Protein AF-0000000073466837 (afdb_homodimer)

Sequence (1428 aa):
MSPSAETRNLETYCVNDRQSVADGENHRDDVIDVLIVGAGPAGLMLAACAAHAGLRIRVVDSGHASHHERGRGDALQCRTIEVLRMVGVGQEIIDQGVKMFARTFWDTSQSKPECISRSSFFSPTFDIDDCYSLGVRQGVVEDALRRKLYQTDSTQVDYGWSFVDAELEMRESHDSSVVVRLESEYGDAQTIRARYMVGCDGGRSAVRRWLRSYHGILLEGDSHDSRWAAVDVIGVETDFPDIRNLSILHGTTSTVLVIPRESIDGQSCVRLYCQLPDMPLSIQEPASSDVTTLQQVLHVVNDTFSPFKIRFQHVHWFTVYTVSQRLVSALDVQGRIFLAGDAAHLHSPKGGLGMNTSLMDAHNLALKLALVEKHGMPASLLTTYNLERRMVAEQLINMDRDLIQFFARHQRQQTIHNKGKDDRGSKYGGNTEQENALAVFQRRNEAYQSGVSILYPRSQLVGTDQSDSCAAASALHDQQPAESRLAWLLSSAGQAATTGAVCGPFGLFAGARLLPATVTRWKDCNPISVLESLAFADARFTVFACTGLLPTSEILGFLKHVARPGGLHQQLRSKHPASEVQPDRSHLLPGLLDPHRPVLQLVGITMHSHVSMQLAASQTDLCCYSTRAIDANVVQFNPDWWMCDDRASLSPYPDQMGKPSMLVHPAHEKWRVDPNRGALVVVRPDSHVALVTSSIYEWKAVEAFFASLLPGLAMSPSAETRNLETYCVNDRQSVADGENHRDDVIDVLIVGAGPAGLMLAACAAHAGLRIRVVDSGHASHHERGRGDALQCRTIEVLRMVGVGQEIIDQGVKMFARTFWDTSQSKPECISRSSFFSPTFDIDDCYSLGVRQGVVEDALRRKLYQTDSTQVDYGWSFVDAELEMRESHDSSVVVRLESEYGDAQTIRARYMVGCDGGRSAVRRWLRSYHGILLEGDSHDSRWAAVDVIGVETDFPDIRNLSILHGTTSTVLVIPRESIDGQSCVRLYCQLPDMPLSIQEPASSDVTTLQQVLHVVNDTFSPFKIRFQHVHWFTVYTVSQRLVSALDVQGRIFLAGDAAHLHSPKGGLGMNTSLMDAHNLALKLALVEKHGMPASLLTTYNLERRMVAEQLINMDRDLIQFFARHQRQQTIHNKGKDDRGSKYGGNTEQENALAVFQRRNEAYQSGVSILYPRSQLVGTDQSDSCAAASALHDQQPAESRLAWLLSSAGQAATTGAVCGPFGLFAGARLLPATVTRWKDCNPISVLESLAFADARFTVFACTGLLPTSEILGFLKHVARPGGLHQQLRSKHPASEVQPDRSHLLPGLLDPHRPVLQLVGITMHSHVSMQLAASQTDLCCYSTRAIDANVVQFNPDWWMCDDRASLSPYPDQMGKPSMLVHPAHEKWRVDPNRGALVVVRPDSHVALVTSSIYEWKAVEAFFASLLPGLA

Nearest PDB structures (foldseek):
  6foy-assembly2_B  TM=7.506E-01  e=3.224E-21  Pseudomonas fluorescens
  6foz-assembly2_B  TM=7.584E-01  e=4.185E-21  Pseudomonas fluorescens
  5x6p-assembly2_B  TM=7.327E-01  e=2.123E-21  Pseudomonas fluorescens
  6fph-assembly2_B  TM=7.663E-01  e=3.751E-20  Pseudomonas fluorescens
  6fp1-assembly2_B  TM=6.317E-01  e=3.396E-21  Pseudomonas fluorescens

Foldseek 3Di:
DDDDPPPPPPPPPPPPDPPPCVCPVCPVVDAFAEEEEALFLLRLLLLLLLLLLPGGYAAEYQADLVVQQDDDFWKAFQLLLLLCVLQPLNVVQQVQWAWAQKEWEWEPADQDIDTLDIDTLFALLAQGDRHTITTEGRSSSSVSSQVSSCQFPNHHYHYQKHWDAWDWDDDDPLPTWIWTWIAGNVGDIDIHIYQAYEFPHAQPTPVLVRCCVPPVKDKDWDWDPWKKKKWKFWQKDKPPPCLSHFYWFDHLQWIKTWRWTGHDPNITIIMIMITDPPDPPPVPPDPPDPVNVVVVVVVVVQRRCPPMGMDGDDIPDMDMDTFIWIAIPFQADPLHYGYAASSGIGGGCVLSCRSVLRSLLSLVQSLQSSCCPQVPFDSVSNVLSRQQSVLLSVVRSVLRVVVVVLVVVVVVVSVVVVVPVPDPPPDDPDVSVSVVVVVLSCLQCVCSSNVQLRFGADDLQADDAPDPLCVVLNVVRPPDPSSVSLLVLQPVVVDDSPRHPSSPRQAAYGRGFARWDWWAQLVVRDTDILCNVLHNSNSAKEKEFEQFADAPVVVLVLQLVCLDPLHPLLLQCVVLVPPLPQPCPVVPDPHPPPSRDGNYAYAYEYQDDSPDVRCVVCVVQQEPPDSPDPPSSGDHHHSRRHTYQQDKDKNSDQDPVRDTDIDRRCNCRSNVADNNFTWMWIAGSSRGTRYIDNGSPVVVVVRVSVCNRNVVSD/DPPDPPPPPPPPPPPPDPPPCVCVVVPVVDAFAEEEEALFLLRLLLLLLLLLLPGGYAAEYQADLVVQQDDDAWKAFQLLLLLCVLQPLNVVQQVQWAWAQKEWEWEPADQDIDTLDIDTLFALLAQGDRHTITTEGRSSSSVSSQVSSCQFPNHHYHYQKHWDAKDWDDDPDLPTWIWTWIAGNVGDIDIHIYQAYEFPHAQVTP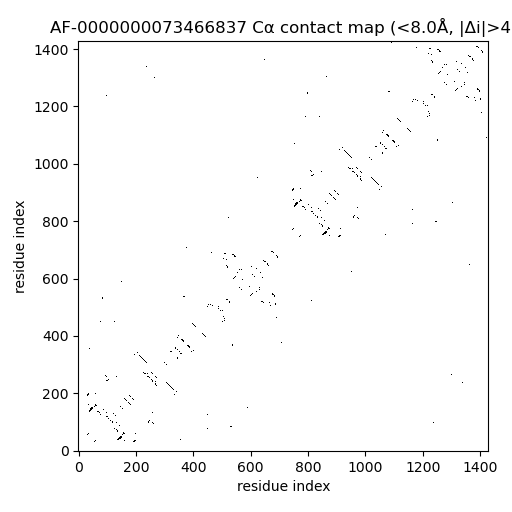VLVRCCVPPVKDKDWDWDPWKKKKWKFWQKDKPPPCLSHFYWFDHLQWIKTWGWTGHDPNITIIMIMITDPPPPPPVPPDPPDPVNVVVVVVVVVQRRCPPMDMDGDDIPDMDMDTFIWIAIPFQADPLHYGYAASSGIGGGCVLSCRSVLRSLLSLVQSLQSSCCPQVPFDSVSNVLSRQQSVLLSVVRSVLRVVVVVLVVVVVVVSVVVVVPVPDPPPDDPDVSVSVVVVVLSCLQCVCSSNVQLRFGADDLQADDAPDPLCVVLNVVRPPDPSSVSLLVLQCVVVDPSPRHPSSRRQAAYGRGFARWDWWAQLVVRDTDILCNVLHNSNSAKEKEFEQFADAPVVVLVLQLVCLDPLHPLLLQCVVQVPPLPQPCPVVPDPHPPPSRDGNYAYAYEYQDDSPDVRCVVCVVQQEPPDSPDPDSSGDHHHSRRHTYQQDKDKNSHQDPVRHTDIDRRCNCRSNVADNNFTWMWIAGSSRGTRYIGNGSNVVVVVRVSVCNGNVVSD

InterPro domains:
  IPR002938 FAD-binding domain [PF01494] (33-398)
  IPR012941 Phenol hydroxylase-like, C-terminal dimerisation domain [PF07976] (666-710)
  IPR036188 FAD/NAD(P)-binding domain superfamily [G3DSA:3.50.50.60] (33-397)
  IPR036188 FAD/NAD(P)-binding domain superfamily [SSF51905] (33-412)
  IPR036249 Thioredoxin-like superfamily [SSF52833] (485-712)
  IPR038220 Phenol hydroxylase, C-terminal TRX-fold domain superfamily [G3DSA:3.40.30.20] (435-710)
  IPR050641 Rifampicin monooxygenase-like [PTHR43004] (31-712)

Solvent-accessible surface area (backbone atoms only — not comparable to full-atom values): 75266 Å² total; per-residue (Å²): 129,77,82,78,78,73,75,74,72,74,75,73,78,67,78,67,76,71,65,63,78,60,71,59,67,71,64,68,84,60,68,36,48,36,36,32,39,16,72,42,58,20,23,30,39,22,47,30,40,24,44,54,42,66,48,49,69,49,39,28,18,59,56,56,76,76,71,42,57,57,63,58,62,55,39,42,31,25,42,51,46,56,51,33,42,31,63,67,46,24,63,68,48,57,74,52,30,30,67,24,36,30,37,36,33,33,40,22,55,47,92,66,65,40,75,76,44,50,42,62,54,45,69,77,34,47,68,54,90,59,66,33,38,31,13,33,50,41,29,59,54,42,50,48,32,47,49,48,26,29,65,52,74,62,52,67,74,39,60,31,29,32,81,73,52,73,45,80,46,84,48,87,67,96,66,30,32,32,42,35,37,34,34,34,82,86,67,51,72,46,69,48,41,15,40,24,37,34,30,18,44,29,81,77,22,60,56,47,54,50,35,32,76,77,68,66,42,45,80,42,74,54,76,47,87,57,44,37,32,41,37,32,34,31,46,68,46,40,50,51,70,50,64,48,18,35,26,38,34,35,21,79,88,39,44,38,40,37,39,35,34,28,60,56,96,54,27,48,27,36,35,39,36,34,59,53,76,86,57,80,64,64,76,72,73,78,75,71,47,78,57,57,57,46,51,51,49,52,48,50,50,50,56,24,46,29,87,42,49,78,46,55,73,47,77,77,44,73,50,74,46,66,38,37,36,33,38,42,73,55,46,54,52,94,84,33,37,36,44,27,26,42,33,33,37,41,61,41,74,87,68,57,42,60,60,41,51,10,35,50,41,16,48,55,46,24,39,48,54,33,32,30,74,72,67,61,25,56,71,72,61,56,57,50,49,47,62,43,48,47,52,53,51,52,52,49,51,54,52,43,52,52,52,51,51,49,54,52,52,48,52,51,48,52,55,48,55,68,70,51,65,72,77,83,72,86,73,82,64,63,64,60,52,49,53,48,45,51,53,48,51,47,53,69,42,40,47,59,65,30,45,72,60,54,65,40,66,80,50,92,72,13,44,76,41,69,24,77,82,29,42,63,51,52,66,38,60,77,75,49,61,70,72,52,37,55,48,37,48,33,26,66,73,67,46,79,66,57,84,66,69,67,33,58,59,86,36,66,43,44,21,20,61,63,75,72,31,61,24,27,28,51,44,37,48,44,78,40,52,60,58,62,78,55,42,47,39,59,43,28,33,37,36,36,41,33,40,23,63,53,52,67,70,56,54,51,49,49,31,51,58,49,30,28,88,86,25,63,56,44,47,53,39,64,77,47,56,66,60,77,72,58,63,78,61,58,80,41,61,90,48,79,67,63,87,77,65,64,59,66,42,68,31,37,36,26,49,49,51,77,52,35,61,67,56,61,72,41,40,78,72,48,22,57,54,51,79,59,84,74,54,86,69,55,54,55,30,45,47,89,37,31,31,15,29,55,41,62,42,75,39,45,54,61,43,100,84,61,39,85,45,70,28,60,33,37,52,46,60,48,46,64,43,44,45,80,51,5,16,33,38,34,25,39,42,86,44,25,21,15,31,39,43,68,25,51,84,49,52,65,57,56,46,53,54,47,42,72,47,32,69,81,72,108,134,80,78,73,75,75,70,74,72,74,75,72,78,67,78,65,77,72,64,63,76,60,72,60,65,70,60,69,83,60,69,36,48,35,36,32,39,15,71,43,57,22,23,31,38,23,48,29,40,23,45,54,39,66,47,50,69,47,39,28,19,57,56,56,75,76,71,43,58,61,60,95,39,54,41,41,32,27,42,49,43,56,50,33,41,31,62,66,47,25,65,68,48,56,74,53,31,29,68,24,37,30,37,34,34,32,40,23,55,47,93,65,65,40,74,74,44,50,40,62,52,44,68,77,34,45,68,55,91,58,66,32,37,31,14,32,47,38,28,59,54,40,51,47,32,48,49,49,25,29,65,52,74,63,52,68,73,40,60,29,29,30,81,74,51,72,45,80,47,83,50,99,56,98,69,30,32,32,41,33,38,34,32,34,81,84,66,52,73,46,70,46,41,14,41,25,38,35,30,18,44,29,80,78,21,61,57,47,54,49,35,32,75,77,67,67,40,43,79,41,73,54,76,47,87,58,44,36,32,42,36,32,33,30,45,65,46,40,49,51,70,51,64,49,18,36,27,38,34,35,21,80,87,38,47,38,39,38,40,34,34,29,60,58,95,55,27,47,28,36,35,39,35,34,59,52,78,85,57,79,68,63,76,71,73,79,74,71,49,79,56,57,56,46,53,49,49,51,49,52,49,50,56,26,47,29,86,43,51,78,48,56,73,45,77,76,46,76,50,74,46,67,39,37,38,33,37,40,75,55,46,55,52,92,84,33,37,36,44,28,25,41,34,32,36,41,61,42,74,86,68,56,43,61,64,40,51,9,34,51,40,15,47,55,45,24,40,47,53,32,34,29,74,71,67,62,25,57,72,73,60,56,56,49,47,45,62,43,47,48,52,52,51,51,51,48,51,52,52,44,52,52,51,51,52,50,55,52,50,50,51,52,49,51,55,50,55,70,70,49,65,73,73,85,71,87,74,85,64,63,65,61,54,50,54,48,45,53,50,48,50,48,52,68,41,38,46,59,66,31,46,71,62,54,63,38,65,78,50,94,72,13,44,77,42,69,24,77,83,29,42,63,52,53,66,38,61,77,76,48,61,72,71,52,37,56,46,37,49,32,25,68,72,66,46,78,67,59,83,66,70,68,33,58,60,85,38,69,46,45,21,21,61,62,74,69,32,61,23,26,27,50,44,35,48,44,78,39,51,61,58,61,78,55,40,49,39,61,44,29,34,36,34,37,42,32,41,23,64,53,54,68,70,57,55,51,50,50,33,50,58,51,30,29,88,85,27,62,56,46,48,53,38,63,75,48,57,67,60,76,71,60,62,78,62,59,77,38,66,89,49,80,68,63,87,79,65,64,59,66,41,66,31,39,36,28,48,49,50,77,53,34,61,68,58,62,73,41,39,78,70,50,23,58,54,51,78,59,83,73,56,85,69,56,54,55,31,46,48,88,38,30,30,12,30,57,40,62,42,74,38,46,52,61,42,98,85,61,38,85,44,71,28,60,33,36,48,44,59,47,47,63,44,44,46,82,50,4,17,33,38,33,26,38,44,87,43,25,23,15,31,39,42,68,25,50,83,50,53,65,58,55,45,54,54,46,44,73,47,33,68,81,73,108

Organism: Mycosarcoma maydis (NCBI:txid5270)

Radius of gyration: 34.46 Å; Cα contacts (8 Å, |Δi|>4): 2920; chains: 2; bounding box: 105×93×93 Å

Secondary structure (DSSP, 8-state):
--------------------TT-----TT--EEEEEE--SHHHHHHHHHHHHTT--EEEEESS-GGGGSSSS--EE-HHHHHHHHHHT-HHHHHHHSEEE-EEEEEE-SSSS-EEEEEEESS-TTS--SS-SEEE--HHHHHHHHHHHHHHHH----EETEEEEEEEEE--SGGG-EEEEEEEETTS-EEEEEEEEEEE---TT-HHHHHHHHHH---EEEEEEEEEEEEEEEES-EE--TTTTSEEEEE-SS-EEEEEEEEEETTEEEEEEEEEPP-----TT-----HHHHHHHHHHHHHHHHTTS-EE-SEEEEEEEEEEEEEEES-SEETTTEEE-GGGTEE--GGG--HHHHHHHHHHHHHHHHHHHHHH---GGGGHHHIIIIIHHHHHHHHHHHHHHHHHHHHHHHHHHHHH-TTSS---SHHHHHHHHHHHHHHHHHHHHHHTTT--PPSSSSS----SHHHHHHHHHHHHS-HHHHHHHHHHHTSS---TT-----SS--TTSBPPP-EEEETTT--EEEGGGGGTT--S-EEEEEEEET--HHHHHHHHHHHT-TTSHHHHHHHHS---------TTSSTT---S---SEEEEEEESS-TT-HHHHHTHHHHB----S---TT---B-GGGEEE----EE-SS--TTS---EESSHHHHHTT-BTTTBEEEEE-TTSBEEEE-SSTT-HHHHHHHHHHH-GGG-/--------------------TT-----TT--EEEEEE--SHHHHHHHHHHHHTT--EEEEESS-GGGGSSSS--EE-HHHHHHHHHHT-HHHHHHHSEEE-EEEEEE-SSSS-EEEEEEESS-TTS--SS-SEEE--HHHHHHHHHHHHHHHH----EETEEEEEEEEE--SSTT-EEEEEEEETTS-EEEEEEEEEEE---TT-HHHHHHHHHH---EEEEEEEEEEEEEEEES-EE--TTTTSEEEEE-SS-EEEEEEEEEETTEEEEEEEEEPP-----TT-----HHHHHHHHHHHHHHHHTTS-EE-SEEEEEEEEEEEEEEES-SEETTTEEE-GGGTEE--GGG--HHHHHHHHHHHHHHHHHHHHHH---GGGGHHHIIIIIHHHHHHHHHHHHHHHHHHHHHHHHHHHHH-TTSS---SHHHHHHHHHHHHHHHHHHHHHHTTT--PPSSSSS----SHHHHHHHHHHHHS-HHHHHHHHHHHTSS---TT-----SS--TTSBPPP-EEEETTT--EEEGGGGGTT--S-EEEEEEEET--HHHHHHHHHHHT-TTSHHHHHHHHS---------TTS-TT---S---SEEEEEEESS-TT-HHHHHTHHHHB----S---TT---B-GGGEEE----EE-SS--TTS---EESSHHHHHTT-BTTTBEEEEE-TTSBEEEE-SSTT-HHHHHHHHHHH-GGG-

pLDDT: mean 79.19, std 22.54, range [18.88, 98.81]

Structure (mmCIF, N/CA/C/O backbone):
data_AF-0000000073466837-model_v1
#
loop_
_entity.id
_entity.type
_entity.pdbx_description
1 polymer 'FAD-binding domain-containing protein'
#
loop_
_atom_site.group_PDB
_atom_site.id
_atom_site.type_symbol
_atom_site.label_atom_id
_atom_site.label_alt_id
_atom_site.label_comp_id
_atom_site.label_asym_id
_atom_site.label_entity_id
_atom_site.label_seq_id
_atom_site.pdbx_PDB_ins_code
_atom_site.Cartn_x
_atom_site.Cartn_y
_atom_site.Cartn_z
_atom_site.occupancy
_atom_site.B_iso_or_equiv
_atom_site.auth_seq_id
_atom_site.auth_comp_id
_atom_site.auth_asym_id
_atom_site.auth_atom_id
_atom_site.pdbx_PDB_model_num
ATOM 1 N N . MET A 1 1 ? 35.625 -43.938 23.984 1 20.25 1 MET A N 1
ATOM 2 C CA . MET A 1 1 ? 35.188 -43.406 25.281 1 20.25 1 MET A CA 1
ATOM 3 C C . MET A 1 1 ? 34.594 -42 25.141 1 20.25 1 MET A C 1
ATOM 5 O O . MET A 1 1 ? 35.312 -41.062 24.844 1 20.25 1 MET A O 1
ATOM 9 N N . SER A 1 2 ? 33.594 -41.688 24.531 1 20.72 2 SER A N 1
ATOM 10 C CA . SER A 1 2 ? 33.5 -40.531 23.641 1 20.72 2 SER A CA 1
ATOM 11 C C . SER A 1 2 ? 33.188 -39.281 24.422 1 20.72 2 SER A C 1
ATOM 13 O O . SER A 1 2 ? 32.312 -39.281 25.312 1 20.72 2 SER A O 1
ATOM 15 N N . PRO A 1 3 ? 34.094 -38.344 24.625 1 23.12 3 PRO A N 1
ATOM 16 C CA . PRO A 1 3 ? 33.969 -37.344 25.703 1 23.12 3 PRO A CA 1
ATOM 17 C C . PRO A 1 3 ? 32.625 -36.625 25.672 1 23.12 3 PRO A C 1
ATOM 19 O O . PRO A 1 3 ? 31.969 -36.562 24.625 1 23.12 3 PRO A O 1
ATOM 22 N N . SER A 1 4 ? 31.969 -36.438 26.828 1 22.03 4 SER A N 1
ATOM 23 C CA . SER A 1 4 ? 30.688 -36 27.359 1 22.03 4 SER A CA 1
ATOM 24 C C . SER A 1 4 ? 30.422 -34.531 27.031 1 22.03 4 SER A C 1
ATOM 26 O O . SER A 1 4 ? 31.219 -33.656 27.375 1 22.03 4 SER A O 1
ATOM 28 N N . ALA A 1 5 ? 29.969 -34.281 25.828 1 20.84 5 ALA A N 1
ATOM 29 C CA . ALA A 1 5 ? 29.812 -32.969 25.219 1 20.84 5 ALA A CA 1
ATOM 30 C C . ALA A 1 5 ? 29.047 -32.031 26.141 1 20.84 5 ALA A C 1
ATOM 32 O O . ALA A 1 5 ? 27.875 -32.281 26.453 1 20.84 5 ALA A O 1
ATOM 33 N N . GLU A 1 6 ? 29.656 -31.578 27.203 1 21.36 6 GLU A N 1
ATOM 34 C CA . GLU A 1 6 ? 29.062 -30.766 28.266 1 21.36 6 GLU A CA 1
ATOM 35 C C . GLU A 1 6 ? 28.328 -29.562 27.688 1 21.36 6 GLU A C 1
ATOM 37 O O . GLU A 1 6 ? 28.891 -28.781 26.922 1 21.36 6 GLU A O 1
ATOM 42 N N . THR A 1 7 ? 27.109 -29.75 27.344 1 21.47 7 THR A N 1
ATOM 43 C CA . THR A 1 7 ? 26.125 -28.844 26.781 1 21.47 7 THR A CA 1
ATOM 44 C C . THR A 1 7 ? 26.031 -27.562 27.609 1 21.47 7 THR A C 1
ATOM 46 O O . THR A 1 7 ? 25.578 -27.594 28.766 1 21.47 7 THR A O 1
ATOM 49 N N . ARG A 1 8 ? 27.094 -26.828 27.703 1 18.97 8 ARG A N 1
ATOM 50 C CA . ARG A 1 8 ? 27.094 -25.719 28.641 1 18.97 8 ARG A CA 1
ATOM 51 C C . ARG A 1 8 ? 25.859 -24.844 28.453 1 18.97 8 ARG A C 1
ATOM 53 O O . ARG A 1 8 ? 25.469 -24.562 27.312 1 18.97 8 ARG A O 1
ATOM 60 N N . ASN A 1 9 ? 24.969 -24.875 29.406 1 20.28 9 ASN A N 1
ATOM 61 C CA . ASN A 1 9 ? 23.703 -24.203 29.719 1 20.28 9 ASN A CA 1
ATOM 62 C C . ASN A 1 9 ? 23.828 -22.688 29.516 1 20.28 9 ASN A C 1
ATOM 64 O O . ASN A 1 9 ? 24.656 -22.031 30.156 1 20.28 9 ASN A O 1
ATOM 68 N N . LEU A 1 10 ? 23.922 -22.328 28.312 1 20.66 10 LEU A N 1
ATOM 69 C CA . LEU A 1 10 ? 24.094 -20.891 28.094 1 20.66 10 LEU A CA 1
ATOM 70 C C . LEU A 1 10 ? 23.203 -20.078 29.016 1 20.66 10 LEU A C 1
ATOM 72 O O . LEU A 1 10 ? 22 -20.344 29.109 1 20.66 10 LEU A O 1
ATOM 76 N N . GLU A 1 11 ? 23.703 -19.672 30.156 1 20.97 11 GLU A N 1
ATOM 77 C CA . GLU A 1 11 ? 23.188 -18.844 31.234 1 20.97 11 GLU A CA 1
ATOM 78 C C . GLU A 1 11 ? 22.312 -17.719 30.688 1 20.97 11 GLU A C 1
ATOM 80 O O . GLU A 1 11 ? 22.625 -17.109 29.656 1 20.97 11 GLU A O 1
ATOM 85 N N . THR A 1 12 ? 21.016 -17.891 30.938 1 21.75 12 THR A N 1
ATOM 86 C CA . THR A 1 12 ? 19.859 -17.016 30.781 1 21.75 12 THR A CA 1
ATOM 87 C C . THR A 1 12 ? 20.172 -15.609 31.266 1 21.75 12 THR A C 1
ATOM 89 O O . THR A 1 12 ? 20.516 -15.406 32.438 1 21.75 12 THR A O 1
ATOM 92 N N . TYR A 1 13 ? 21.016 -14.922 30.547 1 21.83 13 TYR A N 1
ATOM 93 C CA . TYR A 1 13 ? 21.312 -13.578 31.047 1 21.83 13 TYR A CA 1
ATOM 94 C C . TYR A 1 13 ? 20.031 -12.883 31.516 1 21.83 13 TYR A C 1
ATOM 96 O O . TYR A 1 13 ? 19.047 -12.828 30.781 1 21.83 13 TYR A O 1
ATOM 104 N N . CYS A 1 14 ? 19.672 -13.109 32.812 1 20.81 14 CYS A N 1
ATOM 105 C CA . CYS A 1 14 ? 18.672 -12.453 33.625 1 20.81 14 CYS A CA 1
ATOM 106 C C . CYS A 1 14 ? 18.609 -10.961 33.312 1 20.81 14 CYS A C 1
ATOM 108 O O . CYS A 1 14 ? 19.641 -10.312 33.156 1 20.81 14 CYS A O 1
ATOM 110 N N . VAL A 1 15 ? 17.5 -10.633 32.75 1 22.41 15 VAL A N 1
ATOM 111 C CA . VAL A 1 15 ? 17.016 -9.266 32.625 1 22.41 15 VAL A CA 1
ATOM 112 C C . VAL A 1 15 ? 17.234 -8.508 33.938 1 22.41 15 VAL A C 1
ATOM 114 O O . VAL A 1 15 ? 16.719 -8.898 34.969 1 22.41 15 VAL A O 1
ATOM 117 N N . ASN A 1 16 ? 18.484 -8.25 34.125 1 22.67 16 ASN A N 1
ATOM 118 C CA . ASN A 1 16 ? 18.781 -7.434 35.312 1 22.67 16 ASN A CA 1
ATOM 119 C C . ASN A 1 16 ? 17.641 -6.461 35.625 1 22.67 16 ASN A C 1
ATOM 121 O O . ASN A 1 16 ? 16.859 -6.113 34.719 1 22.67 16 ASN A O 1
ATOM 125 N N . ASP A 1 17 ? 17.438 -6.375 36.875 1 23.05 17 ASP A N 1
ATOM 126 C CA . ASP A 1 17 ? 16.547 -5.535 37.688 1 23.05 17 ASP A CA 1
ATOM 127 C C . ASP A 1 17 ? 16.516 -4.105 37.156 1 23.05 17 ASP A C 1
ATOM 129 O O . ASP A 1 17 ? 17.547 -3.439 37.062 1 23.05 17 ASP A O 1
ATOM 133 N N . ARG A 1 18 ? 15.633 -3.957 36.219 1 22.19 18 ARG A N 1
ATOM 134 C CA . ARG A 1 18 ? 15.258 -2.578 35.938 1 22.19 18 ARG A CA 1
ATOM 135 C C . ARG A 1 18 ? 15.211 -1.742 37.219 1 22.19 18 ARG A C 1
ATOM 137 O O . ARG A 1 18 ? 14.422 -2.02 38.125 1 22.19 18 ARG A O 1
ATOM 144 N N . GLN A 1 19 ? 16.422 -1.543 37.688 1 22.36 19 GLN A N 1
ATOM 145 C CA . GLN A 1 19 ? 16.359 -0.507 38.719 1 22.36 19 GLN A CA 1
ATOM 146 C C . GLN A 1 19 ? 15.289 0.534 38.375 1 22.36 19 GLN A C 1
ATOM 148 O O . GLN A 1 19 ? 15.148 0.931 37.219 1 22.36 19 GLN A O 1
ATOM 153 N N . SER A 1 20 ? 14.203 0.443 39.062 1 24.19 20 SER A N 1
ATOM 154 C CA . SER A 1 20 ? 13.195 1.496 39.125 1 24.19 20 SER A CA 1
ATOM 155 C C . SER A 1 20 ? 13.82 2.869 38.906 1 24.19 20 SER A C 1
ATOM 157 O O . SER A 1 20 ? 14.758 3.256 39.594 1 24.19 20 SER A O 1
ATOM 159 N N . VAL A 1 21 ? 14.016 3.119 37.656 1 26.55 21 VAL A N 1
ATOM 160 C CA . VAL A 1 21 ? 14.273 4.551 37.531 1 26.55 21 VAL A CA 1
ATOM 161 C C . VAL A 1 21 ? 13.375 5.309 38.531 1 26.55 21 VAL A C 1
ATOM 163 O O . VAL A 1 21 ? 12.273 5.73 38.156 1 26.55 21 VAL A O 1
ATOM 166 N N . ALA A 1 22 ? 12.984 4.523 39.562 1 26.89 22 ALA A N 1
ATOM 167 C CA . ALA A 1 22 ? 12.297 5.242 40.656 1 26.89 22 ALA A CA 1
ATOM 168 C C . ALA A 1 22 ? 13.031 6.531 41 1 26.89 22 ALA A C 1
ATOM 170 O O . ALA A 1 22 ? 12.57 7.305 41.844 1 26.89 22 ALA A O 1
ATOM 171 N N . ASP A 1 23 ? 14.328 6.27 40.875 1 26.89 23 ASP A N 1
ATOM 172 C CA . ASP A 1 23 ? 14.766 7.531 41.469 1 26.89 23 ASP A CA 1
ATOM 173 C C . ASP A 1 23 ? 14.359 8.719 40.594 1 26.89 23 ASP A C 1
ATOM 175 O O . ASP A 1 23 ? 15.047 9.039 39.625 1 26.89 23 ASP A O 1
ATOM 179 N N . GLY A 1 24 ? 13.148 8.68 40.031 1 31.3 24 GLY A N 1
ATOM 180 C CA . GLY A 1 24 ? 12.625 9.984 39.688 1 31.3 24 GLY A CA 1
ATOM 181 C C . GLY A 1 24 ? 13.133 11.102 40.562 1 31.3 24 GLY A C 1
ATOM 182 O O . GLY A 1 24 ? 12.484 11.469 41.562 1 31.3 24 GLY A O 1
ATOM 183 N N . GLU A 1 25 ? 14.281 10.93 41.031 1 30.28 25 GLU A N 1
ATOM 184 C CA . GLU A 1 25 ? 14.586 12.242 41.594 1 30.28 25 GLU A CA 1
ATOM 185 C C . GLU A 1 25 ? 13.969 13.359 40.75 1 30.28 25 GLU A C 1
ATOM 187 O O . GLU A 1 25 ? 14.172 13.406 39.531 1 30.28 25 GLU A O 1
ATOM 192 N N . ASN A 1 26 ? 12.773 13.727 41.062 1 33.72 26 ASN A N 1
ATOM 193 C CA . ASN A 1 26 ? 12.188 15.047 40.844 1 33.72 26 ASN A CA 1
ATOM 194 C C . ASN A 1 26 ? 13.266 16.094 40.594 1 33.72 26 ASN A C 1
ATOM 196 O O . ASN A 1 26 ? 13.797 16.688 41.531 1 33.72 26 ASN A O 1
ATOM 200 N N . HIS A 1 27 ? 14.195 15.836 39.938 1 37.22 27 HIS A N 1
ATOM 201 C CA . HIS A 1 27 ? 15.055 16.984 39.688 1 37.22 27 HIS A CA 1
ATOM 202 C C . HIS A 1 27 ? 14.234 18.234 39.406 1 37.22 27 HIS A C 1
ATOM 204 O O . HIS A 1 27 ? 13.797 18.438 38.281 1 37.22 27 HIS A O 1
ATOM 210 N N . ARG A 1 28 ? 13.5 18.734 40.312 1 41.25 28 ARG A N 1
ATOM 211 C CA . ARG A 1 28 ? 12.805 19.984 40.531 1 41.25 28 ARG A CA 1
ATOM 212 C C . ARG A 1 28 ? 13.438 21.125 39.719 1 41.25 28 ARG A C 1
ATOM 214 O O . ARG A 1 28 ? 12.75 22.062 39.312 1 41.25 28 ARG A O 1
ATOM 221 N N . ASP A 1 29 ? 14.727 21.125 39.688 1 48.38 29 ASP A N 1
ATOM 222 C CA . ASP A 1 29 ? 15.422 22.312 39.188 1 48.38 29 ASP A CA 1
ATOM 223 C C . ASP A 1 29 ? 15.641 22.234 37.688 1 48.38 29 ASP A C 1
ATOM 225 O O . ASP A 1 29 ? 16.219 23.156 37.094 1 48.38 29 ASP A O 1
ATOM 229 N N . ASP A 1 30 ? 15.211 21.078 36.906 1 74.19 30 ASP A N 1
ATOM 230 C CA . ASP A 1 30 ? 15.641 21.031 35.531 1 74.19 30 ASP A CA 1
ATOM 231 C C . ASP A 1 30 ? 14.531 21.516 34.594 1 74.19 30 ASP A C 1
ATOM 233 O O . ASP A 1 30 ? 13.375 21.109 34.719 1 74.19 30 ASP A O 1
ATOM 237 N N . VAL A 1 31 ? 14.68 22.656 34 1 88.75 31 VAL A N 1
ATOM 238 C CA . VAL A 1 31 ? 13.789 23.328 33.062 1 88.75 31 VAL A CA 1
ATOM 239 C C . VAL A 1 31 ? 13.602 22.453 31.812 1 88.75 31 VAL A C 1
ATOM 241 O O . VAL A 1 31 ? 14.57 22.109 31.125 1 88.75 31 VAL A O 1
ATOM 244 N N . ILE A 1 32 ? 12.391 21.906 31.672 1 94.75 32 ILE A N 1
ATOM 245 C CA . ILE A 1 32 ? 12.125 21.172 30.438 1 94.75 32 ILE A CA 1
ATOM 246 C C . ILE A 1 32 ? 11.805 22.141 29.312 1 94.75 32 ILE A C 1
ATOM 248 O O . ILE A 1 32 ? 11.562 23.328 29.547 1 94.75 32 ILE A O 1
ATOM 252 N N . ASP A 1 33 ? 11.828 21.625 28.125 1 95.19 33 ASP A N 1
ATOM 253 C CA . ASP A 1 33 ? 11.594 22.516 26.984 1 95.19 33 ASP A CA 1
ATOM 254 C C . ASP A 1 33 ? 10.109 22.875 26.875 1 95.19 33 ASP A C 1
ATOM 256 O O . ASP A 1 33 ? 9.758 24.047 26.766 1 95.19 33 ASP A O 1
ATOM 260 N N . VAL A 1 34 ? 9.25 21.844 26.906 1 97.81 34 VAL A N 1
ATOM 261 C CA . VAL A 1 34 ? 7.836 22.109 26.641 1 97.81 34 VAL A CA 1
ATOM 262 C C . VAL A 1 34 ? 6.969 21.297 27.594 1 97.81 34 VAL A C 1
ATOM 264 O O . VAL A 1 34 ? 7.109 20.078 27.688 1 97.81 34 VAL A O 1
ATOM 267 N N . LEU A 1 35 ? 6.086 21.938 28.328 1 98.5 35 LEU A N 1
ATOM 268 C CA . LEU A 1 35 ? 5.008 21.281 29.047 1 98.5 35 LEU A CA 1
ATOM 269 C C . LEU A 1 35 ? 3.711 21.328 28.25 1 98.5 35 LEU A C 1
ATOM 271 O O . LEU A 1 35 ? 3.246 22.406 27.875 1 98.5 35 LEU A O 1
ATOM 275 N N . ILE A 1 36 ? 3.141 20.188 27.969 1 98.75 36 ILE A N 1
ATOM 276 C CA . ILE A 1 36 ? 1.898 20.062 27.203 1 98.75 36 ILE A CA 1
ATOM 277 C C . ILE A 1 36 ? 0.755 19.703 28.156 1 98.75 36 ILE A C 1
ATOM 279 O O . ILE A 1 36 ? 0.796 18.656 28.797 1 98.75 36 ILE A O 1
ATOM 283 N N . VAL A 1 37 ? -0.277 20.547 28.219 1 98.62 37 VAL A N 1
ATOM 284 C CA . VAL A 1 37 ? -1.439 20.297 29.062 1 98.62 37 VAL A CA 1
ATOM 285 C C . VAL A 1 37 ? -2.594 19.766 28.203 1 98.62 37 VAL A C 1
ATOM 287 O O . VAL A 1 37 ? -3.23 20.547 27.484 1 98.62 37 VAL A O 1
ATOM 290 N N . GLY A 1 38 ? -2.916 18.531 28.344 1 97.62 38 GLY A N 1
ATOM 291 C CA . GLY A 1 38 ? -3.932 17.859 27.531 1 97.62 38 GLY A CA 1
ATOM 292 C C . GLY A 1 38 ? -3.359 16.828 26.594 1 97.62 38 GLY A C 1
ATOM 293 O O . GLY A 1 38 ? -2.432 17.109 25.828 1 97.62 38 GLY A O 1
ATOM 294 N N . ALA A 1 39 ? -3.924 15.609 26.641 1 96.75 39 ALA A N 1
ATOM 295 C CA . ALA A 1 39 ? -3.436 14.508 25.812 1 96.75 39 ALA A CA 1
ATOM 296 C C . ALA A 1 39 ? -4.504 14.047 24.812 1 96.75 39 ALA A C 1
ATOM 298 O O . ALA A 1 39 ? -4.727 12.844 24.641 1 96.75 39 ALA A O 1
ATOM 299 N N . GLY A 1 40 ? -5.215 15.008 24.234 1 94.94 40 GLY A N 1
ATOM 300 C CA . GLY A 1 40 ? -6.039 14.75 23.078 1 94.94 40 GLY A CA 1
ATOM 301 C C . GLY A 1 40 ? -5.25 14.727 21.781 1 94.94 40 GLY A C 1
ATOM 302 O O . GLY A 1 40 ? -4.023 14.617 21.797 1 94.94 40 GLY A O 1
ATOM 303 N N . PRO A 1 41 ? -5.898 14.836 20.672 1 95.19 41 PRO A N 1
ATOM 304 C CA . PRO A 1 41 ? -5.199 14.781 19.391 1 95.19 41 PRO A CA 1
ATOM 305 C C . PRO A 1 41 ? -4.145 15.875 19.234 1 95.19 41 PRO A C 1
ATOM 307 O O . PRO A 1 41 ? -3.029 15.609 18.797 1 95.19 41 PRO A O 1
ATOM 310 N N . ALA A 1 42 ? -4.5 17.062 19.641 1 97.19 42 ALA A N 1
ATOM 311 C CA . ALA A 1 42 ? -3.551 18.172 19.531 1 97.19 42 ALA A CA 1
ATOM 312 C C . ALA A 1 42 ? -2.33 17.922 20.422 1 97.19 42 ALA A C 1
ATOM 314 O O . ALA A 1 42 ? -1.191 18.031 19.953 1 97.19 42 ALA A O 1
ATOM 315 N N . GLY A 1 43 ? -2.598 17.578 21.641 1 98.12 43 GLY A N 1
ATOM 316 C CA . GLY A 1 43 ? -1.509 17.375 22.578 1 98.12 43 GLY A CA 1
ATOM 317 C C . GLY A 1 43 ? -0.583 16.234 22.188 1 98.12 43 GLY A C 1
ATOM 318 O O . GLY A 1 43 ? 0.64 16.375 22.25 1 98.12 43 GLY A O 1
ATOM 319 N N . LEU A 1 44 ? -1.157 15.156 21.797 1 97.31 44 LEU A N 1
ATOM 320 C CA . LEU A 1 44 ? -0.355 13.992 21.453 1 97.31 44 LEU A CA 1
ATOM 321 C C . LEU A 1 44 ? 0.408 14.211 20.156 1 97.31 44 LEU A C 1
ATOM 323 O O . LEU A 1 44 ? 1.531 13.734 20 1 97.31 44 LEU A O 1
ATOM 327 N N . MET A 1 45 ? -0.173 14.883 19.203 1 97.62 45 MET A N 1
ATOM 328 C CA . MET A 1 45 ? 0.545 15.25 17.984 1 97.62 45 MET A CA 1
ATOM 329 C C . MET A 1 45 ? 1.738 16.141 18.312 1 97.62 45 MET A C 1
ATOM 331 O O . MET A 1 45 ? 2.844 15.914 17.812 1 97.62 45 MET A O 1
ATOM 335 N N . LEU A 1 46 ? 1.489 17.141 19.125 1 98 46 LEU A N 1
ATOM 336 C CA . LEU A 1 46 ? 2.561 18.031 19.547 1 98 46 LEU A CA 1
ATOM 337 C C . LEU A 1 46 ? 3.674 17.266 20.25 1 98 46 LEU A C 1
ATOM 339 O O . LEU A 1 46 ? 4.855 17.469 19.953 1 98 46 LEU A O 1
ATOM 343 N N . ALA A 1 47 ? 3.275 16.391 21.094 1 97.62 47 ALA A N 1
ATOM 344 C CA . ALA A 1 47 ? 4.238 15.609 21.875 1 97.62 47 ALA A CA 1
ATOM 345 C C . ALA A 1 47 ? 5.078 14.719 20.953 1 97.62 47 ALA A C 1
ATOM 347 O O . ALA A 1 47 ? 6.309 14.703 21.047 1 97.62 47 ALA A O 1
ATOM 348 N N . ALA A 1 48 ? 4.422 14.039 20.062 1 95.75 48 ALA A N 1
ATOM 349 C CA . ALA A 1 48 ? 5.121 13.109 19.172 1 95.75 48 ALA A CA 1
ATOM 350 C C . ALA A 1 48 ? 6.105 13.852 18.281 1 95.75 48 ALA A C 1
ATOM 352 O O . ALA A 1 48 ? 7.258 13.43 18.125 1 95.75 48 ALA A O 1
ATOM 353 N N . CYS A 1 49 ? 5.711 14.945 17.734 1 94.88 49 CYS A N 1
ATOM 354 C CA . CYS A 1 49 ? 6.566 15.711 16.828 1 94.88 49 CYS A CA 1
ATOM 355 C C . CYS A 1 49 ? 7.715 16.359 17.594 1 94.88 49 CYS A C 1
ATOM 357 O O . CYS A 1 49 ? 8.859 16.328 17.141 1 94.88 49 CYS A O 1
ATOM 359 N N . ALA A 1 50 ? 7.395 16.953 18.734 1 95 50 ALA A N 1
ATOM 360 C CA . ALA A 1 50 ? 8.414 17.625 19.531 1 95 50 ALA A CA 1
ATOM 361 C C . ALA A 1 50 ? 9.469 16.641 20.031 1 95 50 ALA A C 1
ATOM 363 O O . ALA A 1 50 ? 10.664 16.922 19.969 1 95 50 ALA A O 1
ATOM 364 N N . ALA A 1 51 ? 9.008 15.547 20.5 1 92.88 51 ALA A N 1
ATOM 365 C CA . ALA A 1 51 ? 9.938 14.531 20.969 1 92.88 51 ALA A CA 1
ATOM 366 C C . ALA A 1 51 ? 10.836 14.047 19.844 1 92.88 51 ALA A C 1
ATOM 368 O O . ALA A 1 51 ? 12.047 13.898 20.016 1 92.88 51 ALA A O 1
ATOM 369 N N . HIS A 1 52 ? 10.25 13.852 18.766 1 89.94 52 HIS A N 1
ATOM 370 C CA . HIS A 1 52 ? 11.016 13.398 17.609 1 89.94 52 HIS A CA 1
ATOM 371 C C . HIS A 1 52 ? 12.055 14.43 17.188 1 89.94 52 HIS A C 1
ATOM 373 O O . HIS A 1 52 ? 13.125 14.078 16.703 1 89.94 52 HIS A O 1
ATOM 379 N N . ALA A 1 53 ? 11.703 15.648 17.375 1 89.25 53 ALA A N 1
ATOM 380 C CA . ALA A 1 53 ? 12.617 16.734 17.016 1 89.25 53 ALA A CA 1
ATOM 381 C C . ALA A 1 53 ? 13.68 16.922 18.094 1 89.25 53 ALA A C 1
ATOM 383 O O . ALA A 1 53 ? 14.547 17.797 17.969 1 89.25 53 ALA A O 1
ATOM 384 N N . GLY A 1 54 ? 13.586 16.188 19.219 1 87.81 54 GLY A N 1
ATOM 385 C CA . GLY A 1 54 ? 14.625 16.188 20.234 1 87.81 54 GLY A CA 1
ATOM 386 C C . GLY A 1 54 ? 14.32 17.094 21.406 1 87.81 54 GLY A C 1
ATOM 387 O O . GLY A 1 54 ? 15.195 17.359 22.234 1 87.81 54 GLY A O 1
ATOM 388 N N . LEU A 1 55 ? 13.141 17.609 21.516 1 92.81 55 LEU A N 1
ATOM 389 C CA . LEU A 1 55 ? 12.773 18.469 22.641 1 92.81 55 LEU A CA 1
ATOM 390 C C . LEU A 1 55 ? 12.445 17.625 23.875 1 92.81 55 LEU A C 1
ATOM 392 O O . LEU A 1 55 ? 11.844 16.562 23.766 1 92.81 55 LEU A O 1
ATOM 396 N N . ARG A 1 56 ? 12.859 18.109 25 1 94.56 56 ARG A N 1
ATOM 397 C CA . ARG A 1 56 ? 12.469 17.5 26.266 1 94.56 56 ARG A CA 1
ATOM 398 C C . ARG A 1 56 ? 11.062 17.938 26.672 1 94.56 56 ARG A C 1
ATOM 400 O O . ARG A 1 56 ? 10.82 19.109 26.953 1 94.56 56 ARG A O 1
ATOM 407 N N . ILE A 1 57 ? 10.141 16.969 26.719 1 96.88 57 ILE A N 1
ATOM 408 C CA . ILE A 1 57 ? 8.758 17.375 26.906 1 96.88 57 ILE A CA 1
ATOM 409 C C . ILE A 1 57 ? 8.148 16.594 28.078 1 96.88 57 ILE A C 1
ATOM 411 O O . ILE A 1 57 ? 8.688 15.57 28.5 1 96.88 57 ILE A O 1
ATOM 415 N N . ARG A 1 58 ? 7.09 17.109 28.578 1 97.25 58 ARG A N 1
ATOM 416 C CA . ARG A 1 58 ? 6.168 16.438 29.484 1 97.25 58 ARG A CA 1
ATOM 417 C C . ARG A 1 58 ? 4.719 16.672 29.078 1 97.25 58 ARG A C 1
ATOM 419 O O . ARG A 1 58 ? 4.359 17.781 28.688 1 97.25 58 ARG A O 1
ATOM 426 N N . VAL A 1 59 ? 3.912 15.633 29.109 1 97.94 59 VAL A N 1
ATOM 427 C CA . VAL A 1 59 ? 2.498 15.734 28.766 1 97.94 59 VAL A CA 1
ATOM 428 C C . VAL A 1 59 ? 1.646 15.32 29.953 1 97.94 59 VAL A C 1
ATOM 430 O O . VAL A 1 59 ? 1.837 14.242 30.531 1 97.94 59 VAL A O 1
ATOM 433 N N . VAL A 1 60 ? 0.711 16.172 30.312 1 97.62 60 VAL A N 1
ATOM 434 C CA . VAL A 1 60 ? -0.181 15.859 31.438 1 97.62 60 VAL A CA 1
ATOM 435 C C . VAL A 1 60 ? -1.633 15.922 30.969 1 97.62 60 VAL A C 1
ATOM 437 O O . VAL A 1 60 ? -1.961 16.656 30.031 1 97.62 60 VAL A O 1
ATOM 440 N N . ASP A 1 61 ? -2.453 15.172 31.547 1 97.12 61 ASP A N 1
ATOM 441 C CA . ASP A 1 61 ? -3.891 15.18 31.281 1 97.12 61 ASP A CA 1
ATOM 442 C C . ASP A 1 61 ? -4.672 14.883 32.562 1 97.12 61 ASP A C 1
ATOM 444 O O . ASP A 1 61 ? -4.285 14.023 33.344 1 97.12 61 ASP A O 1
ATOM 448 N N . SER A 1 62 ? -5.754 15.617 32.719 1 95 62 SER A N 1
ATOM 449 C CA . SER A 1 62 ? -6.547 15.461 33.938 1 95 62 SER A CA 1
ATOM 450 C C . SER A 1 62 ? -7.34 14.156 33.938 1 95 62 SER A C 1
ATOM 452 O O . SER A 1 62 ? -7.711 13.633 34.969 1 95 62 SER A O 1
ATOM 454 N N . GLY A 1 63 ? -7.629 13.68 32.781 1 90.69 63 GLY A N 1
ATOM 455 C CA . GLY A 1 63 ? -8.406 12.453 32.656 1 90.69 63 GLY A CA 1
ATOM 456 C C . GLY A 1 63 ? -7.551 11.211 32.5 1 90.69 63 GLY A C 1
ATOM 457 O O . GLY A 1 63 ? -6.469 11.125 33.062 1 90.69 63 GLY A O 1
ATOM 458 N N . HIS A 1 64 ? -8.227 10.117 31.906 1 83.5 64 HIS A N 1
ATOM 459 C CA . HIS A 1 64 ? -7.555 8.867 31.594 1 83.5 64 HIS A CA 1
ATOM 460 C C . HIS A 1 64 ? -7.727 8.516 30.109 1 83.5 64 HIS A C 1
ATOM 462 O O . HIS A 1 64 ? -8.625 9.031 29.453 1 83.5 64 HIS A O 1
ATOM 468 N N . ALA A 1 65 ? -6.852 7.621 29.703 1 75.56 65 ALA A N 1
ATOM 469 C CA . ALA A 1 65 ? -6.859 7.242 28.297 1 75.56 65 ALA A CA 1
ATOM 470 C C . ALA A 1 65 ? -8.211 6.652 27.891 1 75.56 65 ALA A C 1
ATOM 472 O O . ALA A 1 65 ? -8.672 6.859 26.766 1 75.56 65 ALA A O 1
ATOM 473 N N . SER A 1 66 ? -8.805 5.922 28.672 1 74.06 66 SER A N 1
ATOM 474 C CA . SER A 1 66 ? -10.062 5.23 28.406 1 74.06 66 SER A CA 1
ATOM 475 C C . SER A 1 66 ? -11.188 6.219 28.094 1 74.06 66 SER A C 1
ATOM 477 O O . SER A 1 66 ? -12.164 5.875 27.438 1 74.06 66 SER A O 1
ATOM 479 N N . HIS A 1 67 ? -11 7.43 28.516 1 69.25 67 HIS A N 1
ATOM 480 C CA . HIS A 1 67 ? -12.023 8.445 28.297 1 69.25 67 HIS A CA 1
ATOM 481 C C . HIS A 1 67 ? -12.055 8.906 26.844 1 69.25 67 HIS A C 1
ATOM 483 O O . HIS A 1 67 ? -13.031 9.523 26.406 1 69.25 67 HIS A O 1
ATOM 489 N N . HIS A 1 68 ? -11.078 8.531 26.203 1 72.81 68 HIS A N 1
ATOM 490 C CA . HIS A 1 68 ? -10.945 9.047 24.844 1 72.81 68 HIS A CA 1
ATOM 491 C C . HIS A 1 68 ? -11.32 7.984 23.828 1 72.81 68 HIS A C 1
ATOM 493 O O . HIS A 1 68 ? -11.227 8.227 22.609 1 72.81 68 HIS A O 1
ATOM 499 N N . GLU A 1 69 ? -11.719 6.848 24.266 1 68.31 69 GLU A N 1
ATOM 500 C CA . GLU A 1 69 ? -11.891 5.711 23.359 1 68.31 69 GLU A CA 1
ATOM 501 C C . GLU A 1 69 ? -13.148 5.859 22.516 1 68.31 69 GLU A C 1
ATOM 503 O O . GLU A 1 69 ? -13.211 5.34 21.391 1 68.31 69 GLU A O 1
ATOM 508 N N . ARG A 1 70 ? -14.016 6.422 23.172 1 65.62 70 ARG A N 1
ATOM 509 C CA . ARG A 1 70 ? -15.266 6.441 22.422 1 65.62 70 ARG A CA 1
ATOM 510 C C . ARG A 1 70 ? -15.664 7.867 22.062 1 65.62 70 ARG A C 1
ATOM 512 O O . ARG A 1 70 ? -15.289 8.82 22.75 1 65.62 70 ARG A O 1
ATOM 519 N N . GLY A 1 71 ? -16.062 7.762 21.219 1 63.47 71 GLY A N 1
ATOM 520 C CA . GLY A 1 71 ? -16.719 9.016 20.906 1 63.47 71 GLY A CA 1
ATOM 521 C C . GLY A 1 71 ? -15.758 10.125 20.531 1 63.47 71 GLY A C 1
ATOM 522 O O . GLY A 1 71 ? -14.562 9.883 20.375 1 63.47 71 GLY A O 1
ATOM 523 N N . ARG A 1 72 ? -15.914 11 19.734 1 70.12 72 ARG A N 1
ATOM 524 C CA . ARG A 1 72 ? -15.312 12.281 19.359 1 70.12 72 ARG A CA 1
ATOM 525 C C . ARG A 1 72 ? -14.539 12.156 18.047 1 70.12 72 ARG A C 1
ATOM 527 O O . ARG A 1 72 ? -14.062 11.07 17.703 1 70.12 72 ARG A O 1
ATOM 534 N N . GLY A 1 73 ? -14.531 13.125 17.266 1 80.94 73 GLY A N 1
ATOM 535 C CA . GLY A 1 73 ? -13.938 13.18 15.945 1 80.94 73 GLY A CA 1
ATOM 536 C C . GLY A 1 73 ? -14.477 12.117 15.008 1 80.94 73 GLY A C 1
ATOM 537 O O . GLY A 1 73 ? -14.836 11.023 15.445 1 80.94 73 GLY A O 1
ATOM 538 N N . ASP A 1 74 ? -14.5 12.234 13.852 1 83.38 74 ASP A N 1
ATOM 539 C CA . ASP A 1 74 ? -15.156 11.32 12.922 1 83.38 74 ASP A CA 1
ATOM 540 C C . ASP A 1 74 ? -14.227 10.945 11.773 1 83.38 74 ASP A C 1
ATOM 542 O O . ASP A 1 74 ? -14.25 9.805 11.297 1 83.38 74 ASP A O 1
ATOM 546 N N . ALA A 1 75 ? -13.461 11.914 11.375 1 92.75 75 ALA A N 1
ATOM 547 C CA . ALA A 1 75 ? -12.797 11.617 10.109 1 92.75 75 ALA A CA 1
ATOM 548 C C . ALA A 1 75 ? -11.516 12.438 9.961 1 92.75 75 ALA A C 1
ATOM 550 O O . ALA A 1 75 ? -11.383 13.508 10.555 1 92.75 75 ALA A O 1
ATOM 551 N N . LEU A 1 76 ? -10.594 11.914 9.281 1 96.31 76 LEU A N 1
ATOM 552 C CA . LEU A 1 76 ? -9.383 12.602 8.844 1 96.31 76 LEU A CA 1
ATOM 553 C C . LEU A 1 76 ? -9.477 12.953 7.359 1 96.31 76 LEU A C 1
ATOM 555 O O . LEU A 1 76 ? -9.953 12.156 6.555 1 96.31 76 LEU A O 1
ATOM 559 N N . GLN A 1 77 ? -9.07 14.172 7.09 1 96.12 77 GLN A N 1
ATOM 560 C CA . GLN A 1 77 ? -9.133 14.641 5.707 1 96.12 77 GLN A CA 1
ATOM 561 C C . GLN A 1 77 ? -7.773 14.5 5.023 1 96.12 77 GLN A C 1
ATOM 563 O O . GLN A 1 77 ? -6.785 14.125 5.66 1 96.12 77 GLN A O 1
ATOM 568 N N . CYS A 1 78 ? -7.672 14.828 3.715 1 96.38 78 CYS A N 1
ATOM 569 C CA . CYS A 1 78 ? -6.57 14.508 2.812 1 96.38 78 CYS A CA 1
ATOM 570 C C . CYS A 1 78 ? -5.246 15.008 3.373 1 96.38 78 CYS A C 1
ATOM 572 O O . CYS A 1 78 ? -4.309 14.234 3.549 1 96.38 78 CYS A O 1
ATOM 574 N N . ARG A 1 79 ? -5.145 16.266 3.629 1 96.44 79 ARG A N 1
ATOM 575 C CA . ARG A 1 79 ? -3.891 16.875 4.055 1 96.44 79 ARG A CA 1
ATOM 576 C C . ARG A 1 79 ? -3.443 16.328 5.406 1 96.44 79 ARG A C 1
ATOM 578 O O . ARG A 1 79 ? -2.252 16.109 5.629 1 96.44 79 ARG A O 1
ATOM 585 N N . THR A 1 80 ? -4.355 16.125 6.305 1 97.19 80 THR A N 1
ATOM 586 C CA . THR A 1 80 ? -4.031 15.578 7.617 1 97.19 80 THR A CA 1
ATOM 587 C C . THR A 1 80 ? -3.451 14.172 7.484 1 97.19 80 THR A C 1
ATOM 589 O O . THR A 1 80 ? -2.467 13.836 8.148 1 97.19 80 THR A O 1
ATOM 592 N N . ILE A 1 81 ? -4.047 13.398 6.598 1 97.44 81 ILE A N 1
ATOM 593 C CA . ILE A 1 81 ? -3.531 12.055 6.348 1 97.44 81 ILE A CA 1
ATOM 594 C C . ILE A 1 81 ? -2.098 12.141 5.832 1 97.44 81 ILE A C 1
ATOM 596 O O . ILE A 1 81 ? -1.224 11.391 6.277 1 97.44 81 ILE A O 1
ATOM 600 N N . GLU A 1 82 ? -1.861 13.008 4.906 1 96.56 82 GLU A N 1
ATOM 601 C CA . GLU A 1 82 ? -0.528 13.211 4.348 1 96.56 82 GLU A CA 1
ATOM 602 C C . GLU A 1 82 ? 0.491 13.508 5.441 1 96.56 82 GLU A C 1
ATOM 604 O O . GLU A 1 82 ? 1.584 12.938 5.453 1 96.56 82 GLU A O 1
ATOM 609 N N . VAL A 1 83 ? 0.144 14.359 6.359 1 96.38 83 VAL A N 1
ATOM 610 C CA . VAL A 1 83 ? 1.042 14.766 7.434 1 96.38 83 VAL A CA 1
ATOM 611 C C . VAL A 1 83 ? 1.249 13.602 8.398 1 96.38 83 VAL A C 1
ATOM 613 O O . VAL A 1 83 ? 2.369 13.352 8.852 1 96.38 83 VAL A O 1
ATOM 616 N N . LEU A 1 84 ? 0.166 12.883 8.703 1 96.94 84 LEU A N 1
ATOM 617 C CA . LEU A 1 84 ? 0.291 11.742 9.602 1 96.94 84 LEU A CA 1
ATOM 618 C C . LEU A 1 84 ? 1.193 10.672 9 1 96.94 84 LEU A C 1
ATOM 620 O O . LEU A 1 84 ? 1.91 9.977 9.727 1 96.94 84 LEU A O 1
ATOM 624 N N . ARG A 1 85 ? 1.156 10.531 7.676 1 94.81 85 ARG A N 1
ATOM 625 C CA . ARG A 1 85 ? 2.109 9.648 7.016 1 94.81 85 ARG A CA 1
ATOM 626 C C . ARG A 1 85 ? 3.543 10.109 7.258 1 94.81 85 ARG A C 1
ATOM 628 O O . ARG A 1 85 ? 4.422 9.297 7.547 1 94.81 85 ARG A O 1
ATOM 635 N N . MET A 1 86 ? 3.762 11.359 7.133 1 91.38 86 MET A N 1
ATOM 636 C CA . MET A 1 86 ? 5.102 11.914 7.312 1 91.38 86 MET A CA 1
ATOM 637 C C . MET A 1 86 ? 5.57 11.742 8.758 1 91.38 86 MET A C 1
ATOM 639 O O . MET A 1 86 ? 6.762 11.555 9.008 1 91.38 86 MET A O 1
ATOM 643 N N . VAL A 1 87 ? 4.578 11.797 9.672 1 92.62 87 VAL A N 1
ATOM 644 C CA . VAL A 1 87 ? 4.883 11.617 11.086 1 92.62 87 VAL A CA 1
ATOM 645 C C . VAL A 1 87 ? 5.176 10.141 11.359 1 92.62 87 VAL A C 1
ATOM 647 O O . VAL A 1 87 ? 5.82 9.805 12.352 1 92.62 87 VAL A O 1
ATOM 650 N N . GLY A 1 88 ? 4.691 9.273 10.508 1 92 88 GLY A N 1
ATOM 651 C CA . GLY A 1 88 ? 5.023 7.859 10.602 1 92 88 GLY A CA 1
ATOM 652 C C . GLY A 1 88 ? 3.904 7.023 11.195 1 92 88 GLY A C 1
ATOM 653 O O . GLY A 1 88 ? 4.109 5.859 11.547 1 92 88 GLY A O 1
ATOM 654 N N . VAL A 1 89 ? 2.707 7.551 11.352 1 95.38 89 VAL A N 1
ATOM 655 C CA . VAL A 1 89 ? 1.617 6.797 11.953 1 95.38 89 VAL A CA 1
ATOM 656 C C . VAL A 1 89 ? 0.463 6.664 10.961 1 95.38 89 VAL A C 1
ATOM 658 O O . VAL A 1 89 ? -0.559 6.047 11.266 1 95.38 89 VAL A O 1
ATOM 661 N N . GLY A 1 90 ? 0.612 7.266 9.758 1 95.94 90 GLY A N 1
ATOM 662 C CA . GLY A 1 90 ? -0.47 7.348 8.789 1 95.94 90 GLY A CA 1
ATOM 663 C C . GLY A 1 90 ? -0.993 5.988 8.359 1 95.94 90 GLY A C 1
ATOM 664 O O . GLY A 1 90 ? -2.201 5.746 8.391 1 95.94 90 GLY A O 1
ATOM 665 N N . GLN A 1 91 ? -0.098 5.078 8.031 1 94.38 91 GLN A N 1
ATOM 666 C CA . GLN A 1 91 ? -0.511 3.795 7.473 1 94.38 91 GLN A CA 1
ATOM 667 C C . GLN A 1 91 ? -1.302 2.979 8.492 1 94.38 91 GLN A C 1
ATOM 669 O O . GLN A 1 91 ? -2.328 2.385 8.156 1 94.38 91 GLN A O 1
ATOM 674 N N . GLU A 1 92 ? -0.813 2.879 9.711 1 94.31 92 GLU A N 1
ATOM 675 C CA . GLU A 1 92 ? -1.517 2.115 10.734 1 94.31 92 GLU A CA 1
ATOM 676 C C . GLU A 1 92 ? -2.924 2.66 10.961 1 94.31 92 GLU A C 1
ATOM 678 O O . GLU A 1 92 ? -3.863 1.893 11.188 1 94.31 92 GLU A O 1
ATOM 683 N N . ILE A 1 93 ? -3.062 3.971 10.898 1 96.62 93 ILE A N 1
ATOM 684 C CA . ILE A 1 93 ? -4.363 4.605 11.086 1 96.62 93 ILE A CA 1
ATOM 685 C C . ILE A 1 93 ? -5.27 4.285 9.898 1 96.62 93 ILE A C 1
ATOM 687 O O . ILE A 1 93 ? -6.434 3.912 10.086 1 96.62 93 ILE A O 1
ATOM 691 N N . ILE A 1 94 ? -4.734 4.402 8.688 1 97.25 94 ILE A N 1
ATOM 692 C CA . ILE A 1 94 ? -5.488 4.129 7.473 1 97.25 94 ILE A CA 1
ATOM 693 C C . ILE A 1 94 ? -5.992 2.686 7.488 1 97.25 94 ILE A C 1
ATOM 695 O O . ILE A 1 94 ? -7.133 2.416 7.113 1 97.25 94 ILE A O 1
ATOM 699 N N . ASP A 1 95 ? -5.168 1.745 7.984 1 93.38 95 ASP A N 1
ATOM 700 C CA . ASP A 1 95 ? -5.504 0.325 8 1 93.38 95 ASP A CA 1
ATOM 701 C C . ASP A 1 95 ? -6.711 0.058 8.898 1 93.38 95 ASP A C 1
ATOM 703 O O . ASP A 1 95 ? -7.414 -0.94 8.719 1 93.38 95 ASP A O 1
ATOM 707 N N . GLN A 1 96 ? -6.969 0.923 9.758 1 93.19 96 GLN A N 1
ATOM 708 C CA . GLN A 1 96 ? -8.055 0.706 10.703 1 93.19 96 GLN A CA 1
ATOM 709 C C . GLN A 1 96 ? -9.305 1.484 10.297 1 93.19 96 GLN A C 1
ATOM 711 O O . GLN A 1 96 ? -10.398 1.233 10.812 1 93.19 96 GLN A O 1
ATOM 716 N N . GLY A 1 97 ? -9.133 2.463 9.461 1 95.44 97 GLY A N 1
ATOM 717 C CA . GLY A 1 97 ? -10.234 3.35 9.133 1 95.44 97 GLY A CA 1
ATOM 718 C C . GLY A 1 97 ? -11.039 2.889 7.926 1 95.44 97 GLY A C 1
ATOM 719 O O . GLY A 1 97 ? -10.805 1.801 7.398 1 95.44 97 GLY A O 1
ATOM 720 N N . VAL A 1 98 ? -12.07 3.658 7.578 1 96.5 98 VAL A N 1
ATOM 721 C CA . VAL A 1 98 ? -12.906 3.436 6.402 1 96.5 98 VAL A CA 1
ATOM 722 C C . VAL A 1 98 ? -12.734 4.594 5.422 1 96.5 98 VAL A C 1
ATOM 724 O O . VAL A 1 98 ? -12.977 5.754 5.77 1 96.5 98 VAL A O 1
ATOM 727 N N . LYS A 1 99 ? -12.312 4.285 4.242 1 97.5 99 LYS A N 1
ATOM 728 C CA . LYS A 1 99 ? -12.109 5.309 3.219 1 97.5 99 LYS A CA 1
ATOM 729 C C . LYS A 1 99 ? -13.438 5.707 2.572 1 97.5 99 LYS A C 1
ATOM 731 O O . LYS A 1 99 ? -14.18 4.848 2.09 1 97.5 99 LYS A O 1
ATOM 736 N N . MET A 1 100 ? -13.75 6.93 2.582 1 96.75 100 MET A N 1
ATOM 737 C CA . MET A 1 100 ? -14.945 7.449 1.924 1 96.75 100 MET A CA 1
ATOM 738 C C . MET A 1 100 ? -14.578 8.227 0.663 1 96.75 100 MET A C 1
ATOM 740 O O . MET A 1 100 ? -13.969 9.289 0.74 1 96.75 100 MET A O 1
ATOM 744 N N . PHE A 1 101 ? -14.984 7.711 -0.421 1 96.94 101 PHE A N 1
ATOM 745 C CA . PHE A 1 101 ? -14.625 8.289 -1.711 1 96.94 101 PHE A CA 1
ATOM 746 C C . PHE A 1 101 ? -15.812 9.031 -2.32 1 96.94 101 PHE A C 1
ATOM 748 O O . PHE A 1 101 ? -15.656 9.75 -3.307 1 96.94 101 PHE A O 1
ATOM 755 N N . ALA A 1 102 ? -17.031 8.914 -1.638 1 95 102 ALA A N 1
ATOM 756 C CA . ALA A 1 102 ? -18.188 9.508 -2.283 1 95 102 ALA A CA 1
ATOM 757 C C . ALA A 1 102 ? -19.141 10.102 -1.25 1 95 102 ALA A C 1
ATOM 759 O O . ALA A 1 102 ? -19.109 9.734 -0.073 1 95 102 ALA A O 1
ATOM 760 N N . ARG A 1 103 ? -19.906 11.055 -1.709 1 90.88 103 ARG A N 1
ATOM 761 C CA . ARG A 1 103 ? -21.062 11.641 -1.017 1 90.88 103 ARG A CA 1
ATOM 762 C C . ARG A 1 103 ? -22.344 11.414 -1.802 1 90.88 103 ARG A C 1
ATOM 764 O O . ARG A 1 103 ? -22.359 11.523 -3.029 1 90.88 103 ARG A O 1
ATOM 771 N N . THR A 1 104 ? -23.344 10.984 -1.063 1 91.5 104 THR A N 1
ATOM 772 C CA . THR A 1 104 ? -24.609 10.758 -1.728 1 91.5 104 THR A CA 1
ATOM 773 C C . THR A 1 104 ? -25.734 11.492 -1.004 1 91.5 104 THR A C 1
ATOM 775 O O . THR A 1 104 ? -25.656 11.727 0.204 1 91.5 104 THR A O 1
ATOM 778 N N . PHE A 1 105 ? -26.719 11.922 -1.732 1 88.69 105 PHE A N 1
ATOM 779 C CA . PHE A 1 105 ? -27.922 12.555 -1.215 1 88.69 105 PHE A CA 1
ATOM 780 C C . PHE A 1 105 ? -29.156 11.789 -1.648 1 88.69 105 PHE A C 1
ATOM 782 O O . PHE A 1 105 ? -29.375 11.562 -2.842 1 88.69 105 PHE A O 1
ATOM 789 N N . TRP A 1 106 ? -29.906 11.359 -0.696 1 89.88 106 TRP A N 1
ATOM 790 C CA . TRP A 1 106 ? -31.141 10.609 -0.96 1 89.88 106 TRP A CA 1
ATOM 791 C C . TRP A 1 106 ? -32.375 11.359 -0.456 1 89.88 106 TRP A C 1
ATOM 793 O O . TRP A 1 106 ? -32.344 11.953 0.626 1 89.88 106 TRP A O 1
ATOM 803 N N . ASP A 1 107 ? -33.375 11.43 -1.282 1 88.31 107 ASP A N 1
ATOM 804 C CA . ASP A 1 107 ? -34.719 11.859 -0.851 1 88.31 107 ASP A CA 1
ATOM 805 C C . ASP A 1 107 ? -35.594 10.656 -0.505 1 88.31 107 ASP A C 1
ATOM 807 O O . ASP A 1 107 ? -35.969 9.898 -1.391 1 88.31 107 ASP A O 1
ATOM 811 N N . THR A 1 108 ? -35.844 10.508 0.756 1 89.81 108 THR A N 1
ATOM 812 C CA . THR A 1 108 ? -36.656 9.391 1.207 1 89.81 108 THR A CA 1
ATOM 813 C C . THR A 1 108 ? -38.031 9.883 1.646 1 89.81 108 THR A C 1
ATOM 815 O O . THR A 1 108 ? -38.781 9.156 2.324 1 89.81 108 THR A O 1
ATOM 818 N N . SER A 1 109 ? -38.344 11.102 1.404 1 85.5 109 SER A N 1
ATOM 819 C CA . SER A 1 109 ? -39.625 11.68 1.813 1 85.5 109 SER A CA 1
ATOM 820 C C . SER A 1 109 ? -40.781 11.164 0.948 1 85.5 109 SER A C 1
ATOM 822 O O . SER A 1 109 ? -41.938 11.258 1.333 1 85.5 109 SER A O 1
ATOM 824 N N . GLN A 1 110 ? -40.438 10.648 -0.19 1 83.31 110 GLN A N 1
ATOM 825 C CA . GLN A 1 110 ? -41.438 10.109 -1.109 1 83.31 110 GLN A CA 1
ATOM 826 C C . GLN A 1 110 ? -41.562 8.602 -0.944 1 83.31 110 GLN A C 1
ATOM 828 O O . GLN A 1 110 ? -40.75 7.965 -0.275 1 83.31 110 GLN A O 1
ATOM 833 N N . SER A 1 111 ? -42.625 8.086 -1.536 1 82.19 111 SER A N 1
ATOM 834 C CA . SER A 1 111 ? -42.906 6.652 -1.438 1 82.19 111 SER A CA 1
ATOM 835 C C . SER A 1 111 ? -41.781 5.832 -2.041 1 82.19 111 SER A C 1
ATOM 837 O O . SER A 1 111 ? -41.406 4.781 -1.505 1 82.19 111 SER A O 1
ATOM 839 N N . LYS A 1 112 ? -41.25 6.34 -3.08 1 85.06 112 LYS A N 1
ATOM 840 C CA . LYS A 1 112 ? -40.062 5.699 -3.662 1 85.06 112 LYS A CA 1
ATOM 841 C C . LYS A 1 112 ? -38.812 6.547 -3.443 1 85.06 112 LYS A C 1
ATOM 843 O O . LYS A 1 112 ? -38.688 7.637 -4.008 1 85.06 112 LYS A O 1
ATOM 848 N N . PRO A 1 113 ? -37.969 5.969 -2.594 1 90 113 PRO A N 1
ATOM 849 C CA . PRO A 1 113 ? -36.719 6.742 -2.365 1 90 113 PRO A CA 1
ATOM 850 C C . PRO A 1 113 ? -35.906 6.949 -3.641 1 90 113 PRO A C 1
ATOM 852 O O . PRO A 1 113 ? -35.906 6.086 -4.52 1 90 113 PRO A O 1
ATOM 855 N N . GLU A 1 114 ? -35.281 8.109 -3.734 1 87.81 114 GLU A N 1
ATOM 856 C CA . GLU A 1 114 ? -34.469 8.445 -4.918 1 87.81 114 GLU A CA 1
ATOM 857 C C . GLU A 1 114 ? -33.125 9.023 -4.531 1 87.81 114 GLU A C 1
ATOM 859 O O . GLU A 1 114 ? -33.031 9.852 -3.623 1 87.81 114 GLU A O 1
ATOM 864 N N . CYS A 1 115 ? -32.156 8.539 -5.203 1 88.88 115 CYS A N 1
ATOM 865 C CA . CYS A 1 115 ? -30.828 9.18 -5.102 1 88.88 115 CYS A CA 1
ATOM 866 C C . CYS A 1 115 ? -30.781 10.461 -5.922 1 88.88 115 CYS A C 1
ATOM 868 O O . CYS A 1 115 ? -30.891 10.422 -7.148 1 88.88 115 CYS A O 1
ATOM 870 N N . ILE A 1 116 ? -30.609 11.516 -5.289 1 84.94 116 ILE A N 1
ATOM 871 C CA . ILE A 1 116 ? -30.688 12.82 -5.93 1 84.94 116 ILE A CA 1
ATOM 872 C C . ILE A 1 116 ? -29.312 13.227 -6.453 1 84.94 116 ILE A C 1
ATOM 874 O O . ILE A 1 116 ? -29.219 13.961 -7.438 1 84.94 116 ILE A O 1
ATOM 878 N N . SER A 1 117 ? -28.391 12.828 -5.746 1 85.88 117 SER A N 1
ATOM 879 C CA . SER A 1 117 ? -27.031 13.18 -6.16 1 85.88 117 SER A CA 1
ATOM 880 C C . SER A 1 117 ? -26.016 12.164 -5.648 1 85.88 117 SER A C 1
ATOM 882 O O . SER A 1 117 ? -26.188 11.594 -4.57 1 85.88 117 SER A O 1
ATOM 884 N N . ARG A 1 118 ? -25.047 11.898 -6.445 1 89.56 118 ARG A N 1
ATOM 885 C CA . ARG A 1 118 ? -23.875 11.078 -6.145 1 89.56 118 ARG A CA 1
ATOM 886 C C . ARG A 1 118 ? -22.609 11.703 -6.719 1 89.56 118 ARG A C 1
ATOM 888 O O . ARG A 1 118 ? -22.562 12.047 -7.902 1 89.56 118 ARG A O 1
ATOM 895 N N . SER A 1 119 ? -21.625 11.984 -5.852 1 88.69 119 SER A N 1
ATOM 896 C CA . SER A 1 119 ? -20.406 12.641 -6.305 1 88.69 119 SER A CA 1
ATOM 897 C C . SER A 1 119 ? -19.188 12.156 -5.516 1 88.69 119 SER A C 1
ATOM 899 O O . SER A 1 119 ? -19.344 11.5 -4.484 1 88.69 119 SER A O 1
ATOM 901 N N . SER A 1 120 ? -18.016 12.453 -6.105 1 90.75 120 SER A N 1
ATOM 902 C CA . SER A 1 120 ? -16.781 12.188 -5.352 1 90.75 120 SER A CA 1
ATOM 903 C C . SER A 1 120 ? -16.766 12.969 -4.043 1 90.75 120 SER A C 1
ATOM 905 O O . SER A 1 120 ? -17.297 14.078 -3.969 1 90.75 120 SER A O 1
ATOM 907 N N . PHE A 1 121 ? -16.203 12.383 -3.061 1 92.38 121 PHE A N 1
ATOM 908 C CA . PHE A 1 121 ? -16.078 13.094 -1.793 1 92.38 121 PHE A CA 1
ATOM 909 C C . PHE A 1 121 ? -15.258 14.367 -1.969 1 92.38 121 PHE A C 1
ATOM 911 O O . PHE A 1 121 ? -15.719 15.453 -1.614 1 92.38 121 PHE A O 1
ATOM 918 N N . PHE A 1 122 ? -14.062 14.242 -2.445 1 91 122 PHE A N 1
ATOM 919 C CA . PHE A 1 122 ? -13.211 15.344 -2.879 1 91 122 PHE A CA 1
ATOM 920 C C . PHE A 1 122 ? -12.961 15.273 -4.383 1 91 122 PHE A C 1
ATOM 922 O O . PHE A 1 122 ? -12.961 14.195 -4.969 1 91 122 PHE A O 1
ATOM 929 N N . SER A 1 123 ? -12.734 16.391 -4.938 1 86 123 SER A N 1
ATOM 930 C CA . SER A 1 123 ? -12.445 16.438 -6.367 1 86 123 SER A CA 1
ATOM 931 C C . SER A 1 123 ? -11.211 15.602 -6.711 1 86 123 SER A C 1
ATOM 933 O O . SER A 1 123 ? -10.172 15.727 -6.059 1 86 123 SER A O 1
ATOM 935 N N . PRO A 1 124 ? -11.359 14.781 -7.746 1 83.75 124 PRO A N 1
ATOM 936 C CA . PRO A 1 124 ? -10.211 13.984 -8.18 1 83.75 124 PRO A CA 1
ATOM 937 C C . PRO A 1 124 ? -9.078 14.836 -8.75 1 83.75 124 PRO A C 1
ATOM 939 O O . PRO A 1 124 ? -7.98 14.336 -8.984 1 83.75 124 PRO A O 1
ATOM 942 N N . THR A 1 125 ? -9.273 16.109 -8.93 1 81.75 125 THR A N 1
ATOM 943 C CA . THR A 1 125 ? -8.266 16.984 -9.5 1 81.75 125 THR A CA 1
ATOM 944 C C . THR A 1 125 ? -7.32 17.5 -8.414 1 81.75 125 THR A C 1
ATOM 946 O O . THR A 1 125 ? -6.309 18.125 -8.711 1 81.75 125 THR A O 1
ATOM 949 N N . PHE A 1 126 ? -7.691 17.234 -7.145 1 87.69 126 PHE A N 1
ATOM 950 C CA . PHE A 1 126 ? -6.758 17.578 -6.082 1 87.69 126 PHE A CA 1
ATOM 951 C C . PHE A 1 126 ? -5.488 16.734 -6.184 1 87.69 126 PHE A C 1
ATOM 953 O O . PHE A 1 126 ? -5.551 15.516 -6.281 1 87.69 126 PHE A O 1
ATOM 960 N N . ASP A 1 127 ? -4.375 17.391 -6.332 1 90.75 127 ASP A N 1
ATOM 961 C CA . ASP A 1 127 ? -3.096 16.703 -6.438 1 90.75 127 ASP A CA 1
ATOM 962 C C . ASP A 1 127 ? -2.611 16.234 -5.066 1 90.75 127 ASP A C 1
ATOM 964 O O . ASP A 1 127 ? -1.696 16.812 -4.488 1 90.75 127 ASP A O 1
ATOM 968 N N . ILE A 1 128 ? -3.174 15.219 -4.551 1 93.69 128 ILE A N 1
ATOM 969 C CA . ILE A 1 128 ? -2.852 14.617 -3.26 1 93.69 128 ILE A CA 1
ATOM 970 C C . ILE A 1 128 ? -3.047 13.109 -3.324 1 93.69 128 ILE A C 1
ATOM 972 O O . ILE A 1 128 ? -3.947 12.617 -4.016 1 93.69 128 ILE A O 1
ATOM 976 N N . ASP A 1 129 ? -2.193 12.352 -2.719 1 93.31 129 ASP A N 1
ATOM 977 C CA . ASP A 1 129 ? -2.176 10.898 -2.867 1 93.31 129 ASP A CA 1
ATOM 978 C C . ASP A 1 129 ? -3.404 10.266 -2.219 1 93.31 129 ASP A C 1
ATOM 980 O O . ASP A 1 129 ? -4.043 9.398 -2.811 1 93.31 129 ASP A O 1
ATOM 984 N N . ASP A 1 130 ? -3.721 10.641 -0.999 1 96 130 ASP A N 1
ATOM 985 C CA . ASP A 1 130 ? -4.891 10.125 -0.293 1 96 130 ASP A CA 1
ATOM 986 C C . ASP A 1 130 ? -6.086 11.062 -0.456 1 96 130 ASP A C 1
ATOM 988 O O . ASP A 1 130 ? -6.43 11.805 0.467 1 96 130 ASP A O 1
ATOM 992 N N . CYS A 1 131 ? -6.727 10.984 -1.58 1 95.38 131 CYS A N 1
ATOM 993 C CA . CYS A 1 131 ? -7.809 11.898 -1.925 1 95.38 131 CYS A CA 1
ATOM 994 C C . CYS A 1 131 ? -9.156 11.336 -1.494 1 95.38 131 CYS A C 1
ATOM 996 O O . CYS A 1 131 ? -10 11.016 -2.336 1 95.38 131 CYS A O 1
ATOM 998 N N . TYR A 1 132 ? -9.375 11.172 -0.252 1 96.69 132 TYR A N 1
ATOM 999 C CA . TYR A 1 132 ? -10.586 10.656 0.384 1 96.69 132 TYR A CA 1
ATOM 1000 C C . TYR A 1 132 ? -10.695 11.148 1.824 1 96.69 132 TYR A C 1
ATOM 1002 O O . TYR A 1 132 ? -9.766 11.781 2.342 1 96.69 132 TYR A O 1
ATOM 1010 N N . SER A 1 133 ? -11.859 11.008 2.391 1 96.06 133 SER A N 1
ATOM 1011 C CA . SER A 1 133 ? -12.039 11.172 3.83 1 96.06 133 SER A CA 1
ATOM 1012 C C . SER A 1 133 ? -11.93 9.844 4.559 1 96.06 133 SER A C 1
ATOM 1014 O O . SER A 1 133 ? -12.445 8.828 4.086 1 96.06 133 SER A O 1
ATOM 1016 N N . LEU A 1 134 ? -11.227 9.789 5.574 1 96.94 134 LEU A N 1
ATOM 1017 C CA . LEU A 1 134 ? -11.031 8.555 6.324 1 96.94 134 LEU A CA 1
ATOM 1018 C C . LEU A 1 134 ? -11.859 8.555 7.605 1 96.94 134 LEU A C 1
ATOM 1020 O O . LEU A 1 134 ? -11.562 9.312 8.531 1 96.94 134 LEU A O 1
ATOM 1024 N N . GLY A 1 135 ? -12.898 7.746 7.637 1 95 135 GLY A N 1
ATOM 1025 C CA . GLY A 1 135 ? -13.641 7.566 8.875 1 95 135 GLY A CA 1
ATOM 1026 C C . GLY A 1 135 ? -12.875 6.781 9.922 1 95 135 GLY A C 1
ATOM 1027 O O . GLY A 1 135 ? -12.57 5.602 9.719 1 95 135 GLY A O 1
ATOM 1028 N N . VAL A 1 136 ? -12.516 7.422 10.977 1 93.25 136 VAL A N 1
ATOM 1029 C CA . VAL A 1 136 ? -11.766 6.793 12.055 1 93.25 136 VAL A CA 1
ATOM 1030 C C . VAL A 1 136 ? -12 7.555 13.359 1 93.25 136 VAL A C 1
ATOM 1032 O O . VAL A 1 136 ? -12.062 8.789 13.359 1 93.25 136 VAL A O 1
ATOM 1035 N N . ARG A 1 137 ? -12.133 6.844 14.391 1 89.44 137 ARG A N 1
ATOM 1036 C CA . ARG A 1 137 ? -12.383 7.48 15.68 1 89.44 137 ARG A CA 1
ATOM 1037 C C . ARG A 1 137 ? -11.117 8.109 16.234 1 89.44 137 ARG A C 1
ATOM 1039 O O . ARG A 1 137 ? -10.008 7.645 15.961 1 89.44 137 ARG A O 1
ATOM 1046 N N . GLN A 1 138 ? -11.328 9.031 17.047 1 91.12 138 GLN A N 1
ATOM 1047 C CA . GLN A 1 138 ? -10.25 9.797 17.672 1 91.12 138 GLN A CA 1
ATOM 1048 C C . GLN A 1 138 ? -9.312 8.891 18.453 1 91.12 138 GLN A C 1
ATOM 1050 O O . GLN A 1 138 ? -8.102 9.102 18.484 1 91.12 138 GLN A O 1
ATOM 1055 N N . GLY A 1 139 ? -9.891 7.898 19.125 1 90.5 139 GLY A N 1
ATOM 1056 C CA . GLY A 1 139 ? -9.094 7 19.953 1 90.5 139 GLY A CA 1
ATOM 1057 C C . GLY A 1 139 ? -8 6.297 19.172 1 90.5 139 GLY A C 1
ATOM 1058 O O . GLY A 1 139 ? -6.902 6.082 19.688 1 90.5 139 GLY A O 1
ATOM 1059 N N . VAL A 1 140 ? -8.297 5.898 17.953 1 92.19 140 VAL A N 1
ATOM 1060 C CA . VAL A 1 140 ? -7.324 5.219 17.094 1 92.19 140 VAL A CA 1
ATOM 1061 C C . VAL A 1 140 ? -6.16 6.16 16.797 1 92.19 140 VAL A C 1
ATOM 1063 O O . VAL A 1 140 ? -4.996 5.75 16.844 1 92.19 140 VAL A O 1
ATOM 1066 N N . VAL A 1 141 ? -6.422 7.406 16.547 1 95.44 141 VAL A N 1
ATOM 1067 C CA . VAL A 1 141 ? -5.414 8.414 16.25 1 95.44 141 VAL A CA 1
ATOM 1068 C C . VAL A 1 141 ? -4.539 8.664 17.469 1 95.44 141 VAL A C 1
ATOM 1070 O O . VAL A 1 141 ? -3.311 8.656 17.375 1 95.44 141 VAL A O 1
ATOM 1073 N N . GLU A 1 142 ? -5.203 8.844 18.578 1 95.44 142 GLU A N 1
ATOM 1074 C CA . GLU A 1 142 ? -4.488 9.109 19.828 1 95.44 142 GLU A CA 1
ATOM 1075 C C . GLU A 1 142 ? -3.588 7.934 20.203 1 95.44 142 GLU A C 1
ATOM 1077 O O . GLU A 1 142 ? -2.447 8.125 20.625 1 95.44 142 GLU A O 1
ATOM 1082 N N . ASP A 1 143 ? -4.109 6.758 20.047 1 94.06 143 ASP A N 1
ATOM 1083 C CA . ASP A 1 143 ? -3.33 5.562 20.359 1 94.06 143 ASP A CA 1
ATOM 1084 C C . ASP A 1 143 ? -2.076 5.477 19.5 1 94.06 143 ASP A C 1
ATOM 1086 O O . ASP A 1 143 ? -0.993 5.164 19.984 1 94.06 143 ASP A O 1
ATOM 1090 N N . ALA A 1 144 ? -2.256 5.68 18.234 1 96.12 144 ALA A N 1
ATOM 1091 C CA . ALA A 1 144 ? -1.121 5.645 17.312 1 96.12 144 ALA A CA 1
ATOM 1092 C C . ALA A 1 144 ? -0.067 6.676 17.703 1 96.12 144 ALA A C 1
ATOM 1094 O O . ALA A 1 144 ? 1.13 6.379 17.719 1 96.12 144 ALA A O 1
ATOM 1095 N N . LEU A 1 145 ? -0.488 7.863 18.047 1 96.5 145 LEU A N 1
ATOM 1096 C CA . LEU A 1 145 ? 0.431 8.938 18.406 1 96.5 145 LEU A CA 1
ATOM 1097 C C . LEU A 1 145 ? 1.109 8.641 19.75 1 96.5 145 LEU A C 1
ATOM 1099 O O . LEU A 1 145 ? 2.291 8.945 19.922 1 96.5 145 LEU A O 1
ATOM 1103 N N . ARG A 1 146 ? 0.375 8.109 20.688 1 95.75 146 ARG A N 1
ATOM 1104 C CA . ARG A 1 146 ? 0.953 7.73 21.969 1 95.75 146 ARG A CA 1
ATOM 1105 C C . ARG A 1 146 ? 2.039 6.676 21.781 1 95.75 146 ARG A C 1
ATOM 1107 O O . ARG A 1 146 ? 3.098 6.754 22.406 1 95.75 146 ARG A O 1
ATOM 1114 N N . ARG A 1 147 ? 1.748 5.734 21 1 95.06 147 ARG A N 1
ATOM 1115 C CA . ARG A 1 147 ? 2.732 4.691 20.734 1 95.06 147 ARG A CA 1
ATOM 1116 C C . ARG A 1 147 ? 3.979 5.266 20.078 1 95.06 147 ARG A C 1
ATOM 1118 O O . ARG A 1 147 ? 5.102 4.902 20.422 1 95.06 147 ARG A O 1
ATOM 1125 N N . LYS A 1 148 ? 3.705 6.129 19.141 1 94.19 148 LYS A N 1
ATOM 1126 C CA . LYS A 1 148 ? 4.832 6.781 18.484 1 94.19 148 LYS A CA 1
ATOM 1127 C C . LYS A 1 148 ? 5.691 7.543 19.484 1 94.19 148 LYS A C 1
ATOM 1129 O O . LYS A 1 148 ? 6.922 7.484 19.438 1 94.19 148 LYS A O 1
ATOM 1134 N N . LEU A 1 149 ? 5.07 8.258 20.344 1 94.75 149 LEU A N 1
ATOM 1135 C CA . LEU A 1 149 ? 5.754 9.008 21.406 1 94.75 149 LEU A CA 1
ATOM 1136 C C . LEU A 1 149 ? 6.602 8.078 22.266 1 94.75 149 LEU A C 1
ATOM 1138 O O . LEU A 1 149 ? 7.781 8.352 22.5 1 94.75 149 LEU A O 1
ATOM 1142 N N . TYR A 1 150 ? 6.043 6.969 22.594 1 94.31 150 TYR A N 1
ATOM 1143 C CA . TYR A 1 150 ? 6.742 6 23.438 1 94.31 150 TYR A CA 1
ATOM 1144 C C . TYR A 1 150 ? 7.934 5.398 22.703 1 94.31 150 TYR A C 1
ATOM 1146 O O . TYR A 1 150 ? 9.008 5.223 23.281 1 94.31 150 TYR A O 1
ATOM 1154 N N . GLN A 1 151 ? 7.703 5.07 21.453 1 90.56 151 GLN A N 1
ATOM 1155 C CA . GLN A 1 151 ? 8.75 4.473 20.641 1 90.56 151 GLN A CA 1
ATOM 1156 C C . GLN A 1 151 ? 9.914 5.438 20.438 1 90.56 151 GLN A C 1
ATOM 1158 O O . GLN A 1 151 ? 11.062 5.008 20.281 1 90.56 151 GLN A O 1
ATOM 1163 N N . THR A 1 152 ? 9.617 6.691 20.438 1 87 152 THR A N 1
ATOM 1164 C CA . THR A 1 152 ? 10.625 7.703 20.156 1 87 152 THR A CA 1
ATOM 1165 C C . THR A 1 152 ? 11.562 7.887 21.344 1 87 152 THR A C 1
ATOM 1167 O O . THR A 1 152 ? 12.789 7.863 21.188 1 87 152 THR A O 1
ATOM 1170 N N . ASP A 1 153 ? 11.117 8.086 22.594 1 84.75 153 ASP A N 1
ATOM 1171 C CA . ASP A 1 153 ? 12.008 8.352 23.719 1 84.75 153 ASP A CA 1
ATOM 1172 C C . ASP A 1 153 ? 11.414 7.828 25.016 1 84.75 153 ASP A C 1
ATOM 1174 O O . ASP A 1 153 ? 11.734 8.336 26.094 1 84.75 153 ASP A O 1
ATOM 1178 N N . SER A 1 154 ? 10.359 6.934 24.906 1 84.69 154 SER A N 1
ATOM 1179 C CA . SER A 1 154 ? 9.75 6.23 26.031 1 84.69 154 SER A CA 1
ATOM 1180 C C . SER A 1 154 ? 8.93 7.18 26.891 1 84.69 154 SER A C 1
ATOM 1182 O O . SER A 1 154 ? 8.648 6.883 28.047 1 84.69 154 SER A O 1
ATOM 1184 N N . THR A 1 155 ? 8.727 8.414 26.328 1 91.44 155 THR A N 1
ATOM 1185 C CA . THR A 1 155 ? 7.875 9.359 27.047 1 91.44 155 THR A CA 1
ATOM 1186 C C . THR A 1 155 ? 6.445 8.828 27.125 1 91.44 155 THR A C 1
ATOM 1188 O O . THR A 1 155 ? 5.914 8.297 26.156 1 91.44 155 THR A O 1
ATOM 1191 N N . GLN A 1 156 ? 5.895 8.992 28.344 1 92.56 156 GLN A N 1
ATOM 1192 C CA . GLN A 1 156 ? 4.504 8.617 28.562 1 92.56 156 GLN A CA 1
ATOM 1193 C C . GLN A 1 156 ? 3.68 9.805 29.047 1 92.56 156 GLN A C 1
ATOM 1195 O O . GLN A 1 156 ? 4.223 10.75 29.625 1 92.56 156 GLN A O 1
ATOM 1200 N N . VAL A 1 157 ? 2.396 9.727 28.859 1 96.19 157 VAL A N 1
ATOM 1201 C CA . VAL A 1 157 ? 1.473 10.758 29.328 1 96.19 157 VAL A CA 1
ATOM 1202 C C . VAL A 1 157 ? 1.248 10.609 30.828 1 96.19 157 VAL A C 1
ATOM 1204 O O . VAL A 1 157 ? 1.048 9.5 31.328 1 96.19 157 VAL A O 1
ATOM 1207 N N . ASP A 1 158 ? 1.324 11.672 31.562 1 95.75 158 ASP A N 1
ATOM 1208 C CA . ASP A 1 158 ? 0.968 11.695 32.969 1 95.75 158 ASP A CA 1
ATOM 1209 C C . ASP A 1 158 ? -0.525 11.953 33.156 1 95.75 158 ASP A C 1
ATOM 1211 O O . ASP A 1 158 ? -0.944 13.102 33.344 1 95.75 158 ASP A O 1
ATOM 1215 N N . TYR A 1 159 ? -1.229 10.883 33.188 1 95.38 159 TYR A N 1
ATOM 1216 C CA . TYR A 1 159 ? -2.67 11 33.406 1 95.38 159 TYR A CA 1
ATOM 1217 C C . TYR A 1 159 ? -3.004 11.305 34.844 1 95.38 159 TYR A C 1
ATOM 1219 O O . TYR A 1 159 ? -2.227 10.984 35.75 1 95.38 159 TYR A O 1
ATOM 1227 N N . GLY A 1 160 ? -4.129 11.984 35.062 1 95 160 GLY A N 1
ATOM 1228 C CA . GLY A 1 160 ? -4.594 12.289 36.438 1 95 160 GLY A CA 1
ATOM 1229 C C . GLY A 1 160 ? -3.979 13.547 37 1 95 160 GLY A C 1
ATOM 1230 O O . GLY A 1 160 ? -3.996 13.758 38.219 1 95 160 GLY A O 1
ATOM 1231 N N . TRP A 1 161 ? -3.33 14.328 36.219 1 96.38 161 TRP A N 1
ATOM 1232 C CA . TRP A 1 161 ? -2.734 15.594 36.656 1 96.38 161 TRP A CA 1
ATOM 1233 C C . TRP A 1 161 ? -3.412 16.781 35.969 1 96.38 161 TRP A C 1
ATOM 1235 O O . TRP A 1 161 ? -3.553 16.797 34.75 1 96.38 161 TRP A O 1
ATOM 1245 N N . SER A 1 162 ? -3.818 17.766 36.75 1 96.56 162 SER A N 1
ATOM 1246 C CA . SER A 1 162 ? -4.555 18.906 36.25 1 96.56 162 SER A CA 1
ATOM 1247 C C . SER A 1 162 ? -3.732 20.188 36.344 1 96.56 162 SER A C 1
ATOM 1249 O O . SER A 1 162 ? -2.99 20.375 37.312 1 96.56 162 SER A O 1
ATOM 1251 N N . PHE A 1 163 ? -3.953 21.078 35.438 1 98.06 163 PHE A N 1
ATOM 1252 C CA . PHE A 1 163 ? -3.416 22.422 35.5 1 98.06 163 PHE A CA 1
ATOM 1253 C C . PHE A 1 163 ? -4.16 23.266 36.531 1 98.06 163 PHE A C 1
ATOM 1255 O O . PHE A 1 163 ? -5.395 23.266 36.562 1 98.06 163 PHE A O 1
ATOM 1262 N N . VAL A 1 164 ? -3.387 24.031 37.344 1 97.06 164 VAL A N 1
ATOM 1263 C CA . VAL A 1 164 ? -3.996 24.875 38.344 1 97.06 164 VAL A CA 1
ATOM 1264 C C . VAL A 1 164 ? -3.734 26.344 38.031 1 97.06 164 VAL A C 1
ATOM 1266 O O . VAL A 1 164 ? -4.672 27.141 37.938 1 97.06 164 VAL A O 1
ATOM 1269 N N . ASP A 1 165 ? -2.486 26.688 37.938 1 96.31 165 ASP A N 1
ATOM 1270 C CA . ASP A 1 165 ? -2.086 28.047 37.594 1 96.31 165 ASP A CA 1
ATOM 1271 C C . ASP A 1 165 ? -0.646 28.078 37.062 1 96.31 165 ASP A C 1
ATOM 1273 O O . ASP A 1 165 ? 0.029 27.047 37.031 1 96.31 165 ASP A O 1
ATOM 1277 N N . ALA A 1 166 ? -0.268 29.281 36.656 1 97.5 166 ALA A N 1
ATOM 1278 C CA . ALA A 1 166 ? 1.087 29.438 36.125 1 97.5 166 ALA A CA 1
ATOM 1279 C C . ALA A 1 166 ? 1.601 30.859 36.344 1 97.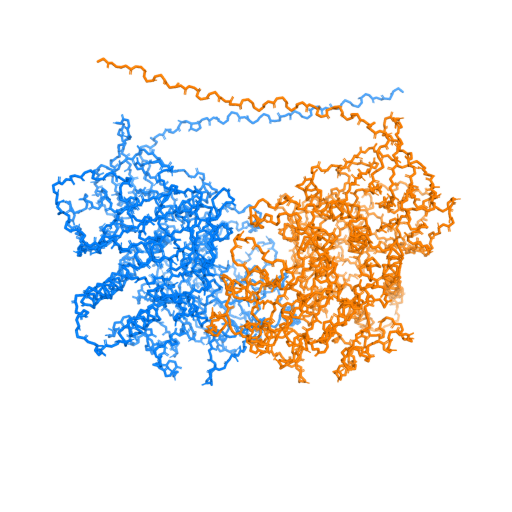5 166 ALA A C 1
ATOM 1281 O O . ALA A 1 166 ? 0.828 31.766 36.688 1 97.5 166 ALA A O 1
ATOM 1282 N N . GLU A 1 167 ? 2.938 30.953 36.312 1 95.75 167 GLU A N 1
ATOM 1283 C CA . GLU A 1 167 ? 3.611 32.25 36.344 1 95.75 167 GLU A CA 1
ATOM 1284 C C . GLU A 1 167 ? 4.66 32.375 35.25 1 95.75 167 GLU A C 1
ATOM 1286 O O . GLU A 1 167 ? 5.512 31.484 35.094 1 95.75 167 GLU A O 1
ATOM 1291 N N . LEU A 1 168 ? 4.543 33.438 34.5 1 93.5 168 LEU A N 1
ATOM 1292 C CA . LEU A 1 168 ? 5.527 33.719 33.469 1 93.5 168 LEU A CA 1
ATOM 1293 C C . LEU A 1 168 ? 6.723 34.469 34.031 1 93.5 168 LEU A C 1
ATOM 1295 O O . LEU A 1 168 ? 6.57 35.594 34.562 1 93.5 168 LEU A O 1
ATOM 1299 N N . GLU A 1 169 ? 7.859 33.812 33.969 1 91.81 169 GLU A N 1
ATOM 1300 C CA . GLU A 1 169 ? 9.109 34.469 34.375 1 91.81 169 GLU A CA 1
ATOM 1301 C C . GLU A 1 169 ? 9.906 34.938 33.156 1 91.81 169 GLU A C 1
ATOM 1303 O O . GLU A 1 169 ? 10.656 34.188 32.562 1 91.81 169 GLU A O 1
ATOM 1308 N N . MET A 1 170 ? 9.719 36.219 32.875 1 87.44 170 MET A N 1
ATOM 1309 C CA . MET A 1 170 ? 10.414 36.781 31.719 1 87.44 170 MET A CA 1
ATOM 1310 C C . MET A 1 170 ? 11.805 37.281 32.094 1 87.44 170 MET A C 1
ATOM 1312 O O . MET A 1 170 ? 11.969 38 33.094 1 87.44 170 MET A O 1
ATOM 1316 N N . ARG A 1 171 ? 12.773 36.719 31.625 1 80.81 171 ARG A N 1
ATOM 1317 C CA . ARG A 1 171 ? 14.164 37.125 31.828 1 80.81 171 ARG A CA 1
ATOM 1318 C C . ARG A 1 171 ? 14.781 37.625 30.531 1 80.81 171 ARG A C 1
ATOM 1320 O O . ARG A 1 171 ? 14.141 37.594 29.469 1 80.81 171 ARG A O 1
ATOM 1327 N N . GLU A 1 172 ? 15.969 38.281 30.906 1 66.5 172 GLU A N 1
ATOM 1328 C CA . GLU A 1 172 ? 16.781 38.719 29.781 1 66.5 172 GLU A CA 1
ATOM 1329 C C . GLU A 1 172 ? 17.344 37.562 29 1 66.5 172 GLU A C 1
ATOM 1331 O O . GLU A 1 172 ? 17.562 36.469 29.547 1 66.5 172 GLU A O 1
ATOM 1336 N N . SER A 1 173 ? 17.062 37.125 27.797 1 60.5 173 SER A N 1
ATOM 1337 C CA . SER A 1 173 ? 17.609 36.156 26.844 1 60.5 173 SER A CA 1
ATOM 1338 C C . SER A 1 173 ? 16.703 34.938 26.703 1 60.5 173 SER A C 1
ATOM 1340 O O . SER A 1 173 ? 15.539 34.969 27.109 1 60.5 173 SER A O 1
ATOM 1342 N N . HIS A 1 174 ? 17.281 33.906 26.25 1 65.12 174 HIS A N 1
ATOM 1343 C CA . HIS A 1 174 ? 16.703 32.625 25.938 1 65.12 174 HIS A CA 1
ATOM 1344 C C . HIS A 1 174 ? 16.328 31.844 27.203 1 65.12 174 HIS A C 1
ATOM 1346 O O . HIS A 1 174 ? 15.789 30.75 27.141 1 65.12 174 HIS A O 1
ATOM 1352 N N . ASP A 1 175 ? 16.234 32.625 28.406 1 78 175 ASP A N 1
ATOM 1353 C CA . ASP A 1 175 ? 16.109 31.875 29.641 1 78 175 ASP A CA 1
ATOM 1354 C C . ASP A 1 175 ? 14.727 32.062 30.266 1 78 175 ASP A C 1
ATOM 1356 O O . ASP A 1 175 ? 14.5 31.656 31.406 1 78 175 ASP A O 1
ATOM 1360 N N . SER A 1 176 ? 13.891 32.719 29.547 1 89.5 176 SER A N 1
ATOM 1361 C CA . SER A 1 176 ? 12.523 32.812 30.047 1 89.5 176 SER A CA 1
ATOM 1362 C C . SER A 1 176 ? 11.875 31.453 30.219 1 89.5 176 SER A C 1
ATOM 1364 O O . SER A 1 176 ? 12.227 30.5 29.531 1 89.5 176 SER A O 1
ATOM 1366 N N . SER A 1 177 ? 10.984 31.422 31.25 1 93.56 177 SER A N 1
ATOM 1367 C CA . SER A 1 177 ? 10.328 30.156 31.531 1 93.56 177 SER A CA 1
ATOM 1368 C C . SER A 1 177 ? 8.922 30.375 32.094 1 93.56 177 SER A C 1
ATOM 1370 O O . SER A 1 177 ? 8.547 31.5 32.406 1 93.56 177 SER A O 1
ATOM 1372 N N . VAL A 1 178 ? 8.203 29.344 32.062 1 96.44 178 VAL A N 1
ATOM 1373 C CA . VAL A 1 178 ? 6.879 29.297 32.688 1 96.44 178 VAL A CA 1
ATOM 1374 C C . VAL A 1 178 ? 6.887 28.312 33.844 1 96.44 178 VAL A C 1
ATOM 1376 O O . VAL A 1 178 ? 7.246 27.141 33.688 1 96.44 178 VAL A O 1
ATOM 1379 N N . VAL A 1 179 ? 6.547 28.812 35.031 1 97.06 179 VAL A N 1
ATOM 1380 C CA . VAL A 1 179 ? 6.41 27.953 36.219 1 97.06 179 VAL A CA 1
ATOM 1381 C C . VAL A 1 179 ? 4.953 27.531 36.375 1 97.06 179 VAL A C 1
ATOM 1383 O O . VAL A 1 179 ? 4.07 28.359 36.562 1 97.06 179 VAL A O 1
ATOM 1386 N N . VAL A 1 180 ? 4.695 26.25 36.312 1 97.94 180 VAL A N 1
ATOM 1387 C CA . VAL A 1 180 ? 3.334 25.734 36.25 1 97.94 180 VAL A CA 1
ATOM 1388 C C . VAL A 1 180 ? 3.055 24.906 37.5 1 97.94 180 VAL A C 1
ATOM 1390 O O . VAL A 1 180 ? 3.857 24.047 37.875 1 97.94 180 VAL A O 1
ATOM 1393 N N . ARG A 1 181 ? 1.897 25.156 38.125 1 97.94 181 ARG A N 1
ATOM 1394 C CA . ARG A 1 181 ? 1.433 24.344 39.25 1 97.94 181 ARG A CA 1
ATOM 1395 C C . ARG A 1 181 ? 0.411 23.312 38.781 1 97.94 181 ARG A C 1
ATOM 1397 O O . ARG A 1 181 ? -0.587 23.656 38.156 1 97.94 181 ARG A O 1
ATOM 1404 N N . LEU A 1 182 ? 0.698 22.078 39.031 1 97.62 182 LEU A N 1
ATOM 1405 C CA . LEU A 1 182 ? -0.179 20.953 38.719 1 97.62 182 LEU A CA 1
ATOM 1406 C C . LEU A 1 182 ? -0.723 20.312 40 1 97.62 182 LEU A C 1
ATOM 1408 O O . LEU A 1 182 ? -0.115 20.422 41.062 1 97.62 182 LEU A O 1
ATOM 1412 N N . GLU A 1 183 ? -1.836 19.703 39.844 1 97.25 183 GLU A N 1
ATOM 1413 C CA . GLU A 1 183 ? -2.434 18.953 40.938 1 97.25 183 GLU A CA 1
ATOM 1414 C C . GLU A 1 183 ? -2.926 17.578 40.5 1 97.25 183 GLU A C 1
ATOM 1416 O O . GLU A 1 183 ? -3.574 17.469 39.438 1 97.25 183 GLU A O 1
ATOM 1421 N N . SER A 1 184 ? -2.592 16.562 41.25 1 95.31 184 SER A N 1
ATOM 1422 C CA . SER A 1 184 ? -3.033 15.203 40.906 1 95.31 184 SER A CA 1
ATOM 1423 C C . SER A 1 184 ? -4.484 14.984 41.312 1 95.31 184 SER A C 1
ATOM 1425 O O . SER A 1 184 ? -5.035 15.742 42.125 1 95.31 184 SER A O 1
ATOM 1427 N N . GLU A 1 185 ? -5.043 13.953 40.781 1 92.81 185 GLU A N 1
ATOM 1428 C CA . GLU A 1 185 ? -6.41 13.586 41.156 1 92.81 185 GLU A CA 1
ATOM 1429 C C . GLU A 1 185 ? -6.496 13.203 42.625 1 92.81 185 GLU A C 1
ATOM 1431 O O . GLU A 1 185 ? -7.582 13.219 43.219 1 92.81 185 GLU A O 1
ATOM 1436 N N . TYR A 1 186 ? -5.348 12.953 43.312 1 92.81 186 TYR A N 1
ATOM 1437 C CA . TYR A 1 186 ? -5.309 12.57 44.719 1 92.81 186 TYR A CA 1
ATOM 1438 C C . TYR A 1 186 ? -4.922 13.758 45.594 1 92.81 186 TYR A C 1
ATOM 1440 O O . TYR A 1 186 ? -4.77 13.609 46.812 1 92.81 186 TYR A O 1
ATOM 1448 N N . GLY A 1 187 ? -4.652 14.867 45.031 1 91.81 187 GLY A N 1
ATOM 1449 C CA . GLY A 1 187 ? -4.418 16.078 45.781 1 91.81 187 GLY A CA 1
ATOM 1450 C C . GLY A 1 187 ? -2.947 16.453 45.875 1 91.81 187 GLY A C 1
ATOM 1451 O O . GLY A 1 187 ? -2.598 17.484 46.469 1 91.81 187 GLY A O 1
ATOM 1452 N N . ASP A 1 188 ? -2.072 15.664 45.312 1 93.88 188 ASP A N 1
ATOM 1453 C CA . ASP A 1 188 ? -0.65 16 45.312 1 93.88 188 ASP A CA 1
ATOM 1454 C C . ASP A 1 188 ? -0.371 17.188 44.406 1 93.88 188 ASP A C 1
ATOM 1456 O O . ASP A 1 188 ? -0.98 17.312 43.344 1 93.88 188 ASP A O 1
ATOM 1460 N N . ALA A 1 189 ? 0.487 18.016 44.844 1 94.75 189 ALA A N 1
ATOM 1461 C CA . ALA A 1 189 ? 0.851 19.188 44.062 1 94.75 189 ALA A CA 1
ATOM 1462 C C . ALA A 1 189 ? 2.277 19.078 43.531 1 94.75 189 ALA A C 1
ATOM 1464 O O . ALA A 1 189 ? 3.154 18.531 44.188 1 94.75 189 ALA A O 1
ATOM 1465 N N . GLN A 1 190 ? 2.453 19.547 42.344 1 94.94 190 GLN A N 1
ATOM 1466 C CA . GLN A 1 190 ? 3.777 19.609 41.719 1 94.94 190 GLN A CA 1
ATOM 1467 C C . GLN A 1 190 ? 3.971 20.906 40.969 1 94.94 190 GLN A C 1
ATOM 1469 O O . GLN A 1 190 ? 3.016 21.453 40.406 1 94.94 190 GLN A O 1
ATOM 1474 N N . THR A 1 191 ? 5.219 21.391 41 1 96 191 THR A N 1
ATOM 1475 C CA . THR A 1 191 ? 5.586 22.562 40.188 1 96 191 THR A CA 1
ATOM 1476 C C . THR A 1 191 ? 6.598 22.188 39.125 1 96 191 THR A C 1
ATOM 1478 O O . THR A 1 191 ? 7.605 21.531 39.406 1 96 191 THR A O 1
ATOM 1481 N N . ILE A 1 192 ? 6.266 22.594 37.906 1 96 192 ILE A N 1
ATOM 1482 C CA . ILE A 1 192 ? 7.141 22.312 36.781 1 96 192 ILE A CA 1
ATOM 1483 C C . ILE A 1 192 ? 7.602 23.625 36.156 1 96 192 ILE A C 1
ATOM 1485 O O . ILE A 1 192 ? 6.812 24.562 36 1 96 192 ILE A O 1
ATOM 1489 N N . ARG A 1 193 ? 8.891 23.719 35.875 1 95.94 193 ARG A N 1
ATOM 1490 C CA . ARG A 1 193 ? 9.43 24.828 35.094 1 95.94 193 ARG A CA 1
ATOM 1491 C C . ARG A 1 193 ? 9.711 24.406 33.656 1 95.94 193 ARG A C 1
ATOM 1493 O O . ARG A 1 193 ? 10.43 23.438 33.406 1 95.94 193 ARG A O 1
ATOM 1500 N N . ALA A 1 194 ? 9.062 25.062 32.781 1 96.75 194 ALA A N 1
ATOM 1501 C CA . ALA A 1 194 ? 9.234 24.781 31.344 1 96.75 194 ALA A CA 1
ATOM 1502 C C . ALA A 1 194 ? 9.539 26.062 30.562 1 96.75 194 ALA A C 1
ATOM 1504 O O . ALA A 1 194 ? 9.117 27.156 30.953 1 96.75 194 ALA A O 1
ATOM 1505 N N . ARG A 1 195 ? 10.32 25.906 29.516 1 95.88 195 ARG A N 1
ATOM 1506 C CA . ARG A 1 195 ? 10.555 27.078 28.656 1 95.88 195 ARG A CA 1
ATOM 1507 C C . ARG A 1 195 ? 9.266 27.516 27.969 1 95.88 195 ARG A C 1
ATOM 1509 O O . ARG A 1 195 ? 9.031 28.719 27.781 1 95.88 195 ARG A O 1
ATOM 1516 N N . TYR A 1 196 ? 8.484 26.562 27.531 1 97.31 196 TYR A N 1
ATOM 1517 C CA . TYR A 1 196 ? 7.188 26.828 26.906 1 97.31 196 TYR A CA 1
ATOM 1518 C C . TYR A 1 196 ? 6.098 25.969 27.547 1 97.31 196 TYR A C 1
ATOM 1520 O O . TYR A 1 196 ? 6.359 24.844 27.984 1 97.31 196 TYR A O 1
ATOM 1528 N N . MET A 1 197 ? 4.891 26.453 27.562 1 98.44 197 MET A N 1
ATOM 1529 C CA . MET A 1 197 ? 3.695 25.703 27.938 1 98.44 197 MET A CA 1
ATOM 1530 C C . MET A 1 197 ? 2.654 25.766 26.812 1 98.44 197 MET A C 1
ATOM 1532 O O . MET A 1 197 ? 2.451 26.812 26.219 1 98.44 197 MET A O 1
ATOM 1536 N N . VAL A 1 198 ? 2.064 24.703 26.516 1 98.81 198 VAL A N 1
ATOM 1537 C CA . VAL A 1 198 ? 1.033 24.672 25.484 1 98.81 198 VAL A CA 1
ATOM 1538 C C . VAL A 1 198 ? -0.255 24.078 26.047 1 98.81 198 VAL A C 1
ATOM 1540 O O . VAL A 1 198 ? -0.269 22.938 26.516 1 98.81 198 VAL A O 1
ATOM 1543 N N . GLY A 1 199 ? -1.328 24.891 26.031 1 98.69 199 GLY A N 1
ATOM 1544 C CA . GLY A 1 199 ? -2.646 24.391 26.391 1 98.69 199 GLY A CA 1
ATOM 1545 C C . GLY A 1 199 ? -3.32 23.625 25.266 1 98.69 199 GLY A C 1
ATOM 1546 O O . GLY A 1 199 ? -3.67 24.203 24.234 1 98.69 199 GLY A O 1
ATOM 1547 N N . CYS A 1 200 ? -3.52 22.359 25.438 1 98.25 200 CYS A N 1
ATOM 1548 C CA . CYS A 1 200 ? -4.215 21.453 24.531 1 98.25 200 CYS A CA 1
ATOM 1549 C C . CYS A 1 200 ? -5.336 20.703 25.25 1 98.25 200 CYS A C 1
ATOM 1551 O O . CYS A 1 200 ? -5.648 19.562 24.922 1 98.25 200 CYS A O 1
ATOM 1553 N N . ASP A 1 201 ? -5.883 21.281 26.219 1 97.19 201 ASP A N 1
ATOM 1554 C CA . ASP A 1 201 ? -6.758 20.578 27.156 1 97.19 201 ASP A CA 1
ATOM 1555 C C . ASP A 1 201 ? -8.227 20.75 26.766 1 97.19 201 ASP A C 1
ATOM 1557 O O . ASP A 1 201 ? -9.102 20.766 27.625 1 97.19 201 ASP A O 1
ATOM 1561 N N . GLY A 1 202 ? -8.555 20.984 25.562 1 92.75 202 GLY A N 1
ATOM 1562 C CA . GLY A 1 202 ? -9.875 20.797 24.984 1 92.75 202 GLY A CA 1
ATOM 1563 C C . GLY A 1 202 ? -10.781 22 25.156 1 92.75 202 GLY A C 1
ATOM 1564 O O . GLY A 1 202 ? -10.312 23.109 25.438 1 92.75 202 GLY A O 1
ATOM 1565 N N . GLY A 1 203 ? -12.094 21.766 24.875 1 89.88 203 GLY A N 1
ATOM 1566 C CA . GLY A 1 203 ? -13.102 22.812 24.844 1 89.88 203 GLY A CA 1
ATOM 1567 C C . GLY A 1 203 ? -13.328 23.453 26.203 1 89.88 203 GLY A C 1
ATOM 1568 O O . GLY A 1 203 ? -13.734 24.625 26.281 1 89.88 203 GLY A O 1
ATOM 1569 N N . ARG A 1 204 ? -13.039 22.766 27.234 1 91.62 204 ARG A N 1
ATOM 1570 C CA . ARG A 1 204 ? -13.172 23.297 28.594 1 91.62 204 ARG A CA 1
ATOM 1571 C C . ARG A 1 204 ? -11.805 23.578 29.203 1 91.62 204 ARG A C 1
ATOM 1573 O O . ARG A 1 204 ? -11.594 23.344 30.391 1 91.62 204 ARG A O 1
ATOM 1580 N N . SER A 1 205 ? -11.023 24.078 28.453 1 96.56 205 SER A N 1
ATOM 1581 C CA . SER A 1 205 ? -9.617 24.281 28.781 1 96.56 205 SER A CA 1
ATOM 1582 C C . SER A 1 205 ? -9.469 25.141 30.031 1 96.56 205 SER A C 1
ATOM 1584 O O . SER A 1 205 ? -9.914 26.281 30.062 1 96.56 205 SER A O 1
ATOM 1586 N N . ALA A 1 206 ? -8.742 24.578 31.031 1 97.44 206 ALA A N 1
ATOM 1587 C CA . ALA A 1 206 ? -8.352 25.328 32.219 1 97.44 206 ALA A CA 1
ATOM 1588 C C . ALA A 1 206 ? -7.281 26.359 31.906 1 97.44 206 ALA A C 1
ATOM 1590 O O . ALA A 1 206 ? -7.262 27.453 32.5 1 97.44 206 ALA A O 1
ATOM 1591 N N . VAL A 1 207 ? -6.43 26.016 31.016 1 98.25 207 VAL A N 1
ATOM 1592 C CA . VAL A 1 207 ? -5.367 26.938 30.609 1 98.25 207 VAL A CA 1
ATOM 1593 C C . VAL A 1 207 ? -5.977 28.188 29.969 1 98.25 207 VAL A C 1
ATOM 1595 O O . VAL A 1 207 ? -5.598 29.312 30.297 1 98.25 207 VAL A O 1
ATOM 1598 N N . ARG A 1 208 ? -6.895 27.984 29.062 1 97.62 208 ARG A N 1
ATOM 1599 C CA . ARG A 1 208 ? -7.543 29.109 28.406 1 97.62 208 ARG A CA 1
ATOM 1600 C C . ARG A 1 208 ? -8.234 30.016 29.422 1 97.62 208 ARG A C 1
ATOM 1602 O O . ARG A 1 208 ? -8.156 31.234 29.344 1 97.62 208 ARG A O 1
ATOM 1609 N N . ARG A 1 209 ? -8.977 29.438 30.391 1 96.81 209 ARG A N 1
ATOM 1610 C CA . ARG A 1 209 ? -9.664 30.203 31.422 1 96.81 209 ARG A CA 1
ATOM 1611 C C . ARG A 1 209 ? -8.68 31.031 32.25 1 96.81 209 ARG A C 1
ATOM 1613 O O . ARG A 1 209 ? -8.945 32.188 32.594 1 96.81 209 ARG A O 1
ATOM 1620 N N . TRP A 1 210 ? -7.648 30.391 32.562 1 97.5 210 TRP A N 1
ATOM 1621 C CA . TRP A 1 210 ? -6.594 31.078 33.312 1 97.5 210 TRP A CA 1
ATOM 1622 C C . TRP A 1 210 ? -6.039 32.25 32.5 1 97.5 210 TRP A C 1
ATOM 1624 O O . TRP A 1 210 ? -5.844 33.344 33.031 1 97.5 210 TRP A O 1
ATOM 1634 N N . LEU A 1 211 ? -5.801 32.094 31.234 1 97.38 211 LEU A N 1
ATOM 1635 C CA . LEU A 1 211 ? -5.273 33.125 30.359 1 97.38 211 LEU A CA 1
ATOM 1636 C C . LEU A 1 211 ? -6.262 34.281 30.219 1 97.38 211 LEU A C 1
ATOM 1638 O O . LEU A 1 211 ? -5.859 35.438 30.094 1 97.38 211 LEU A O 1
ATOM 1642 N N . ARG A 1 212 ? -7.52 33.938 30.172 1 96 212 ARG A N 1
ATOM 1643 C CA . ARG A 1 212 ? -8.539 34.969 30.156 1 96 212 ARG A CA 1
ATOM 1644 C C . ARG A 1 212 ? -8.438 35.875 31.391 1 96 212 ARG A C 1
ATOM 1646 O O . ARG A 1 212 ? -8.445 37.094 31.281 1 96 212 ARG A O 1
ATOM 1653 N N . SER A 1 213 ? -8.258 35.281 32.5 1 95.56 213 SER A N 1
ATOM 1654 C CA . SER A 1 213 ? -8.281 36 33.781 1 95.56 213 SER A CA 1
ATOM 1655 C C . SER A 1 213 ? -7 36.781 34 1 95.56 213 SER A C 1
ATOM 1657 O O . SER A 1 213 ? -7.031 37.875 34.562 1 95.56 213 SER A O 1
ATOM 1659 N N . TYR A 1 214 ? -5.887 36.281 33.531 1 95.06 214 TYR A N 1
ATOM 1660 C CA . TYR A 1 214 ? -4.621 36.875 33.969 1 95.06 214 TYR A CA 1
ATOM 1661 C C . TYR A 1 214 ? -3.9 37.531 32.781 1 95.06 214 TYR A C 1
ATOM 1663 O O . TYR A 1 214 ? -2.977 38.312 33 1 95.06 214 TYR A O 1
ATOM 1671 N N . HIS A 1 215 ? -4.332 37.25 31.562 1 94.56 215 HIS A N 1
ATOM 1672 C CA . HIS A 1 215 ? -3.586 37.781 30.438 1 94.56 215 HIS A CA 1
ATOM 1673 C C . HIS A 1 215 ? -4.523 38.344 29.375 1 94.56 215 HIS A C 1
ATOM 1675 O O . HIS A 1 215 ? -4.09 38.719 28.281 1 94.56 215 HIS A O 1
ATOM 1681 N N . GLY A 1 216 ? -5.824 38.312 29.547 1 94.31 216 GLY A N 1
ATOM 1682 C CA . GLY A 1 216 ? -6.797 38.969 28.703 1 94.31 216 GLY A CA 1
ATOM 1683 C C . GLY A 1 216 ? -7.094 38.25 27.422 1 94.31 216 GLY A C 1
ATOM 1684 O O . GLY A 1 216 ? -7.539 38.844 26.438 1 94.31 216 GLY A O 1
ATOM 1685 N N . ILE A 1 217 ? -6.773 36.938 27.281 1 95.75 217 ILE A N 1
ATOM 1686 C CA . ILE A 1 217 ? -7.121 36.156 26.109 1 95.75 217 ILE A CA 1
ATOM 1687 C C . ILE A 1 217 ? -8.609 35.812 26.156 1 95.75 217 ILE A C 1
ATOM 1689 O O . ILE A 1 217 ? -9.047 35.031 27.016 1 95.75 217 ILE A O 1
ATOM 1693 N N . LEU A 1 218 ? -9.391 36.25 25.188 1 94.88 218 LEU A N 1
ATOM 1694 C CA . LEU A 1 218 ? -10.844 36.062 25.172 1 94.88 218 LEU A CA 1
ATOM 1695 C C . LEU A 1 218 ? -11.25 35 24.172 1 94.88 218 LEU A C 1
ATOM 1697 O O . LEU A 1 218 ? -10.641 34.875 23.094 1 94.88 218 LEU A O 1
ATOM 1701 N N . LEU A 1 219 ? -12.164 34.219 24.562 1 92.62 219 LEU A N 1
ATOM 1702 C CA . LEU A 1 219 ? -12.836 33.312 23.641 1 92.62 219 LEU A CA 1
ATOM 1703 C C . LEU A 1 219 ? -14.039 34 23 1 92.62 219 LEU A C 1
ATOM 1705 O O . LEU A 1 219 ? -15.047 34.25 23.672 1 92.62 219 LEU A O 1
ATOM 1709 N N . GLU A 1 220 ? -13.969 34.219 21.75 1 90.38 220 GLU A N 1
ATOM 1710 C CA . GLU A 1 220 ? -14.984 35 21.062 1 90.38 220 GLU A CA 1
ATOM 1711 C C . GLU A 1 220 ? -15.773 34.156 20.078 1 90.38 220 GLU A C 1
ATOM 1713 O O . GLU A 1 220 ? -15.219 33.219 19.453 1 90.38 220 GLU A O 1
ATOM 1718 N N . GLY A 1 221 ? -17.062 34.406 19.953 1 84.38 221 GLY A N 1
ATOM 1719 C CA . GLY A 1 221 ? -17.859 33.719 18.953 1 84.38 221 GLY A CA 1
ATOM 1720 C C . GLY A 1 221 ? -19.312 33.562 19.359 1 84.38 221 GLY A C 1
ATOM 1721 O O . GLY A 1 221 ? -19.781 34.25 20.281 1 84.38 221 GLY A O 1
ATOM 1722 N N . ASP A 1 222 ? -20.109 32.844 18.5 1 77 222 ASP A N 1
ATOM 1723 C CA . ASP A 1 222 ? -21.562 32.75 18.641 1 77 222 ASP A CA 1
ATOM 1724 C C . ASP A 1 222 ? -21.969 31.312 18.984 1 77 222 ASP A C 1
ATOM 1726 O O . ASP A 1 222 ? -21.219 30.359 18.75 1 77 222 ASP A O 1
ATOM 1730 N N . SER A 1 223 ? -23.031 31.25 19.734 1 73.31 223 SER A N 1
ATOM 1731 C CA . SER A 1 223 ? -23.672 29.969 19.969 1 73.31 223 SER A CA 1
ATOM 1732 C C . SER A 1 223 ? -24.953 29.828 19.156 1 73.31 223 SER A C 1
ATOM 1734 O O . SER A 1 223 ? -25.656 30.812 18.922 1 73.31 223 SER A O 1
ATOM 1736 N N . HIS A 1 224 ? -25.062 28.688 18.531 1 68.69 224 HIS A N 1
ATOM 1737 C CA . HIS A 1 224 ? -26.297 28.406 17.812 1 68.69 224 HIS A CA 1
ATOM 1738 C C . HIS A 1 224 ? -27.156 27.406 18.578 1 68.69 224 HIS A C 1
ATOM 1740 O O . HIS A 1 224 ? -26.641 26.5 19.234 1 68.69 224 HIS A O 1
ATOM 1746 N N . ASP A 1 225 ? -28.469 27.578 18.516 1 61.81 225 ASP A N 1
ATOM 1747 C CA . ASP A 1 225 ? -29.438 26.859 19.328 1 61.81 225 ASP A CA 1
ATOM 1748 C C . ASP A 1 225 ? -29.812 25.531 18.688 1 61.81 225 ASP A C 1
ATOM 1750 O O . ASP A 1 225 ? -30.594 24.75 19.25 1 61.81 225 ASP A O 1
ATOM 1754 N N . SER A 1 226 ? -29.281 25.234 17.625 1 67.88 226 SER A N 1
ATOM 1755 C CA . SER A 1 226 ? -29.688 23.969 17.031 1 67.88 226 SER A CA 1
ATOM 1756 C C . SER A 1 226 ? -29.078 22.797 17.766 1 67.88 226 SER A C 1
ATOM 1758 O O . SER A 1 226 ? -27.891 22.828 18.125 1 67.88 226 SER A O 1
ATOM 1760 N N . ARG A 1 227 ? -30.031 21.781 18.109 1 74.06 227 ARG A N 1
ATOM 1761 C CA . ARG A 1 227 ? -29.609 20.562 18.812 1 74.06 227 ARG A CA 1
ATOM 1762 C C . ARG A 1 227 ? -29.438 19.406 17.844 1 74.06 227 ARG A C 1
ATOM 1764 O O . ARG A 1 227 ? -30.312 19.156 17 1 74.06 227 ARG A O 1
ATOM 1771 N N . TRP A 1 228 ? -28.312 18.766 17.953 1 77.12 228 TRP A N 1
ATOM 1772 C CA . TRP A 1 228 ? -28 17.609 17.109 1 77.12 228 TRP A CA 1
ATOM 1773 C C . TRP A 1 228 ? -27.672 16.391 17.953 1 77.12 228 TRP A C 1
ATOM 1775 O O . TRP A 1 228 ? -27.188 16.516 19.078 1 77.12 228 TRP A O 1
ATOM 1785 N N . ALA A 1 229 ? -28.031 15.289 17.375 1 84 229 ALA A N 1
ATOM 1786 C CA . ALA A 1 229 ? -27.672 14.031 18.031 1 84 229 ALA A CA 1
ATOM 1787 C C . ALA A 1 229 ? -26.75 13.203 17.141 1 84 229 ALA A C 1
ATOM 1789 O O . ALA A 1 229 ? -26.859 13.234 15.922 1 84 229 ALA A O 1
ATOM 1790 N N . ALA A 1 230 ? -25.812 12.516 17.781 1 86.56 230 ALA A N 1
ATOM 1791 C CA . ALA A 1 230 ? -24.953 11.547 17.125 1 86.56 230 ALA A CA 1
ATOM 1792 C C . ALA A 1 230 ? -25.031 10.18 17.797 1 86.56 230 ALA A C 1
ATOM 1794 O O . ALA A 1 230 ? -25.031 10.086 19.031 1 86.56 230 ALA A O 1
ATOM 1795 N N . VAL A 1 231 ? -25.203 9.164 16.984 1 90.94 231 VAL A N 1
ATOM 1796 C CA . VAL A 1 231 ? -25.281 7.809 17.516 1 90.94 231 VAL A CA 1
ATOM 1797 C C . VAL A 1 231 ? -24.375 6.879 16.719 1 90.94 231 VAL A C 1
ATOM 1799 O O . VAL A 1 231 ? -24.422 6.863 15.484 1 90.94 231 VAL A O 1
ATOM 1802 N N . ASP A 1 232 ? -23.516 6.121 17.422 1 91.62 232 ASP A N 1
ATOM 1803 C CA . ASP A 1 232 ? -22.734 5.051 16.797 1 91.62 232 ASP A CA 1
ATOM 1804 C C . ASP A 1 232 ? -23.438 3.703 16.953 1 91.62 232 ASP A C 1
ATOM 1806 O O . ASP A 1 232 ? -23.656 3.232 18.062 1 91.62 232 ASP A O 1
ATOM 1810 N N . VAL A 1 233 ? -23.734 3.129 15.844 1 93.69 233 VAL A N 1
ATOM 1811 C CA . VAL A 1 233 ? -24.422 1.842 15.875 1 93.69 233 VAL A CA 1
ATOM 1812 C C . VAL A 1 233 ? -23.5 0.75 15.328 1 93.69 233 VAL A C 1
ATOM 1814 O O . VAL A 1 233 ? -22.766 0.978 14.375 1 93.69 233 VAL A O 1
ATOM 1817 N N . ILE A 1 234 ? -23.562 -0.421 15.969 1 93.31 234 ILE A N 1
ATOM 1818 C CA . ILE A 1 234 ? -22.688 -1.54 15.648 1 93.31 234 ILE A CA 1
ATOM 1819 C C . ILE A 1 234 ? -23.516 -2.695 15.078 1 93.31 234 ILE A C 1
ATOM 1821 O O . ILE A 1 234 ? -24.641 -2.928 15.508 1 93.31 234 ILE A O 1
ATOM 1825 N N . GLY A 1 235 ? -22.875 -3.467 14.125 1 92.25 235 GLY A N 1
ATOM 1826 C CA . GLY A 1 235 ? -23.562 -4.598 13.523 1 92.25 235 GLY A CA 1
ATOM 1827 C C . GLY A 1 235 ? -24.75 -4.191 12.672 1 92.25 235 GLY A C 1
ATOM 1828 O O . GLY A 1 235 ? -25.859 -4.695 12.859 1 92.25 235 GLY A O 1
ATOM 1829 N N . VAL A 1 236 ? -24.547 -3.355 11.711 1 92.31 236 VAL A N 1
ATOM 1830 C CA . VAL A 1 236 ? -25.594 -2.713 10.938 1 92.31 236 VAL A CA 1
ATOM 1831 C C . VAL A 1 236 ? -26.062 -3.641 9.82 1 92.31 236 VAL A C 1
ATOM 1833 O O . VAL A 1 236 ? -25.234 -4.203 9.094 1 92.31 236 VAL A O 1
ATOM 1836 N N . GLU A 1 237 ? -27.344 -3.861 9.711 1 90.88 237 GLU A N 1
ATOM 1837 C CA . GLU A 1 237 ? -28.016 -4.535 8.609 1 90.88 237 GLU A CA 1
ATOM 1838 C C . GLU A 1 237 ? -29.047 -3.615 7.941 1 90.88 237 GLU A C 1
ATOM 1840 O O . GLU A 1 237 ? -29.953 -3.119 8.602 1 90.88 237 GLU A O 1
ATOM 1845 N N . THR A 1 238 ? -28.812 -3.371 6.727 1 92.62 238 THR A N 1
ATOM 1846 C CA . THR A 1 238 ? -29.719 -2.457 6.031 1 92.62 238 THR A CA 1
ATOM 1847 C C . THR A 1 238 ? -29.797 -2.803 4.547 1 92.62 238 THR A C 1
ATOM 1849 O O . THR A 1 238 ? -28.891 -3.434 4 1 92.62 238 THR A O 1
ATOM 1852 N N . ASP A 1 239 ? -30.938 -2.49 3.889 1 90.75 239 ASP A N 1
ATOM 1853 C CA . ASP A 1 239 ? -31.062 -2.619 2.441 1 90.75 239 ASP A CA 1
ATOM 1854 C C . ASP A 1 239 ? -30.781 -1.29 1.743 1 90.75 239 ASP A C 1
ATOM 1856 O O . ASP A 1 239 ? -30.906 -1.186 0.521 1 90.75 239 ASP A O 1
ATOM 1860 N N . PHE A 1 240 ? -30.406 -0.269 2.523 1 93.5 240 PHE A N 1
ATOM 1861 C CA . PHE A 1 240 ? -29.984 0.998 1.947 1 93.5 240 PHE A CA 1
ATOM 1862 C C . PHE A 1 240 ? -28.641 0.837 1.228 1 93.5 240 PHE A C 1
ATOM 1864 O O . PHE A 1 240 ? -27.641 0.5 1.85 1 93.5 240 PHE A O 1
ATOM 1871 N N . PRO A 1 241 ? -28.531 1.107 -0.043 1 93.06 241 PRO A N 1
ATOM 1872 C CA . PRO A 1 241 ? -27.359 0.72 -0.836 1 93.06 241 PRO A CA 1
ATOM 1873 C C . PRO A 1 241 ? -26.125 1.566 -0.524 1 93.06 241 PRO A C 1
ATOM 1875 O O . PRO A 1 241 ? -25 1.143 -0.788 1 93.06 241 PRO A O 1
ATOM 1878 N N . ASP A 1 242 ? -26.25 2.752 0.047 1 95 242 ASP A N 1
ATOM 1879 C CA . ASP A 1 242 ? -25.141 3.682 0.187 1 95 242 ASP A CA 1
ATOM 1880 C C . ASP A 1 242 ? -24.719 3.82 1.649 1 95 242 ASP A C 1
ATOM 1882 O O . ASP A 1 242 ? -24.172 4.852 2.049 1 95 242 ASP A O 1
ATOM 1886 N N . ILE A 1 243 ? -24.922 2.775 2.457 1 95 243 ILE A N 1
ATOM 1887 C CA . ILE A 1 243 ? -24.641 2.809 3.887 1 95 243 ILE A CA 1
ATOM 1888 C C . ILE A 1 243 ? -23.141 2.945 4.109 1 95 243 ILE A C 1
ATOM 1890 O O . ILE A 1 243 ? -22.688 3.379 5.176 1 95 243 ILE A O 1
ATOM 1894 N N . ARG A 1 244 ? -22.312 2.594 3.072 1 95.12 244 ARG A N 1
ATOM 1895 C CA . ARG A 1 244 ? -20.859 2.605 3.219 1 95.12 244 ARG A CA 1
ATOM 1896 C C . ARG A 1 244 ? -20.266 3.875 2.621 1 95.12 244 ARG A C 1
ATOM 1898 O O . ARG A 1 244 ? -19.047 3.994 2.504 1 95.12 244 ARG A O 1
ATOM 1905 N N . ASN A 1 245 ? -21.047 4.828 2.209 1 96.19 245 ASN A N 1
ATOM 1906 C CA . ASN A 1 245 ? -20.656 6.164 1.767 1 96.19 245 ASN A CA 1
ATOM 1907 C C . ASN A 1 245 ? -21.203 7.242 2.695 1 96.19 245 ASN A C 1
ATOM 1909 O O . ASN A 1 245 ? -22.156 7 3.439 1 96.19 245 ASN A O 1
ATOM 1913 N N . LEU A 1 246 ? -20.531 8.391 2.725 1 94.56 246 LEU A N 1
ATOM 1914 C CA . LEU A 1 246 ? -21.219 9.492 3.375 1 94.56 246 LEU A CA 1
ATOM 1915 C C . LEU A 1 246 ? -22.547 9.797 2.676 1 94.56 246 LEU A C 1
ATOM 1917 O O . LEU A 1 246 ? -22.562 10.109 1.483 1 94.56 246 LEU A O 1
ATOM 1921 N N . SER A 1 247 ? -23.625 9.648 3.395 1 93.81 247 SER A N 1
ATOM 1922 C CA . SER A 1 247 ? -24.953 9.797 2.797 1 93.81 247 SER A CA 1
ATOM 1923 C C . SER A 1 247 ? -25.844 10.711 3.637 1 93.81 247 SER A C 1
ATOM 1925 O O . SER A 1 247 ? -25.844 10.625 4.867 1 93.81 247 SER A O 1
ATOM 1927 N N . ILE A 1 248 ? -26.422 11.578 2.98 1 88.62 248 ILE A N 1
ATOM 1928 C CA . ILE A 1 248 ? -27.438 12.422 3.605 1 88.62 248 ILE A CA 1
ATOM 1929 C C . ILE A 1 248 ? -28.828 11.984 3.143 1 88.62 248 ILE A C 1
ATOM 1931 O O . ILE A 1 248 ? -29.109 11.961 1.941 1 88.62 248 ILE A O 1
ATOM 1935 N N . LEU A 1 249 ? -29.641 11.516 4.07 1 89.75 249 LEU A N 1
ATOM 1936 C CA . LEU A 1 249 ? -31.016 11.148 3.791 1 89.75 249 LEU A CA 1
ATOM 1937 C C . LEU A 1 249 ? -31.984 12.227 4.281 1 89.75 249 LEU A C 1
ATOM 1939 O O . LEU A 1 249 ? -31.953 12.602 5.457 1 89.75 249 LEU A O 1
ATOM 1943 N N . HIS A 1 250 ? -32.75 12.656 3.402 1 84.5 250 HIS A N 1
ATOM 1944 C CA . HIS A 1 250 ? -33.781 13.633 3.75 1 84.5 250 HIS A CA 1
ATOM 1945 C C . HIS A 1 250 ? -35.156 12.984 3.762 1 84.5 250 HIS A C 1
ATOM 1947 O O . HIS A 1 250 ? -35.75 12.711 2.705 1 84.5 250 HIS A O 1
ATOM 1953 N N . GLY A 1 251 ? -35.625 12.812 4.914 1 83.75 251 GLY A N 1
ATOM 1954 C CA . GLY A 1 251 ? -36.969 12.266 5.062 1 83.75 251 GLY A CA 1
ATOM 1955 C C . GLY A 1 251 ? -38.031 13.336 5.219 1 83.75 251 GLY A C 1
ATOM 1956 O O . GLY A 1 251 ? -37.781 14.508 4.93 1 83.75 251 GLY A O 1
ATOM 1957 N N . THR A 1 252 ? -39.25 12.875 5.641 1 77.31 252 THR A N 1
ATOM 1958 C CA . THR A 1 252 ? -40.375 13.773 5.781 1 77.31 252 THR A CA 1
ATOM 1959 C C . THR A 1 252 ? -40.219 14.688 6.996 1 77.31 252 THR A C 1
ATOM 1961 O O . THR A 1 252 ? -40.625 15.844 6.973 1 77.31 252 THR A O 1
ATOM 1964 N N . THR A 1 253 ? -39.531 14.148 7.98 1 71.81 253 THR A N 1
ATOM 1965 C CA . THR A 1 253 ? -39.531 14.875 9.242 1 71.81 253 THR A CA 1
ATOM 1966 C C . THR A 1 253 ? -38.125 15.32 9.625 1 71.81 253 THR A C 1
ATOM 1968 O O . THR A 1 253 ? -37.938 16.234 10.438 1 71.81 253 THR A O 1
ATOM 1971 N N . SER A 1 254 ? -37.188 14.664 9.07 1 79.75 254 SER A N 1
ATOM 1972 C CA . SER A 1 254 ? -35.844 14.945 9.539 1 79.75 254 SER A CA 1
ATOM 1973 C C . SER A 1 254 ? -34.781 14.562 8.484 1 79.75 254 SER A C 1
ATOM 1975 O O . SER A 1 254 ? -35.125 14.031 7.43 1 79.75 254 SER A O 1
ATOM 1977 N N . THR A 1 255 ? -33.594 15.008 8.734 1 83.5 255 THR A N 1
ATOM 1978 C CA . THR A 1 255 ? -32.438 14.656 7.926 1 83.5 255 THR A CA 1
ATOM 1979 C C . THR A 1 255 ? -31.422 13.844 8.742 1 83.5 255 THR A C 1
ATOM 1981 O O . THR A 1 255 ? -31.172 14.148 9.914 1 83.5 255 THR A O 1
ATOM 1984 N N . VAL A 1 256 ? -30.938 12.789 8.125 1 88.88 256 VAL A N 1
ATOM 1985 C CA . VAL A 1 256 ? -29.953 11.945 8.781 1 88.88 256 VAL A CA 1
ATOM 1986 C C . VAL A 1 256 ? -28.672 11.906 7.957 1 88.88 256 VAL A C 1
ATOM 1988 O O . VAL A 1 256 ? -28.719 11.742 6.734 1 88.88 256 VAL A O 1
ATOM 1991 N N . LEU A 1 257 ? -27.594 12.219 8.586 1 89.88 257 LEU A N 1
ATOM 1992 C CA . LEU A 1 257 ? -26.281 12.055 7.988 1 89.88 257 LEU A CA 1
ATOM 1993 C C . LEU A 1 257 ? -25.656 10.727 8.406 1 89.88 257 LEU A C 1
ATOM 1995 O O . LEU A 1 257 ? -25.594 10.406 9.594 1 89.88 257 LEU A O 1
ATOM 1999 N N . VAL A 1 258 ? -25.266 9.938 7.395 1 94 258 VAL A N 1
ATOM 2000 C CA . VAL A 1 258 ? -24.625 8.641 7.617 1 94 258 VAL A CA 1
ATOM 2001 C C . VAL A 1 258 ? -23.125 8.758 7.387 1 94 258 VAL A C 1
ATOM 2003 O O . VAL A 1 258 ? -22.688 9.172 6.316 1 94 258 VAL A O 1
ATOM 2006 N N . ILE A 1 259 ? -22.328 8.344 8.359 1 93.88 259 ILE A N 1
ATOM 2007 C CA . ILE A 1 259 ? -20.875 8.305 8.227 1 93.88 259 ILE A CA 1
ATOM 2008 C C . ILE A 1 259 ? -20.359 6.906 8.555 1 93.88 259 ILE A C 1
ATOM 2010 O O . ILE A 1 259 ? -20.391 6.477 9.711 1 93.88 259 ILE A O 1
ATOM 2014 N N . PRO A 1 260 ? -19.875 6.207 7.508 1 95.25 260 PRO A N 1
ATOM 2015 C CA . PRO A 1 260 ? -19.25 4.914 7.805 1 95.25 260 PRO A CA 1
ATOM 2016 C C . PRO A 1 260 ? -18.047 5.035 8.734 1 95.25 260 PRO A C 1
ATOM 2018 O O . PRO A 1 260 ? -17.266 5.984 8.609 1 95.25 260 PRO A O 1
ATOM 2021 N N . ARG A 1 261 ? -17.969 4.105 9.656 1 92.56 261 ARG A N 1
ATOM 2022 C CA . ARG A 1 261 ? -16.891 4.109 10.633 1 92.56 261 ARG A CA 1
ATOM 2023 C C . ARG A 1 261 ? -16.125 2.791 10.609 1 92.56 261 ARG A C 1
ATOM 2025 O O . ARG A 1 261 ? -16.531 1.842 9.938 1 92.56 261 ARG A O 1
ATOM 2032 N N . GLU A 1 262 ? -14.984 2.781 11.25 1 90.38 262 GLU A N 1
ATOM 2033 C CA . GLU A 1 262 ? -14.164 1.581 11.352 1 90.38 262 GLU A CA 1
ATOM 2034 C C . GLU A 1 262 ? -14.914 0.457 12.062 1 90.38 262 GLU A C 1
ATOM 2036 O O . GLU A 1 262 ? -15.836 0.712 12.836 1 90.38 262 GLU A O 1
ATOM 2041 N N . SER A 1 263 ? -14.492 -0.695 11.719 1 87.62 263 SER A N 1
ATOM 2042 C CA . SER A 1 263 ? -15.07 -1.848 12.398 1 87.62 263 SER A CA 1
ATOM 2043 C C . SER A 1 263 ? -14.648 -1.891 13.867 1 87.62 263 SER A C 1
ATOM 2045 O O . SER A 1 263 ? -13.5 -1.575 14.195 1 87.62 263 SER A O 1
ATOM 2047 N N . ILE A 1 264 ? -15.547 -2.178 14.695 1 83.56 264 ILE A N 1
ATOM 2048 C CA . ILE A 1 264 ? -15.281 -2.352 16.125 1 83.56 264 ILE A CA 1
ATOM 2049 C C . ILE A 1 264 ? -15.492 -3.812 16.5 1 83.56 264 ILE A C 1
ATOM 2051 O O . ILE A 1 264 ? -16.594 -4.348 16.359 1 83.56 264 ILE A O 1
ATOM 2055 N N . ASP A 1 265 ? -14.445 -4.48 16.969 1 80.31 265 ASP A N 1
ATOM 2056 C CA . ASP A 1 265 ? -14.453 -5.891 17.344 1 80.31 265 ASP A CA 1
ATOM 2057 C C . ASP A 1 265 ? -14.953 -6.762 16.188 1 80.31 265 ASP A C 1
ATOM 2059 O O . ASP A 1 265 ? -15.82 -7.617 16.391 1 80.31 265 ASP A O 1
ATOM 2063 N N . GLY A 1 266 ? -14.625 -6.375 15.023 1 82 266 GLY A N 1
ATOM 2064 C CA . GLY A 1 266 ? -14.945 -7.164 13.844 1 82 266 GLY A CA 1
ATOM 2065 C C . GLY A 1 266 ? -16.328 -6.879 13.297 1 82 266 GLY A C 1
ATOM 2066 O O . GLY A 1 266 ? -16.75 -7.473 12.297 1 82 266 GLY A O 1
ATOM 2067 N N . GLN A 1 267 ? -17.031 -5.953 13.836 1 88.31 267 GLN A N 1
ATOM 2068 C CA . GLN A 1 267 ? -18.391 -5.629 13.391 1 88.31 267 GLN A CA 1
ATOM 2069 C C . GLN A 1 267 ? -18.438 -4.254 12.727 1 88.31 267 GLN A C 1
ATOM 2071 O O . GLN A 1 267 ? -17.656 -3.363 13.078 1 88.31 267 GLN A O 1
ATOM 2076 N N . SER A 1 268 ? -19.406 -4.176 11.82 1 89.94 268 SER A N 1
ATOM 2077 C CA . SER A 1 268 ? -19.562 -2.904 11.125 1 89.94 268 SER A CA 1
ATOM 2078 C C . SER A 1 268 ? -20.047 -1.805 12.062 1 89.94 268 SER A C 1
ATOM 2080 O O . SER A 1 268 ? -20.781 -2.074 13.016 1 89.94 268 SER A O 1
ATOM 2082 N N . CYS A 1 269 ? -19.625 -0.64 11.812 1 92.81 269 CYS A N 1
ATOM 2083 C CA . CYS A 1 269 ? -20.016 0.528 12.586 1 92.81 269 CYS A CA 1
ATOM 2084 C C . CYS A 1 269 ? -20.375 1.697 11.68 1 92.81 269 CYS A C 1
ATOM 2086 O O . CYS A 1 269 ? -19.719 1.914 10.656 1 92.81 269 CYS A O 1
ATOM 2088 N N . VAL A 1 270 ? -21.484 2.389 12.055 1 94.69 270 VAL A N 1
ATOM 2089 C CA . VAL A 1 270 ? -21.906 3.6 11.359 1 94.69 270 VAL A CA 1
ATOM 2090 C C . VAL A 1 270 ? -22.312 4.66 12.375 1 94.69 270 VAL A C 1
ATOM 2092 O O . VAL A 1 270 ? -22.906 4.344 13.414 1 94.69 270 VAL A O 1
ATOM 2095 N N . ARG A 1 271 ? -21.922 5.879 12.125 1 93.44 271 ARG A N 1
ATOM 2096 C CA . ARG A 1 271 ? -22.422 7.004 12.906 1 93.44 271 ARG A CA 1
ATOM 2097 C C . ARG A 1 271 ? -23.578 7.695 12.195 1 93.44 271 ARG A C 1
ATOM 2099 O O . ARG A 1 271 ? -23.5 7.984 11 1 93.44 271 ARG A O 1
ATOM 2106 N N . LEU A 1 272 ? -24.609 7.91 12.938 1 92.88 272 LEU A N 1
ATOM 2107 C CA . LEU A 1 272 ? -25.797 8.609 12.438 1 92.88 272 LEU A CA 1
ATOM 2108 C C . LEU A 1 272 ? -25.984 9.945 13.156 1 92.88 272 LEU A C 1
ATOM 2110 O O . LEU A 1 272 ? -26.031 9.984 14.391 1 92.88 272 LEU A O 1
ATOM 2114 N N . TYR A 1 273 ? -25.969 11.023 12.375 1 87.75 273 TYR A N 1
ATOM 2115 C CA . TYR A 1 273 ? -26.312 12.344 12.898 1 87.75 273 TYR A CA 1
ATOM 2116 C C . TYR A 1 273 ? -27.75 12.711 12.555 1 87.75 273 TYR A C 1
ATOM 2118 O O . TYR A 1 273 ? -28.219 12.461 11.438 1 87.75 273 TYR A O 1
ATOM 2126 N N . CYS A 1 274 ? -28.469 13.141 13.5 1 84.56 274 CYS A N 1
ATOM 2127 C CA . CYS A 1 274 ? -29.844 13.57 13.25 1 84.56 274 CYS A CA 1
ATOM 2128 C C . CYS A 1 274 ? -30.125 14.914 13.914 1 84.56 274 CYS A C 1
ATOM 2130 O O . CYS A 1 274 ? -29.656 15.164 15.023 1 84.56 274 CYS A O 1
ATOM 2132 N N . GLN A 1 275 ? -30.75 15.75 13.188 1 73.25 275 GLN A N 1
ATOM 2133 C CA . GLN A 1 275 ? -31.234 16.984 13.789 1 73.25 275 GLN A CA 1
ATOM 2134 C C . GLN A 1 275 ? -32.5 16.734 14.602 1 73.25 275 GLN A C 1
ATOM 2136 O O . GLN A 1 275 ? -33.438 16.062 14.133 1 73.25 275 GLN A O 1
ATOM 2141 N N . LEU A 1 276 ? -32.438 17.172 15.828 1 73.06 276 LEU A N 1
ATOM 2142 C CA . LEU A 1 276 ? -33.625 17 16.672 1 73.06 276 LEU A CA 1
ATOM 2143 C C . LEU A 1 276 ? -34.531 18.203 16.562 1 73.06 276 LEU A C 1
ATOM 2145 O O . LEU A 1 276 ? -34.094 19.344 16.453 1 73.06 276 LEU A O 1
ATOM 2149 N N . PRO A 1 277 ? -35.875 17.984 16.219 1 62.22 277 PRO A N 1
ATOM 2150 C CA . PRO A 1 277 ? -36.812 19.109 16.156 1 62.22 277 PRO A CA 1
ATOM 2151 C C . PRO A 1 277 ? -36.812 19.953 17.422 1 62.22 277 PRO A C 1
ATOM 2153 O O . PRO A 1 277 ? -36.5 19.438 18.5 1 62.22 277 PRO A O 1
ATOM 2156 N N . ASP A 1 278 ? -36.844 21.312 17.219 1 54.12 278 ASP A N 1
ATOM 2157 C CA . ASP A 1 278 ? -36.906 22.234 18.344 1 54.12 278 ASP A CA 1
ATOM 2158 C C . ASP A 1 278 ? -38.062 21.859 19.297 1 54.12 278 ASP A C 1
ATOM 2160 O O . ASP A 1 278 ? -39.219 21.891 18.922 1 54.12 278 ASP A O 1
ATOM 2164 N N . MET A 1 279 ? -38.188 20.797 19.75 1 47.28 279 MET A N 1
ATOM 2165 C CA . MET A 1 279 ? -39.219 20.75 20.781 1 47.28 279 MET A CA 1
ATOM 2166 C C . MET A 1 279 ? -38.969 21.812 21.844 1 47.28 279 MET A C 1
ATOM 2168 O O . MET A 1 279 ? -37.844 22.078 22.219 1 47.28 279 MET A O 1
ATOM 2172 N N . PRO A 1 280 ? -40 22.75 22.016 1 39.56 280 PRO A N 1
ATOM 2173 C CA . PRO A 1 280 ? -39.844 23.625 23.188 1 39.56 280 PRO A CA 1
ATOM 2174 C C . PRO A 1 280 ? -39.125 22.938 24.344 1 39.56 280 PRO A C 1
ATOM 2176 O O . PRO A 1 280 ? -39.531 21.844 24.75 1 39.56 280 PRO A O 1
ATOM 2179 N N . LEU A 1 281 ? -37.969 23.094 24.328 1 36.69 281 LEU A N 1
ATOM 2180 C CA . LEU A 1 281 ? -37.438 22.672 25.609 1 36.69 281 LEU A CA 1
ATOM 2181 C C . LEU A 1 281 ? -38.312 23.141 26.766 1 36.69 281 LEU A C 1
ATOM 2183 O O . LEU A 1 281 ? -38.438 24.344 26.984 1 36.69 281 LEU A O 1
ATOM 2187 N N . SER A 1 282 ? -39.531 22.875 26.922 1 33.34 282 SER A N 1
ATOM 2188 C CA . SER A 1 282 ? -39.844 23.188 28.312 1 33.34 282 SER A CA 1
ATOM 2189 C C . SER A 1 282 ? -38.625 22.969 29.203 1 33.34 282 SER A C 1
ATOM 2191 O O . SER A 1 282 ? -38.031 21.891 29.219 1 33.34 282 SER A O 1
ATOM 2193 N N . ILE A 1 283 ? -37.875 24.047 29.391 1 34.62 283 ILE A N 1
ATOM 2194 C CA . ILE A 1 283 ? -36.781 24.188 30.297 1 34.62 283 ILE A CA 1
ATOM 2195 C C . ILE A 1 283 ? -36.906 23.203 31.469 1 34.62 283 ILE A C 1
ATOM 2197 O O . ILE A 1 283 ? -36 23.031 32.25 1 34.62 283 ILE A O 1
ATOM 2201 N N . GLN A 1 284 ? -38.125 23.188 32.031 1 33.03 284 GLN A N 1
ATOM 2202 C CA . GLN A 1 284 ? -38.188 22.672 33.406 1 33.03 284 GLN A CA 1
ATOM 2203 C C . GLN A 1 284 ? -37.719 21.219 33.469 1 33.03 284 GLN A C 1
ATOM 2205 O O . GLN A 1 284 ? -37.5 20.688 34.562 1 33.03 284 GLN A O 1
ATOM 2210 N N . GLU A 1 285 ? -38.438 20.391 32.656 1 34.88 285 GLU A N 1
ATOM 2211 C CA . GLU A 1 285 ? -38.125 19.062 33.188 1 34.88 285 GLU A CA 1
ATOM 2212 C C . GLU A 1 285 ? -36.719 18.609 32.781 1 34.88 285 GLU A C 1
ATOM 2214 O O . GLU A 1 285 ? -36.406 18.594 31.609 1 34.88 285 GLU A O 1
ATOM 2219 N N . PRO A 1 286 ? -35.75 18.891 33.719 1 36.44 286 PRO A N 1
ATOM 2220 C CA . PRO A 1 286 ? -34.344 18.484 33.688 1 36.44 286 PRO A CA 1
ATOM 2221 C C . PRO A 1 286 ? -34.094 17.391 32.688 1 36.44 286 PRO A C 1
ATOM 2223 O O . PRO A 1 286 ? -33.188 17.516 31.844 1 36.44 286 PRO A O 1
ATOM 2226 N N . ALA A 1 287 ? -33.969 16.078 33.219 1 35.88 287 ALA A N 1
ATOM 2227 C CA . ALA A 1 287 ? -33.469 14.719 33.094 1 35.88 287 ALA A CA 1
ATOM 2228 C C . ALA A 1 287 ? -34.219 13.953 32 1 35.88 287 ALA A C 1
ATOM 2230 O O . ALA A 1 287 ? -35.125 13.172 32.312 1 35.88 287 ALA A O 1
ATOM 2231 N N . SER A 1 288 ? -34.781 14.469 31.109 1 43.06 288 SER A N 1
ATOM 2232 C CA . SER A 1 288 ? -35.25 13.406 30.203 1 43.06 288 SER A CA 1
ATOM 2233 C C . SER A 1 288 ? -34.125 12.422 29.906 1 43.06 288 SER A C 1
ATOM 2235 O O . SER A 1 288 ? -32.969 12.828 29.656 1 43.06 288 SER A O 1
ATOM 2237 N N . SER A 1 289 ? -34.125 11.211 30.328 1 53.84 289 SER A N 1
ATOM 2238 C CA . SER A 1 289 ? -33.125 10.148 30.391 1 53.84 289 SER A CA 1
ATOM 2239 C C . SER A 1 289 ? -32.5 9.914 29.031 1 53.84 289 SER A C 1
ATOM 2241 O O . SER A 1 289 ? -33.125 10.164 27.984 1 53.84 289 SER A O 1
ATOM 2243 N N . ASP A 1 290 ? -31.125 10.055 29.031 1 63.75 290 ASP A N 1
ATOM 2244 C CA . ASP A 1 290 ? -30.312 9.609 27.906 1 63.75 290 ASP A CA 1
ATOM 2245 C C . ASP A 1 290 ? -31.016 8.539 27.094 1 63.75 290 ASP A C 1
ATOM 2247 O O . ASP A 1 290 ? -30.969 8.539 25.859 1 63.75 290 ASP A O 1
ATOM 2251 N N . VAL A 1 291 ? -32.062 7.992 27.75 1 62.25 291 VAL A N 1
ATOM 2252 C CA . VAL A 1 291 ? -32.719 6.863 27.094 1 62.25 291 VAL A CA 1
ATOM 2253 C C . VAL A 1 291 ? -33.844 7.363 26.234 1 62.25 291 VAL A C 1
ATOM 2255 O O . VAL A 1 291 ? -34.031 6.898 25.094 1 62.25 291 VAL A O 1
ATOM 2258 N N . THR A 1 292 ? -34.594 8.273 26.766 1 65.75 292 THR A N 1
ATOM 2259 C CA . THR A 1 292 ? -35.75 8.781 26.016 1 65.75 292 THR A CA 1
ATOM 2260 C C . THR A 1 292 ? -35.281 9.523 24.766 1 65.75 292 THR A C 1
ATOM 2262 O O . THR A 1 292 ? -35.844 9.367 23.688 1 65.75 292 THR A O 1
ATOM 2265 N N . THR A 1 293 ? -34.312 10.195 25 1 78.06 293 THR A N 1
ATOM 2266 C CA . THR A 1 293 ? -33.75 10.938 23.875 1 78.06 293 THR A CA 1
ATOM 2267 C C . THR A 1 293 ? -33.188 9.984 22.828 1 78.06 293 THR A C 1
ATOM 2269 O O . THR A 1 293 ? -33.375 10.195 21.625 1 78.06 293 THR A O 1
ATOM 2272 N N . LEU A 1 294 ? -32.656 8.914 23.312 1 87.5 294 LEU A N 1
ATOM 2273 C CA . LEU A 1 294 ? -32.094 7.93 22.391 1 87.5 294 LEU A CA 1
ATOM 2274 C C . LEU A 1 294 ? -33.219 7.262 21.578 1 87.5 294 LEU A C 1
ATOM 2276 O O . LEU A 1 294 ? -33.094 7.086 20.375 1 87.5 294 LEU A O 1
ATOM 2280 N N . GLN A 1 295 ? -34.25 6.93 22.266 1 87.38 295 GLN A N 1
ATOM 2281 C CA . GLN A 1 295 ? -35.375 6.301 21.578 1 87.38 295 GLN A CA 1
ATOM 2282 C C . GLN A 1 295 ? -35.969 7.23 20.531 1 87.38 295 GLN A C 1
ATOM 2284 O O . GLN A 1 295 ? -36.344 6.789 19.438 1 87.38 295 GLN A O 1
ATOM 2289 N N . GLN A 1 296 ? -36.031 8.414 20.891 1 85.06 296 GLN A N 1
ATOM 2290 C CA . GLN A 1 296 ? -36.531 9.398 19.953 1 85.06 296 GLN A CA 1
ATOM 2291 C C . GLN A 1 296 ? -35.625 9.5 18.719 1 85.06 296 GLN A C 1
ATOM 2293 O O . GLN A 1 296 ? -36.094 9.57 17.594 1 85.06 296 GLN A O 1
ATOM 2298 N N . VAL A 1 297 ? -34.406 9.516 19.031 1 88.12 297 VAL A N 1
ATOM 2299 C CA . VAL A 1 297 ? -33.438 9.609 17.953 1 88.12 297 VAL A CA 1
ATOM 2300 C C . VAL A 1 297 ? -33.562 8.398 17.031 1 88.12 297 VAL A C 1
ATOM 2302 O O . VAL A 1 297 ? -33.594 8.539 15.812 1 88.12 297 VAL A O 1
ATOM 2305 N N . LEU A 1 298 ? -33.719 7.246 17.609 1 91.38 298 LEU A N 1
ATOM 2306 C CA . LEU A 1 298 ? -33.812 6.016 16.828 1 91.38 298 LEU A CA 1
ATOM 2307 C C . LEU A 1 298 ? -35.094 5.98 16.016 1 91.38 298 LEU A C 1
ATOM 2309 O O . LEU A 1 298 ? -35.125 5.445 14.898 1 91.38 298 LEU A O 1
ATOM 2313 N N . HIS A 1 299 ? -36.062 6.527 16.578 1 90.19 299 HIS A N 1
ATOM 2314 C CA . HIS A 1 299 ? -37.312 6.637 15.828 1 90.19 299 HIS A CA 1
ATOM 2315 C C . HIS A 1 299 ? -37.156 7.547 14.617 1 90.19 299 HIS A C 1
ATOM 2317 O O . HIS A 1 299 ? -37.625 7.219 13.523 1 90.19 299 HIS A O 1
ATOM 2323 N N . VAL A 1 300 ? -36.531 8.633 14.828 1 86.81 300 VAL A N 1
ATOM 2324 C CA . VAL A 1 300 ? -36.281 9.586 13.75 1 86.81 300 VAL A CA 1
ATOM 2325 C C . VAL A 1 300 ? -35.438 8.922 12.656 1 86.81 300 VAL A C 1
ATOM 2327 O O . VAL A 1 300 ? -35.719 9.094 11.469 1 86.81 300 VAL A O 1
ATOM 2330 N N . VAL A 1 301 ? -34.5 8.164 13.047 1 91.88 301 VAL A N 1
ATOM 2331 C CA . VAL A 1 301 ? -33.594 7.477 12.109 1 91.88 301 VAL A CA 1
ATOM 2332 C C . VAL A 1 301 ? -34.406 6.492 11.266 1 91.88 301 VAL A C 1
ATOM 2334 O O . VAL A 1 301 ? -34.344 6.512 10.039 1 91.88 301 VAL A O 1
ATOM 2337 N N . ASN A 1 302 ? -35.219 5.715 11.93 1 92.69 302 ASN A N 1
ATOM 2338 C CA . ASN A 1 302 ? -36 4.715 11.227 1 92.69 302 ASN A CA 1
ATOM 2339 C C . ASN A 1 302 ? -37 5.367 10.266 1 92.69 302 ASN A C 1
ATOM 2341 O O . ASN A 1 302 ? -37.188 4.879 9.156 1 92.69 302 ASN A O 1
ATOM 2345 N N . ASP A 1 303 ? -37.531 6.379 10.758 1 90.88 303 ASP A N 1
ATOM 2346 C CA . ASP A 1 303 ? -38.5 7.082 9.93 1 90.88 303 ASP A CA 1
ATOM 2347 C C . ASP A 1 303 ? -37.844 7.684 8.695 1 90.88 303 ASP A C 1
ATOM 2349 O O . ASP A 1 303 ? -38.406 7.652 7.602 1 90.88 303 ASP A O 1
ATOM 2353 N N . THR A 1 304 ? -36.719 8.227 8.883 1 90.31 304 THR A N 1
ATOM 2354 C CA . THR A 1 304 ? -36 8.883 7.789 1 90.31 304 THR A CA 1
ATOM 2355 C C . THR A 1 304 ? -35.531 7.852 6.777 1 90.31 304 THR A C 1
ATOM 2357 O O . THR A 1 304 ? -35.531 8.109 5.57 1 90.31 304 THR A O 1
ATOM 2360 N N . PHE A 1 305 ? -35.125 6.641 7.223 1 93 305 PHE A N 1
ATOM 2361 C CA . PHE A 1 305 ? -34.625 5.586 6.352 1 93 305 PHE A CA 1
ATOM 2362 C C . PHE A 1 305 ? -35.781 4.941 5.57 1 93 305 PHE A C 1
ATOM 2364 O O . PHE A 1 305 ? -35.562 4.395 4.488 1 93 305 PHE A O 1
ATOM 2371 N N . SER A 1 306 ? -36.906 4.988 6.199 1 92.38 306 SER A N 1
ATOM 2372 C CA . SER A 1 306 ? -38.062 4.336 5.562 1 92.38 306 SER A CA 1
ATOM 2373 C C . SER A 1 306 ? -38.25 4.852 4.141 1 92.38 306 SER A C 1
ATOM 2375 O O . SER A 1 306 ? -38.25 6.062 3.906 1 92.38 306 SER A O 1
ATOM 2377 N N . PRO A 1 307 ? -38.438 3.893 3.182 1 91.69 307 PRO A N 1
ATOM 2378 C CA . PRO A 1 307 ? -38.844 2.49 3.318 1 91.69 307 PRO A CA 1
ATOM 2379 C C . PRO A 1 307 ? -37.656 1.55 3.465 1 91.69 307 PRO A C 1
ATOM 2381 O O . PRO A 1 307 ? -37.812 0.342 3.637 1 91.69 307 PRO A O 1
ATOM 2384 N N . PHE A 1 308 ? -36.438 2.037 3.307 1 92 308 PHE A N 1
ATOM 2385 C CA . PHE A 1 308 ? -35.281 1.18 3.635 1 92 308 PHE A CA 1
ATOM 2386 C C . PHE A 1 308 ? -35.344 0.76 5.098 1 92 308 PHE A C 1
ATOM 2388 O O . PHE A 1 308 ? -35.844 1.489 5.945 1 92 308 PHE A O 1
ATOM 2395 N N . LYS A 1 309 ? -34.844 -0.344 5.363 1 92.25 309 LYS A N 1
ATOM 2396 C CA . LYS A 1 309 ? -34.75 -0.827 6.738 1 92.25 309 LYS A CA 1
ATOM 2397 C C . LYS A 1 309 ? -33.344 -0.694 7.27 1 92.25 309 LYS A C 1
ATOM 2399 O O . LYS A 1 309 ? -32.375 -0.879 6.527 1 92.25 309 LYS A O 1
ATOM 2404 N N . ILE A 1 310 ? -33.219 -0.379 8.516 1 93.44 310 ILE A N 1
ATOM 2405 C CA . ILE A 1 310 ? -31.922 -0.341 9.18 1 93.44 310 ILE A CA 1
ATOM 2406 C C . ILE A 1 310 ? -32.031 -0.992 10.562 1 93.44 310 ILE A C 1
ATOM 2408 O O . ILE A 1 310 ? -32.875 -0.623 11.359 1 93.44 310 ILE A O 1
ATOM 2412 N N . ARG A 1 311 ? -31.297 -2.008 10.766 1 92.62 311 ARG A N 1
ATOM 2413 C CA . ARG A 1 311 ? -31.172 -2.719 12.031 1 92.62 311 ARG A CA 1
ATOM 2414 C C . ARG A 1 311 ? -29.719 -2.793 12.484 1 92.62 311 ARG A C 1
ATOM 2416 O O . ARG A 1 311 ? -28.797 -2.654 11.664 1 92.62 311 ARG A O 1
ATOM 2423 N N . PHE A 1 312 ? -29.547 -2.811 13.688 1 93.06 312 PHE A N 1
ATOM 2424 C CA . PHE A 1 312 ? -28.203 -2.943 14.234 1 93.06 312 PHE A CA 1
ATOM 2425 C C . PHE A 1 312 ? -28.219 -3.738 15.531 1 93.06 312 PHE A C 1
ATOM 2427 O O . PHE A 1 312 ? -29.281 -3.918 16.141 1 93.06 312 PHE A O 1
ATOM 2434 N N . GLN A 1 313 ? -27.141 -4.242 15.891 1 91.69 313 GLN A N 1
ATOM 2435 C CA . GLN A 1 313 ? -27.031 -5.086 17.078 1 91.69 313 GLN A CA 1
ATOM 2436 C C . GLN A 1 313 ? -27.109 -4.25 18.359 1 91.69 313 GLN A C 1
ATOM 2438 O O . GLN A 1 313 ? -27.812 -4.613 19.297 1 91.69 313 GLN A O 1
ATOM 2443 N N . HIS A 1 314 ? -26.312 -3.113 18.422 1 90.75 314 HIS A N 1
ATOM 2444 C CA . HIS A 1 314 ? -26.391 -2.277 19.625 1 90.75 314 HIS A CA 1
ATOM 2445 C C . HIS A 1 314 ? -25.875 -0.871 19.344 1 90.75 314 HIS A C 1
ATOM 2447 O O . HIS A 1 314 ? -25.25 -0.626 18.312 1 90.75 314 HIS A O 1
ATOM 2453 N N . VAL A 1 315 ? -26.219 0.07 20.266 1 91.5 315 VAL A N 1
ATOM 2454 C CA . VAL A 1 315 ? -25.703 1.436 20.266 1 91.5 315 VAL A CA 1
ATOM 2455 C C . VAL A 1 315 ? -24.422 1.504 21.078 1 91.5 315 VAL A C 1
ATOM 2457 O O . VAL A 1 315 ? -24.406 1.165 22.266 1 91.5 315 VAL A O 1
ATOM 2460 N N . HIS A 1 316 ? -23.375 1.889 20.391 1 88.56 316 HIS A N 1
ATOM 2461 C CA . HIS A 1 316 ? -22.047 1.936 21.016 1 88.56 316 HIS A CA 1
ATOM 2462 C C . HIS A 1 316 ? -21.828 3.27 21.719 1 88.56 316 HIS A C 1
ATOM 2464 O O . HIS A 1 316 ? -21.125 3.33 22.719 1 88.56 316 HIS A O 1
ATOM 2470 N N . TRP A 1 317 ? -22.359 4.32 21.266 1 87.06 317 TRP A N 1
ATOM 2471 C CA . TRP A 1 317 ? -22.156 5.668 21.781 1 87.06 317 TRP A CA 1
ATOM 2472 C C . TRP A 1 317 ? -23.266 6.602 21.312 1 87.06 317 TRP A C 1
ATOM 2474 O O . TRP A 1 317 ? -23.766 6.473 20.188 1 87.06 317 TRP A O 1
ATOM 2484 N N . PHE A 1 318 ? -23.703 7.52 22.141 1 87.75 318 PHE A N 1
ATOM 2485 C CA . PHE A 1 318 ? -24.766 8.469 21.828 1 87.75 318 PHE A CA 1
ATOM 2486 C C . PHE A 1 318 ? -24.516 9.797 22.531 1 87.75 318 PHE A C 1
ATOM 2488 O O . PHE A 1 318 ? -24.078 9.828 23.688 1 87.75 318 PHE A O 1
ATOM 2495 N N . THR A 1 319 ? -24.656 10.898 21.812 1 83.5 319 THR A N 1
ATOM 2496 C CA . THR A 1 319 ? -24.547 12.219 22.422 1 83.5 319 THR A CA 1
ATOM 2497 C C . THR A 1 319 ? -25.5 13.203 21.766 1 83.5 319 THR A C 1
ATOM 2499 O O . THR A 1 319 ? -25.953 12.992 20.641 1 83.5 319 THR A O 1
ATOM 2502 N N . VAL A 1 320 ? -25.953 14.141 22.562 1 81.75 320 VAL A N 1
ATOM 2503 C CA . VAL A 1 320 ? -26.688 15.305 22.078 1 81.75 320 VAL A CA 1
ATOM 2504 C C . VAL A 1 320 ? -25.875 16.578 22.328 1 81.75 320 VAL A C 1
ATOM 2506 O O . VAL A 1 320 ? -25.297 16.75 23.406 1 81.75 320 VAL A O 1
ATOM 2509 N N . TYR A 1 321 ? -25.719 17.391 21.297 1 74.88 321 TYR A N 1
ATOM 2510 C CA . TYR A 1 321 ? -24.875 18.562 21.469 1 74.88 321 TYR A CA 1
ATOM 2511 C C . TYR A 1 321 ? -25.469 19.766 20.766 1 74.88 321 TYR A C 1
ATOM 2513 O O . TYR A 1 321 ? -26.328 19.625 19.906 1 74.88 321 TYR A O 1
ATOM 2521 N N . THR A 1 322 ? -25 20.875 21.297 1 73.88 322 THR A N 1
ATOM 2522 C CA . THR A 1 322 ? -25.297 22.141 20.656 1 73.88 322 THR A CA 1
ATOM 2523 C C . THR A 1 322 ? -24.094 22.656 19.875 1 73.88 322 THR A C 1
ATOM 2525 O O . THR A 1 322 ? -22.938 22.391 20.266 1 73.88 322 THR A O 1
ATOM 2528 N N . VAL A 1 323 ? -24.391 23.391 18.828 1 70.75 323 VAL A N 1
ATOM 2529 C CA . VAL A 1 323 ? -23.312 23.844 17.953 1 70.75 323 VAL A CA 1
ATOM 2530 C C . VAL A 1 323 ? -22.828 25.219 18.406 1 70.75 323 VAL A C 1
ATOM 2532 O O . VAL A 1 323 ? -23.625 26.109 18.688 1 70.75 323 VAL A O 1
ATOM 2535 N N . SER A 1 324 ? -21.5 25.359 18.719 1 76.12 324 SER A N 1
ATOM 2536 C CA . SER A 1 324 ? -20.875 26.641 19.016 1 76.12 324 SER A CA 1
ATOM 2537 C C . SER A 1 324 ? -19.656 26.891 18.141 1 76.12 324 SER A C 1
ATOM 2539 O O . SER A 1 324 ? -18.984 25.938 17.719 1 76.12 324 SER A O 1
ATOM 2541 N N . GLN A 1 325 ? -19.484 28.141 17.75 1 83.75 325 GLN A N 1
ATOM 2542 C CA . GLN A 1 325 ? -18.312 28.578 17 1 83.75 325 GLN A CA 1
ATOM 2543 C C . GLN A 1 325 ? -17.562 29.688 17.734 1 83.75 325 GLN A C 1
ATOM 2545 O O . GLN A 1 325 ? -18.109 30.781 17.891 1 83.75 325 GLN A O 1
ATOM 2550 N N . ARG A 1 326 ? -16.375 29.375 18.156 1 89.75 326 ARG A N 1
ATOM 2551 C CA . ARG A 1 326 ? -15.625 30.359 18.922 1 89.75 326 ARG A CA 1
ATOM 2552 C C . ARG A 1 326 ? -14.133 30.266 18.625 1 89.75 326 ARG A C 1
ATOM 2554 O O . ARG A 1 326 ? -13.641 29.219 18.203 1 89.75 326 ARG A O 1
ATOM 2561 N N . LEU A 1 327 ? -13.438 31.297 18.75 1 93.06 327 LEU A N 1
ATOM 2562 C CA . LEU A 1 327 ? -12 31.406 18.531 1 93.06 327 LEU A CA 1
ATOM 2563 C C . LEU A 1 327 ? -11.375 32.344 19.562 1 93.06 327 LEU A C 1
ATOM 2565 O O . LEU A 1 327 ? -11.945 33.406 19.859 1 93.06 327 LEU A O 1
ATOM 2569 N N . VAL A 1 328 ? -10.266 32.062 20.078 1 95.69 328 VAL A N 1
ATOM 2570 C CA . VAL A 1 328 ? -9.57 32.906 21.031 1 95.69 328 VAL A CA 1
ATOM 2571 C C . VAL A 1 328 ? -9 34.125 20.328 1 95.69 328 VAL A C 1
ATOM 2573 O O . VAL A 1 328 ? -8.719 34.062 19.125 1 95.69 328 VAL A O 1
ATOM 2576 N N . SER A 1 329 ? -8.75 35.125 21.047 1 94.25 329 SER A N 1
ATOM 2577 C CA . SER A 1 329 ? -8.266 36.375 20.5 1 94.25 329 SER A CA 1
ATOM 2578 C C . SER A 1 329 ? -6.805 36.281 20.094 1 94.25 329 SER A C 1
ATOM 2580 O O . SER A 1 329 ? -6.352 37 19.203 1 94.25 329 SER A O 1
ATOM 2582 N N . ALA A 1 330 ? -6.055 35.469 20.734 1 95.19 330 ALA A N 1
ATOM 2583 C CA . ALA A 1 330 ? -4.664 35.188 20.391 1 95.19 330 ALA A CA 1
ATOM 2584 C C . ALA A 1 330 ? -4.293 33.719 20.734 1 95.19 330 ALA A C 1
ATOM 2586 O O . ALA A 1 330 ? -4.801 33.188 21.719 1 95.19 330 ALA A O 1
ATOM 2587 N N . LEU A 1 331 ? -3.33 33.219 19.938 1 96.88 331 LEU A N 1
ATOM 2588 C CA . LEU A 1 331 ? -2.973 31.812 20.156 1 96.88 331 LEU A CA 1
ATOM 2589 C C . LEU A 1 331 ? -1.794 31.688 21.125 1 96.88 331 LEU A C 1
ATOM 2591 O O . LEU A 1 331 ? -1.415 30.594 21.516 1 96.88 331 LEU A O 1
ATOM 2595 N N . ASP A 1 332 ? -1.154 32.812 21.438 1 94.81 332 ASP A N 1
ATOM 2596 C CA . ASP A 1 332 ? -0.021 32.719 22.359 1 94.81 332 ASP A CA 1
ATOM 2597 C C . ASP A 1 332 ? 0.031 33.938 23.266 1 94.81 332 ASP A C 1
ATOM 2599 O O . ASP A 1 332 ? -0.665 34.938 23.031 1 94.81 332 ASP A O 1
ATOM 2603 N N . VAL A 1 333 ? 0.735 33.844 24.375 1 94.94 333 VAL A N 1
ATOM 2604 C CA . VAL A 1 333 ? 1.062 34.938 25.297 1 94.94 333 VAL A CA 1
ATOM 2605 C C . VAL A 1 333 ? 2.578 35.094 25.391 1 94.94 333 VAL A C 1
ATOM 2607 O O . VAL A 1 333 ? 3.268 34.188 25.906 1 94.94 333 VAL A O 1
ATOM 2610 N N . GLN A 1 334 ? 3.109 36.125 24.844 1 91.69 334 GLN A N 1
ATOM 2611 C CA . GLN A 1 334 ? 4.496 36.562 24.953 1 91.69 334 GLN A CA 1
ATOM 2612 C C . GLN A 1 334 ? 5.449 35.5 24.391 1 91.69 334 GLN A C 1
ATOM 2614 O O . GLN A 1 334 ? 6.562 35.344 24.891 1 91.69 334 GLN A O 1
ATOM 2619 N N . GLY A 1 335 ? 4.934 34.656 23.516 1 93.12 335 GLY A N 1
ATOM 2620 C CA . GLY A 1 335 ? 5.766 33.656 22.859 1 93.12 335 GLY A CA 1
ATOM 2621 C C . GLY A 1 335 ? 6.211 32.531 23.797 1 93.12 335 GLY A C 1
ATOM 2622 O O . GLY A 1 335 ? 7.207 31.859 23.531 1 93.12 335 GLY A O 1
ATOM 2623 N N . ARG A 1 336 ? 5.535 32.312 24.938 1 95.69 336 ARG A N 1
ATOM 2624 C CA . ARG A 1 336 ? 5.945 31.312 25.906 1 95.69 336 ARG A CA 1
ATOM 2625 C C . ARG A 1 336 ? 4.797 30.375 26.234 1 95.69 336 ARG A C 1
ATOM 2627 O O . ARG A 1 336 ? 5.023 29.203 26.578 1 95.69 336 ARG A O 1
ATOM 2634 N N . ILE A 1 337 ? 3.645 30.922 26.203 1 97.5 337 ILE A N 1
ATOM 2635 C CA . ILE A 1 337 ? 2.453 30.109 26.422 1 97.5 337 ILE A CA 1
ATOM 2636 C C . ILE A 1 337 ? 1.61 30.078 25.156 1 97.5 337 ILE A C 1
ATOM 2638 O O . ILE A 1 337 ? 1.314 31.109 24.562 1 97.5 337 ILE A O 1
ATOM 2642 N N . PHE A 1 338 ? 1.283 28.906 24.688 1 98.56 338 PHE A N 1
ATOM 2643 C CA . PHE A 1 338 ? 0.537 28.734 23.438 1 98.56 338 PHE A CA 1
ATOM 2644 C C . PHE A 1 338 ? -0.735 27.922 23.688 1 98.56 338 PHE A C 1
ATOM 2646 O O . PHE A 1 338 ? -0.848 27.219 24.688 1 98.56 338 PHE A O 1
ATOM 2653 N N . LEU A 1 339 ? -1.727 28.109 22.828 1 98.56 339 LEU A N 1
ATOM 2654 C CA . LEU A 1 339 ? -2.928 27.281 22.766 1 98.56 339 LEU A CA 1
ATOM 2655 C C . LEU A 1 339 ? -3.029 26.547 21.438 1 98.56 339 LEU A C 1
ATOM 2657 O O . LEU A 1 339 ? -2.662 27.109 20.391 1 98.56 339 LEU A O 1
ATOM 2661 N N . ALA A 1 340 ? -3.518 25.328 21.438 1 98.12 340 ALA A N 1
ATOM 2662 C CA . ALA A 1 340 ? -3.73 24.562 20.219 1 98.12 340 ALA A CA 1
ATOM 2663 C C . ALA A 1 340 ? -4.992 23.703 20.328 1 98.12 340 ALA A C 1
ATOM 2665 O O . ALA A 1 340 ? -5.332 23.219 21.406 1 98.12 340 ALA A O 1
ATOM 2666 N N . GLY A 1 341 ? -5.688 23.5 19.188 1 95.69 341 GLY A N 1
ATOM 2667 C CA . GLY A 1 341 ? -6.875 22.656 19.125 1 95.69 341 GLY A CA 1
ATOM 2668 C C . GLY A 1 341 ? -8.102 23.312 19.734 1 95.69 341 GLY A C 1
ATOM 2669 O O . GLY A 1 341 ? -8.289 24.531 19.609 1 95.69 341 GLY A O 1
ATOM 2670 N N . ASP A 1 342 ? -8.93 22.516 20.406 1 92.31 342 ASP A N 1
ATOM 2671 C CA . ASP A 1 342 ? -10.203 22.984 20.922 1 92.31 342 ASP A CA 1
ATOM 2672 C C . ASP A 1 342 ? -9.992 23.984 22.062 1 92.31 342 ASP A C 1
ATOM 2674 O O . ASP A 1 342 ? -10.898 24.75 22.406 1 92.31 342 ASP A O 1
ATOM 2678 N N . ALA A 1 343 ? -8.797 23.953 22.594 1 96.62 343 ALA A N 1
ATOM 2679 C CA . ALA A 1 343 ? -8.469 24.984 23.578 1 96.62 343 ALA A CA 1
ATOM 2680 C C . ALA A 1 343 ? -8.422 26.359 22.938 1 96.62 343 ALA A C 1
ATOM 2682 O O . ALA A 1 343 ? -8.641 27.375 23.609 1 96.62 343 ALA A O 1
ATOM 2683 N N . ALA A 1 344 ? -8.164 26.375 21.672 1 96.06 344 ALA A N 1
ATOM 2684 C CA . ALA A 1 344 ? -7.996 27.656 20.969 1 96.06 344 ALA A CA 1
ATOM 2685 C C . ALA A 1 344 ? -9.219 27.969 20.125 1 96.06 344 ALA A C 1
ATOM 2687 O O . ALA A 1 344 ? -9.516 29.141 19.859 1 96.06 344 ALA A O 1
ATOM 2688 N N . HIS A 1 345 ? -9.867 27 19.594 1 92.38 345 HIS A N 1
ATOM 2689 C CA . HIS A 1 345 ? -10.992 27.219 18.703 1 92.38 345 HIS A CA 1
ATOM 2690 C C . HIS A 1 345 ? -12.031 26.109 18.828 1 92.38 345 HIS A C 1
ATOM 2692 O O . HIS A 1 345 ? -11.68 24.938 18.984 1 92.38 345 HIS A O 1
ATOM 2698 N N . LEU A 1 346 ? -13.266 26.469 18.859 1 86.44 346 LEU A N 1
ATOM 2699 C CA . LEU A 1 346 ? -14.422 25.578 18.906 1 86.44 346 LEU A CA 1
ATOM 2700 C C . LEU A 1 346 ? -15.25 25.688 17.625 1 86.44 346 LEU A C 1
ATOM 2702 O O . LEU A 1 346 ? -15.43 26.797 17.094 1 86.44 346 LEU A O 1
ATOM 2706 N N . HIS A 1 347 ? -15.539 24.562 17.125 1 79.12 347 HIS A N 1
ATOM 2707 C CA . HIS A 1 347 ? -16.266 24.531 15.859 1 79.12 347 HIS A CA 1
ATOM 2708 C C . HIS A 1 347 ? -17.438 23.547 15.922 1 79.12 347 HIS A C 1
ATOM 2710 O O . HIS A 1 347 ? -17.547 22.766 16.875 1 79.12 347 HIS A O 1
ATOM 2716 N N . SER A 1 348 ? -18.25 23.75 14.875 1 72.25 348 SER A N 1
ATOM 2717 C CA . SER A 1 348 ? -19.375 22.812 14.75 1 72.25 348 SER A CA 1
ATOM 2718 C C . SER A 1 348 ? -18.891 21.438 14.289 1 72.25 348 SER A C 1
ATOM 2720 O O . SER A 1 348 ? -17.984 21.344 13.469 1 72.25 348 SER A O 1
ATOM 2722 N N . PRO A 1 349 ? -19.469 20.422 14.875 1 67 349 PRO A N 1
ATOM 2723 C CA . PRO A 1 349 ? -19.125 19.078 14.398 1 67 349 PRO A CA 1
ATOM 2724 C C . PRO A 1 349 ? -19.516 18.859 12.938 1 67 349 PRO A C 1
ATOM 2726 O O . PRO A 1 349 ? -18.984 17.953 12.281 1 67 349 PRO A O 1
ATOM 2729 N N . LYS A 1 350 ? -20.375 19.641 12.398 1 64.19 350 LYS A N 1
ATOM 2730 C CA . LYS A 1 350 ? -20.891 19.453 11.047 1 64.19 350 LYS A CA 1
ATOM 2731 C C . LYS A 1 350 ? -19.797 19.656 10.008 1 64.19 350 LYS A C 1
ATOM 2733 O O . LYS A 1 350 ? -19.844 19.094 8.914 1 64.19 350 LYS A O 1
ATOM 2738 N N . GLY A 1 351 ? -18.859 20.422 10.391 1 67.5 351 GLY A N 1
ATOM 2739 C CA . GLY A 1 351 ? -17.781 20.656 9.43 1 67.5 351 GLY A CA 1
ATOM 2740 C C . GLY A 1 351 ? -16.75 19.547 9.414 1 67.5 351 GLY A C 1
ATOM 2741 O O . GLY A 1 351 ? -15.992 19.422 8.445 1 67.5 351 GLY A O 1
ATOM 2742 N N . GLY A 1 352 ? -16.672 18.75 10.43 1 73.5 352 GLY A N 1
ATOM 2743 C CA . GLY A 1 352 ? -15.781 17.609 10.508 1 73.5 352 GLY A CA 1
ATOM 2744 C C . GLY A 1 352 ? -14.312 17.984 10.469 1 73.5 352 GLY A C 1
ATOM 2745 O O . GLY A 1 352 ? -13.477 17.188 10.047 1 73.5 352 GLY A O 1
ATOM 2746 N N . LEU A 1 353 ? -13.969 19.203 10.898 1 86 353 LEU A N 1
ATOM 2747 C CA . LEU A 1 353 ? -12.594 19.625 10.688 1 86 353 LEU A CA 1
ATOM 2748 C C . LEU A 1 353 ? -11.906 19.906 12.023 1 86 353 LEU A C 1
ATOM 2750 O O . LEU A 1 353 ? -10.719 20.266 12.055 1 86 353 LEU A O 1
ATOM 2754 N N . GLY A 1 354 ? -12.602 19.734 13.141 1 87.25 354 GLY A N 1
ATOM 2755 C CA . GLY A 1 354 ? -12.023 20.062 14.438 1 87.25 354 GLY A CA 1
ATOM 2756 C C . GLY A 1 354 ? -10.742 19.297 14.719 1 87.25 354 GLY A C 1
ATOM 2757 O O . GLY A 1 354 ? -9.688 19.906 14.945 1 87.25 354 GLY A O 1
ATOM 2758 N N . MET A 1 355 ? -10.836 18.031 14.594 1 91.69 355 MET A N 1
ATOM 2759 C CA . MET A 1 355 ? -9.656 17.203 14.852 1 91.69 355 MET A CA 1
ATOM 2760 C C . MET A 1 355 ? -8.57 17.469 13.812 1 91.69 355 MET A C 1
ATOM 2762 O O . MET A 1 355 ? -7.387 17.547 14.156 1 91.69 355 MET A O 1
ATOM 2766 N N . ASN A 1 356 ? -8.93 17.672 12.617 1 95.06 356 ASN A N 1
ATOM 2767 C CA . ASN A 1 356 ? -7.973 17.969 11.555 1 95.06 356 ASN A CA 1
ATOM 2768 C C . ASN A 1 356 ? -7.199 19.266 11.828 1 95.06 356 ASN A C 1
ATOM 2770 O O . ASN A 1 356 ? -5.969 19.281 11.766 1 95.06 356 ASN A O 1
ATOM 2774 N N . THR A 1 357 ? -7.918 20.266 12.148 1 94.69 357 THR A N 1
ATOM 2775 C CA . THR A 1 357 ? -7.293 21.547 12.43 1 94.69 357 THR A CA 1
ATOM 2776 C C . THR A 1 357 ? -6.422 21.469 13.68 1 94.69 357 THR A C 1
ATOM 2778 O O . THR A 1 357 ? -5.324 22.031 13.719 1 94.69 357 THR A O 1
ATOM 2781 N N . SER A 1 358 ? -6.91 20.781 14.664 1 95.5 358 SER A N 1
ATOM 2782 C CA . SER A 1 358 ? -6.164 20.625 15.906 1 95.5 358 SER A CA 1
ATOM 2783 C C . SER A 1 358 ? -4.816 19.953 15.664 1 95.5 358 SER A C 1
ATOM 2785 O O . SER A 1 358 ? -3.789 20.391 16.172 1 95.5 358 SER A O 1
ATOM 2787 N N . LEU A 1 359 ? -4.824 18.875 14.906 1 97.12 359 LEU A N 1
ATOM 2788 C CA . LEU A 1 359 ? -3.602 18.141 14.594 1 97.12 359 LEU A CA 1
ATOM 2789 C C . LEU A 1 359 ? -2.623 19.016 13.82 1 97.12 359 LEU A C 1
ATOM 2791 O O . LEU A 1 359 ? -1.42 19 14.086 1 97.12 359 LEU A O 1
ATOM 2795 N N . MET A 1 360 ? -3.125 19.797 12.938 1 97.12 360 MET A N 1
ATOM 2796 C CA . MET A 1 360 ? -2.273 20.641 12.102 1 97.12 360 MET A CA 1
ATOM 2797 C C . MET A 1 360 ? -1.688 21.797 12.906 1 97.12 360 MET A C 1
ATOM 2799 O O . MET A 1 360 ? -0.552 22.219 12.672 1 97.12 360 MET A O 1
ATOM 2803 N N . ASP A 1 361 ? -2.48 22.344 13.883 1 97.69 361 ASP A N 1
ATOM 2804 C CA . ASP A 1 361 ? -1.95 23.344 14.797 1 97.69 361 ASP A CA 1
ATOM 2805 C C . ASP A 1 361 ? -0.726 22.812 15.539 1 97.69 361 ASP A C 1
ATOM 2807 O O . ASP A 1 361 ? 0.313 23.484 15.586 1 97.69 361 ASP A O 1
ATOM 2811 N N . ALA A 1 362 ? -0.956 21.672 16.031 1 97.88 362 ALA A N 1
ATOM 2812 C CA . ALA A 1 362 ? 0.068 21.062 16.875 1 97.88 362 ALA A CA 1
ATOM 2813 C C . ALA A 1 362 ? 1.323 20.75 16.062 1 97.88 362 ALA A C 1
ATOM 2815 O O . ALA A 1 362 ? 2.443 20.969 16.531 1 97.88 362 ALA A O 1
ATOM 2816 N N . HIS A 1 363 ? 1.141 20.219 14.898 1 96.75 363 HIS A N 1
ATOM 2817 C CA . HIS A 1 363 ? 2.26 19.922 14.016 1 96.75 363 HIS A CA 1
ATOM 2818 C C . HIS A 1 363 ? 3.059 21.172 13.688 1 96.75 363 HIS A C 1
ATOM 2820 O O . HIS A 1 363 ? 4.289 21.172 13.773 1 96.75 363 HIS A O 1
ATOM 2826 N N . ASN A 1 364 ? 2.395 22.203 13.32 1 97.06 364 ASN A N 1
ATOM 2827 C CA . ASN A 1 364 ? 2.998 23.484 12.992 1 97.06 364 ASN A CA 1
ATOM 2828 C C . ASN A 1 364 ? 3.805 24.047 14.164 1 97.06 364 ASN A C 1
ATOM 2830 O O . ASN A 1 364 ? 4.965 24.422 14 1 97.06 364 ASN A O 1
ATOM 2834 N N . LEU A 1 365 ? 3.234 24.016 15.328 1 97.94 365 LEU A N 1
ATOM 2835 C CA . LEU A 1 365 ? 3.857 24.594 16.516 1 97.94 365 LEU A CA 1
ATOM 2836 C C . LEU A 1 365 ? 5.066 23.781 16.953 1 97.94 365 LEU A C 1
ATOM 2838 O O . LEU A 1 365 ? 6.117 24.328 17.281 1 97.94 365 LEU A O 1
ATOM 2842 N N . ALA A 1 366 ? 4.906 22.484 16.953 1 96.94 366 ALA A N 1
ATOM 2843 C CA . ALA A 1 366 ? 5.996 21.625 17.391 1 96.94 366 ALA A CA 1
ATOM 2844 C C . ALA A 1 366 ? 7.262 21.875 16.578 1 96.94 366 ALA A C 1
ATOM 2846 O O . ALA A 1 366 ? 8.352 21.969 17.141 1 96.94 366 ALA A O 1
ATOM 2847 N N . LEU A 1 367 ? 7.121 22.031 15.375 1 95.19 367 LEU A N 1
ATOM 2848 C CA . LEU A 1 367 ? 8.273 22.203 14.492 1 95.19 367 LEU A CA 1
ATOM 2849 C C . LEU A 1 367 ? 8.898 23.594 14.695 1 95.19 367 LEU A C 1
ATOM 2851 O O . LEU A 1 367 ? 10.125 23.719 14.664 1 95.19 367 LEU A O 1
ATOM 2855 N N . LYS A 1 368 ? 8.086 24.562 14.953 1 95.88 368 LYS A N 1
ATOM 2856 C CA . LYS A 1 368 ? 8.609 25.906 15.203 1 95.88 368 LYS A CA 1
ATOM 2857 C C . LYS A 1 368 ? 9.383 25.953 16.516 1 95.88 368 LYS A C 1
ATOM 2859 O O . LYS A 1 368 ? 10.453 26.578 16.594 1 95.88 368 LYS A O 1
ATOM 2864 N N . LEU A 1 369 ? 8.836 25.312 17.484 1 96.31 369 LEU A N 1
ATOM 2865 C CA . LEU A 1 369 ? 9.547 25.25 18.766 1 96.31 369 LEU A CA 1
ATOM 2866 C C . LEU A 1 369 ? 10.898 24.562 18.594 1 96.31 369 LEU A C 1
ATOM 2868 O O . LEU A 1 369 ? 11.898 25 19.156 1 96.31 369 LEU A O 1
ATOM 2872 N N . ALA A 1 370 ? 10.93 23.531 17.828 1 93.69 370 ALA A N 1
ATOM 2873 C CA . ALA A 1 370 ? 12.164 22.797 17.578 1 93.69 370 ALA A CA 1
ATOM 2874 C C . ALA A 1 370 ? 13.172 23.656 16.812 1 93.69 370 ALA A C 1
ATOM 2876 O O . ALA A 1 370 ? 14.375 23.609 17.094 1 93.69 370 ALA A O 1
ATOM 2877 N N . LEU A 1 371 ? 12.727 24.406 15.844 1 92.75 371 LEU A N 1
ATOM 2878 C CA . LEU A 1 371 ? 13.609 25.281 15.07 1 92.75 371 LEU A CA 1
ATOM 2879 C C . LEU A 1 371 ? 14.297 26.297 15.977 1 92.75 371 LEU A C 1
ATOM 2881 O O . LEU A 1 371 ? 15.5 26.547 15.828 1 92.75 371 LEU A O 1
ATOM 2885 N N . VAL A 1 372 ? 13.578 26.812 16.922 1 92.5 372 VAL A N 1
ATOM 2886 C CA . VAL A 1 372 ? 14.117 27.812 17.812 1 92.5 372 VAL A CA 1
ATOM 2887 C C . VAL A 1 372 ? 15.039 27.156 18.844 1 92.5 372 VAL A C 1
ATOM 2889 O O . VAL A 1 372 ? 16.172 27.594 19.031 1 92.5 372 VAL A O 1
ATOM 2892 N N . GLU A 1 373 ? 14.656 26.062 19.422 1 90.75 373 GLU A N 1
ATOM 2893 C CA . GLU A 1 373 ? 15.359 25.484 20.578 1 90.75 373 GLU A CA 1
ATOM 2894 C C . GLU A 1 373 ? 16.516 24.609 20.125 1 90.75 373 GLU A C 1
ATOM 2896 O O . GLU A 1 373 ? 17.547 24.531 20.812 1 90.75 373 GLU A O 1
ATOM 2901 N N . LYS A 1 374 ? 16.359 23.922 19 1 86.31 374 LYS A N 1
ATOM 2902 C CA . LYS A 1 374 ? 17.375 22.953 18.594 1 86.31 374 LYS A CA 1
ATOM 2903 C C . LYS A 1 374 ? 18.297 23.531 17.516 1 86.31 374 LYS A C 1
ATOM 2905 O O . LYS A 1 374 ? 19.469 23.172 17.453 1 86.31 374 LYS A O 1
ATOM 2910 N N . HIS A 1 375 ? 17.797 24.422 16.734 1 86.38 375 HIS A N 1
ATOM 2911 C CA . HIS A 1 375 ? 18.594 24.922 15.625 1 86.38 375 HIS A CA 1
ATOM 2912 C C . HIS A 1 375 ? 19 26.375 15.836 1 86.38 375 HIS A C 1
ATOM 2914 O O . HIS A 1 375 ? 19.625 26.984 14.969 1 86.38 375 HIS A O 1
ATOM 2920 N N . GLY A 1 376 ? 18.562 26.984 16.891 1 85.25 376 GLY A N 1
ATOM 2921 C CA . GLY A 1 376 ? 19.031 28.297 17.281 1 85.25 376 GLY A CA 1
ATOM 2922 C C . GLY A 1 376 ? 18.406 29.422 16.453 1 85.25 376 GLY A C 1
ATOM 2923 O O . GLY A 1 376 ? 18.984 30.5 16.312 1 85.25 376 GLY A O 1
ATOM 2924 N N . MET A 1 377 ? 17.328 29.203 15.93 1 90.69 377 MET A N 1
ATOM 2925 C CA . MET A 1 377 ? 16.641 30.266 15.188 1 90.69 377 MET A CA 1
ATOM 2926 C C . MET A 1 377 ? 16.031 31.297 16.125 1 90.69 377 MET A C 1
ATOM 2928 O O . MET A 1 377 ? 15.836 31.016 17.312 1 90.69 377 MET A O 1
ATOM 2932 N N . PRO A 1 378 ? 15.758 32.5 15.594 1 90.25 378 PRO A N 1
ATOM 2933 C CA . PRO A 1 378 ? 15.258 33.531 16.484 1 90.25 378 PRO A CA 1
ATOM 2934 C C . PRO A 1 378 ? 13.883 33.219 17.062 1 90.25 378 PRO A C 1
ATOM 2936 O O . PRO A 1 378 ? 13.039 32.656 16.375 1 90.25 378 PRO A O 1
ATOM 2939 N N . ALA A 1 379 ? 13.648 33.656 18.234 1 91.5 379 ALA A N 1
ATOM 2940 C CA . ALA A 1 379 ? 12.383 33.406 18.938 1 91.5 379 ALA A CA 1
ATOM 2941 C C . ALA A 1 379 ? 11.227 34.094 18.188 1 91.5 379 ALA A C 1
ATOM 2943 O O . ALA A 1 379 ? 10.07 33.656 18.328 1 91.5 379 ALA A O 1
ATOM 2944 N N . SER A 1 380 ? 11.531 35.156 17.391 1 91.19 380 SER A N 1
ATOM 2945 C CA . SER A 1 380 ? 10.508 35.844 16.641 1 91.19 380 SER A CA 1
ATOM 2946 C C . SER A 1 380 ? 9.812 34.938 15.641 1 91.19 380 SER A C 1
ATOM 2948 O O . SER A 1 380 ? 8.711 35.219 15.172 1 91.19 380 SER A O 1
ATOM 2950 N N . LEU A 1 381 ? 10.5 33.844 15.391 1 93.5 381 LEU A N 1
ATOM 2951 C CA . LEU A 1 381 ? 9.93 32.844 14.492 1 93.5 381 LEU A CA 1
ATOM 2952 C C . LEU A 1 381 ? 8.625 32.281 15.055 1 93.5 381 LEU A C 1
ATOM 2954 O O . LEU A 1 381 ? 7.734 31.906 14.297 1 93.5 381 LEU A O 1
ATOM 2958 N N . LEU A 1 382 ? 8.445 32.281 16.344 1 95.88 382 LEU A N 1
ATOM 2959 C CA . LEU A 1 382 ? 7.285 31.703 17 1 95.88 382 LEU A CA 1
ATOM 2960 C C . LEU A 1 382 ? 6.039 32.531 16.75 1 95.88 382 LEU A C 1
ATOM 2962 O O . LEU A 1 382 ? 4.918 32.062 16.891 1 95.88 382 LEU A O 1
ATOM 2966 N N . THR A 1 383 ? 6.191 33.781 16.281 1 94.5 383 THR A N 1
ATOM 2967 C CA . THR A 1 383 ? 5.055 34.656 15.969 1 94.5 383 THR A CA 1
ATOM 2968 C C . THR A 1 383 ? 4.328 34.156 14.719 1 94.5 383 THR A C 1
ATOM 2970 O O . THR A 1 383 ? 3.158 34.469 14.508 1 94.5 383 THR A O 1
ATOM 2973 N N . THR A 1 384 ? 5 33.344 13.914 1 95.19 384 THR A N 1
ATOM 2974 C CA . THR A 1 384 ? 4.391 32.844 12.688 1 95.19 384 THR A CA 1
ATOM 2975 C C . THR A 1 384 ? 3.318 31.812 13 1 95.19 384 THR A C 1
ATOM 2977 O O . THR A 1 384 ? 2.488 31.5 12.148 1 95.19 384 THR A O 1
ATOM 2980 N N . TYR A 1 385 ? 3.307 31.312 14.242 1 96.88 385 TYR A N 1
ATOM 2981 C CA . TYR A 1 385 ? 2.238 30.406 14.641 1 96.88 385 TYR A CA 1
ATOM 2982 C C . TYR A 1 385 ? 0.883 31.094 14.586 1 96.88 385 TYR A C 1
ATOM 2984 O O . TYR A 1 385 ? -0.058 30.594 13.969 1 96.88 385 TYR A O 1
ATOM 2992 N N . ASN A 1 386 ? 0.848 32.219 15.203 1 94.12 386 ASN A N 1
ATOM 2993 C CA . ASN A 1 386 ? -0.38 33 15.164 1 94.12 386 ASN A CA 1
ATOM 2994 C C . ASN A 1 386 ? -0.719 33.438 13.734 1 94.12 386 ASN A C 1
ATOM 2996 O O . ASN A 1 386 ? -1.873 33.344 13.312 1 94.12 386 ASN A O 1
ATOM 3000 N N . LEU A 1 387 ? 0.207 33.844 13.047 1 91.75 387 LEU A N 1
ATOM 3001 C CA . LEU A 1 387 ? 0.011 34.312 11.68 1 91.75 387 LEU A CA 1
ATOM 3002 C C . LEU A 1 387 ? -0.586 33.219 10.797 1 91.75 387 LEU A C 1
ATOM 3004 O O . LEU A 1 387 ? -1.538 33.469 10.055 1 91.75 387 LEU A O 1
ATOM 3008 N N . GLU A 1 388 ? -0.065 32.031 10.906 1 94.56 388 GLU A N 1
ATOM 3009 C CA . GLU A 1 388 ? -0.428 30.938 10.008 1 94.56 388 GLU A CA 1
ATOM 3010 C C . GLU A 1 388 ? -1.674 30.219 10.5 1 94.56 388 GLU A C 1
ATOM 3012 O O . GLU A 1 388 ? -2.65 30.078 9.766 1 94.56 388 GLU A O 1
ATOM 3017 N N . ARG A 1 389 ? -1.736 29.844 11.742 1 96.06 389 ARG A N 1
ATOM 3018 C CA . ARG A 1 389 ? -2.76 28.906 12.203 1 96.06 389 ARG A CA 1
ATOM 3019 C C . ARG A 1 389 ? -4.012 29.656 12.656 1 96.06 389 ARG A C 1
ATOM 3021 O O . ARG A 1 389 ? -5.121 29.125 12.57 1 96.06 389 ARG A O 1
ATOM 3028 N N . ARG A 1 390 ? -3.84 30.875 13.133 1 92.5 390 ARG A N 1
ATOM 3029 C CA . ARG A 1 390 ? -5.047 31.641 13.422 1 92.5 390 ARG A CA 1
ATOM 3030 C C . ARG A 1 390 ? -5.816 31.953 12.148 1 92.5 390 ARG A C 1
ATOM 3032 O O . ARG A 1 390 ? -7.051 31.922 12.133 1 92.5 390 ARG A O 1
ATOM 3039 N N . MET A 1 391 ? -5.102 32.281 11.086 1 88.75 391 MET A N 1
ATOM 3040 C CA . MET A 1 391 ? -5.73 32.5 9.789 1 88.75 391 MET A CA 1
ATOM 3041 C C . MET A 1 391 ? -6.555 31.281 9.367 1 88.75 391 MET A C 1
ATOM 3043 O O . MET A 1 391 ? -7.695 31.422 8.922 1 88.75 391 MET A O 1
ATOM 3047 N N . VAL A 1 392 ? -6.027 30.109 9.523 1 90.62 392 VAL A N 1
ATOM 3048 C CA . VAL A 1 392 ? -6.715 28.875 9.133 1 90.62 392 VAL A CA 1
ATOM 3049 C C . VAL A 1 392 ? -7.945 28.672 10.016 1 90.62 392 VAL A C 1
ATOM 3051 O O . VAL A 1 392 ? -9.016 28.312 9.523 1 90.62 392 VAL A O 1
ATOM 3054 N N . ALA A 1 393 ? -7.812 28.938 11.312 1 91 393 ALA A N 1
ATOM 3055 C CA . ALA A 1 393 ? -8.93 28.797 12.242 1 91 393 ALA A CA 1
ATOM 3056 C C . ALA A 1 393 ? -10.055 29.766 11.898 1 91 393 ALA A C 1
ATOM 3058 O O . ALA A 1 393 ? -11.234 29.422 11.984 1 91 393 ALA A O 1
ATOM 3059 N N . GLU A 1 394 ? -9.68 30.953 11.539 1 87.5 394 GLU A N 1
ATOM 3060 C CA . GLU A 1 394 ? -10.68 31.938 11.148 1 87.5 394 GLU A CA 1
ATOM 3061 C C . GLU A 1 394 ? -11.438 31.5 9.898 1 87.5 394 GLU A C 1
ATOM 3063 O O . GLU A 1 394 ? -12.648 31.688 9.797 1 87.5 394 GLU A O 1
ATOM 3068 N N . GLN A 1 395 ? -10.727 30.938 8.977 1 83.12 395 GLN A N 1
ATOM 3069 C CA . GLN A 1 395 ? -11.359 30.406 7.777 1 83.12 395 GLN A CA 1
ATOM 3070 C C . GLN A 1 395 ? -12.344 29.281 8.125 1 83.12 395 GLN A C 1
ATOM 3072 O O . GLN A 1 395 ? -13.422 29.203 7.531 1 83.12 395 GLN A O 1
ATOM 3077 N N . LEU A 1 396 ? -11.969 28.5 9.008 1 84.94 396 LEU A N 1
ATOM 3078 C CA . LEU A 1 396 ? -12.828 27.406 9.461 1 84.94 396 LEU A CA 1
ATOM 3079 C C . LEU A 1 396 ? -14.117 27.953 10.078 1 84.94 396 LEU A C 1
ATOM 3081 O O . LEU A 1 396 ? -15.211 27.484 9.758 1 84.94 396 LEU A O 1
ATOM 3085 N N . ILE A 1 397 ? -13.984 28.906 10.938 1 82.19 397 ILE A N 1
ATOM 3086 C CA . ILE A 1 397 ? -15.133 29.5 11.633 1 82.19 397 ILE A CA 1
ATOM 3087 C C . ILE A 1 397 ? -16.078 30.141 10.617 1 82.19 397 ILE A C 1
ATOM 3089 O O . ILE A 1 397 ? -17.297 30 10.719 1 82.19 397 ILE A O 1
ATOM 3093 N N . ASN A 1 398 ? -15.492 30.766 9.68 1 77.75 398 ASN A N 1
ATOM 3094 C CA . ASN A 1 398 ? -16.297 31.406 8.648 1 77.75 398 ASN A CA 1
ATOM 3095 C C . ASN A 1 398 ? -17.047 30.375 7.801 1 77.75 398 ASN A C 1
ATOM 3097 O O . ASN A 1 398 ? -18.219 30.562 7.477 1 77.75 398 ASN A O 1
ATOM 3101 N N . MET A 1 399 ? -16.391 29.328 7.426 1 77.06 399 MET A N 1
ATOM 3102 C CA . MET A 1 399 ? -17.016 28.25 6.668 1 77.06 399 MET A CA 1
ATOM 3103 C C . MET A 1 399 ? -18.141 27.609 7.465 1 77.06 399 MET A C 1
ATOM 3105 O O . MET A 1 399 ? -19.219 27.328 6.922 1 77.06 399 MET A O 1
ATOM 3109 N N . ASP A 1 400 ? -17.891 27.359 8.641 1 75.81 400 ASP A N 1
ATOM 3110 C CA . ASP A 1 400 ? -18.875 26.75 9.531 1 75.81 400 ASP A CA 1
ATOM 3111 C C . ASP A 1 400 ? -20.125 27.625 9.672 1 75.81 400 ASP A C 1
ATOM 3113 O O . ASP A 1 400 ? -21.234 27.125 9.734 1 75.81 400 ASP A O 1
ATOM 3117 N N . ARG A 1 401 ? -19.875 28.875 9.82 1 73.25 401 ARG A N 1
ATOM 3118 C CA . ARG A 1 401 ? -20.984 29.812 9.914 1 73.25 401 ARG A CA 1
ATOM 3119 C C . ARG A 1 401 ? -21.891 29.719 8.688 1 73.25 401 ARG A C 1
ATOM 3121 O O . ARG A 1 401 ? -23.125 29.719 8.82 1 73.25 401 ARG A O 1
ATOM 3128 N N . ASP A 1 402 ? -21.297 29.609 7.598 1 71.94 402 ASP A N 1
ATOM 3129 C CA . ASP A 1 402 ? -22.062 29.484 6.355 1 71.94 402 ASP A CA 1
ATOM 3130 C C . ASP A 1 402 ? -22.844 28.188 6.312 1 71.94 402 ASP A C 1
ATOM 3132 O O . ASP A 1 402 ? -23.984 28.156 5.852 1 71.94 402 ASP A O 1
ATOM 3136 N N . LEU A 1 403 ? -22.25 27.156 6.723 1 70.69 403 LEU A N 1
ATOM 3137 C CA . LEU A 1 403 ? -22.875 25.844 6.727 1 70.69 403 LEU A CA 1
ATOM 3138 C C . LEU A 1 403 ? -24.078 25.812 7.656 1 70.69 403 LEU A C 1
ATOM 3140 O O . LEU A 1 403 ? -25.141 25.266 7.305 1 70.69 403 LEU A O 1
ATOM 3144 N N . ILE A 1 404 ? -23.938 26.375 8.812 1 64.44 404 ILE A N 1
ATOM 3145 C CA . ILE A 1 404 ? -25.016 26.453 9.789 1 64.44 404 ILE A CA 1
ATOM 3146 C C . ILE A 1 404 ? -26.188 27.25 9.219 1 64.44 404 ILE A C 1
ATOM 3148 O O . ILE A 1 404 ? -27.344 26.859 9.359 1 64.44 404 ILE A O 1
ATOM 3152 N N . GLN A 1 405 ? -25.828 28.312 8.609 1 64.88 405 GLN A N 1
ATOM 3153 C CA . GLN A 1 405 ? -26.875 29.141 8.008 1 64.88 405 GLN A CA 1
ATOM 3154 C C . GLN A 1 405 ? -27.609 28.391 6.91 1 64.88 405 GLN A C 1
ATOM 3156 O O . GLN A 1 405 ? -28.812 28.531 6.754 1 64.88 405 GLN A O 1
ATOM 3161 N N . PHE A 1 406 ? -26.844 27.562 6.262 1 65.56 406 PHE A N 1
ATOM 3162 C CA . PHE A 1 406 ? -27.438 26.75 5.207 1 65.56 406 PHE A CA 1
ATOM 3163 C C . PHE A 1 406 ? -28.438 25.766 5.785 1 65.56 406 PHE A C 1
ATOM 3165 O O . PHE A 1 406 ? -29.562 25.656 5.301 1 65.56 406 PHE A O 1
ATOM 3172 N N . PHE A 1 407 ? -28.109 25.031 6.762 1 61.84 407 PHE A N 1
ATOM 3173 C CA . PHE A 1 407 ? -28.969 24.031 7.367 1 61.84 407 PHE A CA 1
ATOM 3174 C C . PHE A 1 407 ? -30.156 24.688 8.062 1 61.84 407 PHE A C 1
ATOM 3176 O O . PHE A 1 407 ? -31.266 24.156 8.039 1 61.84 407 PHE A O 1
ATOM 3183 N N . ALA A 1 408 ? -29.891 25.844 8.672 1 60.34 408 ALA A N 1
ATOM 3184 C CA . ALA A 1 408 ? -30.953 26.578 9.336 1 60.34 408 ALA A CA 1
ATOM 3185 C C . ALA A 1 408 ? -32 27.047 8.328 1 60.34 408 ALA A C 1
ATOM 3187 O O . ALA A 1 408 ? -33.219 27 8.602 1 60.34 408 ALA A O 1
ATOM 3188 N N . ARG A 1 409 ? -31.531 27.484 7.258 1 58.84 409 ARG A N 1
ATOM 3189 C CA . ARG A 1 409 ? -32.438 27.953 6.215 1 58.84 409 ARG A CA 1
ATOM 3190 C C . ARG A 1 409 ? -33.281 26.797 5.676 1 58.84 409 ARG A C 1
ATOM 3192 O O . ARG A 1 409 ? -34.469 26.953 5.402 1 58.84 409 ARG A O 1
ATOM 3199 N N . HIS A 1 410 ? -32.688 25.688 5.602 1 57.84 410 HIS A N 1
ATOM 3200 C CA . HIS A 1 410 ? -33.375 24.5 5.102 1 57.84 410 HIS A CA 1
ATOM 3201 C C . HIS A 1 410 ? -34.469 24.062 6.066 1 57.84 410 HIS A C 1
ATOM 3203 O O . HIS A 1 410 ? -35.562 23.656 5.637 1 57.84 410 HIS A O 1
ATOM 3209 N N . GLN A 1 411 ? -34.188 24.016 7.27 1 54.38 411 GLN A N 1
ATOM 3210 C CA . GLN A 1 411 ? -35.156 23.625 8.281 1 54.38 411 GLN A CA 1
ATOM 3211 C C . GLN A 1 411 ? -36.375 24.562 8.258 1 54.38 411 GLN A C 1
ATOM 3213 O O . GLN A 1 411 ? -37.5 24.125 8.391 1 54.38 411 GLN A O 1
ATOM 3218 N N . ARG A 1 412 ? -36.031 25.781 8.078 1 50.5 412 ARG A N 1
ATOM 3219 C CA . ARG A 1 412 ? -37.125 26.766 8.055 1 50.5 412 ARG A CA 1
ATOM 3220 C C . ARG A 1 412 ? -38.031 26.531 6.859 1 50.5 412 ARG A C 1
ATOM 3222 O O . ARG A 1 412 ? -39.25 26.656 6.977 1 50.5 412 ARG A O 1
ATOM 3229 N N . GLN A 1 413 ? -37.375 26.172 5.848 1 48.66 413 GLN A N 1
ATOM 3230 C CA . GLN A 1 413 ? -38.156 25.953 4.645 1 48.66 413 GLN A CA 1
ATOM 3231 C C . GLN A 1 413 ? -39 24.688 4.766 1 48.66 413 GLN A C 1
ATOM 3233 O O . GLN A 1 413 ? -40.156 24.656 4.301 1 48.66 413 GLN A O 1
ATOM 3238 N N . GLN A 1 414 ? -38.469 23.688 5.344 1 50.69 414 GLN A N 1
ATOM 3239 C CA . GLN A 1 414 ? -39.25 22.453 5.551 1 50.69 414 GLN A CA 1
ATOM 3240 C C . GLN A 1 414 ? -40.406 22.688 6.5 1 50.69 414 GLN A C 1
ATOM 3242 O O . GLN A 1 414 ? -41.5 22.156 6.281 1 50.69 414 GLN A O 1
ATOM 3247 N N . THR A 1 415 ? -40.188 23.484 7.527 1 44.94 415 THR A N 1
ATOM 3248 C CA . THR A 1 415 ? -41.25 23.812 8.469 1 44.94 415 THR A CA 1
ATOM 3249 C C . THR A 1 415 ? -42.344 24.594 7.781 1 44.94 415 THR A C 1
ATOM 3251 O O . THR A 1 415 ? -43.531 24.375 8.047 1 44.94 415 THR A O 1
ATOM 3254 N N . ILE A 1 416 ? -42 25.453 6.934 1 39 416 ILE A N 1
ATOM 3255 C CA . ILE A 1 416 ? -42.969 26.25 6.203 1 39 416 ILE A CA 1
ATOM 3256 C C . ILE A 1 416 ? -43.75 25.375 5.234 1 39 416 ILE A C 1
ATOM 3258 O O . ILE A 1 416 ? -44.969 25.516 5.09 1 39 416 ILE A O 1
ATOM 3262 N N . HIS A 1 417 ? -43.062 24.5 4.566 1 42.5 417 HIS A N 1
ATOM 3263 C CA . HIS A 1 417 ? -43.75 23.609 3.627 1 42.5 417 HIS A CA 1
ATOM 3264 C C . HIS A 1 417 ? -44.719 22.688 4.348 1 42.5 417 HIS A C 1
ATOM 3266 O O . HIS A 1 417 ? -45.812 22.391 3.83 1 42.5 417 HIS A O 1
ATOM 3272 N N . ASN A 1 418 ? -44.469 22.203 5.441 1 40.59 418 ASN A N 1
ATOM 3273 C CA . ASN A 1 418 ? -45.375 21.359 6.191 1 40.59 418 ASN A CA 1
ATOM 3274 C C . ASN A 1 418 ? -46.562 22.141 6.703 1 40.59 418 ASN A C 1
ATOM 3276 O O . ASN A 1 418 ? -47.656 21.594 6.887 1 40.59 418 ASN A O 1
ATOM 3280 N N . LYS A 1 419 ? -46.625 23.562 7.09 1 44.28 419 LYS A N 1
ATOM 3281 C CA . LYS A 1 419 ? -47.781 24.328 7.496 1 44.28 419 LYS A CA 1
ATOM 3282 C C . LYS A 1 419 ? -48.656 24.672 6.297 1 44.28 419 LYS A C 1
ATOM 3284 O O . LYS A 1 419 ? -49.844 24.906 6.449 1 44.28 419 LYS A O 1
ATOM 3289 N N . GLY A 1 420 ? -48.219 25.062 5.199 1 34 420 GLY A N 1
ATOM 3290 C CA . GLY A 1 420 ? -49.031 25.484 4.07 1 34 420 GLY A CA 1
ATOM 3291 C C . GLY A 1 420 ? -49.5 24.328 3.217 1 34 420 GLY A C 1
ATOM 3292 O O . GLY A 1 420 ? -49.875 24.531 2.061 1 34 420 GLY A O 1
ATOM 3293 N N . LYS A 1 421 ? -49.5 23.25 3.615 1 40.75 421 LYS A N 1
ATOM 3294 C CA . LYS A 1 421 ? -50.125 22.266 2.73 1 40.75 421 LYS A CA 1
ATOM 3295 C C . LYS A 1 421 ? -51.531 22.656 2.355 1 40.75 421 LYS A C 1
ATOM 3297 O O . LYS A 1 421 ? -52.25 21.875 1.734 1 40.75 421 LYS A O 1
ATOM 3302 N N . ASP A 1 422 ? -52.219 23.703 2.832 1 33.78 422 ASP A N 1
ATOM 3303 C CA . ASP A 1 422 ? -53.5 23.781 2.158 1 33.78 422 ASP A CA 1
ATOM 3304 C C . ASP A 1 422 ? -53.344 24 0.657 1 33.78 422 ASP A C 1
ATOM 3306 O O . ASP A 1 422 ? -54.219 23.703 -0.129 1 33.78 422 ASP A O 1
ATOM 3310 N N . ASP A 1 423 ? -52.875 25.266 0.174 1 29.47 423 ASP A N 1
ATOM 3311 C CA . ASP A 1 423 ? -53.125 25.516 -1.244 1 29.47 423 ASP A CA 1
ATOM 3312 C C . ASP A 1 423 ? -52.25 24.609 -2.113 1 29.47 423 ASP A C 1
ATOM 3314 O O . ASP A 1 423 ? -51.094 24.344 -1.769 1 29.47 423 ASP A O 1
ATOM 3318 N N . ARG A 1 424 ? -52.781 23.906 -3.219 1 31.94 424 ARG A N 1
ATOM 3319 C CA . ARG A 1 424 ? -52.531 22.844 -4.191 1 31.94 424 ARG A CA 1
ATOM 3320 C C . ARG A 1 424 ? -51.156 23.031 -4.832 1 31.94 424 ARG A C 1
ATOM 3322 O O . ARG A 1 424 ? -50.594 22.078 -5.367 1 31.94 424 ARG A O 1
ATOM 3329 N N . GLY A 1 425 ? -50.938 24.125 -5.492 1 29.58 425 GLY A N 1
ATOM 3330 C CA . GLY A 1 425 ? -50.125 24.203 -6.695 1 29.58 425 GLY A CA 1
ATOM 3331 C C . GLY A 1 425 ? -48.625 24.109 -6.41 1 29.58 425 GLY A C 1
ATOM 3332 O O . GLY A 1 425 ? -47.812 23.984 -7.336 1 29.58 425 GLY A O 1
ATOM 3333 N N . SER A 1 426 ? -48.094 24.891 -5.492 1 29 426 SER A N 1
ATOM 3334 C CA . SER A 1 426 ? -46.656 25.031 -5.742 1 29 426 SER A CA 1
ATOM 3335 C C . SER A 1 426 ? -45.875 23.797 -5.309 1 29 426 SER A C 1
ATOM 3337 O O . SER A 1 426 ? -45.719 23.531 -4.113 1 29 426 SER A O 1
ATOM 3339 N N . LYS A 1 427 ? -46.031 22.609 -6.039 1 31.53 427 LYS A N 1
ATOM 3340 C CA . LYS A 1 427 ? -45.344 21.312 -6.055 1 31.53 427 LYS A CA 1
ATOM 3341 C C . LYS A 1 427 ? -43.906 21.438 -5.602 1 31.53 427 LYS A C 1
ATOM 3343 O O . LYS A 1 427 ? -43.406 22.547 -5.328 1 31.53 427 LYS A O 1
ATOM 3348 N N . TYR A 1 428 ? -42.812 20.781 -6.363 1 32.5 428 TYR A N 1
ATOM 3349 C CA . TYR A 1 428 ? -41.625 19.953 -6.48 1 32.5 428 TYR A CA 1
ATOM 3350 C C . TYR A 1 428 ? -40.375 20.781 -6.34 1 32.5 428 TYR A C 1
ATOM 3352 O O . TYR A 1 428 ? -39.25 20.266 -6.449 1 32.5 428 TYR A O 1
ATOM 3360 N N . GLY A 1 429 ? -40.25 22.078 -6.527 1 34.84 429 GLY A N 1
ATOM 3361 C CA . GLY A 1 429 ? -39.031 22.797 -6.906 1 34.84 429 GLY A CA 1
ATOM 3362 C C . GLY A 1 429 ? -38.094 23.047 -5.742 1 34.84 429 GLY A C 1
ATOM 3363 O O . GLY A 1 429 ? -37 23.531 -5.93 1 34.84 429 GLY A O 1
ATOM 3364 N N . GLY A 1 430 ? -38.438 23.156 -4.586 1 38.66 430 GLY A N 1
ATOM 3365 C CA . GLY A 1 430 ? -37.656 23.719 -3.494 1 38.66 430 GLY A CA 1
ATOM 3366 C C . GLY A 1 430 ? -36.562 22.797 -2.99 1 38.66 430 GLY A C 1
ATOM 3367 O O . GLY A 1 430 ? -35.5 23.25 -2.582 1 38.66 430 GLY A O 1
ATOM 3368 N N . ASN A 1 431 ? -36.75 21.547 -2.846 1 44.19 431 ASN A N 1
ATOM 3369 C CA . ASN A 1 431 ? -35.844 20.578 -2.271 1 44.19 431 ASN A CA 1
ATOM 3370 C C . ASN A 1 431 ? -34.625 20.359 -3.168 1 44.19 431 ASN A C 1
ATOM 3372 O O . ASN A 1 431 ? -33.469 20.281 -2.68 1 44.19 431 ASN A O 1
ATOM 3376 N N . THR A 1 432 ? -34.906 20.406 -4.473 1 47.25 432 THR A N 1
ATOM 3377 C CA . THR A 1 432 ? -33.844 20.219 -5.43 1 47.25 432 THR A CA 1
ATOM 3378 C C . THR A 1 432 ? -32.875 21.406 -5.395 1 47.25 432 THR A C 1
ATOM 3380 O O . THR A 1 432 ? -31.656 21.219 -5.52 1 47.25 432 THR A O 1
ATOM 3383 N N . GLU A 1 433 ? -33.469 22.578 -5.113 1 48.97 433 GLU A N 1
ATOM 3384 C CA . GLU A 1 433 ? -32.625 23.766 -5.094 1 48.97 433 GLU A CA 1
ATOM 3385 C C . GLU A 1 433 ? -31.703 23.766 -3.867 1 48.97 433 GLU A C 1
ATOM 3387 O O . GLU A 1 433 ? -30.531 24.141 -3.955 1 48.97 433 GLU A O 1
ATOM 3392 N N . GLN A 1 434 ? -32.281 23.297 -2.807 1 49.62 434 GLN A N 1
ATOM 3393 C CA . GLN A 1 434 ? -31.516 23.266 -1.566 1 49.62 434 GLN A CA 1
ATOM 3394 C C . GLN A 1 434 ? -30.422 22.203 -1.626 1 49.62 434 GLN A C 1
ATOM 3396 O O . GLN A 1 434 ? -29.297 22.438 -1.179 1 49.62 434 GLN A O 1
ATOM 3401 N N . GLU A 1 435 ? -30.812 21.125 -2.146 1 53.44 435 GLU A N 1
ATOM 3402 C CA . GLU A 1 435 ? -29.844 20.047 -2.287 1 53.44 435 GLU A CA 1
ATOM 3403 C C . GLU A 1 435 ? -28.719 20.438 -3.229 1 53.44 435 GLU A C 1
ATOM 3405 O O . GLU A 1 435 ? -27.547 20.125 -2.961 1 53.44 435 GLU A O 1
ATOM 3410 N N . ASN A 1 436 ? -29.156 21.219 -4.133 1 59.38 436 ASN A N 1
ATOM 3411 C CA . ASN A 1 436 ? -28.156 21.766 -5.043 1 59.38 436 ASN A CA 1
ATOM 3412 C C . ASN A 1 436 ? -27.266 22.797 -4.348 1 59.38 436 ASN A C 1
ATOM 3414 O O . ASN A 1 436 ? -26.062 22.859 -4.613 1 59.38 436 ASN A O 1
ATOM 3418 N N . ALA A 1 437 ? -27.969 23.359 -3.32 1 63 437 ALA A N 1
ATOM 3419 C CA . ALA A 1 437 ? -27.203 24.391 -2.617 1 63 437 ALA A CA 1
ATOM 3420 C C . ALA A 1 437 ? -26.141 23.766 -1.727 1 63 437 ALA A C 1
ATOM 3422 O O . ALA A 1 437 ? -25.031 24.281 -1.63 1 63 437 ALA A O 1
ATOM 3423 N N . LEU A 1 438 ? -26.484 22.641 -1.124 1 66.19 438 LEU A N 1
ATOM 3424 C CA . LEU A 1 438 ? -25.5 21.953 -0.295 1 66.19 438 LEU A CA 1
ATOM 3425 C C . LEU A 1 438 ? -24.359 21.391 -1.147 1 66.19 438 LEU A C 1
ATOM 3427 O O . LEU A 1 438 ? -23.188 21.469 -0.759 1 66.19 438 LEU A O 1
ATOM 3431 N N . ALA A 1 439 ? -24.734 20.906 -2.207 1 65.25 439 ALA A N 1
ATOM 3432 C CA . ALA A 1 439 ? -23.719 20.391 -3.121 1 65.25 439 ALA A CA 1
ATOM 3433 C C . ALA A 1 439 ? -22.781 21.5 -3.59 1 65.25 439 ALA A C 1
ATOM 3435 O O . ALA A 1 439 ? -21.562 21.297 -3.645 1 65.25 439 ALA A O 1
ATOM 3436 N N . VAL A 1 440 ? -23.328 22.594 -3.799 1 65.19 440 VAL A N 1
ATOM 3437 C CA . VAL A 1 440 ? -22.547 23.734 -4.254 1 65.19 440 VAL A CA 1
ATOM 3438 C C . VAL A 1 440 ? -21.641 24.219 -3.127 1 65.19 440 VAL A C 1
ATOM 3440 O O . VAL A 1 440 ? -20.469 24.547 -3.359 1 65.19 440 VAL A O 1
ATOM 3443 N N . PHE A 1 441 ? -22.234 24.25 -1.974 1 68.44 441 PHE A N 1
ATOM 3444 C CA . PHE A 1 441 ? -21.453 24.656 -0.815 1 68.44 441 PHE A CA 1
ATOM 3445 C C . PHE A 1 441 ? -20.266 23.719 -0.626 1 68.44 441 PHE A C 1
ATOM 3447 O O . PHE A 1 441 ? -19.141 24.188 -0.423 1 68.44 441 PHE A O 1
ATOM 3454 N N . GLN A 1 442 ? -20.547 22.5 -0.73 1 69.12 442 GLN A N 1
ATOM 3455 C CA . GLN A 1 442 ? -19.484 21.516 -0.529 1 69.12 442 GLN A CA 1
ATOM 3456 C C . GLN A 1 442 ? -18.406 21.656 -1.59 1 69.12 442 GLN A C 1
ATOM 3458 O O . GLN A 1 442 ? -17.203 21.609 -1.273 1 69.12 442 GLN A O 1
ATOM 3463 N N . ARG A 1 443 ? -18.734 21.828 -2.748 1 68.88 443 ARG A N 1
ATOM 3464 C CA . ARG A 1 443 ? -17.766 21.969 -3.834 1 68.88 443 ARG A CA 1
ATOM 3465 C C . ARG A 1 443 ? -16.953 23.25 -3.688 1 68.88 443 ARG A C 1
ATOM 3467 O O . ARG A 1 443 ? -15.75 23.25 -3.955 1 68.88 443 ARG A O 1
ATOM 3474 N N . ARG A 1 444 ? -17.578 24.219 -3.105 1 68.44 444 ARG A N 1
ATOM 3475 C CA . ARG A 1 444 ? -16.922 25.5 -2.93 1 68.44 444 ARG A CA 1
ATOM 3476 C C . ARG A 1 444 ? -15.875 25.438 -1.821 1 68.44 444 ARG A C 1
ATOM 3478 O O . ARG A 1 444 ? -14.844 26.109 -1.89 1 68.44 444 ARG A O 1
ATOM 3485 N N . ASN A 1 445 ? -16.094 24.562 -0.908 1 78.5 445 ASN A N 1
ATOM 3486 C CA . ASN A 1 445 ? -15.242 24.562 0.276 1 78.5 445 ASN A CA 1
ATOM 3487 C C . ASN A 1 445 ? -14.367 23.312 0.341 1 78.5 445 ASN A C 1
ATOM 3489 O O . ASN A 1 445 ? -13.562 23.156 1.257 1 78.5 445 ASN A O 1
ATOM 3493 N N . GLU A 1 446 ? -14.477 22.453 -0.653 1 84.69 446 GLU A N 1
ATOM 3494 C CA . GLU A 1 446 ? -13.82 21.156 -0.559 1 84.69 446 GLU A CA 1
ATOM 3495 C C . GLU A 1 446 ? -12.297 21.312 -0.535 1 84.69 446 GLU A C 1
ATOM 3497 O O . GLU A 1 446 ? -11.602 20.516 0.103 1 84.69 446 GLU A O 1
ATOM 3502 N N . ALA A 1 447 ? -11.766 22.297 -1.198 1 83.31 447 ALA A N 1
ATOM 3503 C CA . ALA A 1 447 ? -10.32 22.5 -1.189 1 83.31 447 ALA A CA 1
ATOM 3504 C C . ALA A 1 447 ? -9.82 22.844 0.211 1 83.31 447 ALA A C 1
ATOM 3506 O O . ALA A 1 447 ? -8.789 22.344 0.653 1 83.31 447 ALA A O 1
ATOM 3507 N N . TYR A 1 448 ? -10.555 23.688 0.85 1 84.06 448 TYR A N 1
ATOM 3508 C CA . TYR A 1 448 ? -10.219 24.031 2.229 1 84.06 448 TYR A CA 1
ATOM 3509 C C . TYR A 1 448 ? -10.438 22.844 3.154 1 84.06 448 TYR A C 1
ATOM 3511 O O . TYR A 1 448 ? -9.586 22.531 3.988 1 84.06 448 TYR A O 1
ATOM 3519 N N . GLN A 1 449 ? -11.555 22.156 2.973 1 87.69 449 GLN A N 1
ATOM 3520 C CA . GLN A 1 449 ? -11.898 21.031 3.822 1 87.69 449 GLN A CA 1
ATOM 3521 C C . GLN A 1 449 ? -10.844 19.922 3.707 1 87.69 449 GLN A C 1
ATOM 3523 O O . GLN A 1 449 ? -10.523 19.25 4.695 1 87.69 449 GLN A O 1
ATOM 3528 N N . SER A 1 450 ? -10.328 19.75 2.492 1 90.81 450 SER A N 1
ATOM 3529 C CA . SER A 1 450 ? -9.312 18.734 2.266 1 90.81 450 SER A CA 1
ATOM 3530 C C . SER A 1 450 ? -7.957 19.172 2.818 1 90.81 450 SER A C 1
ATOM 3532 O O . SER A 1 450 ? -7.051 18.359 2.979 1 90.81 450 SER A O 1
ATOM 3534 N N . GLY A 1 451 ? -7.77 20.438 3.01 1 89.44 451 GLY A N 1
ATOM 3535 C CA . GLY A 1 451 ? -6.523 21 3.504 1 89.44 451 GLY A CA 1
ATOM 3536 C C . GLY A 1 451 ? -5.547 21.344 2.398 1 89.44 451 GLY A C 1
ATOM 3537 O O . GLY A 1 451 ? -4.465 21.875 2.662 1 89.44 451 GLY A O 1
ATOM 3538 N N . VAL A 1 452 ? -5.898 21.188 1.126 1 87.69 452 VAL A N 1
ATOM 3539 C CA . VAL A 1 452 ? -4.926 21.312 0.045 1 87.69 452 VAL A CA 1
ATOM 3540 C C . VAL A 1 452 ? -4.773 22.781 -0.356 1 87.69 452 VAL A C 1
ATOM 3542 O O . VAL A 1 452 ? -3.803 23.141 -1.022 1 87.69 452 VAL A O 1
ATOM 3545 N N . SER A 1 453 ? -5.695 23.656 0.121 1 83.06 453 SER A N 1
ATOM 3546 C CA . SER A 1 453 ? -5.688 25.031 -0.371 1 83.06 453 SER A CA 1
ATOM 3547 C C . SER A 1 453 ? -5.09 25.984 0.66 1 83.06 453 SER A C 1
ATOM 3549 O O . SER A 1 453 ? -5.133 27.203 0.483 1 83.06 453 SER A O 1
ATOM 3551 N N . ILE A 1 454 ? -4.57 25.469 1.735 1 87.5 454 ILE A N 1
ATOM 3552 C CA . ILE A 1 454 ? -3.994 26.328 2.764 1 87.5 454 ILE A CA 1
ATOM 3553 C C . ILE A 1 454 ? -2.701 26.953 2.248 1 87.5 454 ILE A C 1
ATOM 3555 O O . ILE A 1 454 ? -1.78 26.25 1.836 1 87.5 454 ILE A O 1
ATOM 3559 N N . LEU A 1 455 ? -2.611 28.25 2.26 1 86.44 455 LEU A N 1
ATOM 3560 C CA . LEU A 1 455 ? -1.455 29.031 1.829 1 86.44 455 LEU A CA 1
ATOM 3561 C C . LEU A 1 455 ? -0.98 29.953 2.943 1 86.44 455 LEU A C 1
ATOM 3563 O O . LEU A 1 455 ? -1.69 30.891 3.322 1 86.44 455 LEU A O 1
ATOM 3567 N N . TYR A 1 456 ? 0.189 29.719 3.465 1 90.44 456 TYR A N 1
ATOM 3568 C CA . TYR A 1 456 ? 0.736 30.578 4.5 1 90.44 456 TYR A CA 1
ATOM 3569 C C . TYR A 1 456 ? 1.291 31.875 3.898 1 90.44 456 TYR A C 1
ATOM 3571 O O . TYR A 1 456 ? 1.908 31.844 2.83 1 90.44 456 TYR A O 1
ATOM 3579 N N . PRO A 1 457 ? 1.108 32.938 4.582 1 86.44 457 PRO A N 1
ATOM 3580 C CA . PRO A 1 457 ? 1.573 34.219 4.059 1 86.44 457 PRO A CA 1
ATOM 3581 C C . PRO A 1 457 ? 3.084 34.406 4.191 1 86.44 457 PRO A C 1
ATOM 3583 O O . PRO A 1 457 ? 3.74 33.625 4.898 1 86.44 457 PRO A O 1
ATOM 3586 N N . ARG A 1 458 ? 3.574 35.438 3.582 1 88.12 458 ARG A N 1
ATOM 3587 C CA . ARG A 1 458 ? 4.992 35.781 3.633 1 88.12 458 ARG A CA 1
ATOM 3588 C C . ARG A 1 458 ? 5.445 36 5.07 1 88.12 458 ARG A C 1
ATOM 3590 O O . ARG A 1 458 ? 4.719 36.625 5.863 1 88.12 458 ARG A O 1
ATOM 3597 N N . SER A 1 459 ? 6.547 35.5 5.391 1 91.69 459 SER A N 1
ATOM 3598 C CA . SER A 1 459 ? 7.176 35.594 6.703 1 91.69 459 SER A CA 1
ATOM 3599 C C . SER A 1 459 ? 8.641 35.188 6.648 1 91.69 459 SER A C 1
ATOM 3601 O O . SER A 1 459 ? 9.227 35.094 5.566 1 91.69 459 SER A O 1
ATOM 3603 N N . GLN A 1 460 ? 9.25 35 7.797 1 90.25 460 GLN A N 1
ATOM 3604 C CA . GLN A 1 460 ? 10.617 34.5 7.879 1 90.25 460 GLN A CA 1
ATOM 3605 C C . GLN A 1 460 ? 10.719 33.094 7.305 1 90.25 460 GLN A C 1
ATOM 3607 O O . GLN A 1 460 ? 11.773 32.719 6.793 1 90.25 460 GLN A O 1
ATOM 3612 N N . LEU A 1 461 ? 9.609 32.406 7.324 1 93.88 461 LEU A N 1
ATOM 3613 C CA . LEU A 1 461 ? 9.625 31.016 6.918 1 93.88 461 LEU A CA 1
ATOM 3614 C C . LEU A 1 461 ? 9.102 30.859 5.496 1 93.88 461 LEU A C 1
ATOM 3616 O O . LEU A 1 461 ? 9.148 29.766 4.934 1 93.88 461 LEU A O 1
ATOM 3620 N N . VAL A 1 462 ? 8.555 31.906 4.941 1 91.81 462 VAL A N 1
ATOM 3621 C CA . VAL A 1 462 ? 8.016 31.906 3.584 1 91.81 462 VAL A CA 1
ATOM 3622 C C . VAL A 1 462 ? 8.625 33.062 2.783 1 91.81 462 VAL A C 1
ATOM 3624 O O . VAL A 1 462 ? 8.289 34.219 3.004 1 91.81 462 VAL A O 1
ATOM 3627 N N . GLY A 1 463 ? 9.484 32.719 1.943 1 84.75 463 GLY A N 1
ATOM 3628 C CA . GLY A 1 463 ? 10.219 33.688 1.167 1 84.75 463 GLY A CA 1
ATOM 3629 C C . GLY A 1 463 ? 9.406 34.281 0.027 1 84.75 463 GLY A C 1
ATOM 3630 O O . GLY A 1 463 ? 8.203 34.062 -0.067 1 84.75 463 GLY A O 1
ATOM 3631 N N . THR A 1 464 ? 10.078 35.219 -0.657 1 70.06 464 THR A N 1
ATOM 3632 C CA . THR A 1 464 ? 9.469 35.844 -1.832 1 70.06 464 THR A CA 1
ATOM 3633 C C . THR A 1 464 ? 9.758 35.031 -3.084 1 70.06 464 THR A C 1
ATOM 3635 O O . THR A 1 464 ? 10.891 34.594 -3.307 1 70.06 464 THR A O 1
ATOM 3638 N N . ASP A 1 465 ? 8.656 34.438 -3.641 1 59.88 465 ASP A N 1
ATOM 3639 C CA . ASP A 1 465 ? 8.852 33.594 -4.828 1 59.88 465 ASP A CA 1
ATOM 3640 C C . ASP A 1 465 ? 9.523 34.406 -5.945 1 59.88 465 ASP A C 1
ATOM 3642 O O . ASP A 1 465 ? 9.109 35.531 -6.258 1 59.88 465 ASP A O 1
ATOM 3646 N N . GLN A 1 466 ? 10.75 34.188 -6.262 1 51.38 466 GLN A N 1
ATOM 3647 C CA . GLN A 1 466 ? 11.43 34.875 -7.367 1 51.38 466 GLN A CA 1
ATOM 3648 C C . GLN A 1 466 ? 10.977 34.312 -8.711 1 51.38 466 GLN A C 1
ATOM 3650 O O . GLN A 1 466 ? 11.398 34.781 -9.766 1 51.38 466 GLN A O 1
ATOM 3655 N N . SER A 1 467 ? 10.273 33.219 -8.68 1 47 467 SER A N 1
ATOM 3656 C CA . SER A 1 467 ? 9.938 32.688 -9.984 1 47 467 SER A CA 1
ATOM 3657 C C . SER A 1 467 ? 8.766 33.406 -10.617 1 47 467 SER A C 1
ATOM 3659 O O . SER A 1 467 ? 7.938 34 -9.914 1 47 467 SER A O 1
ATOM 3661 N N . ASP A 1 468 ? 8.789 33.75 -11.898 1 43.09 468 ASP A N 1
ATOM 3662 C CA . ASP A 1 468 ? 7.785 34.406 -12.727 1 43.09 468 ASP A CA 1
ATOM 3663 C C . ASP A 1 468 ? 6.387 33.875 -12.414 1 43.09 468 ASP A C 1
ATOM 3665 O O . ASP A 1 468 ? 5.41 34.625 -12.445 1 43.09 468 ASP A O 1
ATOM 3669 N N . SER A 1 469 ? 6.336 32.688 -12.258 1 42.34 469 SER A N 1
ATOM 3670 C CA . SER A 1 469 ? 5.035 32.062 -12.102 1 42.34 469 SER A CA 1
ATOM 3671 C C . SER A 1 469 ? 4.355 32.469 -10.805 1 42.34 469 SER A C 1
ATOM 3673 O O . SER A 1 469 ? 3.127 32.594 -10.75 1 42.34 469 SER A O 1
ATOM 3675 N N . CYS A 1 470 ? 5.195 32.75 -9.766 1 41.06 470 CYS A N 1
ATOM 3676 C CA . CYS A 1 470 ? 4.703 33.031 -8.422 1 41.06 470 CYS A CA 1
ATOM 3677 C C . CYS A 1 470 ? 4.543 34.531 -8.203 1 41.06 470 CYS A C 1
ATOM 3679 O O . CYS A 1 470 ? 3.943 34.969 -7.219 1 41.06 470 CYS A O 1
ATOM 3681 N N . ALA A 1 471 ? 5.324 35.375 -8.875 1 38.69 471 ALA A N 1
ATOM 3682 C CA . ALA A 1 471 ? 5.188 36.844 -8.695 1 38.69 471 ALA A CA 1
ATOM 3683 C C . ALA A 1 471 ? 3.719 37.25 -8.727 1 38.69 471 ALA A C 1
ATOM 3685 O O . ALA A 1 471 ? 3.305 38.125 -7.984 1 38.69 471 ALA A O 1
ATOM 3686 N N . ALA A 1 472 ? 3.131 36.688 -9.648 1 37.22 472 ALA A N 1
ATOM 3687 C CA . ALA A 1 472 ? 1.728 37.094 -9.742 1 37.22 472 ALA A CA 1
ATOM 3688 C C . ALA A 1 472 ? 0.959 36.688 -8.484 1 37.22 472 ALA A C 1
ATOM 3690 O O . ALA A 1 472 ? 0.032 37.375 -8.07 1 37.22 472 ALA A O 1
ATOM 3691 N N . ALA A 1 473 ? 1.398 35.531 -7.895 1 40 473 ALA A N 1
ATOM 3692 C CA . ALA A 1 473 ? 0.713 35.094 -6.684 1 40 473 ALA A CA 1
ATOM 3693 C C . ALA A 1 473 ? 1.037 36 -5.5 1 40 473 ALA A C 1
ATOM 3695 O O . ALA A 1 473 ? 0.17 36.281 -4.672 1 40 473 ALA A O 1
ATOM 3696 N N . SER A 1 474 ? 2.307 36.469 -5.359 1 39.22 474 SER A N 1
ATOM 3697 C CA . SER A 1 474 ? 2.732 37.375 -4.293 1 39.22 474 SER A CA 1
ATOM 3698 C C . SER A 1 474 ? 1.999 38.719 -4.367 1 39.22 474 SER A C 1
ATOM 3700 O O . SER A 1 474 ? 1.643 39.281 -3.34 1 39.22 474 SER A O 1
ATOM 3702 N N . ALA A 1 475 ? 2.037 39.344 -5.512 1 37.22 475 ALA A N 1
ATOM 3703 C CA . ALA A 1 475 ? 1.351 40.625 -5.605 1 37.22 475 ALA A CA 1
ATOM 3704 C C . ALA A 1 475 ? -0.092 40.5 -5.121 1 37.22 475 ALA A C 1
ATOM 3706 O O . ALA A 1 475 ? -0.654 41.469 -4.598 1 37.22 475 ALA A O 1
ATOM 3707 N N . LEU A 1 476 ? -0.643 39.375 -5.363 1 36.66 476 LEU A N 1
ATOM 3708 C CA . LEU A 1 476 ? -2.027 39.219 -4.938 1 36.66 476 LEU A CA 1
ATOM 3709 C C . LEU A 1 476 ? -2.109 38.938 -3.438 1 36.66 476 LEU A C 1
ATOM 3711 O O . LEU A 1 476 ? -3.199 38.938 -2.859 1 36.66 476 LEU A O 1
ATOM 3715 N N . HIS A 1 477 ? -1.077 38.438 -2.809 1 37.69 477 HIS A N 1
ATOM 3716 C CA . HIS A 1 477 ? -1.025 38.219 -1.367 1 37.69 477 HIS A CA 1
ATOM 3717 C C . HIS A 1 477 ? -1.393 39.5 -0.604 1 37.69 477 HIS A C 1
ATOM 3719 O O . HIS A 1 477 ? -1.979 39.406 0.479 1 37.69 477 HIS A O 1
ATOM 3725 N N . ASP A 1 478 ? -0.807 40.656 -0.965 1 36.34 478 ASP A N 1
ATOM 3726 C CA . ASP A 1 478 ? -0.997 41.844 -0.161 1 36.34 478 ASP A CA 1
ATOM 3727 C C . ASP A 1 478 ? -2.463 42.281 -0.155 1 36.34 478 ASP A C 1
ATOM 3729 O O . ASP A 1 478 ? -2.912 42.969 0.772 1 36.34 478 ASP A O 1
ATOM 3733 N N . GLN A 1 479 ? -3.174 42.312 -1.294 1 34.66 479 GLN A N 1
ATOM 3734 C CA . GLN A 1 479 ? -4.43 43.062 -1.269 1 34.66 479 GLN A CA 1
ATOM 3735 C C . GLN A 1 479 ? -5.609 42.156 -0.986 1 34.66 479 GLN A C 1
ATOM 3737 O O . GLN A 1 479 ? -6.699 42.594 -0.641 1 34.66 479 GLN A O 1
ATOM 3742 N N . GLN A 1 480 ? -5.859 40.938 -1.738 1 36.75 480 GLN A N 1
ATOM 3743 C CA . GLN A 1 480 ? -7.16 40.281 -1.75 1 36.75 480 GLN A CA 1
ATOM 3744 C C . GLN A 1 480 ? -7.188 39.125 -0.771 1 36.75 480 GLN A C 1
ATOM 3746 O O . GLN A 1 480 ? -6.148 38.531 -0.476 1 36.75 480 GLN A O 1
ATOM 3751 N N . PRO A 1 481 ? -8.32 38.906 0.008 1 38.16 481 PRO A N 1
ATOM 3752 C CA . PRO A 1 481 ? -8.523 37.844 0.981 1 38.16 481 PRO A CA 1
ATOM 3753 C C . PRO A 1 481 ? -8.062 36.469 0.461 1 38.16 481 PRO A C 1
ATOM 3755 O O . PRO A 1 481 ? -8.016 36.25 -0.752 1 38.16 481 PRO A O 1
ATOM 3758 N N . ALA A 1 482 ? -7.457 35.656 1.265 1 36.75 482 ALA A N 1
ATOM 3759 C CA . ALA A 1 482 ? -6.875 34.344 1.015 1 36.75 482 ALA A CA 1
ATOM 3760 C C . ALA A 1 482 ? -7.703 33.562 0.003 1 36.75 482 ALA A C 1
ATOM 3762 O O . ALA A 1 482 ? -7.152 32.906 -0.874 1 36.75 482 ALA A O 1
ATOM 3763 N N . GLU A 1 483 ? -9.031 33.531 0.149 1 39.09 483 GLU A N 1
ATOM 3764 C CA . GLU A 1 483 ? -9.945 32.812 -0.719 1 39.09 483 GLU A CA 1
ATOM 3765 C C . GLU A 1 483 ? -9.773 33.219 -2.178 1 39.09 483 GLU A C 1
ATOM 3767 O O . GLU A 1 483 ? -9.82 32.375 -3.076 1 39.09 483 GLU A O 1
ATOM 3772 N N . SER A 1 484 ? -9.656 34.469 -2.355 1 39.91 484 SER A N 1
ATOM 3773 C CA . SER A 1 484 ? -9.539 35.062 -3.688 1 39.91 484 SER A CA 1
ATOM 3774 C C . SER A 1 484 ? -8.195 34.719 -4.32 1 39.91 484 SER A C 1
ATOM 3776 O O . SER A 1 484 ? -8.07 34.656 -5.547 1 39.91 484 SER A O 1
ATOM 3778 N N . ARG A 1 485 ? -7.25 34.531 -3.512 1 41.09 485 ARG A N 1
ATOM 3779 C CA . ARG A 1 485 ? -5.902 34.188 -3.959 1 41.09 485 ARG A CA 1
ATOM 3780 C C . ARG A 1 485 ? -5.859 32.781 -4.582 1 41.09 485 ARG A C 1
ATOM 3782 O O . ARG A 1 485 ? -5.262 32.594 -5.641 1 41.09 485 ARG A O 1
ATOM 3789 N N . LEU A 1 486 ? -6.312 31.906 -3.852 1 40.84 486 LEU A N 1
ATOM 3790 C CA . LEU A 1 486 ? -6.43 30.562 -4.422 1 40.84 486 LEU A CA 1
ATOM 3791 C C . LEU A 1 486 ? -7.281 30.594 -5.688 1 40.84 486 LEU A C 1
ATOM 3793 O O . LEU A 1 486 ? -6.941 29.938 -6.68 1 40.84 486 LEU A O 1
ATOM 3797 N N . ALA A 1 487 ? -8.438 31.359 -5.594 1 41.91 487 ALA A N 1
ATOM 3798 C CA . ALA A 1 487 ? -9.258 31.516 -6.793 1 41.91 487 ALA A CA 1
ATOM 3799 C C . ALA A 1 487 ? -8.453 32.156 -7.93 1 41.91 487 ALA A C 1
ATOM 3801 O O . ALA A 1 487 ? -8.562 31.719 -9.086 1 41.91 487 ALA A O 1
ATOM 3802 N N . TRP A 1 488 ? -7.816 33.156 -7.609 1 39.94 488 TRP A N 1
ATOM 3803 C CA . TRP A 1 488 ? -7 33.812 -8.609 1 39.94 488 TRP A CA 1
ATOM 3804 C C . TRP A 1 488 ? -5.84 32.938 -9.055 1 39.94 488 TRP A C 1
ATOM 3806 O O . TRP A 1 488 ? -5.559 32.812 -10.25 1 39.94 488 TRP A O 1
ATOM 3816 N N . LEU A 1 489 ? -5.047 32.438 -8.094 1 41 489 LEU A N 1
ATOM 3817 C CA . LEU A 1 489 ? -4.016 31.484 -8.453 1 41 489 LEU A CA 1
ATOM 3818 C C . LEU A 1 489 ? -4.586 30.391 -9.352 1 41 489 LEU A C 1
ATOM 3820 O O . LEU A 1 489 ? -3.932 29.969 -10.312 1 41 489 LEU A O 1
ATOM 3824 N N . LEU A 1 490 ? -5.746 30.062 -9.023 1 42.44 490 LEU A N 1
ATOM 3825 C CA . LEU A 1 490 ? -6.504 29.109 -9.844 1 42.44 490 LEU A CA 1
ATOM 3826 C C . LEU A 1 490 ? -6.941 29.766 -11.156 1 42.44 490 LEU A C 1
ATOM 3828 O O . LEU A 1 490 ? -7.004 29.094 -12.188 1 42.44 490 LEU A O 1
ATOM 3832 N N . SER A 1 491 ? -7.434 31 -11.109 1 39.25 491 SER A N 1
ATOM 3833 C CA . SER A 1 491 ? -7.859 31.719 -12.312 1 39.25 491 SER A CA 1
ATOM 3834 C C . SER A 1 491 ? -6.668 32.094 -13.188 1 39.25 491 SER A C 1
ATOM 3836 O O . SER A 1 491 ? -6.766 32.062 -14.414 1 39.25 491 SER A O 1
ATOM 3838 N N . SER A 1 492 ? -5.715 32.75 -12.594 1 34.94 492 SER A N 1
ATOM 3839 C CA . SER A 1 492 ? -4.609 33.281 -13.391 1 34.94 492 SER A CA 1
ATOM 3840 C C . SER A 1 492 ? -3.873 32.156 -14.117 1 34.94 492 SER A C 1
ATOM 3842 O O . SER A 1 492 ? -3.012 32.406 -14.961 1 34.94 492 SER A O 1
ATOM 3844 N N . ALA A 1 493 ? -3.656 31 -13.438 1 34.72 493 ALA A N 1
ATOM 3845 C CA . ALA A 1 493 ? -3.059 29.984 -14.289 1 34.72 493 ALA A CA 1
ATOM 3846 C C . ALA A 1 493 ? -3.879 29.781 -15.562 1 34.72 493 ALA A C 1
ATOM 3848 O O . ALA A 1 493 ? -3.566 28.906 -16.375 1 34.72 493 ALA A O 1
ATOM 3849 N N . GLY A 1 494 ? -4.473 30.875 -16.172 1 33.06 494 GLY A N 1
ATOM 3850 C CA . GLY A 1 494 ? -5.258 31.016 -17.391 1 33.06 494 GLY A CA 1
ATOM 3851 C C . GLY A 1 494 ? -6.52 30.172 -17.391 1 33.06 494 GLY A C 1
ATOM 3852 O O . GLY A 1 494 ? -7.23 30.109 -18.391 1 33.06 494 GLY A O 1
ATOM 3853 N N . GLN A 1 495 ? -6.594 29.062 -16.734 1 31.42 495 GLN A N 1
ATOM 3854 C CA . GLN A 1 495 ? -7.844 28.328 -16.922 1 31.42 495 GLN A CA 1
ATOM 3855 C C . GLN A 1 495 ? -9.008 29.047 -16.25 1 31.42 495 GLN A C 1
ATOM 3857 O O . GLN A 1 495 ? -8.828 29.688 -15.203 1 31.42 495 GLN A O 1
ATOM 3862 N N . ALA A 1 496 ? -10.086 29.484 -16.969 1 29.19 496 ALA A N 1
ATOM 3863 C CA . ALA A 1 496 ? -11.406 30 -16.609 1 29.19 496 ALA A CA 1
ATOM 3864 C C . ALA A 1 496 ? -11.82 29.531 -15.227 1 29.19 496 ALA A C 1
ATOM 3866 O O . ALA A 1 496 ? -11.641 28.359 -14.883 1 29.19 496 ALA A O 1
ATOM 3867 N N . ALA A 1 497 ? -11.961 30.359 -14.172 1 32 497 ALA A N 1
ATOM 3868 C CA . ALA A 1 497 ? -12.664 30.328 -12.891 1 32 497 ALA A CA 1
ATOM 3869 C C . ALA A 1 497 ? -13.922 29.484 -12.969 1 32 497 ALA A C 1
ATOM 3871 O O . ALA A 1 497 ? -15.039 30 -12.859 1 32 497 ALA A O 1
ATOM 3872 N N . THR A 1 498 ? -14.273 28.781 -13.969 1 29.3 498 THR A N 1
ATOM 3873 C CA . THR A 1 498 ? -15.523 28.109 -13.648 1 29.3 498 THR A CA 1
ATOM 3874 C C . THR A 1 498 ? -15.469 27.5 -12.25 1 29.3 498 THR A C 1
ATOM 3876 O O . THR A 1 498 ? -14.383 27.188 -11.75 1 29.3 498 THR A O 1
ATOM 3879 N N . THR A 1 499 ? -16.625 27.656 -11.445 1 31.11 499 THR A N 1
ATOM 3880 C CA . THR A 1 499 ? -16.891 27.344 -10.039 1 31.11 499 THR A CA 1
ATOM 3881 C C . THR A 1 499 ? -15.938 26.25 -9.555 1 31.11 499 THR A C 1
ATOM 3883 O O . THR A 1 499 ? -15.422 26.312 -8.438 1 31.11 499 THR A O 1
ATOM 3886 N N . GLY A 1 500 ? -16.188 25.047 -10.016 1 30.28 500 GLY A N 1
ATOM 3887 C CA . GLY A 1 500 ? -15.766 23.844 -9.328 1 30.28 500 GLY A CA 1
ATOM 3888 C C . GLY A 1 500 ? -14.258 23.641 -9.359 1 30.28 500 GLY A C 1
ATOM 3889 O O . GLY A 1 500 ? -13.719 22.859 -8.586 1 30.28 500 GLY A O 1
ATOM 3890 N N . ALA A 1 501 ? -13.586 23.875 -10.523 1 33.94 501 ALA A N 1
ATOM 3891 C CA . ALA A 1 501 ? -12.352 23.109 -10.648 1 33.94 501 ALA A CA 1
ATOM 3892 C C . ALA A 1 501 ? -11.195 23.781 -9.914 1 33.94 501 ALA A C 1
ATOM 3894 O O . ALA A 1 501 ? -10.422 24.531 -10.516 1 33.94 501 ALA A O 1
ATOM 3895 N N . VAL A 1 502 ? -11.414 24.516 -8.891 1 35.38 502 VAL A N 1
ATOM 3896 C CA . VAL A 1 502 ? -10.219 24.953 -8.172 1 35.38 502 VAL A CA 1
ATOM 3897 C C . VAL A 1 502 ? -9.266 23.781 -7.984 1 35.38 502 VAL A C 1
ATOM 3899 O O . VAL A 1 502 ? -9.484 22.922 -7.121 1 35.38 502 VAL A O 1
ATOM 3902 N N . CYS A 1 503 ? -8.906 23.109 -9.07 1 38.09 503 CYS A N 1
ATOM 3903 C CA . CYS A 1 503 ? -7.832 22.125 -8.992 1 38.09 503 CYS A CA 1
ATOM 3904 C C . CYS A 1 503 ? -6.59 22.734 -8.352 1 38.09 503 CYS A C 1
ATOM 3906 O O . CYS A 1 503 ? -6.375 23.938 -8.43 1 38.09 503 CYS A O 1
ATOM 3908 N N . GLY A 1 504 ? -6.023 22.391 -7.352 1 45.34 504 GLY A N 1
ATOM 3909 C CA . GLY A 1 504 ? -4.75 22.844 -6.812 1 45.34 504 GLY A CA 1
ATOM 3910 C C . GLY A 1 504 ? -3.811 23.375 -7.875 1 45.34 504 GLY A C 1
ATOM 3911 O O . GLY A 1 504 ? -3.953 23.062 -9.055 1 45.34 504 GLY A O 1
ATOM 3912 N N . PRO A 1 505 ? -3.291 24.672 -7.605 1 46.91 505 PRO A N 1
ATOM 3913 C CA . PRO A 1 505 ? -2.369 25.359 -8.516 1 46.91 505 PRO A CA 1
ATOM 3914 C C . PRO A 1 505 ? -1.304 24.422 -9.094 1 46.91 505 PRO A C 1
ATOM 3916 O O . PRO A 1 505 ? -0.781 23.562 -8.383 1 46.91 505 PRO A O 1
ATOM 3919 N N . PHE A 1 506 ? -1.379 24.328 -10.461 1 62.94 506 PHE A N 1
ATOM 3920 C CA . PHE A 1 506 ? -0.213 23.844 -11.188 1 62.94 506 PHE A CA 1
ATOM 3921 C C . PHE A 1 506 ? 1.016 24.688 -10.867 1 62.94 506 PHE A C 1
ATOM 3923 O O . PHE A 1 506 ? 0.96 25.906 -10.922 1 62.94 506 PHE A O 1
ATOM 3930 N N . GLY A 1 507 ? 1.948 24.016 -10.188 1 77.5 507 GLY A N 1
ATOM 3931 C CA . GLY A 1 507 ? 3.193 24.672 -9.828 1 77.5 507 GLY A CA 1
ATOM 3932 C C . GLY A 1 507 ? 3.398 24.797 -8.328 1 77.5 507 GLY A C 1
ATOM 3933 O O . GLY A 1 507 ? 2.496 24.484 -7.551 1 77.5 507 GLY A O 1
ATOM 3934 N N . LEU A 1 508 ? 4.527 25.25 -8.016 1 87.69 508 LEU A N 1
ATOM 3935 C CA . LEU A 1 508 ? 4.867 25.453 -6.613 1 87.69 508 LEU A CA 1
ATOM 3936 C C . LEU A 1 508 ? 4.73 26.906 -6.223 1 87.69 508 LEU A C 1
ATOM 3938 O O . LEU A 1 508 ? 5.086 27.797 -6.996 1 87.69 508 LEU A O 1
ATOM 3942 N N . PHE A 1 509 ? 4.172 27.094 -5.027 1 82.44 509 PHE A N 1
ATOM 3943 C CA . PHE A 1 509 ? 4.059 28.422 -4.438 1 82.44 509 PHE A CA 1
ATOM 3944 C C . PHE A 1 509 ? 4.625 28.438 -3.023 1 82.44 509 PHE A C 1
ATOM 3946 O O . PHE A 1 509 ? 4.352 27.531 -2.23 1 82.44 509 PHE A O 1
ATOM 3953 N N . ALA A 1 510 ? 5.426 29.484 -2.801 1 88.5 510 ALA A N 1
ATOM 3954 C CA . ALA A 1 510 ? 5.871 29.625 -1.417 1 88.5 510 ALA A CA 1
ATOM 3955 C C . ALA A 1 510 ? 4.684 29.734 -0.468 1 88.5 510 ALA A C 1
ATOM 3957 O O . ALA A 1 510 ? 3.729 30.469 -0.744 1 88.5 510 ALA A O 1
ATOM 3958 N N . GLY A 1 511 ? 4.688 29.031 0.542 1 90.25 511 GLY A N 1
ATOM 3959 C CA . GLY A 1 511 ? 3.611 29.031 1.519 1 90.25 511 GLY A CA 1
ATOM 3960 C C . GLY A 1 511 ? 2.643 27.891 1.346 1 90.25 511 GLY A C 1
ATOM 3961 O O . GLY A 1 511 ? 1.881 27.562 2.262 1 90.25 511 GLY A O 1
ATOM 3962 N N . ALA A 1 512 ? 2.617 27.281 0.141 1 90.31 512 ALA A N 1
ATOM 3963 C CA . ALA A 1 512 ? 1.737 26.156 -0.128 1 90.31 512 ALA A CA 1
ATOM 3964 C C . ALA A 1 512 ? 2.443 24.828 0.163 1 90.31 512 ALA A C 1
ATOM 3966 O O . ALA A 1 512 ? 3.672 24.781 0.261 1 90.31 512 ALA A O 1
ATOM 3967 N N . ARG A 1 513 ? 1.669 23.844 0.334 1 92.75 513 ARG A N 1
ATOM 3968 C CA . ARG A 1 513 ? 2.236 22.516 0.545 1 92.75 513 ARG A CA 1
ATOM 3969 C C . ARG A 1 513 ? 3.006 22.047 -0.686 1 92.75 513 ARG A C 1
ATOM 3971 O O . ARG A 1 513 ? 2.693 22.453 -1.809 1 92.75 513 ARG A O 1
ATOM 3978 N N . LEU A 1 514 ? 4.027 21.266 -0.493 1 94.69 514 LEU A N 1
ATOM 3979 C CA . LEU A 1 514 ? 4.734 20.656 -1.608 1 94.69 514 LEU A CA 1
ATOM 3980 C C . LEU A 1 514 ? 3.832 19.672 -2.346 1 94.69 514 LEU A C 1
ATOM 3982 O O . LEU A 1 514 ? 3.078 18.922 -1.719 1 94.69 514 LEU A O 1
ATOM 3986 N N . LEU A 1 515 ? 3.91 19.703 -3.637 1 94.06 515 LEU A N 1
ATOM 3987 C CA . LEU A 1 515 ? 3.105 18.781 -4.438 1 94.06 515 LEU A CA 1
ATOM 3988 C C . LEU A 1 515 ? 3.768 17.422 -4.523 1 94.06 515 LEU A C 1
ATOM 3990 O O . LEU A 1 515 ? 4.988 17.312 -4.668 1 94.06 515 LEU A O 1
ATOM 3994 N N . PRO A 1 516 ? 2.971 16.406 -4.414 1 95.25 516 PRO A N 1
ATOM 3995 C CA . PRO A 1 516 ? 3.531 15.047 -4.418 1 95.25 516 PRO A CA 1
ATOM 3996 C C . PRO A 1 516 ? 3.936 14.578 -5.812 1 95.25 516 PRO A C 1
ATOM 3998 O O . PRO A 1 516 ? 3.451 15.109 -6.812 1 95.25 516 PRO A O 1
ATOM 4001 N N . ALA A 1 517 ? 4.832 13.633 -5.879 1 96.44 517 ALA A N 1
ATOM 4002 C CA . ALA A 1 517 ? 5.234 12.93 -7.094 1 96.44 517 ALA A CA 1
ATOM 4003 C C . ALA A 1 517 ? 5.953 11.625 -6.758 1 96.44 517 ALA A C 1
ATOM 4005 O O . ALA A 1 517 ? 6.707 11.555 -5.785 1 96.44 517 ALA A O 1
ATOM 4006 N N . THR A 1 518 ? 5.672 10.625 -7.539 1 96.88 518 THR A N 1
ATOM 4007 C CA . THR A 1 518 ? 6.414 9.375 -7.43 1 96.88 518 THR A CA 1
ATOM 4008 C C . THR A 1 518 ? 7.613 9.375 -8.375 1 96.88 518 THR A C 1
ATOM 4010 O O . THR A 1 518 ? 7.461 9.617 -9.578 1 96.88 518 THR A O 1
ATOM 4013 N N . VAL A 1 519 ? 8.773 9.195 -7.793 1 97.88 519 VAL A N 1
ATOM 4014 C CA . VAL A 1 519 ? 10.023 9.18 -8.539 1 97.88 519 VAL A CA 1
ATOM 4015 C C . VAL A 1 519 ? 10.773 7.875 -8.281 1 97.88 519 VAL A C 1
ATOM 4017 O O . VAL A 1 519 ? 10.305 7.031 -7.512 1 97.88 519 VAL A O 1
ATOM 4020 N N . THR A 1 520 ? 11.852 7.652 -9.016 1 98.06 520 THR A N 1
ATOM 4021 C CA . THR A 1 520 ? 12.672 6.457 -8.844 1 98.06 520 THR A CA 1
ATOM 4022 C C . THR A 1 520 ? 13.93 6.773 -8.047 1 98.06 520 THR A C 1
ATOM 4024 O O . THR A 1 520 ? 14.727 7.625 -8.445 1 98.06 520 THR A O 1
ATOM 4027 N N . ARG A 1 521 ? 14.102 6.172 -6.883 1 97.81 521 ARG A N 1
ATOM 4028 C CA . ARG A 1 521 ? 15.375 6.277 -6.18 1 97.81 521 ARG A CA 1
ATOM 4029 C C . ARG A 1 521 ? 16.484 5.559 -6.941 1 97.81 521 ARG A C 1
ATOM 4031 O O . ARG A 1 521 ? 16.359 4.371 -7.254 1 97.81 521 ARG A O 1
ATOM 4038 N N . TRP A 1 522 ? 17.531 6.188 -7.215 1 97.12 522 TRP A N 1
ATOM 4039 C CA . TRP A 1 522 ? 18.531 5.656 -8.141 1 97.12 522 TRP A CA 1
ATOM 4040 C C . TRP A 1 522 ? 19.203 4.426 -7.559 1 97.12 522 TRP A C 1
ATOM 4042 O O . TRP A 1 522 ? 19.422 3.436 -8.258 1 97.12 522 TRP A O 1
ATOM 4052 N N . LYS A 1 523 ? 19.578 4.414 -6.281 1 95.06 523 LYS A N 1
ATOM 4053 C CA . LYS A 1 523 ? 20.438 3.404 -5.664 1 95.06 523 LYS A CA 1
ATOM 4054 C C . LYS A 1 523 ? 19.797 2.018 -5.758 1 95.06 523 LYS A C 1
ATOM 4056 O O . LYS A 1 523 ? 20.516 1.017 -5.883 1 95.06 523 LYS A O 1
ATOM 4061 N N . ASP A 1 524 ? 18.469 1.939 -5.711 1 95.75 524 ASP A N 1
ATOM 4062 C CA . ASP A 1 524 ? 17.812 0.637 -5.703 1 95.75 524 ASP A CA 1
ATOM 4063 C C . ASP A 1 524 ? 16.688 0.588 -6.723 1 95.75 524 ASP A C 1
ATOM 4065 O O . ASP A 1 524 ? 15.961 -0.406 -6.809 1 95.75 524 ASP A O 1
ATOM 4069 N N . CYS A 1 525 ? 16.453 1.689 -7.398 1 97.44 525 CYS A N 1
ATOM 4070 C CA . CYS A 1 525 ? 15.516 1.825 -8.508 1 97.44 525 CYS A CA 1
ATOM 4071 C C . CYS A 1 525 ? 14.078 1.645 -8.023 1 97.44 525 CYS A C 1
ATOM 4073 O O . CYS A 1 525 ? 13.188 1.353 -8.828 1 97.44 525 CYS A O 1
ATOM 4075 N N . ASN A 1 526 ? 13.828 1.738 -6.719 1 97.06 526 ASN A N 1
ATOM 4076 C CA . ASN A 1 526 ? 12.484 1.64 -6.176 1 97.06 526 ASN A CA 1
ATOM 4077 C C . ASN A 1 526 ? 11.688 2.924 -6.406 1 97.06 526 ASN A C 1
ATOM 4079 O O . ASN A 1 526 ? 12.234 4.023 -6.301 1 97.06 526 ASN A O 1
ATOM 4083 N N . PRO A 1 527 ? 10.414 2.82 -6.75 1 96.88 527 PRO A N 1
ATOM 4084 C CA . PRO A 1 527 ? 9.555 4.004 -6.734 1 96.88 527 PRO A CA 1
ATOM 4085 C C . PRO A 1 527 ? 9.328 4.555 -5.328 1 96.88 527 PRO A C 1
ATOM 4087 O O . PRO A 1 527 ? 9.016 3.793 -4.406 1 96.88 527 PRO A O 1
ATOM 4090 N N . ILE A 1 528 ? 9.516 5.824 -5.16 1 95.94 528 ILE A N 1
ATOM 4091 C CA . ILE A 1 528 ? 9.297 6.453 -3.861 1 95.94 528 ILE A CA 1
ATOM 4092 C C . ILE A 1 528 ? 8.594 7.793 -4.051 1 95.94 528 ILE A C 1
ATOM 4094 O O . ILE A 1 528 ? 8.688 8.406 -5.117 1 95.94 528 ILE A O 1
ATOM 4098 N N . SER A 1 529 ? 7.828 8.164 -3.084 1 95.31 529 SER A N 1
ATOM 4099 C CA . SER A 1 529 ? 7.266 9.516 -3.074 1 95.31 529 SER A CA 1
ATOM 4100 C C . SER A 1 529 ? 8.312 10.547 -2.678 1 95.31 529 SER A C 1
ATOM 4102 O O . SER A 1 529 ? 9.117 10.312 -1.774 1 95.31 529 SER A O 1
ATOM 4104 N N . VAL A 1 530 ? 8.328 11.703 -3.32 1 96.12 530 VAL A N 1
ATOM 4105 C CA . VAL A 1 530 ? 9.258 12.766 -2.947 1 96.12 530 VAL A CA 1
ATOM 4106 C C . VAL A 1 530 ? 9 13.188 -1.503 1 96.12 530 VAL A C 1
ATOM 4108 O O . VAL A 1 530 ? 9.906 13.688 -0.826 1 96.12 530 VAL A O 1
ATOM 4111 N N . LEU A 1 531 ? 7.805 12.953 -1.01 1 94.69 531 LEU A N 1
ATOM 4112 C CA . LEU A 1 531 ? 7.43 13.383 0.334 1 94.69 531 LEU A CA 1
ATOM 4113 C C . LEU A 1 531 ? 8.117 12.516 1.389 1 94.69 531 LEU A C 1
ATOM 4115 O O . LEU A 1 531 ? 8.203 12.906 2.555 1 94.69 531 LEU A O 1
ATOM 4119 N N . GLU A 1 532 ? 8.555 11.352 1.027 1 91.31 532 GLU A N 1
ATOM 4120 C CA . GLU A 1 532 ? 9.281 10.5 1.965 1 91.31 532 GLU A CA 1
ATOM 4121 C C . GLU A 1 532 ? 10.578 11.164 2.416 1 91.31 532 GLU A C 1
ATOM 4123 O O . GLU A 1 532 ? 11.109 10.844 3.484 1 91.31 532 GLU A O 1
ATOM 4128 N N . SER A 1 533 ? 11.117 12.039 1.614 1 90.31 533 SER A N 1
ATOM 4129 C CA . SER A 1 533 ? 12.344 12.75 1.964 1 90.31 533 SER A CA 1
ATOM 4130 C C . SER A 1 533 ? 12.094 13.758 3.082 1 90.31 533 SER A C 1
ATOM 4132 O O . SER A 1 533 ? 13.039 14.25 3.695 1 90.31 533 SER A O 1
ATOM 4134 N N . LEU A 1 534 ? 10.844 14.062 3.277 1 88.44 534 LEU A N 1
ATOM 4135 C CA . LEU A 1 534 ? 10.469 15.031 4.309 1 88.44 534 LEU A CA 1
ATOM 4136 C C . LEU A 1 534 ? 10.102 14.32 5.609 1 88.44 534 LEU A C 1
ATOM 4138 O O . LEU A 1 534 ? 9.75 14.977 6.594 1 88.44 534 LEU A O 1
ATOM 4142 N N . ALA A 1 535 ? 10.195 13.016 5.523 1 67.56 535 ALA A N 1
ATOM 4143 C CA . ALA A 1 535 ? 9.648 12.18 6.586 1 67.56 535 ALA A CA 1
ATOM 4144 C C . ALA A 1 535 ? 10.32 12.477 7.922 1 67.56 535 ALA A C 1
ATOM 4146 O O . ALA A 1 535 ? 11.445 12.977 7.961 1 67.56 535 ALA A O 1
ATOM 4147 N N . PHE A 1 536 ? 9.648 12.312 9.023 1 63.12 536 PHE A N 1
ATOM 4148 C CA . PHE A 1 536 ? 9.789 12.172 10.469 1 63.12 536 PHE A CA 1
ATOM 4149 C C . PHE A 1 536 ? 9.938 13.539 11.125 1 63.12 536 PHE A C 1
ATOM 4151 O O . PHE A 1 536 ? 10.305 13.633 12.305 1 63.12 536 PHE A O 1
ATOM 4158 N N . ALA A 1 537 ? 9.312 14.484 10.672 1 59.84 537 ALA A N 1
ATOM 4159 C CA . ALA A 1 537 ? 9.227 15.75 11.398 1 59.84 537 ALA A CA 1
ATOM 4160 C C . ALA A 1 537 ? 10.539 16.062 12.109 1 59.84 537 ALA A C 1
ATOM 4162 O O . ALA A 1 537 ? 10.539 16.391 13.297 1 59.84 537 ALA A O 1
ATOM 4163 N N . ASP A 1 538 ? 11.703 15.969 11.469 1 72.88 538 ASP A N 1
ATOM 4164 C CA . ASP A 1 538 ? 13 16.109 12.125 1 72.88 538 ASP A CA 1
ATOM 4165 C C . ASP A 1 538 ? 13.438 17.562 12.188 1 72.88 538 ASP A C 1
ATOM 4167 O O . ASP A 1 538 ? 14.602 17.859 12.469 1 72.88 538 ASP A O 1
ATOM 4171 N N . ALA A 1 539 ? 12.461 18.453 11.961 1 84.69 539 ALA A N 1
ATOM 4172 C CA . ALA A 1 539 ? 12.664 19.906 12.055 1 84.69 539 ALA A CA 1
ATOM 4173 C C . ALA A 1 539 ? 13.797 20.359 11.141 1 84.69 539 ALA A C 1
ATOM 4175 O O . ALA A 1 539 ? 14.586 21.234 11.508 1 84.69 539 ALA A O 1
ATOM 4176 N N . ARG A 1 540 ? 13.977 19.703 10.008 1 89.12 540 ARG A N 1
ATOM 4177 C CA . ARG A 1 540 ? 14.961 20.125 9.016 1 89.12 540 ARG A CA 1
ATOM 4178 C C . ARG A 1 540 ? 14.281 20.703 7.781 1 89.12 540 ARG A C 1
ATOM 4180 O O . ARG A 1 540 ? 13.219 20.234 7.379 1 89.12 540 ARG A O 1
ATOM 4187 N N . PHE A 1 541 ? 15.008 21.703 7.305 1 93.19 541 PHE A N 1
ATOM 4188 C CA . PHE A 1 541 ? 14.617 22.156 5.973 1 93.19 541 PHE A CA 1
ATOM 4189 C C . PHE A 1 541 ? 15.148 21.203 4.902 1 93.19 541 PHE A C 1
ATOM 4191 O O . PHE A 1 541 ? 16.203 20.594 5.078 1 93.19 541 PHE A O 1
ATOM 4198 N N . THR A 1 542 ? 14.438 21.062 3.875 1 94.75 542 THR A N 1
ATOM 4199 C CA . THR A 1 542 ? 14.891 20.266 2.729 1 94.75 542 THR A CA 1
ATOM 4200 C C . THR A 1 542 ? 15.023 21.156 1.492 1 94.75 542 THR A C 1
ATOM 4202 O O . THR A 1 542 ? 14.125 21.938 1.171 1 94.75 542 THR A O 1
ATOM 4205 N N . VAL A 1 543 ? 16.156 21.125 0.922 1 96.25 543 VAL A N 1
ATOM 4206 C CA . VAL A 1 543 ? 16.359 21.812 -0.354 1 96.25 543 VAL A CA 1
ATOM 4207 C C . VAL A 1 543 ? 16.375 20.781 -1.485 1 96.25 543 VAL A C 1
ATOM 4209 O O . VAL A 1 543 ? 17.297 19.953 -1.566 1 96.25 543 VAL A O 1
ATOM 4212 N N . PHE A 1 544 ? 15.391 20.812 -2.344 1 97.44 544 PHE A N 1
ATOM 4213 C CA . PHE A 1 544 ? 15.375 19.984 -3.547 1 97.44 544 PHE A CA 1
ATOM 4214 C C . PHE A 1 544 ? 16.172 20.656 -4.668 1 97.44 544 PHE A C 1
ATOM 4216 O O . PHE A 1 544 ? 15.836 21.766 -5.086 1 97.44 544 PHE A O 1
ATOM 4223 N N . ALA A 1 545 ? 17.234 20.031 -5.062 1 98.44 545 ALA A N 1
ATOM 4224 C CA . ALA A 1 545 ? 17.938 20.422 -6.285 1 98.44 545 ALA A CA 1
ATOM 4225 C C . ALA A 1 545 ? 17.344 19.703 -7.5 1 98.44 545 ALA A C 1
ATOM 4227 O O . ALA A 1 545 ? 17.734 18.578 -7.809 1 98.44 545 ALA A O 1
ATOM 4228 N N . CYS A 1 546 ? 16.438 20.344 -8.188 1 98.38 546 CYS A N 1
ATOM 4229 C CA . CYS A 1 546 ? 15.852 19.812 -9.414 1 98.38 546 CYS A CA 1
ATOM 4230 C C . CYS A 1 546 ? 16.734 20.109 -10.609 1 98.38 546 CYS A C 1
ATOM 4232 O O . CYS A 1 546 ? 16.734 21.234 -11.125 1 98.38 546 CYS A O 1
ATOM 4234 N N . THR A 1 547 ? 17.391 19.156 -11.117 1 98.12 547 THR A N 1
ATOM 4235 C CA . THR A 1 547 ? 18.484 19.391 -12.047 1 98.12 547 THR A CA 1
ATOM 4236 C C . THR A 1 547 ? 17.984 19.375 -13.492 1 98.12 547 THR A C 1
ATOM 4238 O O . THR A 1 547 ? 18.703 19.766 -14.414 1 98.12 547 THR A O 1
ATOM 4241 N N . GLY A 1 548 ? 16.703 18.875 -13.688 1 97.69 548 GLY A N 1
ATOM 4242 C CA . GLY A 1 548 ? 16.219 18.75 -15.055 1 97.69 548 GLY A CA 1
ATOM 4243 C C . GLY A 1 548 ? 17.062 17.797 -15.891 1 97.69 548 GLY A C 1
ATOM 4244 O O . GLY A 1 548 ? 17.359 16.688 -15.469 1 97.69 548 GLY A O 1
ATOM 4245 N N . LEU A 1 549 ? 17.438 18.312 -17.094 1 97.38 549 LEU A N 1
ATOM 4246 C CA . LEU A 1 549 ? 18.234 17.5 -18.016 1 97.38 549 LEU A CA 1
ATOM 4247 C C . LEU A 1 549 ? 19.672 17.984 -18.062 1 97.38 549 LEU A C 1
ATOM 4249 O O . LEU A 1 549 ? 20.391 17.734 -19.031 1 97.38 549 LEU A O 1
ATOM 4253 N N . LEU A 1 550 ? 20.094 18.688 -17.047 1 97.38 550 LEU A N 1
ATOM 4254 C CA . LEU A 1 550 ? 21.469 19.156 -17 1 97.38 550 LEU A CA 1
ATOM 4255 C C . LEU A 1 550 ? 22.453 17.984 -17.047 1 97.38 550 LEU A C 1
ATOM 4257 O O . LEU A 1 550 ? 22.203 16.938 -16.422 1 97.38 550 LEU A O 1
ATOM 4261 N N . PRO A 1 551 ? 23.547 18.156 -17.797 1 95.75 551 PRO A N 1
ATOM 4262 C CA . PRO A 1 551 ? 24.562 17.109 -17.781 1 95.75 551 PRO A CA 1
ATOM 4263 C C . PRO A 1 551 ? 25.203 16.922 -16.406 1 95.75 551 PRO A C 1
ATOM 4265 O O . PRO A 1 551 ? 25.188 17.844 -15.586 1 95.75 551 PRO A O 1
ATOM 4268 N N . THR A 1 552 ? 25.719 15.828 -16.156 1 95 552 THR A N 1
ATOM 4269 C CA . THR A 1 552 ? 26.297 15.492 -14.852 1 95 552 THR A CA 1
ATOM 4270 C C . THR A 1 552 ? 27.406 16.469 -14.477 1 95 552 THR A C 1
ATOM 4272 O O . THR A 1 552 ? 27.594 16.781 -13.305 1 95 552 THR A O 1
ATOM 4275 N N . SER A 1 553 ? 28.188 16.953 -15.492 1 94.94 553 SER A N 1
ATOM 4276 C CA . SER A 1 553 ? 29.25 17.906 -15.234 1 94.94 553 SER A CA 1
ATOM 4277 C C . SER A 1 553 ? 28.719 19.188 -14.609 1 94.94 553 SER A C 1
ATOM 4279 O O . SER A 1 553 ? 29.344 19.75 -13.703 1 94.94 553 SER A O 1
ATOM 4281 N N . GLU A 1 554 ? 27.578 19.609 -15.016 1 95.81 554 GLU A N 1
ATOM 4282 C CA . GLU A 1 554 ? 26.969 20.812 -14.469 1 95.81 554 GLU A CA 1
ATOM 4283 C C . GLU A 1 554 ? 26.406 20.578 -13.07 1 95.81 554 GLU A C 1
ATOM 4285 O O . GLU A 1 554 ? 26.484 21.438 -12.203 1 95.81 554 GLU A O 1
ATOM 4290 N N . ILE A 1 555 ? 25.828 19.422 -12.883 1 96.69 555 ILE A N 1
ATOM 4291 C CA . ILE A 1 555 ? 25.328 19.062 -11.562 1 96.69 555 ILE A CA 1
ATOM 4292 C C . ILE A 1 555 ? 26.484 19.047 -10.562 1 96.69 555 ILE A C 1
ATOM 4294 O O . ILE A 1 555 ? 26.375 19.594 -9.453 1 96.69 555 ILE A O 1
ATOM 4298 N N . LEU A 1 556 ? 27.641 18.469 -11.008 1 95 556 LEU A N 1
ATOM 4299 C CA . LEU A 1 556 ? 28.828 18.438 -10.156 1 95 556 LEU A CA 1
ATOM 4300 C C . LEU A 1 556 ? 29.344 19.844 -9.898 1 95 556 LEU A C 1
ATOM 4302 O O . LEU A 1 556 ? 29.812 20.141 -8.797 1 95 556 LEU A O 1
ATOM 4306 N N . GLY A 1 557 ? 29.281 20.688 -10.898 1 94.81 557 GLY A N 1
ATOM 4307 C CA . GLY A 1 557 ? 29.625 22.094 -10.711 1 94.81 557 GLY A CA 1
ATOM 4308 C C . GLY A 1 557 ? 28.766 22.781 -9.664 1 94.81 557 GLY A C 1
ATOM 4309 O O . GLY A 1 557 ? 29.281 23.547 -8.844 1 94.81 557 GLY A O 1
ATOM 4310 N N . PHE A 1 558 ? 27.531 22.578 -9.68 1 95.75 558 PHE A N 1
ATOM 4311 C CA . PHE A 1 558 ? 26.609 23.094 -8.68 1 95.75 558 PHE A CA 1
ATOM 4312 C C . PHE A 1 558 ? 27 22.625 -7.281 1 95.75 558 PHE A C 1
ATOM 4314 O O . PHE A 1 558 ? 27.062 23.422 -6.348 1 95.75 558 PHE A O 1
ATOM 4321 N N . LEU A 1 559 ? 27.234 21.297 -7.16 1 94.44 559 LEU A N 1
ATOM 4322 C CA . LEU A 1 559 ? 27.609 20.75 -5.863 1 94.44 559 LEU A CA 1
ATOM 4323 C C . LEU A 1 559 ? 28.891 21.391 -5.355 1 94.44 559 LEU A C 1
ATOM 4325 O O . LEU A 1 559 ? 29.016 21.656 -4.16 1 94.44 559 LEU A O 1
ATOM 4329 N N . LYS A 1 560 ? 29.844 21.641 -6.227 1 92.94 560 LYS A N 1
ATOM 4330 C CA . LYS A 1 560 ? 31.078 22.328 -5.855 1 92.94 560 LYS A CA 1
ATOM 4331 C C . LYS A 1 560 ? 30.797 23.734 -5.367 1 92.94 560 LYS A C 1
ATOM 4333 O O . LYS A 1 560 ? 31.422 24.219 -4.426 1 92.94 560 LYS A O 1
ATOM 4338 N N . HIS A 1 561 ? 29.859 24.359 -6.008 1 94 561 HIS A N 1
ATOM 4339 C CA . HIS A 1 561 ? 29.484 25.703 -5.605 1 94 561 HIS A CA 1
ATOM 4340 C C . HIS A 1 561 ? 28.844 25.703 -4.219 1 94 561 HIS A C 1
ATOM 4342 O O . HIS A 1 561 ? 29.109 26.594 -3.412 1 94 561 HIS A O 1
ATOM 4348 N N . VAL A 1 562 ? 28 24.781 -3.959 1 93.38 562 VAL A N 1
ATOM 4349 C CA . VAL A 1 562 ? 27.359 24.641 -2.656 1 93.38 562 VAL A CA 1
ATOM 4350 C C . VAL A 1 562 ? 28.406 24.453 -1.572 1 93.38 562 VAL A C 1
ATOM 4352 O O . VAL A 1 562 ? 28.281 24.984 -0.469 1 93.38 562 VAL A O 1
ATOM 4355 N N . ALA A 1 563 ? 29.484 23.75 -1.922 1 90.19 563 ALA A N 1
ATOM 4356 C CA . ALA A 1 563 ? 30.531 23.391 -0.96 1 90.19 563 ALA A CA 1
ATOM 4357 C C . ALA A 1 563 ? 31.562 24.5 -0.819 1 90.19 563 ALA A C 1
ATOM 4359 O O . ALA A 1 563 ? 32.531 24.375 -0.053 1 90.19 563 ALA A O 1
ATOM 4360 N N . ARG A 1 564 ? 31.422 25.531 -1.467 1 90.62 564 ARG A N 1
ATOM 4361 C CA . ARG A 1 564 ? 32.469 26.547 -1.506 1 90.62 564 ARG A CA 1
ATOM 4362 C C . ARG A 1 564 ? 32.781 27.062 -0.105 1 90.62 564 ARG A C 1
ATOM 4364 O O . ARG A 1 564 ? 31.906 27.125 0.754 1 90.62 564 ARG A O 1
ATOM 4371 N N . PRO A 1 565 ? 34.031 27.484 0.063 1 87.81 565 PRO A N 1
ATOM 4372 C CA . PRO A 1 565 ? 34.406 28.047 1.364 1 87.81 565 PRO A CA 1
ATOM 4373 C C . PRO A 1 565 ? 33.594 29.281 1.732 1 87.81 565 PRO A C 1
ATOM 4375 O O . PRO A 1 565 ? 33.312 30.125 0.876 1 87.81 565 PRO A O 1
ATOM 4378 N N . GLY A 1 566 ? 33.094 29.328 2.893 1 85.06 566 GLY A N 1
ATOM 4379 C CA . GLY A 1 566 ? 32.312 30.469 3.375 1 85.06 566 GLY A CA 1
ATOM 4380 C C . GLY A 1 566 ? 30.844 30.375 3.039 1 85.06 566 GLY A C 1
ATOM 4381 O O . GLY A 1 566 ? 30.047 31.219 3.463 1 85.06 566 GLY A O 1
ATOM 4382 N N . GLY A 1 567 ? 30.547 29.406 2.287 1 87.88 567 GLY A N 1
ATOM 4383 C CA . GLY A 1 567 ? 29.156 29.219 1.931 1 87.88 567 GLY A CA 1
ATOM 4384 C C . GLY A 1 567 ? 28.328 28.641 3.061 1 87.88 567 GLY A C 1
ATOM 4385 O O . GLY A 1 567 ? 28.844 28.344 4.133 1 87.88 567 GLY A O 1
ATOM 4386 N N . LEU A 1 568 ? 27.047 28.656 2.873 1 87.75 568 LEU A N 1
ATOM 4387 C CA . LEU A 1 568 ? 26.078 28.219 3.865 1 87.75 568 LEU A CA 1
ATOM 4388 C C . LEU A 1 568 ? 26.406 26.812 4.375 1 87.75 568 LEU A C 1
ATOM 4390 O O . LEU A 1 568 ? 26.375 26.562 5.578 1 87.75 568 LEU A O 1
ATOM 4394 N N . HIS A 1 569 ? 26.734 25.906 3.426 1 84.31 569 HIS A N 1
ATOM 4395 C CA . HIS A 1 569 ? 27.031 24.531 3.791 1 84.31 569 HIS A CA 1
ATOM 4396 C C . HIS A 1 569 ? 28.188 24.453 4.781 1 84.31 569 HIS A C 1
ATOM 4398 O O . HIS A 1 569 ? 28.109 23.75 5.793 1 84.31 569 HIS A O 1
ATOM 4404 N N . GLN A 1 570 ? 29.25 25.125 4.543 1 82.31 570 GLN A N 1
ATOM 4405 C CA . GLN A 1 570 ? 30.406 25.109 5.418 1 82.31 570 GLN A CA 1
ATOM 4406 C C . GLN A 1 570 ? 30.109 25.781 6.758 1 82.31 570 GLN A C 1
ATOM 4408 O O . GLN A 1 570 ? 30.578 25.328 7.801 1 82.31 570 GLN A O 1
ATOM 4413 N N . GLN A 1 571 ? 29.375 26.781 6.688 1 82.44 571 GLN A N 1
ATOM 4414 C CA . GLN A 1 571 ? 29.016 27.5 7.914 1 82.44 571 GLN A CA 1
ATOM 4415 C C . GLN A 1 571 ? 28.172 26.609 8.836 1 82.44 571 GLN A C 1
ATOM 4417 O O . GLN A 1 571 ? 28.359 26.625 10.055 1 82.44 571 GLN A O 1
ATOM 4422 N N . LEU A 1 572 ? 27.281 25.969 8.266 1 81.12 572 LEU A N 1
ATOM 4423 C CA . LEU A 1 572 ? 26.422 25.094 9.047 1 81.12 572 LEU A CA 1
ATOM 4424 C C . LEU A 1 572 ? 27.219 23.922 9.625 1 81.12 572 LEU A C 1
ATOM 4426 O O . LEU A 1 572 ? 26.922 23.453 10.734 1 81.12 572 LEU A O 1
ATOM 4430 N N . ARG A 1 573 ? 28.109 23.375 8.906 1 73.94 573 ARG A N 1
ATOM 4431 C CA . ARG A 1 573 ? 28.938 22.266 9.375 1 73.94 573 ARG A CA 1
ATOM 4432 C C . ARG A 1 573 ? 29.859 22.719 10.5 1 73.94 573 ARG A C 1
ATOM 4434 O O . ARG A 1 573 ? 30.172 21.938 11.406 1 73.94 573 ARG A O 1
ATOM 4441 N N . SER A 1 574 ? 30.375 23.906 10.383 1 69.38 574 SER A N 1
ATOM 4442 C CA . SER A 1 574 ? 31.281 24.438 11.406 1 69.38 574 SER A CA 1
ATOM 4443 C C . SER A 1 574 ? 30.547 24.641 12.727 1 69.38 574 SER A C 1
ATOM 4445 O O . SER A 1 574 ? 31.125 24.438 13.805 1 69.38 574 SER A O 1
ATOM 4447 N N . LYS A 1 575 ? 29.438 25.125 12.727 1 64.12 575 LYS A N 1
ATOM 4448 C CA . LYS A 1 575 ? 28.656 25.344 13.938 1 64.12 575 LYS A CA 1
ATOM 4449 C C . LYS A 1 575 ? 28.219 24.016 14.562 1 64.12 575 LYS A C 1
ATOM 4451 O O . LYS A 1 575 ? 28.031 23.938 15.781 1 64.12 575 LYS A O 1
ATOM 4456 N N . HIS A 1 576 ? 27.953 23.172 13.773 1 56.56 576 HIS A N 1
ATOM 4457 C CA . HIS A 1 576 ? 27.562 21.859 14.258 1 56.56 576 HIS A CA 1
ATOM 4458 C C . HIS A 1 576 ? 28.562 20.797 13.805 1 56.56 576 HIS A C 1
ATOM 4460 O O . HIS A 1 576 ? 28.328 20.078 12.828 1 56.56 576 HIS A O 1
ATOM 4466 N N . PRO A 1 577 ? 29.906 21.078 14.297 1 44.88 577 PRO A N 1
ATOM 4467 C CA . PRO A 1 577 ? 30.891 20.109 13.797 1 44.88 577 PRO A CA 1
ATOM 4468 C C . PRO A 1 577 ? 30.344 18.688 13.75 1 44.88 577 PRO A C 1
ATOM 4470 O O . PRO A 1 577 ? 29.5 18.312 14.578 1 44.88 577 PRO A O 1
ATOM 4473 N N . ALA A 1 578 ? 30.297 18.281 12.562 1 41.72 578 ALA A N 1
ATOM 4474 C CA . ALA A 1 578 ? 29.828 16.938 12.211 1 41.72 578 ALA A CA 1
ATOM 4475 C C . ALA A 1 578 ? 30.125 15.945 13.328 1 41.72 578 ALA A C 1
ATOM 4477 O O . ALA A 1 578 ? 31.297 15.711 13.664 1 41.72 578 ALA A O 1
ATOM 4478 N N . SER A 1 579 ? 29.609 16.031 14.477 1 36.09 579 SER A N 1
ATOM 4479 C CA . SER A 1 579 ? 29.859 14.719 15.055 1 36.09 579 SER A CA 1
ATOM 4480 C C . SER A 1 579 ? 30.047 13.656 13.977 1 36.09 579 SER A C 1
ATOM 4482 O O . SER A 1 579 ? 29.547 13.812 12.859 1 36.09 579 SER A O 1
ATOM 4484 N N . GLU A 1 580 ? 31.078 12.852 14.07 1 33.47 580 GLU A N 1
ATOM 4485 C CA . GLU A 1 580 ? 31.375 11.75 13.164 1 33.47 580 GLU A CA 1
ATOM 4486 C C . GLU A 1 580 ? 30.109 11.219 12.508 1 33.47 580 GLU A C 1
ATOM 4488 O O . GLU A 1 580 ? 29.172 10.797 13.195 1 33.47 580 GLU A O 1
ATOM 4493 N N . VAL A 1 581 ? 29.734 11.844 11.555 1 35.28 581 VAL A N 1
ATOM 4494 C CA . VAL A 1 581 ? 28.688 11.242 10.734 1 35.28 581 VAL A CA 1
ATOM 4495 C C . VAL A 1 581 ? 28.766 9.719 10.82 1 35.28 581 VAL A C 1
ATOM 4497 O O . VAL A 1 581 ? 29.734 9.117 10.344 1 35.28 581 VAL A O 1
ATOM 4500 N N . GLN A 1 582 ? 28.609 9.242 11.953 1 35.56 582 GLN A N 1
ATOM 4501 C CA . GLN A 1 582 ? 28.469 7.797 11.812 1 35.56 582 GLN A CA 1
ATOM 4502 C C . GLN A 1 582 ? 27.594 7.445 10.609 1 35.56 582 GLN A C 1
ATOM 4504 O O . GLN A 1 582 ? 26.594 8.117 10.344 1 35.56 582 GLN A O 1
ATOM 4509 N N . PRO A 1 583 ? 28.203 6.969 9.578 1 33.88 583 PRO A N 1
ATOM 4510 C CA . PRO A 1 583 ? 27.344 6.484 8.492 1 33.88 583 PRO A CA 1
ATOM 4511 C C . PRO A 1 583 ? 25.922 6.172 8.961 1 33.88 583 PRO A C 1
ATOM 4513 O O . PRO A 1 583 ? 25.719 5.727 10.094 1 33.88 583 PRO A O 1
ATOM 4516 N N . ASP A 1 584 ? 24.984 6.938 8.531 1 32.56 584 ASP A N 1
ATOM 4517 C CA . ASP A 1 584 ? 23.562 6.734 8.742 1 32.56 584 ASP A CA 1
ATOM 4518 C C . ASP A 1 584 ? 23.219 5.254 8.906 1 32.56 584 ASP A C 1
ATOM 4520 O O . ASP A 1 584 ? 23.219 4.504 7.93 1 32.56 584 ASP A O 1
ATOM 4524 N N . ARG A 1 585 ? 23.766 4.629 9.812 1 33.47 585 ARG A N 1
ATOM 4525 C CA . ARG A 1 585 ? 23.25 3.32 10.203 1 33.47 585 ARG A CA 1
ATOM 4526 C C . ARG A 1 585 ? 21.734 3.352 10.328 1 33.47 585 ARG A C 1
ATOM 4528 O O . ARG A 1 585 ? 21.141 2.559 11.07 1 33.47 585 ARG A O 1
ATOM 4535 N N . SER A 1 586 ? 21.234 4.438 9.992 1 33.94 586 SER A N 1
ATOM 4536 C CA . SER A 1 586 ? 19.797 4.68 10.156 1 33.94 586 SER A CA 1
ATOM 4537 C C . SER A 1 586 ? 18.969 3.607 9.461 1 33.94 586 SER A C 1
ATOM 4539 O O . SER A 1 586 ? 17.734 3.668 9.461 1 33.94 586 SER A O 1
ATOM 4541 N N . HIS A 1 587 ? 19.484 3.115 8.523 1 34.22 587 HIS A N 1
ATOM 4542 C CA . HIS A 1 587 ? 18.609 2.07 7.996 1 34.22 587 HIS A CA 1
ATOM 4543 C C . HIS A 1 587 ? 18.156 1.121 9.102 1 34.22 587 HIS A C 1
ATOM 4545 O O . HIS A 1 587 ? 17.375 0.2 8.852 1 34.22 587 HIS A O 1
ATOM 4551 N N . LEU A 1 588 ? 19.062 0.86 10.133 1 32.16 588 LEU A N 1
ATOM 4552 C CA . LEU A 1 588 ? 18.672 -0.102 11.156 1 32.16 588 LEU A CA 1
ATOM 4553 C C . LEU A 1 588 ? 17.359 0.323 11.812 1 32.16 588 LEU A C 1
ATOM 4555 O O . LEU A 1 588 ? 16.391 -0.441 11.836 1 32.16 588 LEU A O 1
ATOM 4559 N N . LEU A 1 589 ? 17.531 0.759 13.359 1 29.92 589 LEU A N 1
ATOM 4560 C CA . LEU A 1 589 ? 16.359 0.992 14.195 1 29.92 589 LEU A CA 1
ATOM 4561 C C . LEU A 1 589 ? 15.727 2.344 13.875 1 29.92 589 LEU A C 1
ATOM 4563 O O . LEU A 1 589 ? 16.422 3.361 13.836 1 29.92 589 LEU A O 1
ATOM 4567 N N . PRO A 1 590 ? 14.734 2.471 13.258 1 31.2 590 PRO A N 1
ATOM 4568 C CA . PRO A 1 590 ? 13.789 3.58 13.398 1 31.2 590 PRO A CA 1
ATOM 4569 C C . PRO A 1 590 ? 13.742 4.129 14.82 1 31.2 590 PRO A C 1
ATOM 4571 O O . PRO A 1 590 ? 13.477 3.381 15.766 1 31.2 590 PRO A O 1
ATOM 4574 N N . GLY A 1 591 ? 14.641 5.195 15.242 1 32.5 591 GLY A N 1
ATOM 4575 C CA . GLY A 1 591 ? 14.539 5.961 16.469 1 32.5 591 GLY A CA 1
ATOM 4576 C C . GLY A 1 591 ? 15.828 6.664 16.844 1 32.5 591 GLY A C 1
ATOM 4577 O O . GLY A 1 591 ? 15.883 7.375 17.844 1 32.5 591 GLY A O 1
ATOM 4578 N N . LEU A 1 592 ? 16.938 5.969 16.672 1 34.06 592 LEU A N 1
ATOM 4579 C CA . LEU A 1 592 ? 17.969 6.727 17.359 1 34.06 592 LEU A CA 1
ATOM 4580 C C . LEU A 1 592 ? 18.281 8.023 16.625 1 34.06 592 LEU A C 1
ATOM 4582 O O . LEU A 1 592 ? 18.703 7.992 15.469 1 34.06 592 LEU A O 1
ATOM 4586 N N . LEU A 1 593 ? 17.484 9.016 16.969 1 38.72 593 LEU A N 1
ATOM 4587 C CA . LEU A 1 593 ? 17.672 10.414 16.594 1 38.72 593 LEU A CA 1
ATOM 4588 C C . LEU A 1 593 ? 19.141 10.828 16.766 1 38.72 593 LEU A C 1
ATOM 4590 O O . LEU A 1 593 ? 19.734 10.602 17.828 1 38.72 593 LEU A O 1
ATOM 4594 N N . ASP A 1 594 ? 19.844 10.844 15.789 1 42.59 594 ASP A N 1
ATOM 4595 C CA . ASP A 1 594 ? 21.109 11.578 15.852 1 42.59 594 ASP A CA 1
ATOM 4596 C C . ASP A 1 594 ? 20.906 12.984 16.406 1 42.59 594 ASP A C 1
ATOM 4598 O O . ASP A 1 594 ? 20.141 13.773 15.836 1 42.59 594 ASP A O 1
ATOM 4602 N N . PRO A 1 595 ? 21.125 13.219 17.625 1 44 595 PRO A N 1
ATOM 4603 C CA . PRO A 1 595 ? 20.969 14.539 18.234 1 44 595 PRO A CA 1
ATOM 4604 C C . PRO A 1 595 ? 21.516 15.672 17.375 1 44 595 PRO A C 1
ATOM 4606 O O . PRO A 1 595 ? 21.125 16.828 17.562 1 44 595 PRO A O 1
ATOM 4609 N N . HIS A 1 596 ? 22.375 15.391 16.5 1 52.25 596 HIS A N 1
ATOM 4610 C CA . HIS A 1 596 ? 22.938 16.531 15.805 1 52.25 596 HIS A CA 1
ATOM 4611 C C . HIS A 1 596 ? 22.531 16.547 14.336 1 52.25 596 HIS A C 1
ATOM 4613 O O . HIS A 1 596 ? 23.344 16.266 13.453 1 52.25 596 HIS A O 1
ATOM 4619 N N . ARG A 1 597 ? 21.281 16.641 14.188 1 61.69 597 ARG A N 1
ATOM 4620 C CA . ARG A 1 597 ? 20.812 16.656 12.805 1 61.69 597 ARG A CA 1
ATOM 4621 C C . ARG A 1 597 ? 21.016 18.031 12.172 1 61.69 597 ARG A C 1
ATOM 4623 O O . ARG A 1 597 ? 20.797 19.062 12.82 1 61.69 597 ARG A O 1
ATOM 4630 N N . PRO A 1 598 ? 21.672 17.984 10.945 1 74.62 598 PRO A N 1
ATOM 4631 C CA . PRO A 1 598 ? 21.828 19.266 10.258 1 74.62 598 PRO A CA 1
ATOM 4632 C C . PRO A 1 598 ? 20.5 19.953 9.977 1 74.62 598 PRO A C 1
ATOM 4634 O O . PRO A 1 598 ? 19.453 19.297 9.883 1 74.62 598 PRO A O 1
ATOM 4637 N N . VAL A 1 599 ? 20.531 21.234 10.047 1 82.38 599 VAL A N 1
ATOM 4638 C CA . VAL A 1 599 ? 19.344 22.062 9.828 1 82.38 599 VAL A CA 1
ATOM 4639 C C . VAL A 1 599 ? 18.844 21.875 8.391 1 82.38 599 VAL A C 1
ATOM 4641 O O . VAL A 1 599 ? 17.656 22.078 8.109 1 82.38 599 VAL A O 1
ATOM 4644 N N . LEU A 1 600 ? 19.812 21.484 7.531 1 87.62 600 LEU A N 1
ATOM 4645 C CA . LEU A 1 600 ? 19.484 21.453 6.109 1 87.62 600 LEU A CA 1
ATOM 4646 C C . LEU A 1 600 ? 19.781 20.078 5.512 1 87.62 600 LEU A C 1
ATOM 4648 O O . LEU A 1 600 ? 20.828 19.484 5.816 1 87.62 600 LEU A O 1
ATOM 4652 N N . GLN A 1 601 ? 18.859 19.594 4.703 1 89.06 601 GLN A N 1
ATOM 4653 C CA . GLN A 1 601 ? 19.047 18.391 3.885 1 89.06 601 GLN A CA 1
ATOM 4654 C C . GLN A 1 601 ? 18.969 18.734 2.398 1 89.06 601 GLN A C 1
ATOM 4656 O O . GLN A 1 601 ? 18.078 19.469 1.975 1 89.06 601 GLN A O 1
ATOM 4661 N N . LEU A 1 602 ? 19.953 18.234 1.669 1 93.19 602 LEU A N 1
ATOM 4662 C CA . LEU A 1 602 ? 19.953 18.438 0.223 1 93.19 602 LEU A CA 1
ATOM 4663 C C . LEU A 1 602 ? 19.469 17.188 -0.493 1 93.19 602 LEU A C 1
ATOM 4665 O O . LEU A 1 602 ? 20 16.094 -0.283 1 93.19 602 LEU A O 1
ATOM 4669 N N . VAL A 1 603 ? 18.406 17.297 -1.29 1 95.88 603 VAL A N 1
ATOM 4670 C CA . VAL A 1 603 ? 17.812 16.203 -2.047 1 95.88 603 VAL A CA 1
ATOM 4671 C C . VAL A 1 603 ? 17.922 16.484 -3.543 1 95.88 603 VAL A C 1
ATOM 4673 O O . VAL A 1 603 ? 17.641 17.594 -3.994 1 95.88 603 VAL A O 1
ATOM 4676 N N . GLY A 1 604 ? 18.406 15.477 -4.328 1 98 604 GLY A N 1
ATOM 4677 C CA . GLY A 1 604 ? 18.531 15.656 -5.766 1 98 604 GLY A CA 1
ATOM 4678 C C . GLY A 1 604 ? 17.469 14.914 -6.555 1 98 604 GLY A C 1
ATOM 4679 O O . GLY A 1 604 ? 17.141 13.773 -6.238 1 98 604 GLY A O 1
ATOM 4680 N N . ILE A 1 605 ? 16.875 15.609 -7.551 1 98.56 605 ILE A N 1
ATOM 4681 C CA . ILE A 1 605 ? 15.938 15 -8.484 1 98.56 605 ILE A CA 1
ATOM 4682 C C . ILE A 1 605 ? 16.328 15.359 -9.914 1 98.56 605 ILE A C 1
ATOM 4684 O O . ILE A 1 605 ? 16.453 16.531 -10.258 1 98.56 605 ILE A O 1
ATOM 4688 N N . THR A 1 606 ? 16.547 14.414 -10.758 1 98.5 606 THR A N 1
ATOM 4689 C CA . THR A 1 606 ? 16.938 14.625 -12.148 1 98.5 606 THR A CA 1
ATOM 4690 C C . THR A 1 606 ? 15.883 14.062 -13.102 1 98.5 606 THR A C 1
ATOM 4692 O O . THR A 1 606 ? 15.117 13.172 -12.727 1 98.5 606 THR A O 1
ATOM 4695 N N . MET A 1 607 ? 15.797 14.602 -14.312 1 98 607 MET A N 1
ATOM 4696 C CA . MET A 1 607 ? 14.898 14.086 -15.344 1 98 607 MET A CA 1
ATOM 4697 C C . MET A 1 607 ? 15.562 12.969 -16.141 1 98 607 MET A C 1
ATOM 4699 O O . MET A 1 607 ? 14.914 12.312 -16.953 1 98 607 MET A O 1
ATOM 4703 N N . HIS A 1 608 ? 16.859 12.734 -15.891 1 97.12 608 HIS A N 1
ATOM 4704 C CA . HIS A 1 608 ? 17.516 11.609 -16.547 1 97.12 608 HIS A CA 1
ATOM 4705 C C . HIS A 1 608 ? 16.906 10.281 -16.078 1 97.12 608 HIS A C 1
ATOM 4707 O O . HIS A 1 608 ? 16.469 10.164 -14.945 1 97.12 608 HIS A O 1
ATOM 4713 N N . SER A 1 609 ? 16.953 9.32 -16.984 1 96.12 609 SER A N 1
ATOM 4714 C CA . SER A 1 609 ? 16.453 7.992 -16.656 1 96.12 609 SER A CA 1
ATOM 4715 C C . SER A 1 609 ? 17.359 7.293 -15.656 1 96.12 609 SER A C 1
ATOM 4717 O O . SER A 1 609 ? 18.578 7.445 -15.703 1 96.12 609 SER A O 1
ATOM 4719 N N . HIS A 1 610 ? 16.719 6.48 -14.773 1 96.19 610 HIS A N 1
ATOM 4720 C CA . HIS A 1 610 ? 17.5 5.742 -13.789 1 96.19 610 HIS A CA 1
ATOM 4721 C C . HIS A 1 610 ? 18.359 4.68 -14.453 1 96.19 610 HIS A C 1
ATOM 4723 O O . HIS A 1 610 ? 19.281 4.137 -13.828 1 96.19 610 HIS A O 1
ATOM 4729 N N . VAL A 1 611 ? 18.125 4.395 -15.734 1 92.81 611 VAL A N 1
ATOM 4730 C CA . VAL A 1 611 ? 18.938 3.404 -16.438 1 92.81 611 VAL A CA 1
ATOM 4731 C C . VAL A 1 611 ? 19.938 4.109 -17.359 1 92.81 611 VAL A C 1
ATOM 4733 O O . VAL A 1 611 ? 20.578 3.467 -18.172 1 92.81 611 VAL A O 1
ATOM 4736 N N . SER A 1 612 ? 20.047 5.387 -17.203 1 92.44 612 SER A N 1
ATOM 4737 C CA . SER A 1 612 ? 21 6.16 -18 1 92.44 612 SER A CA 1
ATOM 4738 C C . SER A 1 612 ? 22.438 5.762 -17.672 1 92.44 612 SER A C 1
ATOM 4740 O O . SER A 1 612 ? 22.844 5.77 -16.516 1 92.44 612 SER A O 1
ATOM 4742 N N . MET A 1 613 ? 23.234 5.559 -18.719 1 89.19 613 MET A N 1
ATOM 4743 C CA . MET A 1 613 ? 24.625 5.172 -18.531 1 89.19 613 MET A CA 1
ATOM 4744 C C . MET A 1 613 ? 25.469 6.371 -18.094 1 89.19 613 MET A C 1
ATOM 4746 O O . MET A 1 613 ? 26.453 6.215 -17.375 1 89.19 613 MET A O 1
ATOM 4750 N N . GLN A 1 614 ? 25.062 7.496 -18.516 1 87.88 614 GLN A N 1
ATOM 4751 C CA . GLN A 1 614 ? 25.75 8.711 -18.109 1 87.88 614 GLN A CA 1
ATOM 4752 C C . GLN A 1 614 ? 25.641 8.922 -16.609 1 87.88 614 GLN A C 1
ATOM 4754 O O . GLN A 1 614 ? 26.641 9.258 -15.945 1 87.88 614 GLN A O 1
ATOM 4759 N N . LEU A 1 615 ? 24.484 8.758 -16.125 1 92.5 615 LEU A N 1
ATOM 4760 C CA . LEU A 1 615 ? 24.281 8.898 -14.688 1 92.5 615 LEU A CA 1
ATOM 4761 C C . LEU A 1 615 ? 25.062 7.82 -13.93 1 92.5 615 LEU A C 1
ATOM 4763 O O . LEU A 1 615 ? 25.656 8.094 -12.891 1 92.5 615 LEU A O 1
ATOM 4767 N N . ALA A 1 616 ? 25.016 6.621 -14.492 1 91.38 616 ALA A N 1
ATOM 4768 C CA . ALA A 1 616 ? 25.719 5.508 -13.859 1 91.38 616 ALA A CA 1
ATOM 4769 C C . ALA A 1 616 ? 27.219 5.777 -13.766 1 91.38 616 ALA A C 1
ATOM 4771 O O . ALA A 1 616 ? 27.844 5.477 -12.75 1 91.38 616 ALA A O 1
ATOM 4772 N N . ALA A 1 617 ? 27.766 6.391 -14.75 1 90.25 617 ALA A N 1
ATOM 4773 C CA . ALA A 1 617 ? 29.203 6.652 -14.828 1 90.25 617 ALA A CA 1
ATOM 4774 C C . ALA A 1 617 ? 29.625 7.699 -13.805 1 90.25 617 ALA A C 1
ATOM 4776 O O . ALA A 1 617 ? 30.781 7.738 -13.391 1 90.25 617 ALA A O 1
ATOM 4777 N N . SER A 1 618 ? 28.688 8.508 -13.352 1 91.38 618 SER A N 1
ATOM 4778 C CA . SER A 1 618 ? 29.031 9.625 -12.477 1 91.38 618 SER A CA 1
ATOM 4779 C C . SER A 1 618 ? 28.516 9.391 -11.062 1 91.38 618 SER A C 1
ATOM 4781 O O . SER A 1 618 ? 28.531 10.305 -10.234 1 91.38 618 SER A O 1
ATOM 4783 N N . GLN A 1 619 ? 28.062 8.242 -10.727 1 89.12 619 GLN A N 1
ATOM 4784 C CA . GLN A 1 619 ? 27.328 8.023 -9.484 1 89.12 619 GLN A CA 1
ATOM 4785 C C . GLN A 1 619 ? 28.234 8.188 -8.266 1 89.12 619 GLN A C 1
ATOM 4787 O O . GLN A 1 619 ? 27.828 8.742 -7.246 1 89.12 619 GLN A O 1
ATOM 4792 N N . THR A 1 620 ? 29.469 7.734 -8.344 1 87 620 THR A N 1
ATOM 4793 C CA . THR A 1 620 ? 30.375 7.805 -7.195 1 87 620 THR A CA 1
ATOM 4794 C C . THR A 1 620 ? 30.781 9.242 -6.914 1 87 620 THR A C 1
ATOM 4796 O O . THR A 1 620 ? 31.219 9.562 -5.809 1 87 620 THR A O 1
ATOM 4799 N N . ASP A 1 621 ? 30.672 10.141 -7.914 1 88.88 621 ASP A N 1
ATOM 4800 C CA . ASP A 1 621 ? 30.938 11.562 -7.723 1 88.88 621 ASP A CA 1
ATOM 4801 C C . ASP A 1 621 ? 29.688 12.281 -7.203 1 88.88 621 ASP A C 1
ATOM 4803 O O . ASP A 1 621 ? 29.797 13.219 -6.41 1 88.88 621 ASP A O 1
ATOM 4807 N N . LEU A 1 622 ? 28.578 11.828 -7.656 1 92.19 622 LEU A N 1
ATOM 4808 C CA . LEU A 1 622 ? 27.312 12.5 -7.332 1 92.19 622 LEU A CA 1
ATOM 4809 C C . LEU A 1 622 ? 26.859 12.141 -5.926 1 92.19 622 LEU A C 1
ATOM 4811 O O . LEU A 1 622 ? 26.281 12.977 -5.223 1 92.19 622 LEU A O 1
ATOM 4815 N N . CYS A 1 623 ? 27.109 10.906 -5.562 1 90 623 CYS A N 1
ATOM 4816 C CA . CYS A 1 623 ? 26.594 10.398 -4.293 1 90 623 CYS A CA 1
ATOM 4817 C C . CYS A 1 623 ? 27.703 9.805 -3.443 1 90 623 CYS A C 1
ATOM 4819 O O . CYS A 1 623 ? 28.688 9.289 -3.977 1 90 623 CYS A O 1
ATOM 4821 N N . CYS A 1 624 ? 27.469 9.859 -2.225 1 79.31 624 CYS A N 1
ATOM 4822 C CA . CYS A 1 624 ? 28.422 9.281 -1.286 1 79.31 624 CYS A CA 1
ATOM 4823 C C . CYS A 1 624 ? 27.984 7.887 -0.847 1 79.31 624 CYS A C 1
ATOM 4825 O O . CYS A 1 624 ? 27.016 7.75 -0.085 1 79.31 624 CYS A O 1
ATOM 4827 N N . TYR A 1 625 ? 28.625 6.832 -1.337 1 73.44 625 TYR A N 1
ATOM 4828 C CA . TYR A 1 625 ? 28.297 5.461 -0.976 1 73.44 625 TYR A CA 1
ATOM 4829 C C . TYR A 1 625 ? 29.203 4.953 0.139 1 73.44 625 TYR A C 1
ATOM 4831 O O . TYR A 1 625 ? 28.891 3.959 0.799 1 73.44 625 TYR A O 1
ATOM 4839 N N . SER A 1 626 ? 30.406 5.57 0.248 1 64.81 626 SER A N 1
ATOM 4840 C CA . SER A 1 626 ? 31.422 5.059 1.157 1 64.81 626 SER A CA 1
ATOM 4841 C C . SER A 1 626 ? 31.234 5.613 2.566 1 64.81 626 SER A C 1
ATOM 4843 O O . SER A 1 626 ? 30.609 6.656 2.75 1 64.81 626 SER A O 1
ATOM 4845 N N . THR A 1 627 ? 31.422 4.625 3.551 1 55.34 627 THR A N 1
ATOM 4846 C CA . THR A 1 627 ? 31.5 5.047 4.945 1 55.34 627 THR A CA 1
ATOM 4847 C C . THR A 1 627 ? 32.719 5.93 5.172 1 55.34 627 THR A C 1
ATOM 4849 O O . THR A 1 627 ? 33 6.34 6.305 1 55.34 627 THR A O 1
ATOM 4852 N N . ARG A 1 628 ? 33.562 6.027 4.109 1 48.66 628 ARG A N 1
ATOM 4853 C CA . ARG A 1 628 ? 34.812 6.742 4.355 1 48.66 628 ARG A CA 1
ATOM 4854 C C . ARG A 1 628 ? 34.531 8.203 4.707 1 48.66 628 ARG A C 1
ATOM 4856 O O . ARG A 1 628 ? 33.438 8.719 4.445 1 48.66 628 ARG A O 1
ATOM 4863 N N . ALA A 1 629 ? 35.469 8.695 5.383 1 48.88 629 ALA A N 1
ATOM 4864 C CA . ALA A 1 629 ? 35.5 10.062 5.906 1 48.88 629 ALA A CA 1
ATOM 4865 C C . ALA A 1 629 ? 35.094 11.07 4.832 1 48.88 629 ALA A C 1
ATOM 4867 O O . ALA A 1 629 ? 35.656 11.062 3.734 1 48.88 629 ALA A O 1
ATOM 4868 N N . ILE A 1 630 ? 33.875 11.5 4.836 1 53.56 630 ILE A N 1
ATOM 4869 C CA . ILE A 1 630 ? 33.344 12.555 3.971 1 53.56 630 ILE A CA 1
ATOM 4870 C C . ILE A 1 630 ? 34.281 13.766 4.023 1 53.56 630 ILE A C 1
ATOM 4872 O O . ILE A 1 630 ? 34.562 14.289 5.102 1 53.56 630 ILE A O 1
ATOM 4876 N N . ASP A 1 631 ? 35.062 13.969 2.936 1 62.03 631 ASP A N 1
ATOM 4877 C CA . ASP A 1 631 ? 35.781 15.234 2.805 1 62.03 631 ASP A CA 1
ATOM 4878 C C . ASP A 1 631 ? 34.844 16.422 2.986 1 62.03 631 ASP A C 1
ATOM 4880 O O . ASP A 1 631 ? 33.812 16.516 2.287 1 62.03 631 ASP A O 1
ATOM 4884 N N . ALA A 1 632 ? 35.094 17.156 4.035 1 59.88 632 ALA A N 1
ATOM 4885 C CA . ALA A 1 632 ? 34.25 18.297 4.395 1 59.88 632 ALA A CA 1
ATOM 4886 C C . ALA A 1 632 ? 34.094 19.25 3.217 1 59.88 632 ALA A C 1
ATOM 4888 O O . ALA A 1 632 ? 33.188 20.062 3.184 1 59.88 632 ALA A O 1
ATOM 4889 N N . ASN A 1 633 ? 34.969 19.125 2.309 1 71.56 633 ASN A N 1
ATOM 4890 C CA . ASN A 1 633 ? 34.938 20.078 1.207 1 71.56 633 ASN A CA 1
ATOM 4891 C C . ASN A 1 633 ? 34.156 19.547 0.015 1 71.56 633 ASN A C 1
ATOM 4893 O O . ASN A 1 633 ? 34.125 20.172 -1.049 1 71.56 633 ASN A O 1
ATOM 4897 N N . VAL A 1 634 ? 33.562 18.5 0.312 1 79.12 634 VAL A N 1
ATOM 4898 C CA . VAL A 1 634 ? 32.812 17.906 -0.793 1 79.12 634 VAL A CA 1
ATOM 4899 C C . VAL A 1 634 ? 31.359 17.703 -0.387 1 79.12 634 VAL A C 1
ATOM 4901 O O . VAL A 1 634 ? 31.078 17.266 0.729 1 79.12 634 VAL A O 1
ATOM 4904 N N . VAL A 1 635 ? 30.5 18.281 -1.188 1 86.81 635 VAL A N 1
ATOM 4905 C CA . VAL A 1 635 ? 29.078 18.031 -1.009 1 86.81 635 VAL A CA 1
ATOM 4906 C C . VAL A 1 635 ? 28.609 16.984 -2.027 1 86.81 635 VAL A C 1
ATOM 4908 O O . VAL A 1 635 ? 28.938 17.078 -3.213 1 86.81 635 VAL A O 1
ATOM 4911 N N . GLN A 1 636 ? 28.047 15.914 -1.592 1 89.62 636 GLN A N 1
ATOM 4912 C CA . GLN A 1 636 ? 27.406 14.883 -2.402 1 89.62 636 GLN A CA 1
ATOM 4913 C C . GLN A 1 636 ? 25.984 14.602 -1.913 1 89.62 636 GLN A C 1
ATOM 4915 O O . GLN A 1 636 ? 25.641 14.922 -0.775 1 89.62 636 GLN A O 1
ATOM 4920 N N . PHE A 1 637 ? 25.203 14.117 -2.82 1 92.31 637 PHE A N 1
ATOM 4921 C CA . PHE A 1 637 ? 23.859 13.719 -2.412 1 92.31 637 PHE A CA 1
ATOM 4922 C C . PHE A 1 637 ? 23.906 12.445 -1.577 1 92.31 637 PHE A C 1
ATOM 4924 O O . PHE A 1 637 ? 24.781 11.594 -1.775 1 92.31 637 PHE A O 1
ATOM 4931 N N . ASN A 1 638 ? 23.031 12.398 -0.596 1 90.19 638 ASN A N 1
ATOM 4932 C CA . ASN A 1 638 ? 22.734 11.109 0.028 1 90.19 638 ASN A CA 1
ATOM 4933 C C . ASN A 1 638 ? 22.094 10.141 -0.962 1 90.19 638 ASN A C 1
ATOM 4935 O O . ASN A 1 638 ? 21.094 10.477 -1.604 1 90.19 638 ASN A O 1
ATOM 4939 N N . PRO A 1 639 ? 22.656 8.898 -1.121 1 92.88 639 PRO A N 1
ATOM 4940 C CA . PRO A 1 639 ? 22.078 7.953 -2.086 1 92.88 639 PRO A CA 1
ATOM 4941 C C . PRO A 1 639 ? 20.594 7.684 -1.848 1 92.88 639 PRO A C 1
ATOM 4943 O O . PRO A 1 639 ? 19.875 7.348 -2.785 1 92.88 639 PRO A O 1
ATOM 4946 N N . ASP A 1 640 ? 20.078 7.855 -0.643 1 91.81 640 ASP A N 1
ATOM 4947 C CA . ASP A 1 640 ? 18.672 7.66 -0.339 1 91.81 640 ASP A CA 1
ATOM 4948 C C . ASP A 1 640 ? 17.812 8.766 -0.956 1 91.81 640 ASP A C 1
ATOM 4950 O O . ASP A 1 640 ? 16.609 8.602 -1.129 1 91.81 640 ASP A O 1
ATOM 4954 N N . TRP A 1 641 ? 18.516 9.891 -1.281 1 94.12 641 TRP A N 1
ATOM 4955 C CA . TRP A 1 641 ? 17.766 11.055 -1.709 1 94.12 641 TRP A CA 1
ATOM 4956 C C . TRP A 1 641 ? 18.281 11.602 -3.031 1 94.12 641 TRP A C 1
ATOM 4958 O O . TRP A 1 641 ? 18.359 12.812 -3.23 1 94.12 641 TRP A O 1
ATOM 4968 N N . TRP A 1 642 ? 18.844 10.75 -3.822 1 96.69 642 TRP A N 1
ATOM 4969 C CA . TRP A 1 642 ? 19.141 10.977 -5.234 1 96.69 642 TRP A CA 1
ATOM 4970 C C . TRP A 1 642 ? 18.156 10.211 -6.121 1 96.69 642 TRP A C 1
ATOM 4972 O O . TRP A 1 642 ? 18.156 8.977 -6.125 1 96.69 642 TRP A O 1
ATOM 4982 N N . MET A 1 643 ? 17.344 11.047 -6.836 1 97.81 643 MET A N 1
ATOM 4983 C CA . MET A 1 643 ? 16.156 10.43 -7.434 1 97.81 643 MET A CA 1
ATOM 4984 C C . MET A 1 643 ? 16.047 10.797 -8.906 1 97.81 643 MET A C 1
ATOM 4986 O O . MET A 1 643 ? 16.562 11.836 -9.336 1 97.81 643 MET A O 1
ATOM 4990 N N . CYS A 1 644 ? 15.391 9.945 -9.672 1 98.44 644 CYS A N 1
ATOM 4991 C CA . CYS A 1 644 ? 15.109 10.164 -11.086 1 98.44 644 CYS A CA 1
ATOM 4992 C C . CYS A 1 644 ? 13.617 10.359 -11.32 1 98.44 644 CYS A C 1
ATOM 4994 O O . CYS A 1 644 ? 12.812 9.492 -10.969 1 98.44 644 CYS A O 1
ATOM 4996 N N . ASP A 1 645 ? 13.25 11.523 -11.883 1 98.19 645 ASP A N 1
ATOM 4997 C CA . ASP A 1 645 ? 11.867 11.805 -12.258 1 98.19 645 ASP A CA 1
ATOM 4998 C C . ASP A 1 645 ? 11.531 11.188 -13.617 1 98.19 645 ASP A C 1
ATOM 5000 O O . ASP A 1 645 ? 11.25 11.914 -14.57 1 98.19 645 ASP A O 1
ATOM 5004 N N . ASP A 1 646 ? 11.469 9.867 -13.688 1 96.75 646 ASP A N 1
ATOM 5005 C CA . ASP A 1 646 ? 11.336 9.164 -14.961 1 96.75 646 ASP A CA 1
ATOM 5006 C C . ASP A 1 646 ? 10.18 8.164 -14.93 1 96.75 646 ASP A C 1
ATOM 5008 O O . ASP A 1 646 ? 10.172 7.195 -15.688 1 96.75 646 ASP A O 1
ATOM 5012 N N . ARG A 1 647 ? 9.281 8.336 -14.008 1 94.62 647 ARG A N 1
ATOM 5013 C CA . ARG A 1 647 ? 8.086 7.504 -13.938 1 94.62 647 ARG A CA 1
ATOM 5014 C C . ARG A 1 647 ? 6.84 8.305 -14.305 1 94.62 647 ARG A C 1
ATOM 5016 O O . ARG A 1 647 ? 6.414 9.188 -13.562 1 94.62 647 ARG A O 1
ATOM 5023 N N . ALA A 1 648 ? 6.285 7.941 -15.398 1 92.69 648 ALA A N 1
ATOM 5024 C CA . ALA A 1 648 ? 5.09 8.641 -15.867 1 92.69 648 ALA A CA 1
ATOM 5025 C C . ALA A 1 648 ? 3.916 8.422 -14.914 1 92.69 648 ALA A C 1
ATOM 5027 O O . ALA A 1 648 ? 3.885 7.434 -14.172 1 92.69 648 ALA A O 1
ATOM 5028 N N . SER A 1 649 ? 3.029 9.383 -14.875 1 93.44 649 SER A N 1
ATOM 5029 C CA . SER A 1 649 ? 1.816 9.305 -14.07 1 93.44 649 SER A CA 1
ATOM 5030 C C . SER A 1 649 ? 0.646 9.992 -14.758 1 93.44 649 SER A C 1
ATOM 5032 O O . SER A 1 649 ? 0.841 10.758 -15.703 1 93.44 649 SER A O 1
ATOM 5034 N N . LEU A 1 650 ? -0.51 9.656 -14.383 1 92.31 650 LEU A N 1
ATOM 5035 C CA . LEU A 1 650 ? -1.675 10.406 -14.844 1 92.31 650 LEU A CA 1
ATOM 5036 C C . LEU A 1 650 ? -1.673 11.812 -14.266 1 92.31 650 LEU A C 1
ATOM 5038 O O . LEU A 1 650 ? -1.346 12.008 -13.094 1 92.31 650 LEU A O 1
ATOM 5042 N N . SER A 1 651 ? -1.995 12.711 -15.07 1 89 651 SER A N 1
ATOM 5043 C CA . SER A 1 651 ? -2.1 14.094 -14.594 1 89 651 SER A CA 1
ATOM 5044 C C . SER A 1 651 ? -3.383 14.305 -13.797 1 89 651 SER A C 1
ATOM 5046 O O . SER A 1 651 ? -4.473 13.953 -14.266 1 89 651 SER A O 1
ATOM 5048 N N . PRO A 1 652 ? -3.275 14.812 -12.648 1 85.94 652 PRO A N 1
ATOM 5049 C CA . PRO A 1 652 ? -4.512 15.156 -11.945 1 85.94 652 PRO A CA 1
ATOM 5050 C C . PRO A 1 652 ? -5.184 16.406 -12.508 1 85.94 652 PRO A C 1
ATOM 5052 O O . PRO A 1 652 ? -6.332 16.703 -12.164 1 85.94 652 PRO A O 1
ATOM 5055 N N . TYR A 1 653 ? -4.488 17.078 -13.383 1 80 653 TYR A N 1
ATOM 5056 C CA . TYR A 1 653 ? -4.973 18.344 -13.938 1 80 653 TYR A CA 1
ATOM 5057 C C . TYR A 1 653 ? -5.613 18.125 -15.305 1 80 653 TYR A C 1
ATOM 5059 O O . TYR A 1 653 ? -5.043 17.438 -16.156 1 80 653 TYR A O 1
ATOM 5067 N N . PRO A 1 654 ? -6.855 18.609 -15.492 1 72.5 654 PRO A N 1
ATOM 5068 C CA . PRO A 1 654 ? -7.406 18.516 -16.844 1 72.5 654 PRO A CA 1
ATOM 5069 C C . PRO A 1 654 ? -6.605 19.328 -17.875 1 72.5 654 PRO A C 1
ATOM 5071 O O . PRO A 1 654 ? -6.027 20.359 -17.531 1 72.5 654 PRO A O 1
ATOM 5074 N N . ASP A 1 655 ? -6.52 18.766 -19.031 1 69.44 655 ASP A N 1
ATOM 5075 C CA . ASP A 1 655 ? -5.844 19.531 -20.078 1 69.44 655 ASP A CA 1
ATOM 5076 C C . ASP A 1 655 ? -6.695 20.719 -20.531 1 69.44 655 ASP A C 1
ATOM 5078 O O . ASP A 1 655 ? -7.707 21.047 -19.891 1 69.44 655 ASP A O 1
ATOM 5082 N N . GLN A 1 656 ? -6.223 21.453 -21.516 1 60.78 656 GLN A N 1
ATOM 5083 C CA . GLN A 1 656 ? -6.906 22.656 -22 1 60.78 656 GLN A CA 1
ATOM 5084 C C . GLN A 1 656 ? -8.32 22.328 -22.469 1 60.78 656 GLN A C 1
ATOM 5086 O O . GLN A 1 656 ? -9.211 23.172 -22.422 1 60.78 656 GLN A O 1
ATOM 5091 N N . MET A 1 657 ? -8.461 21.047 -22.859 1 62.34 657 MET A N 1
ATOM 5092 C CA . MET A 1 657 ? -9.766 20.625 -23.359 1 62.34 657 MET A CA 1
ATOM 5093 C C . MET A 1 657 ? -10.523 19.859 -22.281 1 62.34 657 MET A C 1
ATOM 5095 O O . MET A 1 657 ? -11.562 19.266 -22.547 1 62.34 657 MET A O 1
ATOM 5099 N N . GLY A 1 658 ? -9.875 19.828 -21.156 1 67.06 658 GLY A N 1
ATOM 5100 C CA . GLY A 1 658 ? -10.555 19.188 -20.047 1 67.06 658 GLY A CA 1
ATOM 5101 C C . GLY A 1 658 ? -10.391 17.672 -20.047 1 67.06 658 GLY A C 1
ATOM 5102 O O . GLY A 1 658 ? -11.125 16.969 -19.344 1 67.06 658 GLY A O 1
ATOM 5103 N N . LYS A 1 659 ? -9.477 17.25 -20.859 1 72.19 659 LYS A N 1
ATOM 5104 C CA . LYS A 1 659 ? -9.305 15.805 -21 1 72.19 659 LYS A CA 1
ATOM 5105 C C . LYS A 1 659 ? -8.164 15.312 -20.109 1 72.19 659 LYS A C 1
ATOM 5107 O O . LYS A 1 659 ? -7.227 16.062 -19.812 1 72.19 659 LYS A O 1
ATOM 5112 N N . PRO A 1 660 ? -8.383 14.023 -19.672 1 77.25 660 PRO A N 1
ATOM 5113 C CA . PRO A 1 660 ? -7.258 13.445 -18.938 1 77.25 660 PRO A CA 1
ATOM 5114 C C . PRO A 1 660 ? -5.973 13.391 -19.75 1 77.25 660 PRO A C 1
ATOM 5116 O O . PRO A 1 660 ? -6.027 13.258 -20.984 1 77.25 660 PRO A O 1
ATOM 5119 N N . SER A 1 661 ? -4.867 13.633 -19.078 1 84.94 661 SER A N 1
ATOM 5120 C CA . SER A 1 661 ? -3.549 13.594 -19.703 1 84.94 661 SER A CA 1
ATOM 5121 C C . SER A 1 661 ? -2.539 12.867 -18.828 1 84.94 661 SER A C 1
ATOM 5123 O O . SER A 1 661 ? -2.9 12.305 -17.781 1 84.94 661 SER A O 1
ATOM 5125 N N . MET A 1 662 ? -1.334 12.742 -19.344 1 89.19 662 MET A N 1
ATOM 5126 C CA . MET A 1 662 ? -0.272 12.07 -18.609 1 89.19 662 MET A CA 1
ATOM 5127 C C . MET A 1 662 ? 0.926 12.992 -18.406 1 89.19 662 MET A C 1
ATOM 5129 O O . MET A 1 662 ? 1.147 13.906 -19.203 1 89.19 662 MET A O 1
ATOM 5133 N N . LEU A 1 663 ? 1.659 12.773 -17.391 1 91.69 663 LEU A N 1
ATOM 5134 C CA . LEU A 1 663 ? 2.938 13.414 -17.109 1 91.69 663 LEU A CA 1
ATOM 5135 C C . LEU A 1 663 ? 4.09 12.438 -17.281 1 91.69 663 LEU A C 1
ATOM 5137 O O . LEU A 1 663 ? 4.02 11.297 -16.797 1 91.69 663 LEU A O 1
ATOM 5141 N N . VAL A 1 664 ? 5.102 12.859 -18 1 92.38 664 VAL A N 1
ATOM 5142 C CA . VAL A 1 664 ? 6.262 12.008 -18.234 1 92.38 664 VAL A CA 1
ATOM 5143 C C . VAL A 1 664 ? 7.25 12.156 -17.078 1 92.38 664 VAL A C 1
ATOM 5145 O O . VAL A 1 664 ? 7.855 11.18 -16.641 1 92.38 664 VAL A O 1
ATOM 5148 N N . HIS A 1 665 ? 7.453 13.398 -16.688 1 95.88 665 HIS A N 1
ATOM 5149 C CA . HIS A 1 665 ? 8.273 13.766 -15.531 1 95.88 665 HIS A CA 1
ATOM 5150 C C . HIS A 1 665 ? 7.449 14.508 -14.484 1 95.88 665 HIS A C 1
ATOM 5152 O O . HIS A 1 665 ? 7.582 15.719 -14.328 1 95.88 665 HIS A O 1
ATOM 5158 N N . PRO A 1 666 ? 6.746 13.781 -13.719 1 95.62 666 PRO A N 1
ATOM 5159 C CA . PRO A 1 666 ? 5.699 14.383 -12.883 1 95.62 666 PRO A CA 1
ATOM 5160 C C . PRO A 1 666 ? 6.242 15.445 -11.93 1 95.62 666 PRO A C 1
ATOM 5162 O O . PRO A 1 666 ? 5.652 16.516 -11.805 1 95.62 666 PRO A O 1
ATOM 5165 N N . ALA A 1 667 ? 7.32 15.203 -11.188 1 96.88 667 ALA A N 1
ATOM 5166 C CA . ALA A 1 667 ? 7.832 16.188 -10.234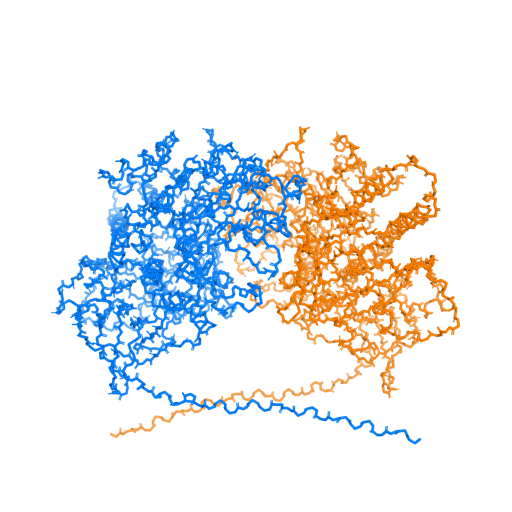 1 96.88 667 ALA A CA 1
ATOM 5167 C C . ALA A 1 667 ? 8.188 17.484 -10.938 1 96.88 667 ALA A C 1
ATOM 5169 O O . ALA A 1 667 ? 7.691 18.562 -10.562 1 96.88 667 ALA A O 1
ATOM 5170 N N . HIS A 1 668 ? 8.984 17.438 -12.016 1 96.56 668 HIS A N 1
ATOM 5171 C CA . HIS A 1 668 ? 9.438 18.625 -12.727 1 96.56 668 HIS A CA 1
ATOM 5172 C C . HIS A 1 668 ? 8.266 19.344 -13.398 1 96.56 668 HIS A C 1
ATOM 5174 O O . HIS A 1 668 ? 8.203 20.578 -13.406 1 96.56 668 HIS A O 1
ATOM 5180 N N . GLU A 1 669 ? 7.344 18.547 -13.969 1 93.44 669 GLU A N 1
ATOM 5181 C CA . GLU A 1 669 ? 6.223 19.141 -14.688 1 93.44 669 GLU A CA 1
ATOM 5182 C C . GLU A 1 669 ? 5.219 19.781 -13.734 1 93.44 669 GLU A C 1
ATOM 5184 O O . GLU A 1 669 ? 4.777 20.906 -13.953 1 93.44 669 GLU A O 1
ATOM 5189 N N . LYS A 1 670 ? 4.859 19.094 -12.68 1 91.94 670 LYS A N 1
ATOM 5190 C CA . LYS A 1 670 ? 3.947 19.656 -11.688 1 91.94 670 LYS A CA 1
ATOM 5191 C C . LYS A 1 670 ? 4.543 20.906 -11.023 1 91.94 670 LYS A C 1
ATOM 5193 O O . LYS A 1 670 ? 3.822 21.844 -10.703 1 91.94 670 LYS A O 1
ATOM 5198 N N . TRP A 1 671 ? 5.887 20.859 -10.812 1 93 671 TRP A N 1
ATOM 5199 C CA . TRP A 1 671 ? 6.562 21.922 -10.094 1 93 671 TRP A CA 1
ATOM 5200 C C . TRP A 1 671 ? 6.977 23.047 -11.047 1 93 671 TRP A C 1
ATOM 5202 O O . TRP A 1 671 ? 7.52 24.062 -10.617 1 93 671 TRP A O 1
ATOM 5212 N N . ARG A 1 672 ? 6.801 22.844 -12.344 1 90 672 ARG A N 1
ATOM 5213 C CA . ARG A 1 672 ? 7.102 23.797 -13.406 1 90 672 ARG A CA 1
ATOM 5214 C C . ARG A 1 672 ? 8.586 24.141 -13.422 1 90 672 ARG A C 1
ATOM 5216 O O . ARG A 1 672 ? 8.945 25.328 -13.492 1 90 672 ARG A O 1
ATOM 5223 N N . VAL A 1 673 ? 9.359 23.172 -13.305 1 94.31 673 VAL A N 1
ATOM 5224 C CA . VAL A 1 673 ? 10.812 23.312 -13.375 1 94.31 673 VAL A CA 1
ATOM 5225 C C . VAL A 1 673 ? 11.258 23.297 -14.828 1 94.31 673 VAL A C 1
ATOM 5227 O O . VAL A 1 673 ? 10.875 22.422 -15.594 1 94.31 673 VAL A O 1
ATOM 5230 N N . ASP A 1 674 ? 12.039 24.281 -15.219 1 93.19 674 ASP A N 1
ATOM 5231 C CA . ASP A 1 674 ? 12.633 24.281 -16.562 1 93.19 674 ASP A CA 1
ATOM 5232 C C . ASP A 1 674 ? 13.656 23.156 -16.703 1 93.19 674 ASP A C 1
ATOM 5234 O O . ASP A 1 674 ? 14.625 23.094 -15.953 1 93.19 674 ASP A O 1
ATOM 5238 N N . PRO A 1 675 ? 13.445 22.312 -17.672 1 96.38 675 PRO A N 1
ATOM 5239 C CA . PRO A 1 675 ? 14.32 21.141 -17.828 1 96.38 675 PRO A CA 1
ATOM 5240 C C . PRO A 1 675 ? 15.773 21.531 -18.094 1 96.38 675 PRO A C 1
ATOM 5242 O O . PRO A 1 675 ? 16.688 20.75 -17.797 1 96.38 675 PRO A O 1
ATOM 5245 N N . ASN A 1 676 ? 16.031 22.703 -18.609 1 96.06 676 ASN A N 1
ATOM 5246 C CA . ASN A 1 676 ? 17.375 23.078 -19.031 1 96.06 676 ASN A CA 1
ATOM 5247 C C . ASN A 1 676 ? 18.078 23.953 -17.984 1 96.06 676 ASN A C 1
ATOM 5249 O O . ASN A 1 676 ? 19.281 24.172 -18.062 1 96.06 676 ASN A O 1
ATOM 5253 N N . ARG A 1 677 ? 17.328 24.453 -17.047 1 96.25 677 ARG A N 1
ATOM 5254 C CA . ARG A 1 677 ? 17.922 25.344 -16.062 1 96.25 677 ARG A CA 1
ATOM 5255 C C . ARG A 1 677 ? 17.781 24.766 -14.656 1 96.25 677 ARG A C 1
ATOM 5257 O O . ARG A 1 677 ? 18.469 25.203 -13.727 1 96.25 677 ARG A O 1
ATOM 5264 N N . GLY A 1 678 ? 16.859 23.875 -14.492 1 96.62 678 GLY A N 1
ATOM 5265 C CA . GLY A 1 678 ? 16.594 23.344 -13.164 1 96.62 678 GLY A CA 1
ATOM 5266 C C . GLY A 1 678 ? 15.984 24.359 -12.227 1 96.62 678 GLY A C 1
ATOM 5267 O O . GLY A 1 678 ? 15.43 25.375 -12.672 1 96.62 678 GLY A O 1
ATOM 5268 N N . ALA A 1 679 ? 15.969 24.047 -10.938 1 96.81 679 ALA A N 1
ATOM 5269 C CA . ALA A 1 679 ? 15.453 24.922 -9.898 1 96.81 679 ALA A CA 1
ATOM 5270 C C . ALA A 1 679 ? 15.812 24.406 -8.508 1 96.81 679 ALA A C 1
ATOM 5272 O O . ALA A 1 679 ? 16.203 23.25 -8.352 1 96.81 679 ALA A O 1
ATOM 5273 N N . LEU A 1 680 ? 15.883 25.328 -7.594 1 96.69 680 LEU A N 1
ATOM 5274 C CA . LEU A 1 680 ? 15.984 24.984 -6.18 1 96.69 680 LEU A CA 1
ATOM 5275 C C . LEU A 1 680 ? 14.656 25.219 -5.461 1 96.69 680 LEU A C 1
ATOM 5277 O O . LEU A 1 680 ? 14.023 26.266 -5.652 1 96.69 680 LEU A O 1
ATOM 5281 N N . VAL A 1 681 ? 14.195 24.203 -4.75 1 96.62 681 VAL A N 1
ATOM 5282 C CA . VAL A 1 681 ? 12.969 24.312 -3.967 1 96.62 681 VAL A CA 1
ATOM 5283 C C . VAL A 1 681 ? 13.273 24.094 -2.488 1 96.62 681 VAL A C 1
ATOM 5285 O O . VAL A 1 681 ? 13.641 22.984 -2.082 1 96.62 681 VAL A O 1
ATOM 5288 N N . VAL A 1 682 ? 13.172 25.109 -1.653 1 96.06 682 VAL A N 1
ATOM 5289 C CA . VAL A 1 682 ? 13.359 25.016 -0.21 1 96.06 682 VAL A CA 1
ATOM 5290 C C . VAL A 1 682 ? 12.031 24.672 0.462 1 96.06 682 VAL A C 1
ATOM 5292 O O . VAL A 1 682 ? 11.047 25.406 0.288 1 96.06 682 VAL A O 1
ATOM 5295 N N . VAL A 1 683 ? 11.992 23.641 1.157 1 96.31 683 VAL A N 1
ATOM 5296 C CA . VAL A 1 683 ? 10.773 23.172 1.813 1 96.31 683 VAL A CA 1
ATOM 5297 C C . VAL A 1 683 ? 10.961 23.203 3.328 1 96.31 683 VAL A C 1
ATOM 5299 O O . VAL A 1 683 ? 11.984 22.734 3.84 1 96.31 683 VAL A O 1
ATOM 5302 N N . ARG A 1 684 ? 9.984 23.734 3.979 1 95.5 684 ARG A N 1
ATOM 5303 C CA . ARG A 1 684 ? 9.961 23.781 5.438 1 95.5 684 ARG A CA 1
ATOM 5304 C C . ARG A 1 684 ? 9.789 22.391 6.031 1 95.5 684 ARG A C 1
ATOM 5306 O O . ARG A 1 684 ? 9.352 21.469 5.344 1 95.5 684 ARG A O 1
ATOM 5313 N N . PRO A 1 685 ? 10.109 22.25 7.305 1 93.31 685 PRO A N 1
ATOM 5314 C CA . PRO A 1 685 ? 9.922 20.953 7.949 1 93.31 685 PRO A CA 1
ATOM 5315 C C . PRO A 1 685 ? 8.461 20.5 7.934 1 93.31 685 PRO A C 1
ATOM 5317 O O . PRO A 1 685 ? 8.188 19.297 8.047 1 93.31 685 PRO A O 1
ATOM 5320 N N . ASP A 1 686 ? 7.5 21.391 7.828 1 93.88 686 ASP A N 1
ATOM 5321 C CA . ASP A 1 686 ? 6.09 21.031 7.82 1 93.88 686 ASP A CA 1
ATOM 5322 C C . ASP A 1 686 ? 5.602 20.75 6.398 1 93.88 686 ASP A C 1
ATOM 5324 O O . ASP A 1 686 ? 4.395 20.688 6.152 1 93.88 686 ASP A O 1
ATOM 5328 N N . SER A 1 687 ? 6.469 20.734 5.355 1 94.5 687 SER A N 1
ATOM 5329 C CA . SER A 1 687 ? 6.266 20.312 3.971 1 94.5 687 SER A CA 1
ATOM 5330 C C . SER A 1 687 ? 5.645 21.438 3.145 1 94.5 687 SER A C 1
ATOM 5332 O O . SER A 1 687 ? 5.152 21.203 2.039 1 94.5 687 SER A O 1
ATOM 5334 N N . HIS A 1 688 ? 5.602 22.656 3.738 1 94.38 688 HIS A N 1
ATOM 5335 C CA . HIS A 1 688 ? 5.258 23.828 2.932 1 94.38 688 HIS A CA 1
ATOM 5336 C C . HIS A 1 688 ? 6.488 24.391 2.232 1 94.38 688 HIS A C 1
ATOM 5338 O O . HIS A 1 688 ? 7.586 24.391 2.793 1 94.38 688 HIS A O 1
ATOM 5344 N N . VAL A 1 689 ? 6.285 24.922 1.104 1 94.06 689 VAL A N 1
ATOM 5345 C CA . VAL A 1 689 ? 7.371 25.484 0.316 1 94.06 689 VAL A CA 1
ATOM 5346 C C . VAL A 1 689 ? 7.781 26.844 0.897 1 94.06 689 VAL A C 1
ATOM 5348 O O . VAL A 1 689 ? 6.926 27.672 1.196 1 94.06 689 VAL A O 1
ATOM 5351 N N . ALA A 1 690 ? 9.07 27.016 1.094 1 95.25 690 ALA A N 1
ATOM 5352 C CA . ALA A 1 690 ? 9.586 28.281 1.625 1 95.25 690 ALA A CA 1
ATOM 5353 C C . ALA A 1 690 ? 10.062 29.188 0.502 1 95.25 690 ALA A C 1
ATOM 5355 O O . ALA A 1 690 ? 9.875 30.406 0.559 1 95.25 690 ALA A O 1
ATOM 5356 N N . LEU A 1 691 ? 10.688 28.562 -0.462 1 93.31 691 LEU A N 1
ATOM 5357 C CA . LEU A 1 691 ? 11.32 29.328 -1.54 1 93.31 691 LEU A CA 1
ATOM 5358 C C . LEU A 1 691 ? 11.445 28.469 -2.799 1 93.31 691 LEU A C 1
ATOM 5360 O O . LEU A 1 691 ? 11.727 27.281 -2.719 1 93.31 691 LEU A O 1
ATOM 5364 N N . VAL A 1 692 ? 11.141 29.078 -3.945 1 92.75 692 VAL A N 1
ATOM 5365 C CA . VAL A 1 692 ? 11.367 28.453 -5.246 1 92.75 692 VAL A CA 1
ATOM 5366 C C . VAL A 1 692 ? 12.203 29.375 -6.129 1 92.75 692 VAL A C 1
ATOM 5368 O O . VAL A 1 692 ? 11.883 30.562 -6.27 1 92.75 692 VAL A O 1
ATOM 5371 N N . THR A 1 693 ? 13.297 28.859 -6.664 1 94 693 THR A N 1
ATOM 5372 C CA . THR A 1 693 ? 14.133 29.656 -7.562 1 94 693 THR A CA 1
ATOM 5373 C C . THR A 1 693 ? 13.82 29.328 -9.023 1 94 693 THR A C 1
ATOM 5375 O O . THR A 1 693 ? 13.172 28.312 -9.312 1 94 693 THR A O 1
ATOM 5378 N N . SER A 1 694 ? 14.258 30.141 -9.914 1 90 694 SER A N 1
ATOM 5379 C CA . SER A 1 694 ? 14.016 29.953 -11.344 1 90 694 SER A CA 1
ATOM 5380 C C . SER A 1 694 ? 15.086 29.062 -11.969 1 90 694 SER A C 1
ATOM 5382 O O . SER A 1 694 ? 14.93 28.578 -13.086 1 90 694 SER A O 1
ATOM 5384 N N . SER A 1 695 ? 16.156 28.922 -11.18 1 94.31 695 SER A N 1
ATOM 5385 C CA . SER A 1 695 ? 17.266 28.125 -11.688 1 94.31 695 SER A CA 1
ATOM 5386 C C . SER A 1 695 ? 18.031 27.469 -10.539 1 94.31 695 SER A C 1
ATOM 5388 O O . SER A 1 695 ? 18 27.953 -9.406 1 94.31 695 SER A O 1
ATOM 5390 N N . ILE A 1 696 ? 18.703 26.391 -10.906 1 95.56 696 ILE A N 1
ATOM 5391 C CA . ILE A 1 696 ? 19.516 25.703 -9.914 1 95.56 696 ILE A CA 1
ATOM 5392 C C . ILE A 1 696 ? 20.734 26.547 -9.562 1 95.56 696 ILE A C 1
ATOM 5394 O O . ILE A 1 696 ? 21.359 26.344 -8.516 1 95.56 696 ILE A O 1
ATOM 5398 N N . TYR A 1 697 ? 21.094 27.609 -10.344 1 94.12 697 TYR A N 1
ATOM 5399 C CA . TYR A 1 697 ? 22.281 28.438 -10.172 1 94.12 697 TYR A CA 1
ATOM 5400 C C . TYR A 1 697 ? 22.016 29.578 -9.195 1 94.12 697 TYR A C 1
ATOM 5402 O O . TYR A 1 697 ? 22.922 30.359 -8.875 1 94.12 697 TYR A O 1
ATOM 5410 N N . GLU A 1 698 ? 20.859 29.641 -8.656 1 94.75 698 GLU A N 1
ATOM 5411 C CA . GLU A 1 698 ? 20.5 30.719 -7.734 1 94.75 698 GLU A CA 1
ATOM 5412 C C . GLU A 1 698 ? 20.656 30.266 -6.285 1 94.75 698 GLU A C 1
ATOM 5414 O O . GLU A 1 698 ? 19.781 30.516 -5.453 1 94.75 698 GLU A O 1
ATOM 5419 N N . TRP A 1 699 ? 21.734 29.641 -5.992 1 95.31 699 TRP A N 1
ATOM 5420 C CA . TRP A 1 699 ? 22.031 29.188 -4.633 1 95.31 699 TRP A CA 1
ATOM 5421 C C . TRP A 1 699 ? 22.172 30.375 -3.686 1 95.31 699 TRP A C 1
ATOM 5423 O O . TRP A 1 699 ? 21.844 30.266 -2.5 1 95.31 699 TRP A O 1
ATOM 5433 N N . LYS A 1 700 ? 22.547 31.484 -4.184 1 92.94 700 LYS A N 1
ATOM 5434 C CA . LYS A 1 700 ? 22.672 32.688 -3.361 1 92.94 700 LYS A CA 1
ATOM 5435 C C . LYS A 1 700 ? 21.328 33.062 -2.732 1 92.94 700 LYS A C 1
ATOM 5437 O O . LYS A 1 700 ? 21.281 33.562 -1.612 1 92.94 700 LYS A O 1
ATOM 5442 N N . ALA A 1 701 ? 20.281 32.812 -3.445 1 92.69 701 ALA A N 1
ATOM 5443 C CA . ALA A 1 701 ? 18.953 33.094 -2.902 1 92.69 701 ALA A CA 1
ATOM 5444 C C . ALA A 1 701 ? 18.656 32.188 -1.705 1 92.69 701 ALA A C 1
ATOM 5446 O O . ALA A 1 701 ? 18.031 32.625 -0.734 1 92.69 701 ALA A O 1
ATOM 5447 N N . VAL A 1 702 ? 19.094 30.969 -1.816 1 94.06 702 VAL A N 1
ATOM 5448 C CA . VAL A 1 702 ? 18.938 30.031 -0.712 1 94.06 702 VAL A CA 1
ATOM 5449 C C . VAL A 1 702 ? 19.75 30.5 0.487 1 94.06 702 VAL A C 1
ATOM 5451 O O . VAL A 1 702 ? 19.266 30.516 1.617 1 94.06 702 VAL A O 1
ATOM 5454 N N . GLU A 1 703 ? 20.969 30.938 0.233 1 92.81 703 GLU A N 1
ATOM 5455 C CA . GLU A 1 703 ? 21.828 31.438 1.298 1 92.81 703 GLU A CA 1
ATOM 5456 C C . GLU A 1 703 ? 21.219 32.688 1.96 1 92.81 703 GLU A C 1
ATOM 5458 O O . GLU A 1 703 ? 21.266 32.812 3.184 1 92.81 703 GLU A O 1
ATOM 5463 N N . ALA A 1 704 ? 20.625 33.531 1.149 1 91.25 704 ALA A N 1
ATOM 5464 C CA . ALA A 1 704 ? 19.984 34.719 1.673 1 91.25 704 ALA A CA 1
ATOM 5465 C C . ALA A 1 704 ? 18.797 34.375 2.559 1 91.25 704 ALA A C 1
ATOM 5467 O O . ALA A 1 704 ? 18.578 35 3.592 1 91.25 704 ALA A O 1
ATOM 5468 N N . PHE A 1 705 ? 18.016 33.406 2.119 1 92.06 705 PHE A N 1
ATOM 5469 C CA . PHE A 1 705 ? 16.859 32.969 2.896 1 92.06 705 PHE A CA 1
ATOM 5470 C C . PHE A 1 705 ? 17.297 32.5 4.277 1 92.06 705 PHE A C 1
ATOM 5472 O O . PHE A 1 705 ? 16.703 32.875 5.289 1 92.06 705 PHE A O 1
ATOM 5479 N N . PHE A 1 706 ? 18.391 31.75 4.359 1 91.44 706 PHE A N 1
ATOM 5480 C CA . PHE A 1 706 ? 18.812 31.156 5.629 1 91.44 706 PHE A CA 1
ATOM 5481 C C . PHE A 1 706 ? 19.594 32.156 6.453 1 91.44 706 PHE A C 1
ATOM 5483 O O . PHE A 1 706 ? 19.734 32 7.672 1 91.44 706 PHE A O 1
ATOM 5490 N N . ALA A 1 707 ? 20.234 33.094 5.852 1 88 707 ALA A N 1
ATOM 5491 C CA . ALA A 1 707 ? 20.922 34.156 6.598 1 88 707 ALA A CA 1
ATOM 5492 C C . ALA A 1 707 ? 19.953 34.875 7.512 1 88 707 ALA A C 1
ATOM 5494 O O . ALA A 1 707 ? 20.328 35.312 8.609 1 88 707 ALA A O 1
ATOM 5495 N N . SER A 1 708 ? 18.781 34.969 7.062 1 83.81 708 SER A N 1
ATOM 5496 C CA . SER A 1 708 ? 17.766 35.625 7.852 1 83.81 708 SER A CA 1
ATOM 5497 C C . SER A 1 708 ? 17.297 34.781 9.016 1 83.81 708 SER A C 1
ATOM 5499 O O . SER A 1 708 ? 16.844 35.281 10.039 1 83.81 708 SER A O 1
ATOM 5501 N N . LEU A 1 709 ? 17.422 33.531 8.906 1 89.38 709 LEU A N 1
ATOM 5502 C CA . LEU A 1 709 ? 16.906 32.594 9.898 1 89.38 709 LEU A CA 1
ATOM 5503 C C . LEU A 1 709 ? 18 32.219 10.898 1 89.38 709 LEU A C 1
ATOM 5505 O O . LEU A 1 709 ? 17.703 31.797 12.023 1 89.38 709 LEU A O 1
ATOM 5509 N N . LEU A 1 710 ? 19.234 32.344 10.375 1 86.38 710 LEU A N 1
ATOM 5510 C CA . LEU A 1 710 ? 20.375 31.969 11.211 1 86.38 710 LEU A CA 1
ATOM 5511 C C . LEU A 1 710 ? 21.344 33.125 11.367 1 86.38 710 LEU A C 1
ATOM 5513 O O . LEU A 1 710 ? 22.422 33.156 10.758 1 86.38 710 LEU A O 1
ATOM 5517 N N . PRO A 1 711 ? 21.141 34.094 12.156 1 71.25 711 PRO A N 1
ATOM 5518 C CA . PRO A 1 711 ? 21.953 35.344 12.234 1 71.25 711 PRO A CA 1
ATOM 5519 C C . PRO A 1 711 ? 23.422 35.062 12.562 1 71.25 711 PRO A C 1
ATOM 5521 O O . PRO A 1 711 ? 24.297 35.844 12.219 1 71.25 711 PRO A O 1
ATOM 5524 N N . GLY A 1 712 ? 23.812 33.969 13.094 1 64.44 712 GLY A N 1
ATOM 5525 C CA . GLY A 1 712 ? 25.219 33.75 13.359 1 64.44 712 GLY A CA 1
ATOM 5526 C C . GLY A 1 712 ? 25.969 33.219 12.156 1 64.44 712 GLY A C 1
ATOM 5527 O O . GLY A 1 712 ? 27.188 33.031 12.211 1 64.44 712 GLY A O 1
ATOM 5528 N N . LEU A 1 713 ? 25.281 32.938 11.133 1 62.19 713 LEU A N 1
ATOM 5529 C CA . LEU A 1 713 ? 25.969 32.469 9.93 1 62.19 713 LEU A CA 1
ATOM 5530 C C . LEU A 1 713 ? 26.5 33.625 9.117 1 62.19 713 LEU A C 1
ATOM 5532 O O . LEU A 1 713 ? 27.391 33.469 8.281 1 62.19 713 LEU A O 1
ATOM 5536 N N . ALA A 1 714 ? 26.203 35 9.43 1 46 714 ALA A N 1
ATOM 5537 C CA . ALA A 1 714 ? 26.844 36.094 8.734 1 46 714 ALA A CA 1
ATOM 5538 C C . ALA A 1 714 ? 28.219 36.406 9.328 1 46 714 ALA A C 1
ATOM 5540 O O . ALA A 1 714 ? 28.406 36.344 10.547 1 46 714 ALA A O 1
ATOM 5541 N N . MET B 1 1 ? -22.719 5.938 56.969 1 18.88 1 MET B N 1
ATOM 5542 C CA . MET B 1 1 ? -22.203 4.574 57 1 18.88 1 MET B CA 1
ATOM 5543 C C . MET B 1 1 ? -21.719 4.156 55.625 1 18.88 1 MET B C 1
ATOM 5545 O O . MET B 1 1 ? -22.328 4.504 54.625 1 18.88 1 MET B O 1
ATOM 5549 N N . SER B 1 2 ? -20.422 3.807 55.562 1 19.56 2 SER B N 1
ATOM 5550 C CA . SER B 1 2 ? -19.375 3.654 54.531 1 19.56 2 SER B CA 1
ATOM 5551 C C . SER B 1 2 ? -19.609 2.402 53.688 1 19.56 2 SER B C 1
ATOM 5553 O O . SER B 1 2 ? -18.75 1.518 53.656 1 19.56 2 SER B O 1
ATOM 5555 N N . PRO B 1 3 ? -20.844 2.121 53.469 1 21.88 3 PRO B N 1
ATOM 5556 C CA . PRO B 1 3 ? -20.953 0.693 53.156 1 21.88 3 PRO B CA 1
ATOM 5557 C C . PRO B 1 3 ? -20.031 0.26 52 1 21.88 3 PRO B C 1
ATOM 5559 O O . PRO B 1 3 ? -19.625 1.088 51.188 1 21.88 3 PRO B O 1
ATOM 5562 N N . SER B 1 4 ? -19.328 -0.812 52.219 1 21.5 4 SER B N 1
ATOM 5563 C CA . SER B 1 4 ? -18.234 -1.622 51.688 1 21.5 4 SER B CA 1
ATOM 5564 C C . SER B 1 4 ? -18.531 -2.145 50.312 1 21.5 4 SER B C 1
ATOM 5566 O O . SER B 1 4 ? -19.531 -2.812 50.094 1 21.5 4 SER B O 1
ATOM 5568 N N . ALA B 1 5 ? -18.344 -1.303 49.344 1 20.48 5 ALA B N 1
ATOM 5569 C CA . ALA B 1 5 ? -18.688 -1.539 47.938 1 20.48 5 ALA B CA 1
ATOM 5570 C C . ALA B 1 5 ? -18.141 -2.881 47.469 1 20.48 5 ALA B C 1
ATOM 5572 O O . ALA B 1 5 ? -16.922 -3.1 47.469 1 20.48 5 ALA B O 1
ATOM 5573 N N . GLU B 1 6 ? -18.719 -3.939 47.938 1 21.36 6 GLU B N 1
ATOM 5574 C CA . GLU B 1 6 ? -18.266 -5.297 47.656 1 21.36 6 GLU B CA 1
ATOM 5575 C C . GLU B 1 6 ? -17.969 -5.48 46.156 1 21.36 6 GLU B C 1
ATOM 5577 O O . GLU B 1 6 ? -18.844 -5.254 45.312 1 21.36 6 GLU B O 1
ATOM 5582 N N . THR B 1 7 ? -16.844 -5.074 45.781 1 20.78 7 THR B N 1
ATOM 5583 C CA . THR B 1 7 ? -16.203 -5.145 44.469 1 20.78 7 THR B CA 1
ATOM 5584 C C . THR B 1 7 ? -16.312 -6.555 43.906 1 20.78 7 THR B C 1
ATOM 5586 O O . THR B 1 7 ? -15.711 -7.492 44.438 1 20.78 7 THR B O 1
ATOM 5589 N N . ARG B 1 8 ? -17.5 -6.984 43.656 1 19.09 8 ARG B N 1
ATOM 5590 C CA . ARG B 1 8 ? -17.625 -8.391 43.281 1 19.09 8 ARG B CA 1
ATOM 5591 C C . ARG B 1 8 ? -16.641 -8.758 42.188 1 19.09 8 ARG B C 1
ATOM 5593 O O . ARG B 1 8 ? -16.469 -8.008 41.219 1 19.09 8 ARG B O 1
ATOM 5600 N N . ASN B 1 9 ? -15.586 -9.492 42.562 1 19.89 9 ASN B N 1
ATOM 5601 C CA . ASN B 1 9 ? -14.469 -10.125 41.844 1 19.89 9 ASN B CA 1
ATOM 5602 C C . ASN B 1 9 ? -14.93 -10.859 40.594 1 19.89 9 ASN B C 1
ATOM 5604 O O . ASN B 1 9 ? -15.766 -11.766 40.656 1 19.89 9 ASN B O 1
ATOM 5608 N N . LEU B 1 10 ? -15.32 -10.086 39.688 1 20.14 10 LEU B N 1
ATOM 5609 C CA . LEU B 1 10 ? -15.797 -10.766 38.469 1 20.14 10 LEU B CA 1
ATOM 5610 C C . LEU B 1 10 ? -14.922 -11.969 38.156 1 20.14 10 LEU B C 1
ATOM 5612 O O . LEU B 1 10 ? -13.695 -11.859 38.094 1 20.14 10 LEU B O 1
ATOM 5616 N N . GLU B 1 11 ? -15.297 -13.102 38.625 1 20.92 11 GLU B N 1
ATOM 5617 C CA . GLU B 1 11 ? -14.75 -14.445 38.469 1 20.92 11 GLU B CA 1
ATOM 5618 C C . GLU B 1 11 ? -14.227 -14.641 37.031 1 20.92 11 GLU B C 1
ATOM 5620 O O . GLU B 1 11 ? -14.883 -14.266 36.062 1 20.92 11 GLU B O 1
ATOM 5625 N N . THR B 1 12 ? -12.922 -14.508 36.938 1 21.52 12 THR B N 1
ATOM 5626 C CA . THR B 1 12 ? -12.016 -14.828 35.844 1 21.52 12 THR B CA 1
ATOM 5627 C C . THR B 1 12 ? -12.422 -16.125 35.156 1 21.52 12 THR B C 1
ATOM 5629 O O . THR B 1 12 ? -12.492 -17.172 35.812 1 21.52 12 THR B O 1
ATOM 5632 N N . TYR B 1 13 ? -13.508 -16.047 34.406 1 21.44 13 TYR B N 1
ATOM 5633 C CA . TYR B 1 13 ? -13.891 -17.281 33.75 1 21.44 13 TYR B CA 1
ATOM 5634 C C . TYR B 1 13 ? -12.664 -18.016 33.219 1 21.44 13 TYR B C 1
ATOM 5636 O O . TYR B 1 13 ? -11.844 -17.422 32.5 1 21.44 13 TYR B O 1
ATOM 5644 N N . CYS B 1 14 ? -12.047 -18.844 34.062 1 20.97 14 CYS B N 1
ATOM 5645 C CA . CYS B 1 14 ? -11 -19.828 33.812 1 20.97 14 CYS B CA 1
ATOM 5646 C C . CYS B 1 14 ? -11.242 -20.531 32.469 1 20.97 14 CYS B C 1
ATOM 5648 O O . CYS B 1 14 ? -12.359 -20.953 32.188 1 20.97 14 CYS B O 1
ATOM 5650 N N . VAL B 1 15 ? -10.445 -20.094 31.562 1 22.19 15 VAL B N 1
ATOM 5651 C CA . VAL B 1 15 ? -10.273 -20.828 30.312 1 22.19 15 VAL B CA 1
ATOM 5652 C C . VAL B 1 15 ? -10.219 -22.328 30.609 1 22.19 15 VAL B C 1
ATOM 5654 O O . VAL B 1 15 ? -9.367 -22.797 31.359 1 22.19 15 VAL B O 1
ATOM 5657 N N . ASN B 1 16 ? -11.391 -22.812 30.812 1 23.12 16 ASN B N 1
ATOM 5658 C CA . ASN B 1 16 ? -11.523 -24.25 30.984 1 23.12 16 ASN B CA 1
ATOM 5659 C C . ASN B 1 16 ? -10.453 -25 30.219 1 23.12 16 ASN B C 1
ATOM 5661 O O . ASN B 1 16 ? -9.898 -24.484 29.25 1 23.12 16 ASN B O 1
ATOM 5665 N N . ASP B 1 17 ? -10.023 -26.016 30.875 1 23.31 17 ASP B N 1
ATOM 5666 C CA . ASP B 1 17 ? -9.102 -27.094 30.547 1 23.31 17 ASP B CA 1
ATOM 5667 C C . ASP B 1 17 ? -9.297 -27.562 29.109 1 23.31 17 ASP B C 1
ATOM 5669 O O . ASP B 1 17 ? -10.391 -28.016 28.734 1 23.31 17 ASP B O 1
ATOM 5673 N N . ARG B 1 18 ? -8.641 -26.875 28.266 1 22.84 18 ARG B N 1
ATOM 5674 C CA . ARG B 1 18 ? -8.484 -27.484 26.953 1 22.84 18 ARG B CA 1
ATOM 5675 C C . ARG B 1 18 ? -8.281 -29 27.078 1 22.84 18 ARG B C 1
ATOM 5677 O O . ARG B 1 18 ? -7.324 -29.453 27.703 1 22.84 18 ARG B O 1
ATOM 5684 N N . GLN B 1 19 ? -9.383 -29.578 27.453 1 22.81 19 GLN B N 1
ATOM 5685 C CA . GLN B 1 19 ? -9.234 -31.016 27.266 1 22.81 19 GLN B CA 1
ATOM 5686 C C . GLN B 1 19 ? -8.352 -31.328 26.062 1 22.81 19 GLN B C 1
ATOM 5688 O O . GLN B 1 19 ? -8.461 -30.688 25.016 1 22.81 19 GLN B O 1
ATOM 5693 N N . SER B 1 20 ? -7.141 -31.688 26.375 1 25.05 20 SER B N 1
ATOM 5694 C CA . SER B 1 20 ? -6.246 -32.344 25.422 1 25.05 20 SER B CA 1
ATOM 5695 C C . SER B 1 20 ? -7.027 -33.125 24.375 1 25.05 20 SER B C 1
ATOM 5697 O O . SER B 1 20 ? -7.84 -33.969 24.719 1 25.05 20 SER B O 1
ATOM 5699 N N . VAL B 1 21 ? -7.512 -32.375 23.453 1 26.89 21 VAL B N 1
ATOM 5700 C CA . VAL B 1 21 ? -7.918 -33.25 22.375 1 26.89 21 VAL B CA 1
ATOM 5701 C C . VAL B 1 21 ? -6.898 -34.375 22.203 1 26.89 21 VAL B C 1
ATOM 5703 O O . VAL B 1 21 ? -5.922 -34.219 21.469 1 26.89 21 VAL B O 1
ATOM 5706 N N . ALA B 1 22 ? -6.215 -34.656 23.328 1 27.73 22 ALA B N 1
ATOM 5707 C CA . ALA B 1 22 ? -5.406 -35.875 23.297 1 27.73 22 ALA B CA 1
ATOM 5708 C C . ALA B 1 22 ? -6.176 -37.031 22.672 1 27.73 22 ALA B C 1
ATOM 5710 O O . ALA B 1 22 ? -5.641 -38.156 22.531 1 27.73 22 ALA B O 1
ATOM 5711 N N . ASP B 1 23 ? -7.426 -36.938 23.016 1 26.8 23 ASP B N 1
ATOM 5712 C CA . ASP B 1 23 ? -7.84 -38.219 22.484 1 26.8 23 ASP B CA 1
ATOM 5713 C C . ASP B 1 23 ? -7.672 -38.25 20.953 1 26.8 23 ASP B C 1
ATOM 5715 O O . ASP B 1 23 ? -8.547 -37.781 20.219 1 26.8 23 ASP B O 1
ATOM 5719 N N . GLY B 1 24 ? -6.586 -37.656 20.438 1 31.16 24 GLY B N 1
ATOM 5720 C CA . GLY B 1 24 ? -6.227 -38.156 19.109 1 31.16 24 GLY B CA 1
ATOM 5721 C C . GLY B 1 24 ? -6.605 -39.625 18.906 1 31.16 24 GLY B C 1
ATOM 5722 O O . GLY B 1 24 ? -5.789 -40.531 19.109 1 31.16 24 GLY B O 1
ATOM 5723 N N . GLU B 1 25 ? -7.602 -40 19.547 1 29.91 25 GLU B N 1
ATOM 5724 C CA . GLU B 1 25 ? -7.887 -41.312 18.922 1 29.91 25 GLU B CA 1
ATOM 5725 C C . GLU B 1 25 ? -7.551 -41.281 17.438 1 29.91 25 GLU B C 1
ATOM 5727 O O . GLU B 1 25 ? -8.016 -40.438 16.688 1 29.91 25 GLU B O 1
ATOM 5732 N N . ASN B 1 26 ? -6.312 -41.594 17.109 1 33.91 26 ASN B N 1
ATOM 5733 C CA . ASN B 1 26 ? -5.902 -42.156 15.836 1 33.91 26 ASN B CA 1
ATOM 5734 C C . ASN B 1 26 ? -7.09 -42.781 15.094 1 33.91 26 ASN B C 1
ATOM 5736 O O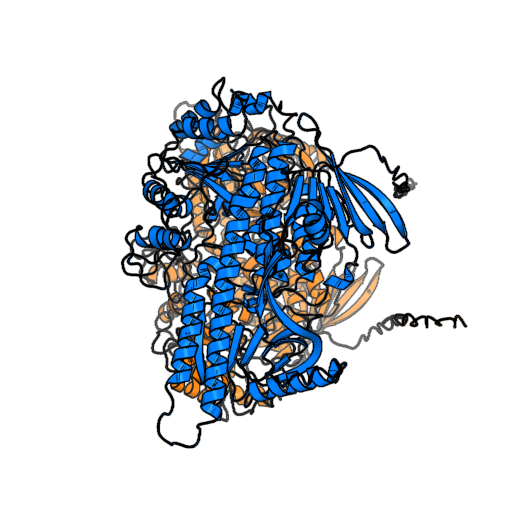 . ASN B 1 26 ? -7.453 -43.938 15.328 1 33.91 26 ASN B O 1
ATOM 5740 N N . HIS B 1 27 ? -8.102 -42.25 15.109 1 37.16 27 HIS B N 1
ATOM 5741 C CA . HIS B 1 27 ? -9.086 -42.875 14.25 1 37.16 27 HIS B CA 1
ATOM 5742 C C . HIS B 1 27 ? -8.453 -43.375 12.961 1 37.16 27 HIS B C 1
ATOM 5744 O O . HIS B 1 27 ? -8.273 -42.625 12.016 1 37.16 27 HIS B O 1
ATOM 5750 N N . ARG B 1 28 ? -7.574 -44.312 13.023 1 41.31 28 ARG B N 1
ATOM 5751 C CA . ARG B 1 28 ? -6.945 -45.219 12.078 1 41.31 28 ARG B CA 1
ATOM 5752 C C . ARG B 1 28 ? -7.797 -45.406 10.828 1 41.31 28 ARG B C 1
ATOM 5754 O O . ARG B 1 28 ? -7.27 -45.656 9.742 1 41.31 28 ARG B O 1
ATOM 5761 N N . ASP B 1 29 ? -9.055 -45.5 11.031 1 48.56 29 ASP B N 1
ATOM 5762 C CA . ASP B 1 29 ? -9.922 -45.938 9.945 1 48.56 29 ASP B CA 1
ATOM 5763 C C . ASP B 1 29 ? -10.398 -44.781 9.094 1 48.56 29 ASP B C 1
ATOM 5765 O O . ASP B 1 29 ? -11.133 -44.969 8.125 1 48.56 29 ASP B O 1
ATOM 5769 N N . ASP B 1 30 ? -10.016 -43.406 9.438 1 73.81 30 ASP B N 1
ATOM 5770 C CA . ASP B 1 30 ? -10.68 -42.344 8.664 1 73.81 30 ASP B CA 1
ATOM 5771 C C . ASP B 1 30 ? -9.789 -41.875 7.523 1 73.81 30 ASP B C 1
ATOM 5773 O O . ASP B 1 30 ? -8.602 -41.594 7.723 1 73.81 30 ASP B O 1
ATOM 5777 N N . VAL B 1 31 ? -10.125 -42.125 6.312 1 88.81 31 VAL B N 1
ATOM 5778 C CA . VAL B 1 31 ? -9.469 -41.781 5.059 1 88.81 31 VAL B CA 1
ATOM 5779 C C . VAL B 1 31 ? -9.43 -40.25 4.918 1 88.81 31 VAL B C 1
ATOM 5781 O O . VAL B 1 31 ? -10.469 -39.594 4.93 1 88.81 31 VAL B O 1
ATOM 5784 N N . ILE B 1 32 ? -8.219 -39.688 5.047 1 94.69 32 ILE B N 1
ATOM 5785 C CA . ILE B 1 32 ? -8.117 -38.25 4.801 1 94.69 32 ILE B CA 1
ATOM 5786 C C . ILE B 1 32 ? -8.078 -38 3.297 1 94.69 32 ILE B C 1
ATOM 5788 O O . ILE B 1 32 ? -7.902 -38.906 2.502 1 94.69 32 ILE B O 1
ATOM 5792 N N . ASP B 1 33 ? -8.266 -36.75 2.957 1 95.12 33 ASP B N 1
ATOM 5793 C CA . ASP B 1 33 ? -8.305 -36.438 1.532 1 95.12 33 ASP B CA 1
ATOM 5794 C C . ASP B 1 33 ? -6.902 -36.469 0.928 1 95.12 33 ASP B C 1
ATOM 5796 O O . ASP B 1 33 ? -6.668 -37.125 -0.089 1 95.12 33 ASP B O 1
ATOM 5800 N N . VAL B 1 34 ? -5.961 -35.781 1.58 1 97.81 34 VAL B N 1
ATOM 5801 C CA . VAL B 1 34 ? -4.645 -35.625 0.965 1 97.81 34 VAL B CA 1
ATOM 5802 C C . VAL B 1 34 ? -3.559 -35.75 2.029 1 97.81 34 VAL B C 1
ATOM 5804 O O . VAL B 1 34 ? -3.582 -35.062 3.041 1 97.81 34 VAL B O 1
ATOM 5807 N N . LEU B 1 35 ? -2.615 -36.625 1.846 1 98.5 35 LEU B N 1
ATOM 5808 C CA . LEU B 1 35 ? -1.376 -36.688 2.613 1 98.5 35 LEU B CA 1
ATOM 5809 C C . LEU B 1 35 ? -0.246 -36 1.853 1 98.5 35 LEU B C 1
ATOM 5811 O O . LEU B 1 35 ? 0.055 -36.344 0.714 1 98.5 35 LEU B O 1
ATOM 5815 N N . ILE B 1 36 ? 0.353 -35 2.434 1 98.75 36 ILE B N 1
ATOM 5816 C CA . ILE B 1 36 ? 1.449 -34.25 1.835 1 98.75 36 ILE B CA 1
ATOM 5817 C C . ILE B 1 36 ? 2.766 -34.625 2.506 1 98.75 36 ILE B C 1
ATOM 5819 O O . ILE B 1 36 ? 2.924 -34.469 3.719 1 98.75 36 ILE B O 1
ATOM 5823 N N . VAL B 1 37 ? 3.723 -35.125 1.729 1 98.62 37 VAL B N 1
ATOM 5824 C CA . VAL B 1 37 ? 5.031 -35.531 2.25 1 98.62 37 VAL B CA 1
ATOM 5825 C C . VAL B 1 37 ? 6.055 -34.438 1.908 1 98.62 37 VAL B C 1
ATOM 5827 O O . VAL B 1 37 ? 6.484 -34.312 0.758 1 98.62 37 VAL B O 1
ATOM 5830 N N . GLY B 1 38 ? 6.496 -33.719 2.877 1 97.69 38 GLY B N 1
ATOM 5831 C CA . GLY B 1 38 ? 7.41 -32.594 2.707 1 97.69 38 GLY B CA 1
ATOM 5832 C C . GLY B 1 38 ? 6.766 -31.25 3.002 1 97.69 38 GLY B C 1
ATOM 5833 O O . GLY B 1 38 ? 5.703 -30.938 2.463 1 97.69 38 GLY B O 1
ATOM 5834 N N . ALA B 1 39 ? 7.418 -30.453 3.865 1 96.81 39 ALA B N 1
ATOM 5835 C CA . ALA B 1 39 ? 6.879 -29.156 4.273 1 96.81 39 ALA B CA 1
ATOM 5836 C C . ALA B 1 39 ? 7.789 -28.016 3.814 1 96.81 39 ALA B C 1
ATOM 5838 O O . ALA B 1 39 ? 8.07 -27.094 4.582 1 96.81 39 ALA B O 1
ATOM 5839 N N . GLY B 1 40 ? 8.32 -28.141 2.6 1 95.12 40 GLY B N 1
ATOM 5840 C CA . GLY B 1 40 ? 8.945 -27.016 1.92 1 95.12 40 GLY B CA 1
ATOM 5841 C C . GLY B 1 40 ? 7.945 -26.078 1.266 1 95.12 40 GLY B C 1
ATOM 5842 O O . GLY B 1 40 ? 6.754 -26.141 1.566 1 95.12 40 GLY B O 1
ATOM 5843 N N . PRO B 1 41 ? 8.383 -25.266 0.389 1 95.25 41 PRO B N 1
ATOM 5844 C CA . PRO B 1 41 ? 7.477 -24.297 -0.255 1 95.25 41 PRO B CA 1
ATOM 5845 C C . PRO B 1 41 ? 6.328 -24.984 -0.995 1 95.25 41 PRO B C 1
ATOM 5847 O O . PRO B 1 41 ? 5.176 -24.562 -0.874 1 95.25 41 PRO B O 1
ATOM 5850 N N . ALA B 1 42 ? 6.645 -26.016 -1.717 1 97.25 42 ALA B N 1
ATOM 5851 C CA . ALA B 1 42 ? 5.609 -26.734 -2.457 1 97.25 42 ALA B CA 1
ATOM 5852 C C . ALA B 1 42 ? 4.586 -27.344 -1.508 1 97.25 42 ALA B C 1
ATOM 5854 O O . ALA B 1 42 ? 3.377 -27.156 -1.681 1 97.25 42 ALA B O 1
ATOM 5855 N N . GLY B 1 43 ? 5.09 -28.016 -0.529 1 98.12 43 GLY B N 1
ATOM 5856 C CA . GLY B 1 43 ? 4.203 -28.703 0.4 1 98.12 43 GLY B CA 1
ATOM 5857 C C . GLY B 1 43 ? 3.318 -27.75 1.186 1 98.12 43 GLY B C 1
ATOM 5858 O O . GLY B 1 43 ? 2.119 -27.984 1.334 1 98.12 43 GLY B O 1
ATOM 5859 N N . LEU B 1 44 ? 3.9 -26.719 1.66 1 97.38 44 LEU B N 1
ATOM 5860 C CA . LEU B 1 44 ? 3.148 -25.766 2.475 1 97.38 44 LEU B CA 1
ATOM 5861 C C . LEU B 1 44 ? 2.154 -24.984 1.623 1 97.38 44 LEU B C 1
ATOM 5863 O O . LEU B 1 44 ? 1.063 -24.641 2.086 1 97.38 44 LEU B O 1
ATOM 5867 N N . MET B 1 45 ? 2.504 -24.641 0.422 1 97.62 45 MET B N 1
ATOM 5868 C CA . MET B 1 45 ? 1.558 -24.016 -0.493 1 97.62 45 MET B CA 1
ATOM 5869 C C . MET B 1 45 ? 0.37 -24.922 -0.766 1 97.62 45 MET B C 1
ATOM 5871 O O . MET B 1 45 ? -0.782 -24.5 -0.709 1 97.62 45 MET B O 1
ATOM 5875 N N . LEU B 1 46 ? 0.673 -26.172 -1.052 1 98 46 LEU B N 1
ATOM 5876 C CA . LEU B 1 46 ? -0.379 -27.156 -1.286 1 98 46 LEU B CA 1
ATOM 5877 C C . LEU B 1 46 ? -1.285 -27.281 -0.066 1 98 46 LEU B C 1
ATOM 5879 O O . LEU B 1 46 ? -2.512 -27.266 -0.196 1 98 46 LEU B O 1
ATOM 5883 N N . ALA B 1 47 ? -0.672 -27.344 1.062 1 97.56 47 ALA B N 1
ATOM 5884 C CA . ALA B 1 47 ? -1.419 -27.5 2.307 1 97.56 47 ALA B CA 1
ATOM 5885 C C . ALA B 1 47 ? -2.334 -26.297 2.557 1 97.56 47 ALA B C 1
ATOM 5887 O O . ALA B 1 47 ? -3.521 -26.469 2.84 1 97.56 47 ALA B O 1
ATOM 5888 N N . ALA B 1 48 ? -1.791 -25.125 2.402 1 95.69 48 ALA B N 1
ATOM 5889 C CA . ALA B 1 48 ? -2.557 -23.922 2.674 1 95.69 48 ALA B CA 1
ATOM 5890 C C . ALA B 1 48 ? -3.742 -23.797 1.721 1 95.69 48 ALA B C 1
ATOM 5892 O O . ALA B 1 48 ? -4.863 -23.516 2.148 1 95.69 48 ALA B O 1
ATOM 5893 N N . CYS B 1 49 ? -3.541 -24.047 0.477 1 94.81 49 CYS B N 1
ATOM 5894 C CA . CYS B 1 49 ? -4.598 -23.922 -0.52 1 94.81 49 CYS B CA 1
ATOM 5895 C C . CYS B 1 49 ? -5.645 -25.016 -0.342 1 94.81 49 CYS B C 1
ATOM 5897 O O . CYS B 1 49 ? -6.848 -24.734 -0.391 1 94.81 49 CYS B O 1
ATOM 5899 N N . ALA B 1 50 ? -5.18 -26.234 -0.131 1 94.94 50 ALA B N 1
ATOM 5900 C CA . ALA B 1 50 ? -6.094 -27.359 0.028 1 94.94 50 ALA B CA 1
ATOM 5901 C C . ALA B 1 50 ? -6.957 -27.203 1.273 1 94.94 50 ALA B C 1
ATOM 5903 O O . ALA B 1 50 ? -8.172 -27.422 1.229 1 94.94 50 ALA B O 1
ATOM 5904 N N . ALA B 1 51 ? -6.336 -26.812 2.322 1 92.88 51 ALA B N 1
ATOM 5905 C CA . ALA B 1 51 ? -7.086 -26.594 3.557 1 92.88 51 ALA B CA 1
ATOM 5906 C C . ALA B 1 51 ? -8.125 -25.5 3.375 1 92.88 51 ALA B C 1
ATOM 5908 O O . ALA B 1 51 ? -9.273 -25.641 3.809 1 92.88 51 ALA B O 1
ATOM 5909 N N . HIS B 1 52 ? -7.715 -24.5 2.742 1 89.81 52 HIS B N 1
ATOM 5910 C CA . HIS B 1 52 ? -8.633 -23.391 2.502 1 89.81 52 HIS B CA 1
ATOM 5911 C C . HIS B 1 52 ? -9.812 -23.812 1.637 1 89.81 52 HIS B C 1
ATOM 5913 O O . HIS B 1 52 ? -10.922 -23.312 1.797 1 89.81 52 HIS B O 1
ATOM 5919 N N . ALA B 1 53 ? -9.531 -24.703 0.753 1 89.12 53 ALA B N 1
ATOM 5920 C CA . ALA B 1 53 ? -10.578 -25.203 -0.135 1 89.12 53 ALA B CA 1
ATOM 5921 C C . ALA B 1 53 ? -11.445 -26.234 0.571 1 89.12 53 ALA B C 1
ATOM 5923 O O . ALA B 1 53 ? -12.391 -26.766 -0.018 1 89.12 53 ALA B O 1
ATOM 5924 N N . GLY B 1 54 ? -11.086 -26.625 1.829 1 87.75 54 GLY B N 1
ATOM 5925 C CA . GLY B 1 54 ? -11.938 -27.469 2.645 1 87.75 54 GLY B CA 1
ATOM 5926 C C . GLY B 1 54 ? -11.508 -28.922 2.641 1 87.75 54 GLY B C 1
ATOM 5927 O O . GLY B 1 54 ? -12.242 -29.797 3.109 1 87.75 54 GLY B O 1
ATOM 5928 N N . LEU B 1 55 ? -10.383 -29.266 2.104 1 92.81 55 LEU B N 1
ATOM 5929 C CA . LEU B 1 55 ? -9.891 -30.641 2.094 1 92.81 55 LEU B CA 1
ATOM 5930 C C . LEU B 1 55 ? -9.289 -31 3.445 1 92.81 55 LEU B C 1
ATOM 5932 O O . LEU B 1 55 ? -8.625 -30.188 4.082 1 92.81 55 LEU B O 1
ATOM 5936 N N . ARG B 1 56 ? -9.523 -32.188 3.854 1 94.56 56 ARG B N 1
ATOM 5937 C CA . ARG B 1 56 ? -8.867 -32.75 5.039 1 94.56 56 ARG B CA 1
ATOM 5938 C C . ARG B 1 56 ? -7.453 -33.219 4.715 1 94.56 56 ARG B C 1
ATOM 5940 O O . ARG B 1 56 ? -7.262 -34.156 3.961 1 94.56 56 ARG B O 1
ATOM 5947 N N . ILE B 1 57 ? -6.473 -32.562 5.32 1 96.88 57 ILE B N 1
ATOM 5948 C CA . ILE B 1 57 ? -5.109 -32.844 4.891 1 96.88 57 ILE B CA 1
ATOM 5949 C C . ILE B 1 57 ? -4.246 -33.188 6.109 1 96.88 57 ILE B C 1
ATOM 5951 O O . ILE B 1 57 ? -4.629 -32.875 7.242 1 96.88 57 ILE B O 1
ATOM 5955 N N . ARG B 1 58 ? -3.162 -33.812 5.848 1 97.25 58 ARG B N 1
ATOM 5956 C CA . ARG B 1 58 ? -2.047 -33.969 6.773 1 97.25 58 ARG B CA 1
ATOM 5957 C C . ARG B 1 58 ? -0.715 -33.719 6.082 1 97.25 58 ARG B C 1
ATOM 5959 O O . ARG B 1 58 ? -0.521 -34.094 4.926 1 97.25 58 ARG B O 1
ATOM 5966 N N . VAL B 1 59 ? 0.162 -33 6.746 1 97.94 59 VAL B N 1
ATOM 5967 C CA . VAL B 1 59 ? 1.482 -32.688 6.211 1 97.94 59 VAL B CA 1
ATOM 5968 C C . VAL B 1 59 ? 2.561 -33.25 7.125 1 97.94 59 VAL B C 1
ATOM 5970 O O . VAL B 1 59 ? 2.557 -33 8.336 1 97.94 59 VAL B O 1
ATOM 5973 N N . VAL B 1 60 ? 3.479 -34 6.547 1 97.62 60 VAL B N 1
ATOM 5974 C CA . VAL B 1 60 ? 4.57 -34.562 7.324 1 97.62 60 VAL B CA 1
ATOM 5975 C C . VAL B 1 60 ? 5.91 -34.125 6.734 1 97.62 60 VAL B C 1
ATOM 5977 O O . VAL B 1 60 ? 6.012 -33.875 5.531 1 97.62 60 VAL B O 1
ATOM 5980 N N . ASP B 1 61 ? 6.875 -34.031 7.516 1 97.19 61 ASP B N 1
ATOM 5981 C CA . ASP B 1 61 ? 8.242 -33.719 7.105 1 97.19 61 ASP B CA 1
ATOM 5982 C C . ASP B 1 61 ? 9.258 -34.438 7.988 1 97.19 61 ASP B C 1
ATOM 5984 O O . ASP B 1 61 ? 9.086 -34.531 9.211 1 97.19 61 ASP B O 1
ATOM 5988 N N . SER B 1 62 ? 10.289 -34.938 7.355 1 95.06 62 SER B N 1
ATOM 5989 C CA . SER B 1 62 ? 11.297 -35.719 8.094 1 95.06 62 SER B CA 1
ATOM 5990 C C . SER B 1 62 ? 12.172 -34.781 8.938 1 95.06 62 SER B C 1
ATOM 5992 O O . SER B 1 62 ? 12.766 -35.219 9.93 1 95.06 62 SER B O 1
ATOM 5994 N N . GLY B 1 63 ? 12.289 -33.594 8.531 1 90.94 63 GLY B N 1
ATOM 5995 C CA . GLY B 1 63 ? 13.133 -32.625 9.234 1 90.94 63 GLY B CA 1
ATOM 5996 C C . GLY B 1 63 ? 12.367 -31.781 10.242 1 90.94 63 GLY B C 1
ATOM 5997 O O . GLY B 1 63 ? 11.43 -32.281 10.883 1 90.94 63 GLY B O 1
ATOM 5998 N N . HIS B 1 64 ? 13.008 -30.562 10.562 1 83.88 64 HIS B N 1
ATOM 5999 C CA . HIS B 1 64 ? 12.398 -29.562 11.438 1 83.88 64 HIS B CA 1
ATOM 6000 C C . HIS B 1 64 ? 12.336 -28.203 10.758 1 83.88 64 HIS B C 1
ATOM 6002 O O . HIS B 1 64 ? 13.062 -27.953 9.789 1 83.88 64 HIS B O 1
ATOM 6008 N N . ALA B 1 65 ? 11.477 -27.391 11.328 1 75.94 65 ALA B N 1
ATOM 6009 C CA . ALA B 1 65 ? 11.266 -26.078 10.734 1 75.94 65 ALA B CA 1
ATOM 6010 C C . ALA B 1 65 ? 12.57 -25.281 10.703 1 75.94 65 ALA B C 1
ATOM 6012 O O . ALA B 1 65 ? 12.812 -24.516 9.766 1 75.94 65 ALA B O 1
ATOM 6013 N N . SER B 1 66 ? 13.367 -25.359 11.648 1 74.69 66 SER B N 1
ATOM 6014 C CA . SER B 1 66 ? 14.602 -24.609 11.789 1 74.69 66 SER B CA 1
ATOM 6015 C C . SER B 1 66 ? 15.57 -24.922 10.648 1 74.69 66 SER B C 1
ATOM 6017 O O . SER B 1 66 ? 16.438 -24.109 10.328 1 74.69 66 SER B O 1
ATOM 6019 N N . HIS B 1 67 ? 15.352 -26.031 10.008 1 69.56 67 HIS B N 1
ATOM 6020 C CA . HIS B 1 67 ? 16.234 -26.438 8.922 1 69.56 67 HIS B CA 1
ATOM 6021 C C . HIS B 1 67 ? 15.984 -25.625 7.66 1 69.56 67 HIS B C 1
ATOM 6023 O O . HIS B 1 67 ? 16.812 -25.609 6.75 1 69.56 67 HIS B O 1
ATOM 6029 N N . HIS B 1 68 ? 14.945 -24.984 7.723 1 73.06 68 HIS B N 1
ATOM 6030 C CA . HIS B 1 68 ? 14.531 -24.281 6.508 1 73.06 68 HIS B CA 1
ATOM 6031 C C . HIS B 1 68 ? 14.797 -22.781 6.613 1 73.06 68 HIS B C 1
ATOM 6033 O O . HIS B 1 68 ? 14.469 -22.031 5.695 1 73.06 68 HIS B O 1
ATOM 6039 N N . GLU B 1 69 ? 15.367 -22.359 7.664 1 68.94 69 GLU B N 1
ATOM 6040 C CA . GLU B 1 69 ? 15.461 -20.938 7.945 1 68.94 69 GLU B CA 1
ATOM 6041 C C . GLU B 1 69 ? 16.531 -20.266 7.082 1 68.94 69 GLU B C 1
ATOM 6043 O O . GLU B 1 69 ? 16.438 -19.078 6.77 1 68.94 69 GLU B O 1
ATOM 6048 N N . ARG B 1 70 ? 17.469 -21.062 6.84 1 66.62 70 ARG B N 1
ATOM 6049 C CA . ARG B 1 70 ? 18.562 -20.391 6.145 1 66.62 70 ARG B CA 1
ATOM 6050 C C . ARG B 1 70 ? 18.734 -20.953 4.738 1 66.62 70 ARG B C 1
ATOM 6052 O O . ARG B 1 70 ? 18.422 -22.109 4.484 1 66.62 70 ARG B O 1
ATOM 6059 N N . GLY B 1 71 ? 18.969 -20.109 4 1 63.91 71 GLY B N 1
ATOM 6060 C CA . GLY B 1 71 ? 19.438 -20.516 2.686 1 63.91 71 GLY B CA 1
ATOM 6061 C C . GLY B 1 71 ? 18.328 -20.984 1.769 1 63.91 71 GLY B C 1
ATOM 6062 O O . GLY B 1 71 ? 17.172 -20.594 1.944 1 63.91 71 GLY B O 1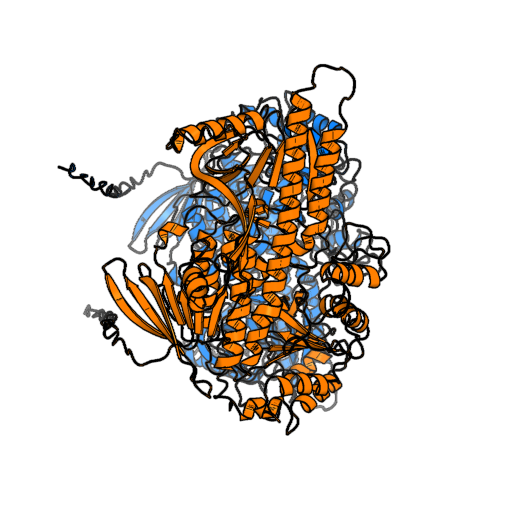
ATOM 6063 N N . ARG B 1 72 ? 18.562 -21.5 0.451 1 68.94 72 ARG B N 1
ATOM 6064 C CA . ARG B 1 72 ? 17.938 -22.266 -0.621 1 68.94 72 ARG B CA 1
ATOM 6065 C C . ARG B 1 72 ? 17.219 -21.344 -1.604 1 68.94 72 ARG B C 1
ATOM 6067 O O . ARG B 1 72 ? 17.5 -21.375 -2.803 1 68.94 72 ARG B O 1
ATOM 6074 N N . GLY B 1 73 ? 16.109 -20.688 -1.223 1 80.94 73 GLY B N 1
ATOM 6075 C CA . GLY B 1 73 ? 15.367 -19.797 -2.088 1 80.94 73 GLY B CA 1
ATOM 6076 C C . GLY B 1 73 ? 15.828 -18.344 -1.981 1 80.94 73 GLY B C 1
ATOM 6077 O O . GLY B 1 73 ? 16.281 -17.922 -0.922 1 80.94 73 GLY B O 1
ATOM 6078 N N . ASP B 1 74 ? 15.758 -17.719 -3.246 1 83.75 74 ASP B N 1
ATOM 6079 C CA . ASP B 1 74 ? 16.328 -16.375 -3.25 1 83.75 74 ASP B CA 1
ATOM 6080 C C . ASP B 1 74 ? 15.25 -15.336 -3.545 1 83.75 74 ASP B C 1
ATOM 6082 O O . ASP B 1 74 ? 15.281 -14.234 -2.994 1 83.75 74 ASP B O 1
ATOM 6086 N N . ALA B 1 75 ? 14.391 -15.719 -4.473 1 92.75 75 ALA B N 1
ATOM 6087 C CA . ALA B 1 75 ? 13.547 -14.617 -4.934 1 92.75 75 ALA B CA 1
ATOM 6088 C C . ALA B 1 75 ? 12.203 -15.133 -5.43 1 92.75 75 ALA B C 1
ATOM 6090 O O . ALA B 1 75 ? 12.086 -16.297 -5.84 1 92.75 75 ALA B O 1
ATOM 6091 N N . LEU B 1 76 ? 11.234 -14.344 -5.324 1 96.38 76 LEU B N 1
ATOM 6092 C CA . LEU B 1 76 ? 9.914 -14.547 -5.914 1 96.38 76 LEU B CA 1
ATOM 6093 C C . LEU B 1 76 ? 9.719 -13.633 -7.121 1 96.38 76 LEU B C 1
ATOM 6095 O O . LEU B 1 76 ? 10.117 -12.469 -7.102 1 96.38 76 LEU B O 1
ATOM 6099 N N . GLN B 1 77 ? 9.18 -14.25 -8.148 1 96.19 77 GLN B N 1
ATOM 6100 C CA . GLN B 1 77 ? 8.961 -13.492 -9.375 1 96.19 77 GLN B CA 1
ATOM 6101 C C . GLN B 1 77 ? 7.52 -12.992 -9.461 1 96.19 77 GLN B C 1
ATOM 6103 O O . GLN B 1 77 ? 6.691 -13.312 -8.602 1 96.19 77 GLN B O 1
ATOM 6108 N N . CYS B 1 78 ? 7.164 -12.211 -10.508 1 96.44 78 CYS B N 1
ATOM 6109 C CA . CYS B 1 78 ? 5.949 -11.406 -10.641 1 96.44 78 CYS B CA 1
ATOM 6110 C C . CYS B 1 78 ? 4.707 -12.266 -10.445 1 96.44 78 CYS B C 1
ATOM 6112 O O . CYS B 1 78 ? 3.879 -11.977 -9.578 1 96.44 78 CYS B O 1
ATOM 6114 N N . ARG B 1 79 ? 4.555 -13.273 -11.227 1 96.5 79 ARG B N 1
ATOM 6115 C CA . ARG B 1 79 ? 3.348 -14.094 -11.203 1 96.5 79 ARG B CA 1
ATOM 6116 C C . ARG B 1 79 ? 3.191 -14.805 -9.867 1 96.5 79 ARG B C 1
ATOM 6118 O O . ARG B 1 79 ? 2.076 -14.938 -9.352 1 96.5 79 ARG B O 1
ATOM 6125 N N . THR B 1 80 ? 4.258 -15.289 -9.312 1 97.25 80 THR B N 1
ATOM 6126 C CA . THR B 1 80 ? 4.215 -15.961 -8.016 1 97.25 80 THR B CA 1
ATOM 6127 C C . THR B 1 80 ? 3.734 -15.008 -6.926 1 97.25 80 THR B C 1
ATOM 6129 O O . THR B 1 80 ? 2.912 -15.375 -6.086 1 97.25 80 THR B O 1
ATOM 6132 N N . ILE B 1 81 ? 4.227 -13.781 -6.996 1 97.56 81 ILE B N 1
ATOM 6133 C CA . ILE B 1 81 ? 3.787 -12.773 -6.043 1 97.56 81 ILE B CA 1
ATOM 6134 C C . ILE B 1 81 ? 2.281 -12.547 -6.18 1 97.56 81 ILE B C 1
ATOM 6136 O O . ILE B 1 81 ? 1.564 -12.484 -5.176 1 97.56 81 ILE B O 1
ATOM 6140 N N . GLU B 1 82 ? 1.823 -12.422 -7.379 1 96.62 82 GLU B N 1
ATOM 6141 C CA . GLU B 1 82 ? 0.4 -12.234 -7.645 1 96.62 82 GLU B CA 1
ATOM 6142 C C . GLU B 1 82 ? -0.431 -13.344 -7.004 1 96.62 82 GLU B C 1
ATOM 6144 O O . GLU B 1 82 ? -1.453 -13.07 -6.371 1 96.62 82 GLU B O 1
ATOM 6149 N N . VAL B 1 83 ? 0.002 -14.555 -7.141 1 96.38 83 VAL B N 1
ATOM 6150 C CA . VAL B 1 83 ? -0.726 -15.703 -6.617 1 96.38 83 VAL B CA 1
ATOM 6151 C C . VAL B 1 83 ? -0.662 -15.703 -5.09 1 96.38 83 VAL B C 1
ATOM 6153 O O . VAL B 1 83 ? -1.658 -15.992 -4.422 1 96.38 83 VAL B O 1
ATOM 6156 N N . LEU B 1 84 ? 0.516 -15.398 -4.551 1 96.94 84 LEU B N 1
ATOM 6157 C CA . LEU B 1 84 ? 0.646 -15.352 -3.098 1 96.94 84 LEU B CA 1
ATOM 6158 C C . LEU B 1 84 ? -0.255 -14.281 -2.5 1 96.94 84 LEU B C 1
ATOM 6160 O O . LEU B 1 84 ? -0.774 -14.445 -1.395 1 96.94 84 LEU B O 1
ATOM 6164 N N . ARG B 1 85 ? -0.428 -13.18 -3.225 1 94.94 85 ARG B N 1
ATOM 6165 C CA . ARG B 1 85 ? -1.405 -12.18 -2.797 1 94.94 85 ARG B CA 1
ATOM 6166 C C . ARG B 1 85 ? -2.809 -12.773 -2.75 1 94.94 85 ARG B C 1
ATOM 6168 O O . ARG B 1 85 ? -3.555 -12.547 -1.796 1 94.94 85 ARG B O 1
ATOM 6175 N N . MET B 1 86 ? -3.15 -13.5 -3.75 1 91.5 86 MET B N 1
ATOM 6176 C CA . MET B 1 86 ? -4.477 -14.109 -3.818 1 91.5 86 MET B CA 1
ATOM 6177 C C . MET B 1 86 ? -4.676 -15.117 -2.695 1 91.5 86 MET B C 1
ATOM 6179 O O . MET B 1 86 ? -5.777 -15.258 -2.164 1 91.5 86 MET B O 1
ATOM 6183 N N . VAL B 1 87 ? -3.566 -15.797 -2.355 1 92.5 87 VAL B N 1
ATOM 6184 C CA . VAL B 1 87 ? -3.605 -16.766 -1.274 1 92.5 87 VAL B CA 1
ATOM 6185 C C . VAL B 1 87 ? -3.719 -16.062 0.07 1 92.5 87 VAL B C 1
ATOM 6187 O O . VAL B 1 87 ? -4.145 -16.656 1.063 1 92.5 87 VAL B O 1
ATOM 6190 N N . GLY B 1 88 ? -3.312 -14.805 0.109 1 92.06 88 GLY B N 1
ATOM 6191 C CA . GLY B 1 88 ? -3.504 -13.992 1.3 1 92.06 88 GLY B CA 1
ATOM 6192 C C . GLY B 1 88 ? -2.234 -13.812 2.109 1 92.06 88 GLY B C 1
ATOM 6193 O O . GLY B 1 88 ? -2.279 -13.359 3.252 1 92.06 88 GLY B O 1
ATOM 6194 N N . VAL B 1 89 ? -1.072 -14.172 1.6 1 95.44 89 VAL B N 1
ATOM 6195 C CA . VAL B 1 89 ? 0.167 -14.055 2.361 1 95.44 89 VAL B CA 1
ATOM 6196 C C . VAL B 1 89 ? 1.135 -13.125 1.64 1 95.44 89 VAL B C 1
ATOM 6198 O O . VAL B 1 89 ? 2.242 -12.875 2.121 1 95.44 89 VAL B O 1
ATOM 6201 N N . GLY B 1 90 ? 0.719 -12.617 0.454 1 96.12 90 GLY B N 1
ATOM 6202 C CA . GLY B 1 90 ? 1.604 -11.844 -0.403 1 96.12 90 GLY B CA 1
ATOM 6203 C C . GLY B 1 90 ? 2.152 -10.602 0.273 1 96.12 90 GLY B C 1
ATOM 6204 O O . GLY B 1 90 ? 3.363 -10.367 0.264 1 96.12 90 GLY B O 1
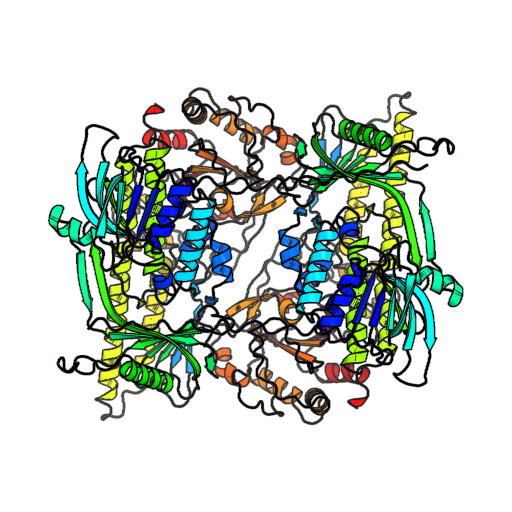ATOM 6205 N N . GLN B 1 91 ? 1.284 -9.836 0.915 1 94.38 91 GLN B N 1
ATOM 6206 C CA . GLN B 1 91 ? 1.695 -8.547 1.469 1 94.38 91 GLN B CA 1
ATOM 6207 C C . GLN B 1 91 ? 2.717 -8.734 2.588 1 94.38 91 GLN B C 1
ATOM 6209 O O . GLN B 1 91 ? 3.713 -8.016 2.65 1 94.38 91 GLN B O 1
ATOM 6214 N N . GLU B 1 92 ? 2.471 -9.625 3.516 1 94.38 92 GLU B N 1
ATOM 6215 C CA . GLU B 1 92 ? 3.402 -9.859 4.617 1 94.38 92 GLU B CA 1
ATOM 6216 C C . GLU B 1 92 ? 4.777 -10.266 4.098 1 94.38 92 GLU B C 1
ATOM 6218 O O . GLU B 1 92 ? 5.801 -9.867 4.656 1 94.38 92 GLU B O 1
ATOM 6223 N N . ILE B 1 93 ? 4.785 -11.062 3.029 1 96.75 93 ILE B N 1
ATOM 6224 C CA . ILE B 1 93 ? 6.043 -11.508 2.438 1 96.75 93 ILE B CA 1
ATOM 6225 C C . ILE B 1 93 ? 6.754 -10.328 1.785 1 96.75 93 ILE B C 1
ATOM 6227 O O . ILE B 1 93 ? 7.957 -10.133 1.98 1 96.75 93 ILE B O 1
ATOM 6231 N N . ILE B 1 94 ? 6 -9.523 1.038 1 97.31 94 ILE B N 1
ATOM 6232 C CA . ILE B 1 94 ? 6.551 -8.359 0.353 1 97.31 94 ILE B CA 1
ATOM 6233 C C . ILE B 1 94 ? 7.16 -7.398 1.372 1 97.31 94 ILE B C 1
ATOM 6235 O O . ILE B 1 94 ? 8.234 -6.84 1.142 1 97.31 94 ILE B O 1
ATOM 6239 N N . ASP B 1 95 ? 6.523 -7.234 2.539 1 93.44 95 ASP B N 1
ATOM 6240 C CA . ASP B 1 95 ? 6.973 -6.309 3.574 1 93.44 95 ASP B CA 1
ATOM 6241 C C . ASP B 1 95 ? 8.336 -6.715 4.121 1 93.44 95 ASP B C 1
ATOM 6243 O O . ASP B 1 95 ? 9.078 -5.879 4.645 1 93.44 95 ASP B O 1
ATOM 6247 N N . GLN B 1 96 ? 8.664 -7.906 3.961 1 93.38 96 GLN B N 1
ATOM 6248 C CA . GLN B 1 96 ? 9.922 -8.398 4.527 1 93.38 96 GLN B CA 1
ATOM 6249 C C . GLN B 1 96 ? 11.008 -8.484 3.459 1 93.38 96 GLN B C 1
ATOM 6251 O O . GLN B 1 96 ? 12.188 -8.609 3.781 1 93.38 96 GLN B O 1
ATOM 6256 N N . GLY B 1 97 ? 10.609 -8.508 2.223 1 95.5 97 GLY B N 1
ATOM 6257 C CA . GLY B 1 97 ? 11.562 -8.742 1.149 1 95.5 97 GLY B CA 1
ATOM 6258 C C . GLY B 1 97 ? 12.18 -7.461 0.606 1 95.5 97 GLY B C 1
ATOM 6259 O O . GLY B 1 97 ? 11.945 -6.379 1.147 1 95.5 97 GLY B O 1
ATOM 6260 N N . VAL B 1 98 ? 13.062 -7.598 -0.381 1 96.56 98 VAL B N 1
ATOM 6261 C CA . VAL B 1 98 ? 13.695 -6.496 -1.094 1 96.56 98 VAL B CA 1
ATOM 6262 C C . VAL B 1 98 ? 13.266 -6.508 -2.559 1 96.56 98 VAL B C 1
ATOM 6264 O O . VAL B 1 98 ? 13.469 -7.496 -3.264 1 96.56 98 VAL B O 1
ATOM 6267 N N . LYS B 1 99 ? 12.664 -5.453 -2.986 1 97.56 99 LYS B N 1
ATOM 6268 C CA . LYS B 1 99 ? 12.203 -5.348 -4.367 1 97.56 99 LYS B CA 1
ATOM 6269 C C . LYS B 1 99 ? 13.359 -5.004 -5.309 1 97.56 99 LYS B C 1
ATOM 6271 O O . LYS B 1 99 ? 14.07 -4.023 -5.09 1 97.56 99 LYS B O 1
ATOM 6276 N N . MET B 1 100 ? 13.57 -5.777 -6.281 1 96.81 100 MET B N 1
ATOM 6277 C CA . MET B 1 100 ? 14.586 -5.512 -7.293 1 96.81 100 MET B CA 1
ATOM 6278 C C . MET B 1 100 ? 13.945 -5.082 -8.609 1 96.81 100 MET B C 1
ATOM 6280 O O . MET B 1 100 ? 13.273 -5.879 -9.266 1 96.81 100 MET B O 1
ATOM 6284 N N . PHE B 1 101 ? 14.195 -3.895 -8.969 1 97 101 PHE B N 1
ATOM 6285 C CA . PHE B 1 101 ? 13.57 -3.314 -10.156 1 97 101 P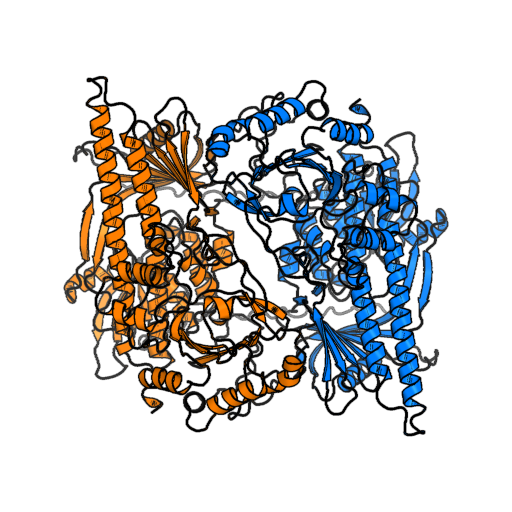HE B CA 1
ATOM 6286 C C . PHE B 1 101 ? 14.57 -3.23 -11.305 1 97 101 PHE B C 1
ATOM 6288 O O . PHE B 1 101 ? 14.188 -2.947 -12.445 1 97 101 PHE B O 1
ATOM 6295 N N . ALA B 1 102 ? 15.891 -3.586 -11 1 94.94 102 ALA B N 1
ATOM 6296 C CA . ALA B 1 102 ? 16.875 -3.385 -12.062 1 94.94 102 ALA B CA 1
ATOM 6297 C C . ALA B 1 102 ? 17.938 -4.473 -12.031 1 94.94 102 ALA B C 1
ATOM 6299 O O . ALA B 1 102 ? 18.141 -5.129 -11.008 1 94.94 102 ALA B O 1
ATOM 6300 N N . ARG B 1 103 ? 18.547 -4.676 -13.18 1 90.81 103 ARG B N 1
ATOM 6301 C CA . ARG B 1 103 ? 19.734 -5.484 -13.383 1 90.81 103 ARG B CA 1
ATOM 6302 C C . ARG B 1 103 ? 20.891 -4.633 -13.922 1 90.81 103 ARG B C 1
ATOM 6304 O O . ARG B 1 103 ? 20.672 -3.771 -14.781 1 90.81 103 ARG B O 1
ATOM 6311 N N . THR B 1 104 ? 22.016 -4.84 -13.32 1 91.44 104 THR B N 1
ATOM 6312 C CA . THR B 1 104 ? 23.172 -4.086 -13.781 1 91.44 104 THR B CA 1
ATOM 6313 C C . THR B 1 104 ? 24.344 -5.02 -14.078 1 91.44 104 THR B C 1
ATOM 6315 O O . THR B 1 104 ? 24.453 -6.094 -13.484 1 91.44 104 THR B O 1
ATOM 6318 N N . PHE B 1 105 ? 25.141 -4.664 -15.039 1 88.62 105 PHE B N 1
ATOM 6319 C CA . PHE B 1 105 ? 26.359 -5.371 -15.406 1 88.62 105 PHE B CA 1
ATOM 6320 C C . PHE B 1 105 ? 27.562 -4.449 -15.312 1 88.62 105 PHE B C 1
ATOM 6322 O O . PHE B 1 105 ? 27.578 -3.377 -15.922 1 88.62 105 PHE B O 1
ATOM 6329 N N . TRP B 1 106 ? 28.5 -4.844 -14.516 1 89.75 106 TRP B N 1
ATOM 6330 C CA . TRP B 1 106 ? 29.719 -4.055 -14.32 1 89.75 106 TRP B CA 1
ATOM 6331 C C . TRP B 1 106 ? 30.938 -4.828 -14.789 1 89.75 106 TRP B C 1
ATOM 6333 O O . TRP B 1 106 ? 31.062 -6.031 -14.562 1 89.75 106 TRP B O 1
ATOM 6343 N N . ASP B 1 107 ? 31.797 -4.16 -15.531 1 88.31 107 ASP B N 1
ATOM 6344 C CA . ASP B 1 107 ? 33.156 -4.652 -15.812 1 88.31 107 ASP B CA 1
ATOM 6345 C C . ASP B 1 107 ? 34.156 -4.074 -14.836 1 88.31 107 ASP B C 1
ATOM 6347 O O . ASP B 1 107 ? 34.469 -2.879 -14.891 1 88.31 107 ASP B O 1
ATOM 6351 N N . THR B 1 108 ? 34.625 -4.91 -13.977 1 89.88 108 THR B N 1
ATOM 6352 C CA . THR B 1 108 ? 35.625 -4.465 -12.992 1 89.88 108 THR B CA 1
ATOM 6353 C C . THR B 1 108 ? 37 -5 -13.328 1 89.88 108 THR B C 1
ATOM 6355 O O . THR B 1 108 ? 37.906 -4.988 -12.477 1 89.88 108 THR B O 1
ATOM 6358 N N . SER B 1 109 ? 37.188 -5.578 -14.461 1 85.56 109 SER B N 1
ATOM 6359 C CA . SER B 1 109 ? 38.438 -6.156 -14.867 1 85.56 109 SER B CA 1
ATOM 6360 C C . SER B 1 109 ? 39.469 -5.066 -15.211 1 85.56 109 SER B C 1
ATOM 6362 O O . SER B 1 109 ? 40.656 -5.324 -15.242 1 85.56 109 SER B O 1
ATOM 6364 N N . GLN B 1 110 ? 38.969 -3.9 -15.461 1 83.38 110 GLN B N 1
ATOM 6365 C CA . GLN B 1 110 ? 39.812 -2.77 -15.797 1 83.38 110 GLN B CA 1
ATOM 6366 C C . GLN B 1 110 ? 40.094 -1.91 -14.57 1 83.38 110 GLN B C 1
ATOM 6368 O O . GLN B 1 110 ? 39.469 -2.074 -13.531 1 83.38 110 GLN B O 1
ATOM 6373 N N . SER B 1 111 ? 41.094 -1.032 -14.727 1 82.12 111 SER B N 1
ATOM 6374 C CA . SER B 1 111 ? 41.5 -0.163 -13.625 1 82.12 111 SER B CA 1
ATOM 6375 C C . SER B 1 111 ? 40.344 0.732 -13.18 1 82.12 111 SER B C 1
ATOM 6377 O O . SER B 1 111 ? 40.156 0.968 -11.984 1 82.12 111 SER B O 1
ATOM 6379 N N . LYS B 1 112 ? 39.594 1.145 -14.133 1 85.25 112 LYS B N 1
ATOM 6380 C CA . LYS B 1 112 ? 38.406 1.9 -13.812 1 85.25 112 LYS B CA 1
ATOM 6381 C C . LYS B 1 112 ? 37.156 1.084 -14.102 1 85.25 112 LYS B C 1
ATOM 6383 O O . LYS B 1 112 ? 36.844 0.8 -15.266 1 85.25 112 LYS B O 1
ATOM 6388 N N . PRO B 1 113 ? 36.5 0.743 -13 1 90.06 113 PRO B N 1
ATOM 6389 C CA . PRO B 1 113 ? 35.281 -0.032 -13.234 1 90.06 113 PRO B CA 1
ATOM 6390 C C . PRO B 1 113 ? 34.25 0.735 -14.047 1 90.06 113 PRO B C 1
ATOM 6392 O O . PRO B 1 113 ? 34.156 1.961 -13.938 1 90.06 113 PRO B O 1
ATOM 6395 N N . GLU B 1 114 ? 33.5 0.012 -14.875 1 87.81 114 GLU B N 1
ATOM 6396 C CA . GLU B 1 114 ? 32.5 0.627 -15.734 1 87.81 114 GLU B CA 1
ATOM 6397 C C . GLU B 1 114 ? 31.172 -0.147 -15.695 1 87.81 114 GLU B C 1
ATOM 6399 O O . GLU B 1 114 ? 31.172 -1.379 -15.742 1 87.81 114 GLU B O 1
ATOM 6404 N N . CYS B 1 115 ? 30.125 0.598 -15.57 1 88.81 115 CYS B N 1
ATOM 6405 C CA . CYS B 1 115 ? 28.812 -0 -15.766 1 88.81 115 CYS B CA 1
ATOM 6406 C C . CYS B 1 115 ? 28.516 -0.205 -17.25 1 88.81 115 CYS B C 1
ATOM 6408 O O . CYS B 1 115 ? 28.406 0.763 -18 1 88.81 115 CYS B O 1
ATOM 6410 N N . ILE B 1 116 ? 28.375 -1.388 -17.609 1 84.81 116 ILE B N 1
ATOM 6411 C CA . ILE B 1 116 ? 28.234 -1.732 -19.016 1 84.81 116 ILE B CA 1
ATOM 6412 C C . ILE B 1 116 ? 26.766 -1.708 -19.422 1 84.81 116 ILE B C 1
ATOM 6414 O O . ILE B 1 116 ? 26.438 -1.438 -20.578 1 84.81 116 ILE B O 1
ATOM 6418 N N . SER B 1 117 ? 26 -2.062 -18.5 1 85.75 117 SER B N 1
ATOM 6419 C CA . SER B 1 117 ? 24.578 -2.08 -18.797 1 85.75 117 SER B CA 1
ATOM 6420 C C . SER B 1 117 ? 23.75 -1.9 -17.531 1 85.75 117 SER B C 1
ATOM 6422 O O . SER B 1 117 ? 24.156 -2.332 -16.453 1 85.75 117 SER B O 1
ATOM 6424 N N . ARG B 1 118 ? 22.688 -1.204 -17.656 1 89.44 118 ARG B N 1
ATOM 6425 C CA . ARG B 1 118 ? 21.656 -0.999 -16.641 1 89.44 118 ARG B CA 1
ATOM 6426 C C . ARG B 1 118 ? 20.266 -1.063 -17.266 1 89.44 118 ARG B C 1
ATOM 6428 O O . ARG B 1 118 ? 19.984 -0.388 -18.25 1 89.44 118 ARG B O 1
ATOM 6435 N N . SER B 1 119 ? 19.438 -1.984 -16.766 1 88.75 119 SER B N 1
ATOM 6436 C CA . SER B 1 119 ? 18.094 -2.158 -17.328 1 88.75 119 SER B CA 1
ATOM 6437 C C . SER B 1 119 ? 17.094 -2.545 -16.266 1 88.75 119 SER B C 1
ATOM 6439 O O . SER B 1 119 ? 17.469 -2.893 -15.141 1 88.75 119 SER B O 1
ATOM 6441 N N . SER B 1 120 ? 15.805 -2.375 -16.656 1 90.75 120 SER B N 1
ATOM 6442 C CA . SER B 1 120 ? 14.758 -2.877 -15.773 1 90.75 120 SER B CA 1
ATOM 6443 C C . SER B 1 120 ? 14.898 -4.379 -15.547 1 90.75 120 SER B C 1
ATOM 6445 O O . SER B 1 120 ? 15.336 -5.105 -16.438 1 90.75 120 SER B O 1
ATOM 6447 N N . PHE B 1 121 ? 14.562 -4.793 -14.383 1 92.5 121 PHE B N 1
ATOM 6448 C CA . PHE B 1 121 ? 14.586 -6.227 -14.109 1 92.5 121 PHE B CA 1
ATOM 6449 C C . PHE B 1 121 ? 13.656 -6.977 -15.047 1 92.5 121 PHE B C 1
ATOM 6451 O O . PHE B 1 121 ? 14.07 -7.906 -15.742 1 92.5 121 PHE B O 1
ATOM 6458 N N . PHE B 1 122 ? 12.406 -6.633 -15.031 1 91 122 PHE B N 1
ATOM 6459 C CA . PHE B 1 122 ? 11.406 -7.078 -15.992 1 91 122 PHE B CA 1
ATOM 6460 C C . PHE B 1 122 ? 10.914 -5.91 -16.844 1 91 122 PHE B C 1
ATOM 6462 O O . PHE B 1 122 ? 10.898 -4.766 -16.391 1 91 122 PHE B O 1
ATOM 6469 N N . SER B 1 123 ? 10.5 -6.215 -18 1 86.12 123 SER B N 1
ATOM 6470 C CA . SER B 1 123 ? 9.969 -5.18 -18.875 1 86.12 123 SER B CA 1
ATOM 6471 C C . SER B 1 123 ? 8.773 -4.48 -18.25 1 86.12 123 SER B C 1
ATOM 6473 O O . SER B 1 123 ? 7.852 -5.137 -17.75 1 86.12 123 SER B O 1
ATOM 6475 N N . PRO B 1 124 ? 8.812 -3.156 -18.297 1 83.94 124 PRO B N 1
ATOM 6476 C CA . PRO B 1 124 ? 7.672 -2.406 -17.75 1 83.94 124 PRO B CA 1
ATOM 6477 C C . PRO B 1 124 ? 6.395 -2.602 -18.562 1 83.94 124 PRO B C 1
ATOM 6479 O O . PRO B 1 124 ? 5.316 -2.186 -18.141 1 83.94 124 PRO B O 1
ATOM 6482 N N . THR B 1 125 ? 6.445 -3.256 -19.672 1 82.12 125 THR B N 1
ATOM 6483 C CA . THR B 1 125 ? 5.281 -3.469 -20.531 1 82.12 125 THR B CA 1
ATOM 6484 C C . THR B 1 125 ? 4.496 -4.695 -20.078 1 82.12 125 THR B C 1
ATOM 6486 O O . THR B 1 125 ? 3.396 -4.953 -20.578 1 82.12 125 THR B O 1
ATOM 6489 N N . PHE B 1 126 ? 5.102 -5.469 -19.156 1 87.75 126 PHE B N 1
ATOM 6490 C CA . PHE B 1 126 ? 4.34 -6.578 -18.594 1 87.75 126 PHE B CA 1
ATOM 6491 C C . PHE B 1 126 ? 3.143 -6.066 -17.797 1 87.75 126 PHE B C 1
ATOM 6493 O O . PHE B 1 126 ? 3.287 -5.188 -16.938 1 87.75 126 PHE B O 1
ATOM 6500 N N . ASP B 1 127 ? 1.974 -6.488 -18.188 1 90.88 127 ASP B N 1
ATOM 6501 C CA . ASP B 1 127 ? 0.753 -6.07 -17.5 1 90.88 127 ASP B CA 1
ATOM 6502 C C . ASP B 1 127 ? 0.556 -6.852 -16.203 1 90.88 127 ASP B C 1
ATOM 6504 O O . ASP B 1 127 ? -0.287 -7.746 -16.125 1 90.88 127 ASP B O 1
ATOM 6508 N N . ILE B 1 128 ? 1.274 -6.539 -15.195 1 93.69 128 ILE B N 1
ATOM 6509 C CA . ILE B 1 128 ? 1.231 -7.168 -13.883 1 93.69 128 ILE B CA 1
ATOM 6510 C C . ILE B 1 128 ? 1.534 -6.129 -12.805 1 93.69 128 ILE B C 1
ATOM 6512 O O . ILE B 1 128 ? 2.336 -5.215 -13.023 1 93.69 128 ILE B O 1
ATOM 6516 N N . ASP B 1 129 ? 0.865 -6.172 -11.703 1 93.38 129 ASP B N 1
ATOM 6517 C CA . ASP B 1 129 ? 0.937 -5.129 -10.688 1 93.38 129 ASP B CA 1
ATOM 6518 C C . ASP B 1 129 ? 2.307 -5.113 -10.008 1 93.38 129 ASP B C 1
ATOM 6520 O O . ASP B 1 129 ? 2.9 -4.047 -9.82 1 93.38 129 ASP B O 1
ATOM 6524 N N . ASP B 1 130 ? 2.801 -6.262 -9.594 1 96.12 130 ASP B N 1
ATOM 6525 C CA . ASP B 1 130 ? 4.113 -6.371 -8.961 1 96.12 130 ASP B CA 1
ATOM 6526 C C . ASP B 1 130 ? 5.18 -6.754 -9.984 1 96.12 130 ASP B C 1
ATOM 6528 O O . ASP B 1 130 ? 5.621 -7.906 -10.031 1 96.12 130 ASP B O 1
ATOM 6532 N N . CYS B 1 131 ? 5.617 -5.793 -10.742 1 95.44 131 CYS B N 1
ATOM 6533 C CA . CYS B 1 131 ? 6.547 -6.031 -11.844 1 95.44 131 CYS B CA 1
ATOM 6534 C C . CYS B 1 131 ? 7.992 -5.887 -11.375 1 95.44 131 CYS B C 1
ATOM 6536 O O . CYS B 1 131 ? 8.695 -4.969 -11.805 1 95.44 131 CYS B O 1
ATOM 6538 N N . TYR B 1 132 ? 8.445 -6.703 -10.523 1 96.69 132 TYR B N 1
ATOM 6539 C CA . TYR B 1 132 ? 9.781 -6.762 -9.945 1 96.69 132 TYR B CA 1
ATOM 6540 C C . TYR B 1 132 ? 10.102 -8.164 -9.438 1 96.69 132 TYR B C 1
ATOM 6542 O O . TYR B 1 132 ? 9.227 -9.039 -9.43 1 96.69 132 TYR B O 1
ATOM 6550 N N . SER B 1 133 ? 11.344 -8.414 -9.18 1 96.12 133 SER B N 1
ATOM 6551 C CA . SER B 1 133 ? 11.758 -9.602 -8.438 1 96.12 133 SER B CA 1
ATOM 6552 C C . SER B 1 133 ? 11.891 -9.305 -6.945 1 96.12 133 SER B C 1
ATOM 6554 O O . SER B 1 133 ? 12.398 -8.25 -6.559 1 96.12 133 SER B O 1
ATOM 6556 N N . LEU B 1 134 ? 11.383 -10.109 -6.148 1 97 134 LEU B N 1
ATOM 6557 C CA . LEU B 1 134 ? 11.43 -9.891 -4.703 1 97 134 LEU B CA 1
ATOM 6558 C C . LEU B 1 134 ? 12.461 -10.805 -4.051 1 97 134 LEU B C 1
ATOM 6560 O O . LEU B 1 134 ? 12.281 -12.023 -3.996 1 97 134 LEU B O 1
ATOM 6564 N N . GLY B 1 135 ? 13.555 -10.211 -3.594 1 95 135 GLY B N 1
ATOM 6565 C CA . GLY B 1 135 ? 14.516 -10.984 -2.814 1 95 135 GLY B CA 1
ATOM 6566 C C . GLY B 1 135 ? 14.016 -11.328 -1.427 1 95 135 GLY B C 1
ATOM 6567 O O . GLY B 1 135 ? 13.773 -10.445 -0.604 1 95 135 GLY B O 1
ATOM 6568 N N . VAL B 1 136 ? 13.789 -12.578 -1.196 1 93.31 136 VAL B N 1
ATOM 6569 C CA . VAL B 1 136 ? 13.289 -13.055 0.091 1 93.31 136 VAL B CA 1
ATOM 6570 C C . VAL B 1 136 ? 13.68 -14.516 0.283 1 93.31 136 VAL B C 1
ATOM 6572 O O . VAL B 1 136 ? 13.633 -15.305 -0.663 1 93.31 136 VAL B O 1
ATOM 6575 N N . ARG B 1 137 ? 14.055 -14.844 1.45 1 89.44 137 ARG B N 1
ATOM 6576 C CA . ARG B 1 137 ? 14.477 -16.219 1.721 1 89.44 137 ARG B CA 1
ATOM 6577 C C . ARG B 1 137 ? 13.273 -17.156 1.812 1 89.44 137 ARG B C 1
ATOM 6579 O O . ARG B 1 137 ? 12.18 -16.734 2.191 1 89.44 137 ARG B O 1
ATOM 6586 N N . GLN B 1 138 ? 13.547 -18.344 1.579 1 91.06 138 GLN B N 1
ATOM 6587 C CA . GLN B 1 138 ? 12.531 -19.391 1.571 1 91.06 138 GLN B CA 1
ATOM 6588 C C . GLN B 1 138 ? 11.828 -19.484 2.922 1 91.06 138 GLN B C 1
ATOM 6590 O O . GLN B 1 138 ? 10.617 -19.734 2.982 1 91.06 138 GLN B O 1
ATOM 6595 N N . GLY B 1 139 ? 12.602 -19.312 3.996 1 90.62 139 GLY B N 1
ATOM 6596 C CA . GLY B 1 139 ? 12.031 -19.422 5.328 1 90.62 139 GLY B CA 1
ATOM 6597 C C . GLY B 1 139 ? 10.883 -18.469 5.57 1 90.62 139 GLY B C 1
ATOM 6598 O O . GLY B 1 139 ? 9.914 -18.812 6.25 1 90.62 139 GLY B O 1
ATOM 6599 N N . VAL B 1 140 ? 10.992 -17.25 5.062 1 92.31 140 VAL B N 1
ATOM 6600 C CA . VAL B 1 140 ? 9.945 -16.25 5.215 1 92.31 140 VAL B CA 1
ATOM 6601 C C . VAL B 1 140 ? 8.672 -16.719 4.516 1 92.31 140 VAL B C 1
ATOM 6603 O O . VAL B 1 140 ? 7.57 -16.578 5.059 1 92.31 140 VAL B O 1
ATOM 6606 N N . VAL B 1 141 ? 8.781 -17.312 3.371 1 95.56 141 VAL B N 1
ATOM 6607 C CA . VAL B 1 141 ? 7.652 -17.797 2.59 1 95.56 141 VAL B CA 1
ATOM 6608 C C . VAL B 1 141 ? 6.988 -18.969 3.32 1 95.56 141 VAL B C 1
ATOM 6610 O O . VAL B 1 141 ? 5.766 -18.984 3.484 1 95.56 141 VAL B O 1
ATOM 6613 N N . GLU B 1 142 ? 7.824 -19.875 3.758 1 95.56 142 GLU B N 1
ATOM 6614 C CA . GLU B 1 142 ? 7.316 -21.047 4.465 1 95.56 142 GLU B CA 1
ATOM 6615 C C . GLU B 1 142 ? 6.594 -20.641 5.75 1 95.56 142 GLU B C 1
ATOM 6617 O O . GLU B 1 142 ? 5.531 -21.188 6.062 1 95.56 142 GLU B O 1
ATOM 6622 N N . ASP B 1 143 ? 7.176 -19.734 6.453 1 94.19 143 ASP B N 1
ATOM 6623 C CA . ASP B 1 143 ? 6.57 -19.266 7.695 1 94.19 143 ASP B CA 1
ATOM 6624 C C . ASP B 1 143 ? 5.195 -18.656 7.438 1 94.19 143 ASP B C 1
ATOM 6626 O O . ASP B 1 143 ? 4.242 -18.922 8.18 1 94.19 143 ASP B O 1
ATOM 6630 N N . ALA B 1 144 ? 5.137 -17.812 6.461 1 96.25 144 ALA B N 1
ATOM 6631 C CA . ALA B 1 144 ? 3.865 -17.172 6.113 1 96.25 144 ALA B CA 1
ATOM 6632 C C . ALA B 1 144 ? 2.814 -18.234 5.758 1 96.25 144 ALA B C 1
ATOM 6634 O O . ALA B 1 144 ? 1.667 -18.141 6.199 1 96.25 144 ALA B O 1
ATOM 6635 N N . LEU B 1 145 ? 3.188 -19.219 4.992 1 96.62 145 LEU B N 1
ATOM 6636 C CA . LEU B 1 145 ? 2.262 -20.266 4.566 1 96.62 145 LEU B CA 1
ATOM 6637 C C . LEU B 1 145 ? 1.853 -21.141 5.738 1 96.62 145 LEU B C 1
ATOM 6639 O O . LEU B 1 145 ? 0.699 -21.562 5.828 1 96.62 145 LEU B O 1
ATOM 6643 N N . ARG B 1 146 ? 2.787 -21.453 6.598 1 95.88 146 ARG B N 1
ATOM 6644 C CA . ARG B 1 146 ? 2.475 -22.234 7.793 1 95.88 146 ARG B CA 1
ATOM 6645 C C . ARG B 1 146 ? 1.461 -21.5 8.672 1 95.88 146 ARG B C 1
ATOM 6647 O O . ARG B 1 146 ? 0.522 -22.125 9.18 1 95.88 146 ARG B O 1
ATOM 6654 N N . ARG B 1 147 ? 1.684 -20.281 8.852 1 95.06 147 ARG B N 1
ATOM 6655 C CA . ARG B 1 147 ? 0.757 -19.484 9.648 1 95.06 147 ARG B CA 1
ATOM 6656 C C . ARG B 1 147 ? -0.628 -19.453 9.016 1 95.06 147 ARG B C 1
ATOM 6658 O O . ARG B 1 147 ? -1.64 -19.594 9.703 1 95.06 147 ARG B O 1
ATOM 6665 N N . LYS B 1 148 ? -0.594 -19.281 7.723 1 94.19 148 LYS B N 1
ATOM 6666 C CA . LYS B 1 148 ? -1.868 -19.281 7.012 1 94.19 148 LYS B CA 1
ATOM 6667 C C . LYS B 1 148 ? -2.6 -20.609 7.207 1 94.19 148 LYS B C 1
ATOM 6669 O O . LYS B 1 148 ? -3.812 -20.625 7.426 1 94.19 148 LYS B O 1
ATOM 6674 N N . LEU B 1 149 ? -1.894 -21.672 7.086 1 94.69 149 LEU B N 1
ATOM 6675 C CA . LEU B 1 149 ? -2.443 -23 7.297 1 94.69 149 LEU B CA 1
ATOM 6676 C C . LEU B 1 149 ? -3.053 -23.125 8.688 1 94.69 149 LEU B C 1
ATOM 6678 O O . LEU B 1 149 ? -4.188 -23.578 8.836 1 94.69 149 LEU B O 1
ATOM 6682 N N . TYR B 1 150 ? -2.355 -22.641 9.656 1 94.31 150 TYR B N 1
ATOM 6683 C CA . TYR B 1 150 ? -2.816 -22.703 11.039 1 94.31 150 TYR B CA 1
ATOM 6684 C C . TYR B 1 150 ? -4.062 -21.859 11.242 1 94.31 150 TYR B C 1
ATOM 6686 O O . TYR B 1 150 ? -5.004 -22.266 11.922 1 94.31 150 TYR B O 1
ATOM 6694 N N . GLN B 1 151 ? -4.039 -20.688 10.672 1 90.56 151 GLN B N 1
ATOM 6695 C CA . GLN B 1 151 ? -5.16 -19.766 10.797 1 90.56 151 GLN B CA 1
ATOM 6696 C C . GLN B 1 151 ? -6.418 -20.328 10.148 1 90.56 151 GLN B C 1
ATOM 6698 O O . GLN B 1 151 ? -7.535 -20.031 10.57 1 90.56 151 GLN B O 1
ATOM 6703 N N . THR B 1 152 ? -6.227 -21.109 9.133 1 86.81 152 THR B N 1
ATOM 6704 C CA . THR B 1 152 ? -7.352 -21.625 8.359 1 86.81 152 THR B CA 1
ATOM 6705 C C . THR B 1 152 ? -8.078 -22.719 9.133 1 86.81 152 THR B C 1
ATOM 6707 O O . THR B 1 152 ? -9.305 -22.688 9.273 1 86.81 152 THR B O 1
ATOM 6710 N N . ASP B 1 153 ? -7.43 -23.766 9.68 1 84.5 153 ASP B N 1
ATOM 6711 C CA . ASP B 1 153 ? -8.125 -24.875 10.336 1 84.5 153 ASP B CA 1
ATOM 6712 C C . ASP B 1 153 ? -7.277 -25.484 11.445 1 84.5 153 ASP B C 1
ATOM 6714 O O . ASP B 1 153 ? -7.441 -26.641 11.797 1 84.5 153 ASP B O 1
ATOM 6718 N N . SER B 1 154 ? -6.191 -24.719 11.867 1 84.88 154 SER B N 1
ATOM 6719 C CA . SER B 1 154 ? -5.34 -25.078 13 1 84.88 154 SER B CA 1
ATOM 6720 C C . SER B 1 154 ? -4.457 -26.281 12.68 1 84.88 154 SER B C 1
ATOM 6722 O O . SER B 1 154 ? -3.939 -26.938 13.586 1 84.88 154 SER B O 1
ATOM 6724 N N . THR B 1 155 ? -4.461 -26.625 11.352 1 91.38 155 THR B N 1
ATOM 6725 C CA . THR B 1 155 ? -3.576 -27.703 10.93 1 91.38 155 THR B CA 1
ATOM 6726 C C . THR B 1 155 ? -2.115 -27.312 11.141 1 91.38 155 THR B C 1
ATOM 6728 O O . THR B 1 155 ? -1.718 -26.188 10.844 1 91.38 155 THR B O 1
ATOM 6731 N N . GLN B 1 156 ? -1.376 -28.297 11.68 1 92.38 156 GLN B N 1
ATOM 6732 C CA . GLN B 1 156 ? 0.058 -28.109 11.852 1 92.38 156 GLN B CA 1
ATOM 6733 C C . GLN B 1 156 ? 0.856 -29.172 11.117 1 92.38 156 GLN B C 1
ATOM 6735 O O . GLN B 1 156 ? 0.346 -30.266 10.852 1 92.38 156 GLN B O 1
ATOM 6740 N N . VAL B 1 157 ? 2.088 -28.891 10.828 1 96.12 157 VAL B N 1
ATOM 6741 C CA . VAL B 1 157 ? 2.992 -29.828 10.172 1 96.12 157 VAL B CA 1
ATOM 6742 C C . VAL B 1 157 ? 3.488 -30.859 11.18 1 96.12 157 VAL B C 1
ATOM 6744 O O . VAL B 1 157 ? 3.865 -30.5 12.297 1 96.12 157 VAL B O 1
ATOM 6747 N N . ASP B 1 158 ? 3.463 -32.094 10.852 1 95.75 158 ASP B N 1
ATOM 6748 C CA . ASP B 1 158 ? 4.059 -33.156 11.656 1 95.75 158 ASP B CA 1
ATOM 6749 C C . ASP B 1 158 ? 5.535 -33.344 11.312 1 95.75 158 ASP B C 1
ATOM 6751 O O . ASP B 1 158 ? 5.883 -34.188 10.477 1 95.75 158 ASP B O 1
ATOM 6755 N N . TYR B 1 159 ? 6.312 -32.625 12.016 1 95.44 159 TYR B N 1
ATOM 6756 C CA . TYR B 1 159 ? 7.754 -32.719 11.797 1 95.44 159 TYR B CA 1
ATOM 6757 C C . TYR B 1 159 ? 8.312 -34 12.414 1 95.44 159 TYR B C 1
ATOM 6759 O O . TYR B 1 159 ? 7.73 -34.531 13.359 1 95.44 159 TYR B O 1
ATOM 6767 N N . GLY B 1 160 ? 9.398 -34.531 11.852 1 95 160 GLY B N 1
ATOM 6768 C CA . GLY B 1 160 ? 10.07 -35.688 12.383 1 95 160 GLY B CA 1
ATOM 6769 C C . GLY B 1 160 ? 9.461 -37 11.898 1 95 160 GLY B C 1
ATOM 6770 O O . GLY B 1 160 ? 9.672 -38.062 12.5 1 95 160 GLY B O 1
ATOM 6771 N N . TRP B 1 161 ? 8.625 -36.969 10.93 1 96.38 161 TRP B N 1
ATOM 6772 C CA . TRP B 1 161 ? 8.008 -38.156 10.344 1 96.38 161 TRP B CA 1
ATOM 6773 C C . TRP B 1 161 ? 8.461 -38.344 8.898 1 96.38 161 TRP B C 1
ATOM 6775 O O . TRP B 1 161 ? 8.375 -37.438 8.086 1 96.38 161 TRP B O 1
ATOM 6785 N N . SER B 1 162 ? 8.922 -39.531 8.57 1 96.56 162 SER B N 1
ATOM 6786 C CA . SER B 1 162 ? 9.461 -39.812 7.246 1 96.56 162 SER B CA 1
ATOM 6787 C C . SER B 1 162 ? 8.562 -40.812 6.488 1 96.56 162 SER B C 1
ATOM 6789 O O . SER B 1 162 ? 7.98 -41.719 7.086 1 96.56 162 SER B O 1
ATOM 6791 N N . PHE B 1 163 ? 8.547 -40.656 5.203 1 98.06 163 PHE B N 1
ATOM 6792 C CA . PHE B 1 163 ? 7.922 -41.625 4.305 1 98.06 163 PHE B CA 1
ATOM 6793 C C . PHE B 1 163 ? 8.766 -42.906 4.188 1 98.06 163 PHE B C 1
ATOM 6795 O O . PHE B 1 163 ? 9.977 -42.812 3.975 1 98.06 163 PHE B O 1
ATOM 6802 N N . VAL B 1 164 ? 8.086 -44.062 4.234 1 97.06 164 VAL B N 1
ATOM 6803 C CA . VAL B 1 164 ? 8.789 -45.312 4.133 1 97.06 164 VAL B CA 1
ATOM 6804 C C . VAL B 1 164 ? 8.359 -46.062 2.861 1 97.06 164 VAL B C 1
ATOM 6806 O O . VAL B 1 164 ? 9.195 -46.406 2.031 1 97.06 164 VAL B O 1
ATOM 6809 N N . ASP B 1 165 ? 7.086 -46.281 2.746 1 96.31 165 ASP B N 1
ATOM 6810 C CA . ASP B 1 165 ? 6.523 -46.938 1.567 1 96.31 165 ASP B CA 1
ATOM 6811 C C . ASP B 1 165 ? 5.02 -46.688 1.468 1 96.31 165 ASP B C 1
ATOM 6813 O O . ASP B 1 165 ? 4.43 -46.062 2.348 1 96.31 165 ASP B O 1
ATOM 6817 N N . ALA B 1 166 ? 4.48 -47.156 0.348 1 97.56 166 ALA B N 1
ATOM 6818 C CA . ALA B 1 166 ? 3.047 -46.969 0.135 1 97.56 166 ALA B CA 1
ATOM 6819 C C . ALA B 1 166 ? 2.467 -48.094 -0.715 1 97.56 166 ALA B C 1
ATOM 6821 O O . ALA B 1 166 ? 3.211 -48.875 -1.32 1 97.56 166 ALA B O 1
ATOM 6822 N N . GLU B 1 167 ? 1.137 -48.219 -0.576 1 95.75 167 GLU B N 1
ATOM 6823 C CA . GLU B 1 167 ? 0.38 -49.156 -1.407 1 95.75 167 GLU B CA 1
ATOM 6824 C C . GLU B 1 167 ? -0.852 -48.5 -2.008 1 95.75 167 GLU B C 1
ATOM 6826 O O . GLU B 1 167 ? -1.643 -47.875 -1.289 1 95.75 167 GLU B O 1
ATOM 6831 N N . LEU B 1 168 ? -0.958 -48.594 -3.326 1 93.44 168 LEU B N 1
ATOM 6832 C CA . LEU B 1 168 ? -2.127 -48.062 -4.02 1 93.44 168 LEU B CA 1
ATOM 6833 C C . LEU B 1 168 ? -3.264 -49.094 -4.027 1 93.44 168 LEU B C 1
ATOM 6835 O O . LEU B 1 168 ? -3.109 -50.188 -4.559 1 93.44 168 LEU B O 1
ATOM 6839 N N . GLU B 1 169 ? -4.348 -48.719 -3.385 1 91.81 169 GLU B N 1
ATOM 6840 C CA . GLU B 1 169 ? -5.555 -49.531 -3.395 1 91.81 169 GLU B CA 1
ATOM 6841 C C . GLU B 1 169 ? -6.586 -48.969 -4.379 1 91.81 169 GLU B C 1
ATOM 6843 O O . GLU B 1 169 ? -7.344 -48.062 -4.047 1 91.81 169 GLU B O 1
ATOM 6848 N N . MET B 1 170 ? -6.586 -49.562 -5.598 1 87.19 170 MET B N 1
ATOM 6849 C CA . MET B 1 170 ? -7.512 -49.094 -6.625 1 87.19 170 MET B CA 1
ATOM 6850 C C . MET B 1 170 ? -8.852 -49.812 -6.516 1 87.19 170 MET B C 1
ATOM 6852 O O . MET B 1 170 ? -8.906 -51.031 -6.422 1 87.19 170 MET B O 1
ATOM 6856 N N . ARG B 1 171 ? -9.828 -49.062 -6.336 1 81.38 171 ARG B N 1
ATOM 6857 C CA . ARG B 1 171 ? -11.188 -49.594 -6.305 1 81.38 171 ARG B CA 1
ATOM 6858 C C . ARG B 1 171 ? -12.039 -48.938 -7.398 1 81.38 171 ARG B C 1
ATOM 6860 O O . ARG B 1 171 ? -11.594 -48.031 -8.094 1 81.38 171 ARG B O 1
ATOM 6867 N N . GLU B 1 172 ? -13.172 -49.719 -7.918 1 65.44 172 GLU B N 1
ATOM 6868 C CA . GLU B 1 172 ? -14.023 -49.25 -9.008 1 65.44 172 GLU B CA 1
ATOM 6869 C C . GLU B 1 172 ? -14.531 -47.844 -8.742 1 65.44 172 GLU B C 1
ATOM 6871 O O . GLU B 1 172 ? -14.641 -47.031 -9.672 1 65.44 172 GLU B O 1
ATOM 6876 N N . SER B 1 173 ? -14.711 -47.156 -7.719 1 60.56 173 SER B N 1
ATOM 6877 C CA . SER B 1 173 ? -15.336 -45.844 -7.484 1 60.56 173 SER B CA 1
ATOM 6878 C C . SER B 1 173 ? -14.359 -44.875 -6.855 1 60.56 173 SER B C 1
ATOM 6880 O O . SER B 1 173 ? -13.148 -45.094 -6.871 1 60.56 173 SER B O 1
ATOM 6882 N N . HIS B 1 174 ? -14.922 -43.719 -6.516 1 65.12 174 HIS B N 1
ATOM 6883 C CA . HIS B 1 174 ? -14.289 -42.594 -5.832 1 65.12 174 HIS B CA 1
ATOM 6884 C C . HIS B 1 174 ? -13.648 -43.031 -4.523 1 65.12 174 HIS B C 1
ATOM 6886 O O . HIS B 1 174 ? -13.031 -42.25 -3.824 1 65.12 174 HIS B O 1
ATOM 6892 N N . ASP B 1 175 ? -13.422 -44.438 -4.445 1 77.94 175 ASP B N 1
ATOM 6893 C CA . ASP B 1 175 ? -13.016 -44.875 -3.115 1 77.94 175 ASP B CA 1
ATOM 6894 C C . ASP B 1 175 ? -11.57 -45.344 -3.113 1 77.94 175 ASP B C 1
ATOM 6896 O O . ASP B 1 175 ? -11.109 -45.938 -2.139 1 77.94 175 ASP B O 1
ATOM 6900 N N . SER B 1 176 ? -10.93 -45.156 -4.215 1 89.5 176 SER B N 1
ATOM 6901 C CA . SER B 1 176 ? -9.516 -45.5 -4.234 1 89.5 176 SER B CA 1
ATOM 6902 C C . SER B 1 176 ? -8.734 -44.688 -3.195 1 89.5 176 SER B C 1
ATOM 6904 O O . SER B 1 176 ? -9.125 -43.562 -2.84 1 89.5 176 SER B O 1
ATOM 6906 N N . SER B 1 177 ? -7.695 -45.375 -2.684 1 93.56 177 SER B N 1
ATOM 6907 C CA . SER B 1 177 ? -6.895 -44.719 -1.655 1 93.56 177 SER B CA 1
ATOM 6908 C C . SER B 1 177 ? -5.438 -45.156 -1.723 1 93.56 177 SER B C 1
ATOM 6910 O O . SER B 1 177 ? -5.105 -46.094 -2.443 1 93.56 177 SER B O 1
ATOM 6912 N N . VAL B 1 178 ? -4.652 -44.438 -1.086 1 96.5 178 VAL B N 1
ATOM 6913 C CA . VAL B 1 178 ? -3.242 -44.75 -0.894 1 96.5 178 VAL B CA 1
ATOM 6914 C C . VAL B 1 178 ? -2.967 -45 0.585 1 96.5 178 VAL B C 1
ATOM 6916 O O . VAL B 1 178 ? -3.258 -44.156 1.436 1 96.5 178 VAL B O 1
ATOM 6919 N N . VAL B 1 179 ? -2.451 -46.219 0.889 1 97.06 179 VAL B N 1
ATOM 6920 C CA . VAL B 1 179 ? -2.045 -46.531 2.25 1 97.06 179 VAL B CA 1
ATOM 6921 C C . VAL B 1 179 ? -0.553 -46.25 2.426 1 97.06 179 VAL B C 1
ATOM 6923 O O . VAL B 1 179 ? 0.281 -46.875 1.757 1 97.06 179 VAL B O 1
ATOM 6926 N N . VAL B 1 180 ? -0.218 -45.375 3.309 1 97.94 180 VAL B N 1
ATOM 6927 C CA . VAL B 1 180 ? 1.155 -44.906 3.438 1 97.94 180 VAL B CA 1
ATOM 6928 C C . VAL B 1 180 ? 1.713 -45.281 4.805 1 97.94 180 VAL B C 1
ATOM 6930 O O . VAL B 1 180 ? 1.059 -45.094 5.828 1 97.94 180 VAL B O 1
ATOM 6933 N N . ARG B 1 181 ? 2.941 -45.812 4.797 1 97.94 181 ARG B N 1
ATOM 6934 C CA . ARG B 1 181 ? 3.658 -46.094 6.035 1 97.94 181 ARG B CA 1
ATOM 6935 C C . ARG B 1 181 ? 4.664 -45 6.355 1 97.94 181 ARG B C 1
ATOM 6937 O O . ARG B 1 181 ? 5.5 -44.656 5.516 1 97.94 181 ARG B O 1
ATOM 6944 N N . LEU B 1 182 ? 4.523 -44.438 7.508 1 97.62 182 LEU B N 1
ATOM 6945 C CA . LEU B 1 182 ? 5.422 -43.406 8.008 1 97.62 182 LEU B CA 1
ATOM 6946 C C . LEU B 1 182 ? 6.23 -43.906 9.195 1 97.62 182 LEU B C 1
ATOM 6948 O O . LEU B 1 182 ? 5.809 -44.844 9.883 1 97.62 182 LEU B O 1
ATOM 6952 N N . GLU B 1 183 ? 7.348 -43.312 9.375 1 97.25 183 GLU B N 1
ATOM 6953 C CA . GLU B 1 183 ? 8.188 -43.625 10.523 1 97.25 183 GLU B CA 1
ATOM 6954 C C . GLU B 1 183 ? 8.703 -42.344 11.195 1 97.25 183 GLU B C 1
ATOM 6956 O O . GLU B 1 183 ? 9.172 -41.438 10.516 1 97.25 183 GLU B O 1
ATOM 6961 N N . SER B 1 184 ? 8.586 -42.281 12.5 1 95.31 184 SER B N 1
ATOM 6962 C CA . SER B 1 184 ? 9.078 -41.125 13.242 1 95.31 184 SER B CA 1
ATOM 6963 C C . SER B 1 184 ? 10.594 -41.156 13.406 1 95.31 184 SER B C 1
ATOM 6965 O O . SER B 1 184 ? 11.211 -42.219 13.234 1 95.31 184 SER B O 1
ATOM 6967 N N . GLU B 1 185 ? 11.133 -40.062 13.758 1 92.81 185 GLU B N 1
ATOM 6968 C CA . GLU B 1 185 ? 12.57 -39.969 14.023 1 92.81 185 GLU B CA 1
ATOM 6969 C C . GLU B 1 185 ? 12.945 -40.844 15.219 1 92.81 185 GLU B C 1
ATOM 6971 O O . GLU B 1 185 ? 14.109 -41.219 15.383 1 92.81 185 GLU B O 1
ATOM 6976 N N . TYR B 1 186 ? 11.953 -41.312 16.047 1 92.75 186 TYR B N 1
ATOM 6977 C CA . TYR B 1 186 ? 12.195 -42.156 17.219 1 92.75 186 TYR B CA 1
ATOM 6978 C C . TYR B 1 186 ? 11.867 -43.625 16.938 1 92.75 186 TYR B C 1
ATOM 6980 O O . TYR B 1 186 ? 11.938 -44.438 17.844 1 92.75 186 TYR B O 1
ATOM 6988 N N . GLY B 1 187 ? 11.414 -43.906 15.781 1 91.69 187 GLY B N 1
ATOM 6989 C CA . GLY B 1 187 ? 11.211 -45.281 15.383 1 91.69 187 GLY B CA 1
ATOM 6990 C C . GLY B 1 187 ? 9.758 -45.719 15.414 1 91.69 187 GLY B C 1
ATOM 6991 O O . GLY B 1 187 ? 9.43 -46.844 15.047 1 91.69 187 GLY B O 1
ATOM 6992 N N . ASP B 1 188 ? 8.859 -44.844 15.82 1 93.88 188 ASP B N 1
ATOM 6993 C CA . ASP B 1 188 ? 7.434 -45.188 15.805 1 93.88 188 ASP B CA 1
ATOM 6994 C C . ASP B 1 188 ? 6.906 -45.25 14.375 1 93.88 188 ASP B C 1
ATOM 6996 O O . ASP B 1 188 ? 7.312 -44.5 13.508 1 93.88 188 ASP B O 1
ATOM 7000 N N . ALA B 1 189 ? 6.07 -46.219 14.18 1 94.69 189 ALA B N 1
ATOM 7001 C CA . ALA B 1 189 ? 5.48 -46.406 12.852 1 94.69 189 ALA B CA 1
ATOM 7002 C C . ALA B 1 189 ? 3.998 -46.031 12.859 1 94.69 189 ALA B C 1
ATOM 7004 O O . ALA B 1 189 ? 3.299 -46.281 13.844 1 94.69 189 ALA B O 1
ATOM 7005 N N . GLN B 1 190 ? 3.584 -45.469 11.789 1 94.94 190 GLN B N 1
ATOM 7006 C CA . GLN B 1 190 ? 2.174 -45.156 11.586 1 94.94 190 GLN B CA 1
ATOM 7007 C C . GLN B 1 190 ? 1.747 -45.406 10.148 1 94.94 190 GLN B C 1
ATOM 7009 O O . GLN B 1 190 ? 2.545 -45.25 9.219 1 94.94 190 GLN B O 1
ATOM 7014 N N . THR B 1 191 ? 0.493 -45.844 10.023 1 96 191 THR B N 1
ATOM 7015 C CA . THR B 1 191 ? -0.1 -46.031 8.695 1 96 191 THR B CA 1
ATOM 7016 C C . THR B 1 191 ? -1.252 -45.062 8.492 1 96 191 THR B C 1
ATOM 7018 O O . THR B 1 191 ? -2.137 -44.938 9.344 1 96 191 THR B O 1
ATOM 7021 N N . ILE B 1 192 ? -1.176 -44.375 7.363 1 95.94 192 ILE B N 1
ATOM 7022 C CA . ILE B 1 192 ? -2.207 -43.406 7.027 1 95.94 192 ILE B CA 1
ATOM 7023 C C . ILE B 1 192 ? -2.877 -43.781 5.711 1 95.94 192 ILE B C 1
ATOM 7025 O O . ILE B 1 192 ? -2.205 -44.219 4.77 1 95.94 192 ILE B O 1
ATOM 7029 N N . ARG B 1 193 ? -4.199 -43.75 5.688 1 95.94 193 ARG B N 1
ATOM 7030 C CA . ARG B 1 193 ? -4.957 -43.938 4.453 1 95.94 193 ARG B CA 1
ATOM 7031 C C . ARG B 1 193 ? -5.445 -42.594 3.918 1 95.94 193 ARG B C 1
ATOM 7033 O O . ARG B 1 193 ? -6.113 -41.844 4.633 1 95.94 193 ARG B O 1
ATOM 7040 N N . ALA B 1 194 ? -5.016 -42.281 2.754 1 96.69 194 ALA B N 1
ATOM 7041 C CA . ALA B 1 194 ? -5.41 -41.031 2.111 1 96.69 194 ALA B CA 1
ATOM 7042 C C . ALA B 1 194 ? -5.945 -41.281 0.706 1 96.69 194 ALA B C 1
ATOM 7044 O O . ALA B 1 194 ? -5.555 -42.25 0.046 1 96.69 194 ALA B O 1
ATOM 7045 N N . ARG B 1 195 ? -6.895 -40.438 0.301 1 95.81 195 ARG B N 1
ATOM 7046 C CA . ARG B 1 195 ? -7.367 -40.562 -1.076 1 95.81 195 ARG B CA 1
ATOM 7047 C C . ARG B 1 195 ? -6.254 -40.219 -2.064 1 95.81 195 ARG B C 1
ATOM 7049 O O . ARG B 1 195 ? -6.156 -40.812 -3.131 1 95.81 195 ARG B O 1
ATOM 7056 N N . TYR B 1 196 ? -5.488 -39.219 -1.759 1 97.31 196 TYR B N 1
ATOM 7057 C CA . TYR B 1 196 ? -4.348 -38.781 -2.568 1 97.31 196 TYR B CA 1
ATOM 7058 C C . TYR B 1 196 ? -3.098 -38.625 -1.712 1 97.31 196 TYR B C 1
ATOM 7060 O O . TYR B 1 196 ? -3.186 -38.281 -0.536 1 97.31 196 TYR B O 1
ATOM 7068 N N . MET B 1 197 ? -1.953 -38.875 -2.268 1 98.44 197 MET B N 1
ATOM 7069 C CA . MET B 1 197 ? -0.654 -38.562 -1.676 1 98.44 197 MET B CA 1
ATOM 7070 C C . MET B 1 197 ? 0.167 -37.656 -2.6 1 98.44 197 MET B C 1
ATOM 7072 O O . MET B 1 197 ? 0.176 -37.875 -3.816 1 98.44 197 MET B O 1
ATOM 7076 N N . VAL B 1 198 ? 0.778 -36.719 -2.092 1 98.81 198 VAL B N 1
ATOM 7077 C CA . VAL B 1 198 ? 1.611 -35.812 -2.898 1 98.81 198 VAL B CA 1
ATOM 7078 C C . VAL B 1 198 ? 3.023 -35.781 -2.32 1 98.81 198 VAL B C 1
ATOM 7080 O O . VAL B 1 198 ? 3.213 -35.406 -1.158 1 98.81 198 VAL B O 1
ATOM 7083 N N . GLY B 1 199 ? 4.012 -36.188 -3.121 1 98.69 199 GLY B N 1
ATOM 7084 C CA . GLY B 1 199 ? 5.41 -36.031 -2.75 1 98.69 199 GLY B CA 1
ATOM 7085 C C . GLY B 1 199 ? 5.938 -34.625 -2.988 1 98.69 199 GLY B C 1
ATOM 7086 O O . GLY B 1 199 ? 6.047 -34.188 -4.133 1 98.69 199 GLY B O 1
ATOM 7087 N N . CYS B 1 200 ? 6.273 -33.938 -1.942 1 98.25 200 CYS B N 1
ATOM 7088 C CA . CYS B 1 200 ? 6.871 -32.594 -1.941 1 98.25 200 CYS B CA 1
ATOM 7089 C C . CYS B 1 200 ? 8.156 -32.594 -1.127 1 98.25 200 CYS B C 1
ATOM 7091 O O . CYS B 1 200 ? 8.5 -31.562 -0.52 1 98.25 200 CYS B O 1
ATOM 7093 N N . ASP B 1 201 ? 8.82 -33.656 -1.051 1 97.19 201 ASP B N 1
ATOM 7094 C CA . ASP B 1 201 ? 9.898 -33.844 -0.086 1 97.19 201 ASP B CA 1
ATOM 7095 C C . ASP B 1 201 ? 11.258 -33.531 -0.716 1 97.19 201 ASP B C 1
ATOM 7097 O O . ASP B 1 201 ? 12.273 -34.125 -0.34 1 97.19 201 ASP B O 1
ATOM 7101 N N . GLY B 1 202 ? 11.336 -32.719 -1.709 1 92.81 202 GLY B N 1
ATOM 7102 C CA . GLY B 1 202 ? 12.547 -32.062 -2.156 1 92.81 202 GLY B CA 1
ATOM 7103 C C . GLY B 1 202 ? 13.367 -32.875 -3.125 1 92.81 202 GLY B C 1
ATOM 7104 O O . GLY B 1 202 ? 12.867 -33.844 -3.699 1 92.81 202 GLY B O 1
ATOM 7105 N N . GLY B 1 203 ? 14.617 -32.406 -3.346 1 90 203 GLY B N 1
ATOM 7106 C CA . GLY B 1 203 ? 15.516 -32.969 -4.34 1 90 203 GLY B CA 1
ATOM 7107 C C . GLY B 1 203 ? 15.93 -34.406 -4.027 1 90 203 GLY B C 1
ATOM 7108 O O . GLY B 1 203 ? 16.25 -35.188 -4.934 1 90 203 GLY B O 1
ATOM 7109 N N . ARG B 1 204 ? 15.883 -34.781 -2.793 1 91.69 204 ARG B N 1
ATOM 7110 C CA . ARG B 1 204 ? 16.219 -36.125 -2.373 1 91.69 204 ARG B CA 1
ATOM 7111 C C . ARG B 1 204 ? 14.961 -36.906 -1.977 1 91.69 204 ARG B C 1
ATOM 7113 O O . ARG B 1 204 ? 14.984 -37.688 -1.022 1 91.69 204 ARG B O 1
ATOM 7120 N N . SER B 1 205 ? 14.023 -36.688 -2.686 1 96.62 205 SER B N 1
ATOM 7121 C CA . SER B 1 205 ? 12.68 -37.188 -2.389 1 96.62 205 SER B CA 1
ATOM 7122 C C . SER B 1 205 ? 12.68 -38.719 -2.232 1 96.62 205 SER B C 1
ATOM 7124 O O . SER B 1 205 ? 13.039 -39.438 -3.162 1 96.62 205 SER B O 1
ATOM 7126 N N . ALA B 1 206 ? 12.195 -39.188 -1.058 1 97.5 206 ALA B N 1
ATOM 7127 C CA . ALA B 1 206 ? 11.961 -40.594 -0.807 1 97.5 206 ALA B CA 1
ATOM 7128 C C . ALA B 1 206 ? 10.773 -41.125 -1.611 1 97.5 206 ALA B C 1
ATOM 7130 O O . ALA B 1 206 ? 10.766 -42.25 -2.072 1 97.5 206 ALA B O 1
ATOM 7131 N N . VAL B 1 207 ? 9.805 -40.281 -1.765 1 98.25 207 VAL B N 1
ATOM 7132 C CA . VAL B 1 207 ? 8.609 -40.656 -2.531 1 98.25 207 VAL B CA 1
ATOM 7133 C C . VAL B 1 207 ? 9 -40.938 -3.984 1 98.25 207 VAL B C 1
ATOM 7135 O O . VAL B 1 207 ? 8.594 -41.938 -4.562 1 98.25 207 VAL B O 1
ATOM 7138 N N . ARG B 1 208 ? 9.75 -40.031 -4.562 1 97.62 208 ARG B N 1
ATOM 7139 C CA . ARG B 1 208 ? 10.172 -40.188 -5.949 1 97.62 208 ARG B CA 1
ATOM 7140 C C . ARG B 1 208 ? 10.961 -41.5 -6.113 1 97.62 208 ARG B C 1
ATOM 7142 O O . ARG B 1 208 ? 10.766 -42.219 -7.086 1 97.62 208 ARG B O 1
ATOM 7149 N N . ARG B 1 209 ? 11.906 -41.781 -5.199 1 96.88 209 ARG B N 1
ATOM 7150 C CA . ARG B 1 209 ? 12.703 -43.031 -5.266 1 96.88 209 ARG B CA 1
ATOM 7151 C C . ARG B 1 209 ? 11.812 -44.25 -5.199 1 96.88 209 ARG B C 1
ATOM 7153 O O . ARG B 1 209 ? 12.039 -45.219 -5.918 1 96.88 209 ARG B O 1
ATOM 7160 N N . TRP B 1 210 ? 10.914 -44.188 -4.328 1 97.5 210 TRP B N 1
ATOM 7161 C CA . TRP B 1 210 ? 9.945 -45.281 -4.211 1 97.5 210 TRP B CA 1
ATOM 7162 C C . TRP B 1 210 ? 9.164 -45.438 -5.508 1 97.5 210 TRP B C 1
ATOM 7164 O O . TRP B 1 210 ? 8.984 -46.562 -5.98 1 97.5 210 TRP B O 1
ATOM 7174 N N . LEU B 1 211 ? 8.727 -44.406 -6.141 1 97.44 211 LEU B N 1
ATOM 7175 C CA . LEU B 1 211 ? 7.973 -44.469 -7.391 1 97.44 211 LEU B CA 1
ATOM 7176 C C . LEU B 1 211 ? 8.828 -45.031 -8.523 1 97.44 211 LEU B C 1
ATOM 7178 O O . LEU B 1 211 ? 8.312 -45.719 -9.414 1 97.44 211 LEU B O 1
ATOM 7182 N N . ARG B 1 212 ? 10.078 -44.656 -8.5 1 96.06 212 ARG B N 1
ATOM 7183 C CA . ARG B 1 212 ? 10.992 -45.219 -9.484 1 96.06 212 ARG B CA 1
ATOM 7184 C C . ARG B 1 212 ? 11.031 -46.75 -9.367 1 96.06 212 ARG B C 1
ATOM 7186 O O . ARG B 1 212 ? 10.906 -47.469 -10.375 1 96.06 212 ARG B O 1
ATOM 7193 N N . SER B 1 213 ? 11.086 -47.25 -8.203 1 95.69 213 SER B N 1
ATOM 7194 C CA . SER B 1 213 ? 11.273 -48.656 -7.941 1 95.69 213 SER B CA 1
ATOM 7195 C C . SER B 1 213 ? 9.992 -49.438 -8.195 1 95.69 213 SER B C 1
ATOM 7197 O O . SER B 1 213 ? 10.031 -50.594 -8.672 1 95.69 213 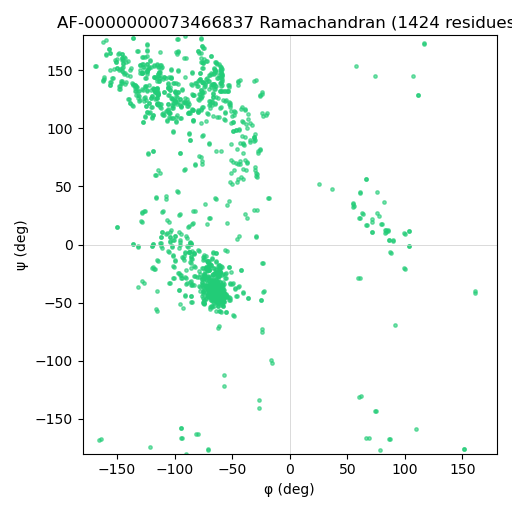SER B O 1
ATOM 7199 N N . TYR B 1 214 ? 8.859 -48.844 -7.91 1 95.12 214 TYR B N 1
ATOM 7200 C CA . TYR B 1 214 ? 7.641 -49.656 -7.859 1 95.12 214 TYR B CA 1
ATOM 7201 C C . TYR B 1 214 ? 6.676 -49.25 -8.969 1 95.12 214 TYR B C 1
ATOM 7203 O O . TYR B 1 214 ? 5.738 -50 -9.281 1 95.12 214 TYR B O 1
ATOM 7211 N N . HIS B 1 215 ? 6.91 -48.094 -9.594 1 94.62 215 HIS B N 1
ATOM 7212 C CA . HIS B 1 215 ? 5.938 -47.656 -10.578 1 94.62 215 HIS B CA 1
ATOM 7213 C C . HIS B 1 215 ? 6.629 -47.125 -11.844 1 94.62 215 HIS B C 1
ATOM 7215 O O . HIS B 1 215 ? 5.98 -46.562 -12.727 1 94.62 215 HIS B O 1
ATOM 7221 N N . GLY B 1 216 ? 7.949 -47.125 -11.922 1 94.38 216 GLY B N 1
ATOM 7222 C CA . GLY B 1 216 ? 8.703 -46.844 -13.133 1 94.38 216 GLY B CA 1
ATOM 7223 C C . GLY B 1 216 ? 8.828 -45.375 -13.43 1 94.38 216 GLY B C 1
ATOM 7224 O O . GLY B 1 216 ? 9.047 -44.969 -14.578 1 94.38 216 GLY B O 1
ATOM 7225 N N . ILE B 1 217 ? 8.594 -44.469 -12.469 1 95.94 217 ILE B N 1
ATOM 7226 C CA . ILE B 1 217 ? 8.789 -43.031 -12.664 1 95.94 217 ILE B CA 1
ATOM 7227 C C . ILE B 1 217 ? 10.281 -42.719 -12.625 1 95.94 217 ILE B C 1
ATOM 7229 O O . ILE B 1 217 ? 10.93 -42.844 -11.578 1 95.94 217 ILE B O 1
ATOM 7233 N N . LEU B 1 218 ? 10.859 -42.188 -13.703 1 94.94 218 LEU B N 1
ATOM 7234 C CA . LEU B 1 218 ? 12.289 -41.938 -13.828 1 94.94 218 LEU B CA 1
ATOM 7235 C C . LEU B 1 218 ? 12.594 -40.469 -13.711 1 94.94 218 LEU B C 1
ATOM 7237 O O . LEU B 1 218 ? 11.82 -39.625 -14.18 1 94.94 218 LEU B O 1
ATOM 7241 N N . LEU B 1 219 ? 13.617 -40.188 -13.023 1 92.75 219 LEU B N 1
ATOM 7242 C CA . LEU B 1 219 ? 14.188 -38.844 -13.039 1 92.75 219 LEU B CA 1
ATOM 7243 C C . LEU B 1 219 ? 15.211 -38.688 -14.164 1 92.75 219 LEU B C 1
ATOM 7245 O O . LEU B 1 219 ? 16.297 -39.281 -14.109 1 92.75 219 LEU B O 1
ATOM 7249 N N . GLU B 1 220 ? 14.898 -37.906 -15.094 1 90.56 220 GLU B N 1
ATOM 7250 C CA . GLU B 1 220 ? 15.711 -37.781 -16.297 1 90.56 220 GLU B CA 1
ATOM 7251 C C . GLU B 1 220 ? 16.375 -36.438 -16.406 1 90.56 220 GLU B C 1
ATOM 7253 O O . GLU B 1 220 ? 15.805 -35.406 -16.016 1 90.56 220 GLU B O 1
ATOM 7258 N N . GLY B 1 221 ? 17.594 -36.406 -16.906 1 84.5 221 GLY B N 1
ATOM 7259 C CA . GLY B 1 221 ? 18.266 -35.125 -17.141 1 84.5 221 GLY B CA 1
ATOM 7260 C C . GLY B 1 221 ? 19.781 -35.219 -17.047 1 84.5 221 GLY B C 1
ATOM 7261 O O . GLY B 1 221 ? 20.328 -36.312 -17.047 1 84.5 221 GLY B O 1
ATOM 7262 N N . ASP B 1 222 ? 20.469 -34.031 -17.172 1 77 222 ASP B N 1
ATOM 7263 C CA . ASP B 1 222 ? 21.922 -33.938 -17.25 1 77 222 ASP B CA 1
ATOM 7264 C C . ASP B 1 222 ? 22.5 -33.25 -16.016 1 77 222 ASP B C 1
ATOM 7266 O O . ASP B 1 222 ? 21.797 -32.531 -15.312 1 77 222 ASP B O 1
ATOM 7270 N N . SER B 1 223 ? 23.672 -33.719 -15.664 1 73.38 223 SER B N 1
ATOM 7271 C CA . SER B 1 223 ? 24.453 -33 -14.648 1 73.38 223 SER B CA 1
ATOM 7272 C C . SER B 1 223 ? 25.578 -32.219 -15.273 1 73.38 223 SER B C 1
ATOM 7274 O O . SER B 1 223 ? 26.156 -32.625 -16.281 1 73.38 223 SER B O 1
ATOM 7276 N N . HIS B 1 224 ? 25.656 -30.984 -14.828 1 68.75 224 HIS B N 1
ATOM 7277 C CA . HIS B 1 224 ? 26.766 -30.156 -15.273 1 68.75 224 HIS B CA 1
ATOM 7278 C C . HIS B 1 224 ? 27.828 -30.031 -14.188 1 68.75 224 HIS B C 1
ATOM 7280 O O . HIS B 1 224 ? 27.5 -30 -13 1 68.75 224 HIS B O 1
ATOM 7286 N N . ASP B 1 225 ? 29.094 -30 -14.594 1 61.78 225 ASP B N 1
ATOM 7287 C CA . ASP B 1 225 ? 30.25 -30.094 -13.695 1 61.78 225 ASP B CA 1
ATOM 7288 C C . ASP B 1 225 ? 30.625 -28.703 -13.156 1 61.78 225 ASP B C 1
ATOM 7290 O O . ASP B 1 225 ? 31.547 -28.578 -12.352 1 61.78 225 ASP B O 1
ATOM 7294 N N . SER B 1 226 ? 29.922 -27.766 -13.492 1 67.81 226 SER B N 1
ATOM 7295 C CA . SER B 1 226 ? 30.328 -26.469 -12.977 1 67.81 226 SER B CA 1
ATOM 7296 C C . SER B 1 226 ? 29.953 -26.312 -11.508 1 67.81 226 SER B C 1
ATOM 7298 O O . SER B 1 226 ? 28.859 -26.688 -11.094 1 67.81 226 SER B O 1
ATOM 7300 N N . ARG B 1 227 ? 31.031 -25.844 -10.68 1 74 227 ARG B N 1
ATOM 7301 C CA . ARG B 1 227 ? 30.828 -25.625 -9.25 1 74 227 ARG B CA 1
ATOM 7302 C C . ARG B 1 227 ? 30.594 -24.156 -8.953 1 74 227 ARG B C 1
ATOM 7304 O O . ARG B 1 227 ? 31.328 -23.297 -9.43 1 74 227 ARG B O 1
ATOM 7311 N N . TRP B 1 228 ? 29.562 -23.906 -8.195 1 77.19 228 TRP B N 1
ATOM 7312 C CA . TRP B 1 228 ? 29.203 -22.562 -7.793 1 77.19 228 TRP B CA 1
ATOM 7313 C C . TRP B 1 228 ? 29.125 -22.438 -6.273 1 77.19 228 TRP B C 1
ATOM 7315 O O . TRP B 1 228 ? 28.844 -23.422 -5.586 1 77.19 228 TRP B O 1
ATOM 7325 N N . ALA B 1 229 ? 29.484 -21.281 -5.859 1 84 229 ALA B N 1
ATOM 7326 C CA . ALA B 1 229 ? 29.344 -21 -4.434 1 84 229 ALA B CA 1
ATOM 7327 C C . ALA B 1 229 ? 28.344 -19.859 -4.199 1 84 229 ALA B C 1
ATOM 7329 O O . ALA B 1 229 ? 28.25 -18.938 -5.008 1 84 229 ALA B O 1
ATOM 7330 N N . ALA B 1 230 ? 27.578 -19.969 -3.117 1 86.62 230 ALA B N 1
ATOM 7331 C CA . ALA B 1 230 ? 26.703 -18.906 -2.645 1 86.62 230 ALA B CA 1
ATOM 7332 C C . ALA B 1 230 ? 27.016 -18.531 -1.199 1 86.62 230 ALA B C 1
ATOM 7334 O O . ALA B 1 230 ? 27.219 -19.406 -0.359 1 86.62 230 ALA B O 1
ATOM 7335 N N . VAL B 1 231 ? 27.109 -17.25 -0.96 1 90.94 231 VAL B N 1
ATOM 7336 C CA . VAL B 1 231 ? 27.406 -16.781 0.39 1 90.94 231 VAL B CA 1
ATOM 7337 C C . VAL B 1 231 ? 26.453 -15.641 0.751 1 90.94 231 VAL B C 1
ATOM 7339 O O . VAL B 1 231 ? 26.281 -14.688 -0.016 1 90.94 231 VAL B O 1
ATOM 7342 N N . ASP B 1 232 ? 25.797 -15.758 1.91 1 91.69 232 ASP B N 1
ATOM 7343 C CA . ASP B 1 232 ? 25 -14.664 2.475 1 91.69 232 ASP B CA 1
ATOM 7344 C C . ASP B 1 232 ? 25.812 -13.852 3.471 1 91.69 232 ASP B C 1
ATOM 7346 O O . ASP B 1 232 ? 26.266 -14.383 4.488 1 91.69 232 ASP B O 1
ATOM 7350 N N . VAL B 1 233 ? 25.969 -12.609 3.168 1 93.75 233 VAL B N 1
ATOM 7351 C CA . VAL B 1 233 ? 26.766 -11.75 4.047 1 93.75 233 VAL B CA 1
ATOM 7352 C C . VAL B 1 233 ? 25.859 -10.703 4.695 1 93.75 233 VAL B C 1
ATOM 7354 O O . VAL B 1 233 ? 24.953 -10.18 4.055 1 93.75 233 VAL B O 1
ATOM 7357 N N . ILE B 1 234 ? 26.125 -10.43 5.977 1 93.38 234 ILE B N 1
ATOM 7358 C CA . ILE B 1 234 ? 25.297 -9.539 6.777 1 93.38 234 ILE B CA 1
ATOM 7359 C C . ILE B 1 234 ? 26.094 -8.297 7.16 1 93.38 234 ILE B C 1
ATOM 7361 O O . ILE B 1 234 ? 27.297 -8.383 7.414 1 93.38 234 ILE B O 1
ATOM 7365 N N . GLY B 1 235 ? 25.375 -7.125 7.262 1 92.44 235 GLY B N 1
ATOM 7366 C CA . GLY B 1 235 ? 26.031 -5.883 7.625 1 92.44 235 GLY B CA 1
ATOM 7367 C C . GLY B 1 235 ? 27.016 -5.398 6.578 1 92.44 235 GLY B C 1
ATOM 7368 O O . GLY B 1 235 ? 28.188 -5.125 6.887 1 92.44 235 GLY B O 1
ATOM 7369 N N . VAL B 1 236 ? 26.562 -5.223 5.375 1 92.38 236 VAL B N 1
ATOM 7370 C CA . VAL B 1 236 ? 27.422 -4.965 4.219 1 92.38 236 VAL B CA 1
ATOM 7371 C C . VAL B 1 236 ? 27.75 -3.479 4.145 1 92.38 236 VAL B C 1
ATOM 7373 O O . VAL B 1 236 ? 26.859 -2.631 4.258 1 92.38 236 VAL B O 1
ATOM 7376 N N . GLU B 1 237 ? 29.016 -3.15 4.027 1 90.94 237 GLU B N 1
ATOM 7377 C CA . GLU B 1 237 ? 29.547 -1.822 3.73 1 90.94 237 GLU B CA 1
ATOM 7378 C C . GLU B 1 237 ? 30.359 -1.826 2.441 1 90.94 237 GLU B C 1
ATOM 7380 O O . GLU B 1 237 ? 31.328 -2.574 2.316 1 90.94 237 GLU B O 1
ATOM 7385 N N . THR B 1 238 ? 29.891 -1.075 1.528 1 92.69 238 THR B N 1
ATOM 7386 C CA . THR B 1 238 ? 30.578 -1.064 0.243 1 92.69 238 THR B CA 1
ATOM 7387 C C . THR B 1 238 ? 30.438 0.293 -0.44 1 92.69 238 THR B C 1
ATOM 7389 O O . THR B 1 238 ? 29.5 1.038 -0.15 1 92.69 238 THR B O 1
ATOM 7392 N N . ASP B 1 239 ? 31.406 0.686 -1.28 1 90.81 239 ASP B N 1
ATOM 7393 C CA . ASP B 1 239 ? 31.297 1.879 -2.113 1 90.81 239 ASP B CA 1
ATOM 7394 C C . ASP B 1 239 ? 30.797 1.528 -3.512 1 90.81 239 ASP B C 1
ATOM 7396 O O . ASP B 1 239 ? 30.703 2.398 -4.379 1 90.81 239 ASP B O 1
ATOM 7400 N N . PHE B 1 240 ? 30.5 0.246 -3.736 1 93.5 240 PHE B N 1
ATOM 7401 C CA . PHE B 1 240 ? 29.875 -0.168 -4.984 1 93.5 240 PHE B CA 1
ATOM 7402 C C . PHE B 1 240 ? 28.453 0.374 -5.082 1 93.5 240 PHE B C 1
ATOM 7404 O O . PHE B 1 240 ? 27.594 0.037 -4.258 1 93.5 240 PHE B O 1
ATOM 7411 N N . PRO B 1 241 ? 28.094 1.163 -6.055 1 93.06 241 PRO B N 1
ATOM 7412 C CA . PRO B 1 241 ? 26.828 1.923 -6.051 1 93.06 241 PRO B CA 1
ATOM 7413 C C . PRO B 1 241 ? 25.609 1.043 -6.289 1 93.06 241 PRO B C 1
ATOM 7415 O O . PRO B 1 241 ? 24.484 1.427 -5.938 1 93.06 241 PRO B O 1
ATOM 7418 N N . ASP B 1 242 ? 25.734 -0.148 -6.855 1 95.06 242 ASP B N 1
ATOM 7419 C CA . ASP B 1 242 ? 24.594 -0.94 -7.285 1 95.06 242 ASP B CA 1
ATOM 7420 C C . ASP B 1 242 ? 24.422 -2.176 -6.406 1 95.06 242 ASP B C 1
ATOM 7422 O O . ASP B 1 242 ? 23.875 -3.188 -6.848 1 95.06 242 ASP B O 1
ATOM 7426 N N . ILE B 1 243 ? 24.859 -2.107 -5.141 1 95.12 243 ILE B N 1
ATOM 7427 C CA . ILE B 1 243 ? 24.812 -3.242 -4.227 1 95.12 243 ILE B CA 1
ATOM 7428 C C . ILE B 1 243 ? 23.359 -3.619 -3.93 1 95.12 243 ILE B C 1
ATOM 7430 O O . ILE B 1 243 ? 23.078 -4.746 -3.514 1 95.12 243 ILE B O 1
ATOM 7434 N N . ARG B 1 244 ? 22.406 -2.672 -4.168 1 95.25 244 ARG B N 1
ATOM 7435 C CA . ARG B 1 244 ? 21.016 -2.91 -3.836 1 95.25 244 ARG B CA 1
ATOM 7436 C C . ARG B 1 244 ? 20.219 -3.322 -5.07 1 95.25 244 ARG B C 1
ATOM 7438 O O . ARG B 1 244 ? 18.984 -3.412 -5.023 1 95.25 244 ARG B O 1
ATOM 7445 N N . ASN B 1 245 ? 20.828 -3.561 -6.184 1 96.25 245 ASN B N 1
ATOM 7446 C CA . ASN B 1 245 ? 20.266 -4.113 -7.41 1 96.25 245 ASN B CA 1
ATOM 7447 C C . ASN B 1 245 ? 20.875 -5.473 -7.746 1 96.25 245 ASN B C 1
ATOM 7449 O O . ASN B 1 245 ? 21.953 -5.809 -7.258 1 96.25 245 ASN B O 1
ATOM 7453 N N . LEU B 1 246 ? 20.125 -6.273 -8.5 1 94.62 246 LEU B N 1
ATOM 7454 C CA . LEU B 1 246 ? 20.828 -7.43 -9.047 1 94.62 246 LEU B CA 1
ATOM 7455 C C . LEU B 1 246 ? 21.984 -6.988 -9.945 1 94.62 246 LEU B C 1
ATOM 7457 O O . LEU B 1 246 ? 21.766 -6.289 -10.938 1 94.62 246 LEU B O 1
ATOM 7461 N N . SER B 1 247 ? 23.188 -7.348 -9.555 1 93.81 247 SER B N 1
ATOM 7462 C CA . SER B 1 247 ? 24.359 -6.883 -10.273 1 93.81 247 SER B CA 1
ATOM 7463 C C . SER B 1 247 ? 25.312 -8.039 -10.594 1 93.81 247 SER B C 1
ATOM 7465 O O . SER B 1 247 ? 25.516 -8.922 -9.766 1 93.81 247 SER B O 1
ATOM 7467 N N . ILE B 1 248 ? 25.703 -8.047 -11.773 1 88.56 248 ILE B N 1
ATOM 7468 C CA . ILE B 1 248 ? 26.734 -8.984 -12.195 1 88.56 248 ILE B CA 1
ATOM 7469 C C . ILE B 1 248 ? 28.047 -8.242 -12.398 1 88.56 248 ILE B C 1
ATOM 7471 O O . ILE B 1 248 ? 28.125 -7.293 -13.18 1 88.56 248 ILE B O 1
ATOM 7475 N N . LEU B 1 249 ? 29.047 -8.57 -11.602 1 89.62 249 LEU B N 1
ATOM 7476 C CA . LEU B 1 249 ? 30.391 -8.016 -11.734 1 89.62 249 LEU B CA 1
ATOM 7477 C C . LEU B 1 249 ? 31.328 -9 -12.414 1 89.62 249 LEU B C 1
ATOM 7479 O O . LEU B 1 249 ? 31.469 -10.141 -11.969 1 89.62 249 LEU B O 1
ATOM 7483 N N . HIS B 1 250 ? 31.906 -8.562 -13.422 1 84.5 250 HIS B N 1
ATOM 7484 C CA . HIS B 1 250 ? 32.906 -9.367 -14.117 1 84.5 250 HIS B CA 1
ATOM 7485 C C . HIS B 1 250 ? 34.312 -8.844 -13.867 1 84.5 250 HIS B C 1
ATOM 7487 O O . HIS B 1 250 ? 34.688 -7.812 -14.414 1 84.5 250 HIS B O 1
ATOM 7493 N N . GLY B 1 251 ? 34.969 -9.562 -13.086 1 83.75 251 GLY B N 1
ATOM 7494 C CA . GLY B 1 251 ? 36.375 -9.211 -12.812 1 83.75 251 GLY B CA 1
ATOM 7495 C C . GLY B 1 251 ? 37.344 -9.93 -13.711 1 83.75 251 GLY B C 1
ATOM 7496 O O . GLY B 1 251 ? 36.969 -10.484 -14.742 1 83.75 251 GLY B O 1
ATOM 7497 N N . THR B 1 252 ? 38.625 -9.867 -13.312 1 77.25 252 THR B N 1
ATOM 7498 C CA . THR B 1 252 ? 39.719 -10.461 -14.102 1 77.25 252 THR B CA 1
ATOM 7499 C C . THR B 1 252 ? 39.656 -11.984 -14 1 77.25 252 THR B C 1
ATOM 7501 O O . THR B 1 252 ? 39.969 -12.68 -14.969 1 77.25 252 THR B O 1
ATOM 7504 N N . THR B 1 253 ? 39.219 -12.445 -12.859 1 71.81 253 THR B N 1
ATOM 7505 C CA . THR B 1 253 ? 39.406 -13.875 -12.625 1 71.81 253 THR B CA 1
ATOM 7506 C C . THR B 1 253 ? 38.031 -14.562 -12.477 1 71.81 253 THR B C 1
ATOM 7508 O O . THR B 1 253 ? 37.938 -15.781 -12.625 1 71.81 253 THR B O 1
ATOM 7511 N N . SER B 1 254 ? 37.062 -13.797 -12.164 1 79.75 254 SER B N 1
ATOM 7512 C CA . SER B 1 254 ? 35.812 -14.445 -11.852 1 79.75 254 SER B CA 1
ATOM 7513 C C . SER B 1 254 ? 34.625 -13.492 -12.047 1 79.75 254 SER B C 1
ATOM 7515 O O . SER B 1 254 ? 34.812 -12.32 -12.375 1 79.75 254 SER B O 1
ATOM 7517 N N . THR B 1 255 ? 33.438 -14.055 -12.023 1 83.5 255 THR B N 1
ATOM 7518 C CA . THR B 1 255 ? 32.188 -13.305 -12.062 1 83.5 255 THR B CA 1
ATOM 7519 C C . THR B 1 255 ? 31.422 -13.492 -10.766 1 83.5 255 THR B C 1
ATOM 7521 O O . THR B 1 255 ? 31.359 -14.594 -10.219 1 83.5 255 THR B O 1
ATOM 7524 N N . VAL B 1 256 ? 30.922 -12.383 -10.258 1 88.81 256 VAL B N 1
ATOM 7525 C CA . VAL B 1 256 ? 30.141 -12.422 -9.031 1 88.81 256 VAL B CA 1
ATOM 7526 C C . VAL B 1 256 ? 28.734 -11.875 -9.305 1 88.81 256 VAL B C 1
ATOM 7528 O O . VAL B 1 256 ? 28.594 -10.828 -9.945 1 88.81 256 VAL B O 1
ATOM 7531 N N . LEU B 1 257 ? 27.766 -12.641 -8.961 1 89.81 257 LEU B N 1
ATOM 7532 C CA . LEU B 1 257 ? 26.375 -12.188 -8.977 1 89.81 257 LEU B CA 1
ATOM 7533 C C . LEU B 1 257 ? 25.953 -11.695 -7.602 1 89.81 257 LEU B C 1
ATOM 7535 O O . LEU B 1 257 ? 26.125 -12.398 -6.605 1 89.81 257 LEU B O 1
ATOM 7539 N N . VAL B 1 258 ? 25.453 -10.445 -7.566 1 94 258 VAL B N 1
ATOM 7540 C CA . VAL B 1 258 ? 24.984 -9.828 -6.332 1 94 258 VAL B CA 1
ATOM 7541 C C . VAL B 1 258 ? 23.453 -9.852 -6.301 1 94 258 VAL B C 1
ATOM 7543 O O . VAL B 1 258 ? 22.797 -9.344 -7.211 1 94 258 VAL B O 1
ATOM 7546 N N . ILE B 1 259 ? 22.859 -10.398 -5.234 1 93.88 259 ILE B N 1
ATOM 7547 C CA . ILE B 1 259 ? 21.422 -10.398 -5.035 1 93.88 259 ILE B CA 1
ATOM 7548 C C . ILE B 1 259 ? 21.094 -9.781 -3.678 1 93.88 259 ILE B C 1
ATOM 7550 O O . ILE B 1 259 ? 21.344 -10.383 -2.633 1 93.88 259 ILE B O 1
ATOM 7554 N N . PRO B 1 260 ? 20.5 -8.562 -3.713 1 95.31 260 PRO B N 1
ATOM 7555 C CA . PRO B 1 260 ? 20.047 -8.008 -2.436 1 95.31 260 PRO B CA 1
ATOM 7556 C C . PRO B 1 260 ? 19.016 -8.891 -1.738 1 95.31 260 PRO B C 1
ATOM 7558 O O . PRO B 1 260 ? 18.156 -9.477 -2.398 1 95.31 260 PRO B O 1
ATOM 7561 N N . ARG B 1 261 ? 19.172 -9 -0.441 1 92.62 261 ARG B N 1
ATOM 7562 C CA . ARG B 1 261 ? 18.281 -9.828 0.355 1 92.62 261 ARG B CA 1
ATOM 7563 C C . ARG B 1 261 ? 17.641 -9.023 1.477 1 92.62 261 ARG B C 1
ATOM 7565 O O . ARG B 1 261 ? 18 -7.871 1.709 1 92.62 261 ARG B O 1
ATOM 7572 N N . GLU B 1 262 ? 16.625 -9.602 2.08 1 90.5 262 GLU B N 1
ATOM 7573 C CA . GLU B 1 262 ? 15.93 -8.977 3.203 1 90.5 262 GLU B CA 1
ATOM 7574 C C . GLU B 1 262 ? 16.875 -8.727 4.371 1 90.5 262 GLU B C 1
ATOM 7576 O O . GLU B 1 262 ? 17.906 -9.398 4.496 1 90.5 262 GLU B O 1
ATOM 7581 N N . SER B 1 263 ? 16.516 -7.75 5.098 1 87.88 263 SER B N 1
ATOM 7582 C CA . SER B 1 263 ? 17.297 -7.48 6.305 1 87.88 263 SER B CA 1
ATOM 7583 C C . SER B 1 263 ? 17.141 -8.602 7.324 1 87.88 263 SER B C 1
ATOM 7585 O O . SER B 1 263 ? 16.047 -9.156 7.484 1 87.88 263 SER B O 1
ATOM 7587 N N . ILE B 1 264 ? 18.188 -8.984 7.91 1 84.19 264 ILE B N 1
ATOM 7588 C CA . ILE B 1 264 ? 18.188 -9.977 8.977 1 84.19 264 ILE B CA 1
ATOM 7589 C C . ILE B 1 264 ? 18.578 -9.312 10.297 1 84.19 264 ILE B C 1
ATOM 7591 O O . ILE B 1 264 ? 19.672 -8.766 10.422 1 84.19 264 ILE B O 1
ATOM 7595 N N . ASP B 1 265 ? 17.672 -9.32 11.273 1 80.75 265 ASP B N 1
ATOM 7596 C CA . ASP B 1 265 ? 17.859 -8.688 12.586 1 80.75 265 ASP B CA 1
ATOM 7597 C C . ASP B 1 265 ? 18.219 -7.215 12.438 1 80.75 265 ASP B C 1
ATOM 7599 O O . ASP B 1 265 ? 19.172 -6.742 13.07 1 80.75 265 ASP B O 1
ATOM 7603 N N . GLY B 1 266 ? 17.656 -6.605 11.461 1 82.5 266 GLY B N 1
ATOM 7604 C CA . GLY B 1 266 ? 17.828 -5.176 11.266 1 82.5 266 GLY B CA 1
ATOM 7605 C C . GLY B 1 266 ? 19.078 -4.824 10.461 1 82.5 266 GLY B C 1
ATOM 7606 O O . GLY B 1 266 ? 19.344 -3.646 10.219 1 82.5 266 GLY B O 1
ATOM 7607 N N . GLN B 1 267 ? 19.797 -5.77 9.977 1 88.69 267 GLN B N 1
ATOM 7608 C CA . GLN B 1 267 ? 21.016 -5.527 9.211 1 88.69 267 GLN B CA 1
ATOM 7609 C C . GLN B 1 267 ? 20.828 -5.906 7.746 1 88.69 267 GLN B C 1
ATOM 7611 O O . GLN B 1 267 ? 20.062 -6.816 7.426 1 88.69 267 GLN B O 1
ATOM 7616 N N . SER B 1 268 ? 21.625 -5.199 6.953 1 90.06 268 SER B N 1
ATOM 7617 C CA . SER B 1 268 ? 21.547 -5.469 5.523 1 90.06 268 SER B CA 1
ATOM 7618 C C . SER B 1 268 ? 22.094 -6.855 5.195 1 90.06 268 SER B C 1
ATOM 7620 O O . SER B 1 268 ? 23 -7.348 5.871 1 90.06 268 SER B O 1
ATOM 7622 N N . CYS B 1 269 ? 21.547 -7.449 4.223 1 92.94 269 CYS B N 1
ATOM 7623 C CA . CYS B 1 269 ? 21.969 -8.766 3.754 1 92.94 269 CYS B CA 1
ATOM 7624 C C . CYS B 1 269 ? 22.078 -8.797 2.234 1 92.94 269 CYS B C 1
ATOM 7626 O O . CYS B 1 269 ? 21.234 -8.219 1.543 1 92.94 269 CYS B O 1
ATOM 7628 N N . VAL B 1 270 ? 23.172 -9.438 1.742 1 94.81 270 VAL B N 1
ATOM 7629 C CA . VAL B 1 270 ? 23.359 -9.656 0.312 1 94.81 270 VAL B CA 1
ATOM 7630 C C . VAL B 1 270 ? 23.859 -11.078 0.072 1 94.81 270 VAL B C 1
ATOM 7632 O O . VAL B 1 270 ? 24.641 -11.609 0.855 1 94.81 270 VAL B O 1
ATOM 7635 N N . ARG B 1 271 ? 23.328 -11.695 -0.939 1 93.5 271 ARG B N 1
ATOM 7636 C CA . ARG B 1 271 ? 23.859 -12.977 -1.392 1 93.5 271 ARG B CA 1
ATOM 7637 C C . ARG B 1 271 ? 24.812 -12.789 -2.562 1 93.5 271 ARG B C 1
ATOM 7639 O O . ARG B 1 271 ? 24.5 -12.078 -3.518 1 93.5 271 ARG B O 1
ATOM 7646 N N . LEU B 1 272 ? 25.953 -13.406 -2.441 1 92.94 272 LEU B N 1
ATOM 7647 C CA . LEU B 1 272 ? 26.953 -13.383 -3.494 1 92.94 272 LEU B CA 1
ATOM 7648 C C . LEU B 1 272 ? 27.156 -14.773 -4.086 1 92.94 272 LEU B C 1
ATOM 7650 O O . LEU B 1 272 ? 27.422 -15.734 -3.355 1 92.94 272 LEU B O 1
ATOM 7654 N N . TYR B 1 273 ? 26.922 -14.875 -5.395 1 87.75 273 TYR B N 1
ATOM 7655 C CA . TYR B 1 273 ? 27.234 -16.094 -6.129 1 87.75 273 TYR B CA 1
ATOM 7656 C C . TYR B 1 273 ? 28.562 -15.953 -6.871 1 87.75 273 TYR B C 1
ATOM 7658 O O . TYR B 1 273 ? 28.844 -14.906 -7.457 1 87.75 273 TYR B O 1
ATOM 7666 N N . CYS B 1 274 ? 29.391 -16.906 -6.738 1 84.5 274 CYS B N 1
ATOM 7667 C CA . CYS B 1 274 ? 30.656 -16.875 -7.457 1 84.5 274 CYS B CA 1
ATOM 7668 C C . CYS B 1 274 ? 30.938 -18.219 -8.109 1 84.5 274 CYS B C 1
ATOM 7670 O O . CYS B 1 274 ? 30.656 -19.281 -7.531 1 84.5 274 CYS B O 1
ATOM 7672 N N . GLN B 1 275 ? 31.375 -18.156 -9.312 1 73.19 275 GLN B N 1
ATOM 7673 C CA . GLN B 1 275 ? 31.859 -19.375 -9.961 1 73.19 275 GLN B CA 1
ATOM 7674 C C . GLN B 1 275 ? 33.25 -19.719 -9.484 1 73.19 275 GLN B C 1
ATOM 7676 O O . GLN B 1 275 ? 34.125 -18.859 -9.438 1 73.19 275 GLN B O 1
ATOM 7681 N N . LEU B 1 276 ? 33.375 -20.938 -9.039 1 72.88 276 LEU B N 1
ATOM 7682 C CA . LEU B 1 276 ? 34.688 -21.391 -8.594 1 72.88 276 LEU B CA 1
ATOM 7683 C C . LEU B 1 276 ? 35.469 -22 -9.75 1 72.88 276 LEU B C 1
ATOM 7685 O O . LEU B 1 276 ? 34.906 -22.688 -10.594 1 72.88 276 LEU B O 1
ATOM 7689 N N . PRO B 1 277 ? 36.75 -21.484 -10.023 1 62.16 277 PRO B N 1
ATOM 7690 C CA . PRO B 1 277 ? 37.562 -22.078 -11.086 1 62.16 277 PRO B CA 1
ATOM 7691 C C . PRO B 1 277 ? 37.719 -23.594 -10.922 1 62.16 277 PRO B C 1
ATOM 7693 O O . PRO B 1 277 ? 37.625 -24.109 -9.805 1 62.16 277 PRO B O 1
ATOM 7696 N N . ASP B 1 278 ? 37.594 -24.297 -12.094 1 54 278 ASP B N 1
ATOM 7697 C CA . ASP B 1 278 ? 37.781 -25.75 -12.109 1 54 278 ASP B CA 1
ATOM 7698 C C . ASP B 1 278 ? 39.094 -26.125 -11.406 1 54 278 ASP B C 1
ATOM 7700 O O . ASP B 1 278 ? 40.156 -25.766 -11.867 1 54 278 ASP B O 1
ATOM 7704 N N . MET B 1 279 ? 39.375 -25.766 -10.359 1 47.06 279 MET B N 1
ATOM 7705 C CA . MET B 1 279 ? 40.594 -26.438 -9.844 1 47.06 279 MET B CA 1
ATOM 7706 C C . MET B 1 279 ? 40.469 -27.953 -9.953 1 47.06 279 MET B C 1
ATOM 7708 O O . MET B 1 279 ? 39.375 -28.5 -9.727 1 47.06 279 MET B O 1
ATOM 7712 N N . PRO B 1 280 ? 41.406 -28.594 -10.758 1 39.44 280 PRO B N 1
ATOM 7713 C CA . PRO B 1 280 ? 41.375 -30.062 -10.664 1 39.44 280 PRO B CA 1
ATOM 7714 C C . PRO B 1 280 ? 40.938 -30.562 -9.289 1 39.44 280 PRO B C 1
ATOM 7716 O O . PRO B 1 280 ? 41.5 -30.125 -8.273 1 39.44 280 PRO B O 1
ATOM 7719 N N . LEU B 1 281 ? 39.781 -30.75 -9.227 1 36.72 281 LEU B N 1
ATOM 7720 C CA . LEU B 1 281 ? 39.5 -31.5 -8 1 36.72 281 LEU B CA 1
ATOM 7721 C C . LEU B 1 281 ? 40.562 -32.562 -7.781 1 36.72 281 LEU B C 1
ATOM 7723 O O . LEU B 1 281 ? 40.688 -33.531 -8.562 1 36.72 281 LEU B O 1
ATOM 7727 N N . SER B 1 282 ? 41.844 -32.406 -7.695 1 33.34 282 SER B N 1
ATOM 7728 C CA . SER B 1 282 ? 42.375 -33.625 -7.121 1 33.34 282 SER B CA 1
ATOM 7729 C C . SER B 1 282 ? 41.375 -34.281 -6.195 1 33.34 282 SER B C 1
ATOM 7731 O O . SER B 1 282 ? 40.875 -33.656 -5.27 1 33.34 282 SER B O 1
ATOM 7733 N N . ILE B 1 283 ? 40.656 -35.219 -6.766 1 34.69 283 ILE B N 1
ATOM 7734 C CA . ILE B 1 283 ? 39.75 -36.156 -6.125 1 34.69 283 ILE B CA 1
ATOM 7735 C C . ILE B 1 283 ? 40.125 -36.375 -4.664 1 34.69 283 ILE B C 1
ATOM 7737 O O . ILE B 1 283 ? 39.375 -36.938 -3.879 1 34.69 283 ILE B O 1
ATOM 7741 N N . GLN B 1 284 ? 41.438 -36.625 -4.453 1 33.03 284 GLN B N 1
ATOM 7742 C CA . GLN B 1 284 ? 41.781 -37.312 -3.219 1 33.03 284 GLN B CA 1
ATOM 7743 C C . GLN B 1 284 ? 41.438 -36.5 -1.996 1 33.03 284 GLN B C 1
ATOM 7745 O O . GLN B 1 284 ? 41.438 -37 -0.869 1 33.03 284 GLN B O 1
ATOM 7750 N N . GLU B 1 285 ? 42.031 -35.25 -1.968 1 34.88 285 GLU B N 1
ATOM 7751 C CA . GLU B 1 285 ? 41.906 -34.844 -0.573 1 34.88 285 GLU B CA 1
ATOM 7752 C C . GLU B 1 285 ? 40.469 -34.406 -0.263 1 34.88 285 GLU B C 1
ATOM 7754 O O . GLU B 1 285 ? 39.938 -33.5 -0.92 1 34.88 285 GLU B O 1
ATOM 7759 N N . PRO B 1 286 ? 39.656 -35.375 0.229 1 36.5 286 PRO B N 1
ATOM 7760 C CA . PRO B 1 286 ? 38.281 -35.219 0.727 1 36.5 286 PRO B CA 1
ATOM 7761 C C . PRO B 1 286 ? 37.938 -33.781 1.008 1 36.5 286 PRO B C 1
ATOM 7763 O O . PRO B 1 286 ? 36.906 -33.281 0.531 1 36.5 286 PRO B O 1
ATOM 7766 N N . ALA B 1 287 ? 38.031 -33.375 2.387 1 35.88 287 ALA B N 1
ATOM 7767 C CA . ALA B 1 287 ? 37.625 -32.438 3.422 1 35.88 287 ALA B CA 1
ATOM 7768 C C . ALA B 1 287 ? 38.219 -31.062 3.199 1 35.88 287 ALA B C 1
ATOM 7770 O O . ALA B 1 287 ? 39.219 -30.719 3.824 1 35.88 287 ALA B O 1
ATOM 7771 N N . SER B 1 288 ? 38.594 -30.656 2.16 1 42.84 288 SER B N 1
ATOM 7772 C CA . SER B 1 288 ? 38.969 -29.25 2.328 1 42.84 288 SER B CA 1
ATOM 7773 C C . SER B 1 288 ? 37.875 -28.484 3.088 1 42.84 288 SER B C 1
ATOM 7775 O O . SER B 1 288 ? 36.688 -28.625 2.801 1 42.84 288 SER B O 1
ATOM 7777 N N . SER B 1 289 ? 38.094 -28 4.273 1 53.62 289 SER B N 1
ATOM 7778 C CA . SER B 1 289 ? 37.188 -27.453 5.293 1 53.62 289 SER B CA 1
ATOM 7779 C C . SER B 1 289 ? 36.344 -26.312 4.73 1 53.62 289 SER B C 1
ATOM 7781 O O . SER B 1 289 ? 36.75 -25.641 3.789 1 53.62 289 SER B O 1
ATOM 7783 N N . ASP B 1 290 ? 35 -26.516 4.875 1 63.38 290 ASP B N 1
ATOM 7784 C CA . ASP B 1 290 ? 34.031 -25.453 4.652 1 63.38 290 ASP B CA 1
ATOM 7785 C C . ASP B 1 290 ? 34.656 -24.078 4.832 1 63.38 290 ASP B C 1
ATOM 7787 O O . ASP B 1 290 ? 34.406 -23.156 4.07 1 63.38 290 ASP B O 1
ATOM 7791 N N . VAL B 1 291 ? 35.812 -24.125 5.473 1 62.03 291 VAL B N 1
ATOM 7792 C CA . VAL B 1 291 ? 36.438 -22.844 5.809 1 62.03 291 VAL B CA 1
ATOM 7793 C C . VAL B 1 291 ? 37.375 -22.422 4.68 1 62.03 291 VAL B C 1
ATOM 7795 O O . VAL B 1 291 ? 37.406 -21.25 4.297 1 62.03 291 VAL B O 1
ATOM 7798 N N . THR B 1 292 ? 38.125 -23.344 4.203 1 65.56 292 THR B N 1
ATOM 7799 C CA . THR B 1 292 ? 39.062 -23.016 3.143 1 65.56 292 THR B CA 1
ATOM 7800 C C . THR B 1 292 ? 38.344 -22.578 1.879 1 65.56 292 THR B C 1
ATOM 7802 O O . THR B 1 292 ? 38.719 -21.609 1.223 1 65.56 292 THR B O 1
ATOM 7805 N N . THR B 1 293 ? 37.375 -23.266 1.695 1 77.88 293 THR B N 1
ATOM 7806 C CA . THR B 1 293 ? 36.562 -22.938 0.521 1 77.88 293 THR B CA 1
ATOM 7807 C C . THR B 1 293 ? 35.906 -21.578 0.683 1 77.88 293 THR B C 1
ATOM 7809 O O . THR B 1 293 ? 35.875 -20.781 -0.261 1 77.88 293 THR B O 1
ATOM 7812 N N . LEU B 1 294 ? 35.562 -21.297 1.896 1 87.44 294 LEU B N 1
ATOM 7813 C CA . LEU B 1 294 ? 34.938 -20 2.154 1 87.44 294 LEU B CA 1
ATOM 7814 C C . LEU B 1 294 ? 35.938 -18.875 1.967 1 87.44 294 LEU B C 1
ATOM 7816 O O . LEU B 1 294 ? 35.625 -17.844 1.362 1 87.44 294 LEU B O 1
ATOM 7820 N N . GLN B 1 295 ? 37.094 -19.078 2.463 1 87.19 295 GLN B N 1
ATOM 7821 C CA . GLN B 1 295 ? 38.125 -18.062 2.318 1 87.19 295 GLN B CA 1
ATOM 7822 C C . GLN B 1 295 ? 38.469 -17.812 0.849 1 87.19 295 GLN B C 1
ATOM 7824 O O . GLN B 1 295 ? 38.688 -16.672 0.439 1 87.19 295 GLN B O 1
ATOM 7829 N N . GLN B 1 296 ? 38.469 -18.859 0.18 1 85 296 GLN B N 1
ATOM 7830 C CA . GLN B 1 296 ? 38.719 -18.734 -1.252 1 85 296 GLN B CA 1
ATOM 7831 C C . GLN B 1 296 ? 37.625 -17.938 -1.936 1 85 296 GLN B C 1
ATOM 7833 O O . GLN B 1 296 ? 37.906 -17.094 -2.779 1 85 296 GLN B O 1
ATOM 7838 N N . VAL B 1 297 ? 36.5 -18.297 -1.554 1 88.06 297 VAL B N 1
ATOM 7839 C CA . VAL B 1 297 ? 35.344 -17.609 -2.125 1 88.06 297 VAL B CA 1
ATOM 7840 C C . VAL B 1 297 ? 35.406 -16.125 -1.801 1 88.06 297 VAL B C 1
ATOM 7842 O O . VAL B 1 297 ? 35.188 -15.281 -2.678 1 88.06 297 VAL B O 1
ATOM 7845 N N . LEU B 1 298 ? 35.75 -15.797 -0.59 1 91.31 298 LEU B N 1
ATOM 7846 C CA . LEU B 1 298 ? 35.781 -14.398 -0.16 1 91.31 298 LEU B CA 1
ATOM 7847 C C . LEU B 1 298 ? 36.906 -13.656 -0.867 1 91.31 298 LEU B C 1
ATOM 7849 O O . LEU B 1 298 ? 36.781 -12.461 -1.16 1 91.31 298 LEU B O 1
ATOM 7853 N N . HIS B 1 299 ? 37.938 -14.359 -1.104 1 90.06 299 HIS B N 1
ATOM 7854 C CA . HIS B 1 299 ? 39.031 -13.758 -1.868 1 90.06 299 HIS B CA 1
ATOM 7855 C C . HIS B 1 299 ? 38.594 -13.438 -3.295 1 90.06 299 HIS B C 1
ATOM 7857 O O . HIS B 1 299 ? 38.875 -12.359 -3.811 1 90.06 299 HIS B O 1
ATOM 7863 N N . VAL B 1 300 ? 37.906 -14.352 -3.873 1 86.69 300 VAL B N 1
ATOM 7864 C CA . VAL B 1 300 ? 37.406 -14.164 -5.23 1 86.69 300 VAL B CA 1
ATOM 7865 C C . VAL B 1 300 ? 36.438 -12.977 -5.266 1 86.69 300 VAL B C 1
ATOM 7867 O O . VAL B 1 300 ? 36.5 -12.156 -6.188 1 86.69 300 VAL B O 1
ATOM 7870 N N . VAL B 1 301 ? 35.625 -12.867 -4.281 1 91.75 301 VAL B N 1
ATOM 7871 C CA . VAL B 1 301 ? 34.656 -11.781 -4.195 1 91.75 301 VAL B CA 1
ATOM 7872 C C . VAL B 1 301 ? 35.375 -10.438 -4.109 1 91.75 301 VAL B C 1
ATOM 7874 O O . VAL B 1 301 ? 35.094 -9.523 -4.887 1 91.75 301 VAL B O 1
ATOM 7877 N N . ASN B 1 302 ? 36.344 -10.375 -3.238 1 92.69 302 ASN B N 1
ATOM 7878 C CA . ASN B 1 302 ? 37.094 -9.125 -3.059 1 92.69 302 ASN B CA 1
ATOM 7879 C C . ASN B 1 302 ? 37.844 -8.734 -4.324 1 92.69 302 ASN B C 1
ATOM 7881 O O . ASN B 1 302 ? 37.875 -7.559 -4.688 1 92.69 302 ASN B O 1
ATOM 7885 N N . ASP B 1 303 ? 38.375 -9.719 -4.883 1 90.88 303 ASP B N 1
ATOM 7886 C CA . ASP B 1 303 ? 39.125 -9.461 -6.105 1 90.88 303 ASP B CA 1
ATOM 7887 C C . ASP B 1 303 ? 38.188 -8.969 -7.219 1 90.88 303 ASP B C 1
ATOM 7889 O O . ASP B 1 303 ? 38.562 -8.062 -7.977 1 90.88 303 ASP B O 1
ATOM 7893 N N . THR B 1 304 ? 37.094 -9.555 -7.32 1 90.31 304 THR B N 1
ATOM 7894 C CA . THR B 1 304 ? 36.156 -9.203 -8.383 1 90.31 304 THR B CA 1
ATOM 7895 C C . THR B 1 304 ? 35.562 -7.809 -8.148 1 90.31 304 THR B C 1
ATOM 7897 O O . THR B 1 304 ? 35.344 -7.059 -9.102 1 90.31 304 THR B O 1
ATOM 7900 N N . PHE B 1 305 ? 35.375 -7.398 -6.875 1 93 305 PHE B N 1
ATOM 7901 C CA . PHE B 1 305 ? 34.812 -6.094 -6.535 1 93 305 PHE B CA 1
ATOM 7902 C C . PHE B 1 305 ? 35.844 -4.996 -6.73 1 93 305 PHE B C 1
ATOM 7904 O O . PHE B 1 305 ? 35.5 -3.838 -6.961 1 93 305 PHE B O 1
ATOM 7911 N N . SER B 1 306 ? 37.094 -5.41 -6.57 1 92.38 306 SER B N 1
ATOM 7912 C CA . SER B 1 306 ? 38.156 -4.414 -6.672 1 92.38 306 SER B CA 1
ATOM 7913 C C . SER B 1 306 ? 38.062 -3.646 -7.984 1 92.38 306 SER B C 1
ATOM 7915 O O . SER B 1 306 ? 37.906 -4.246 -9.055 1 92.38 306 SER B O 1
ATOM 7917 N N . PRO B 1 307 ? 38.156 -2.273 -7.891 1 91.69 307 PRO B N 1
ATOM 7918 C CA . PRO B 1 307 ? 38.688 -1.446 -6.801 1 91.69 307 PRO B CA 1
ATOM 7919 C C . PRO B 1 307 ? 37.594 -1.053 -5.789 1 91.69 307 PRO B C 1
ATOM 7921 O O . PRO B 1 307 ? 37.906 -0.394 -4.789 1 91.69 307 PRO B O 1
ATOM 7924 N N . PHE B 1 308 ? 36.344 -1.352 -6.047 1 92 308 PHE B N 1
ATOM 7925 C CA . PHE B 1 308 ? 35.344 -1.14 -4.996 1 92 308 PHE B CA 1
ATOM 7926 C C . PHE B 1 308 ? 35.688 -1.977 -3.768 1 92 308 PHE B C 1
ATOM 7928 O O . PHE B 1 308 ? 36.281 -3.049 -3.881 1 92 308 PHE B O 1
ATOM 7935 N N . LYS B 1 309 ? 35.344 -1.498 -2.68 1 92.25 309 LYS B N 1
ATOM 7936 C CA . LYS B 1 309 ? 35.531 -2.236 -1.434 1 92.25 309 LYS B CA 1
ATOM 7937 C C . LYS B 1 309 ? 34.219 -2.842 -0.953 1 92.25 309 LYS B C 1
ATOM 7939 O O . LYS B 1 309 ? 33.156 -2.234 -1.107 1 92.25 309 LYS B O 1
ATOM 7944 N N . ILE B 1 310 ? 34.281 -4.008 -0.392 1 93.44 310 ILE B N 1
ATOM 7945 C CA . ILE B 1 310 ? 33.125 -4.645 0.222 1 93.44 310 ILE B CA 1
ATOM 7946 C C . ILE B 1 310 ? 33.531 -5.266 1.558 1 93.44 310 ILE B C 1
ATOM 7948 O O . ILE B 1 310 ? 34.469 -6.043 1.627 1 93.44 310 ILE B O 1
ATOM 7952 N N . ARG B 1 311 ? 32.938 -4.82 2.59 1 92.62 311 ARG B N 1
ATOM 7953 C CA . ARG B 1 311 ? 33.094 -5.34 3.945 1 92.62 311 ARG B CA 1
ATOM 7954 C C . ARG B 1 311 ? 31.75 -5.75 4.535 1 92.62 311 ARG B C 1
ATOM 7956 O O . ARG B 1 311 ? 30.688 -5.293 4.078 1 92.62 311 ARG B O 1
ATOM 7963 N N . PHE B 1 312 ? 31.781 -6.676 5.332 1 93.06 312 PHE B N 1
ATOM 7964 C CA . PHE B 1 312 ? 30.562 -7.113 6.012 1 93.06 312 PHE B CA 1
ATOM 7965 C C . PHE B 1 312 ? 30.875 -7.59 7.426 1 93.06 312 PHE B C 1
ATOM 7967 O O . PHE B 1 312 ? 32.031 -7.852 7.758 1 93.06 312 PHE B O 1
ATOM 7974 N N . GLN B 1 313 ? 29.906 -7.625 8.219 1 91.69 313 GLN B N 1
ATOM 7975 C CA . GLN B 1 313 ? 30.078 -7.992 9.625 1 91.69 313 GLN B CA 1
ATOM 7976 C C . GLN B 1 313 ? 30.312 -9.492 9.773 1 91.69 313 GLN B C 1
ATOM 7978 O O . GLN B 1 313 ? 31.203 -9.922 10.508 1 91.69 313 GLN B O 1
ATOM 7983 N N . HIS B 1 314 ? 29.453 -10.344 9.086 1 90.69 314 HIS B N 1
ATOM 7984 C CA . HIS B 1 314 ? 29.672 -11.789 9.188 1 90.69 314 HIS B CA 1
ATOM 7985 C C . HIS B 1 314 ? 29 -12.523 8.031 1 90.69 314 HIS B C 1
ATOM 7987 O O . HIS B 1 314 ? 28.188 -11.938 7.305 1 90.69 314 HIS B O 1
ATOM 7993 N N . VAL B 1 315 ? 29.438 -13.797 7.82 1 91.56 315 VAL B N 1
ATOM 7994 C CA . VAL B 1 315 ? 28.812 -14.719 6.867 1 91.56 315 VAL B CA 1
ATOM 7995 C C . VAL B 1 315 ? 27.688 -15.492 7.551 1 91.56 315 VAL B C 1
ATOM 7997 O O . VAL B 1 315 ? 27.922 -16.172 8.555 1 91.56 315 VAL B O 1
ATOM 8000 N N . HIS B 1 316 ? 26.516 -15.297 7.023 1 88.62 316 HIS B N 1
ATOM 8001 C CA . HIS B 1 316 ? 25.328 -15.914 7.609 1 88.62 316 HIS B CA 1
ATOM 8002 C C . HIS B 1 316 ? 25.109 -17.328 7.074 1 88.62 316 HIS B C 1
ATOM 8004 O O . HIS B 1 316 ? 24.594 -18.188 7.781 1 88.62 316 HIS B O 1
ATOM 8010 N N . TRP B 1 317 ? 25.469 -17.609 5.906 1 86.94 317 TRP B N 1
ATOM 8011 C CA . TRP B 1 317 ? 25.25 -18.891 5.234 1 86.94 317 TRP B CA 1
ATOM 8012 C C . TRP B 1 317 ? 26.188 -19.047 4.039 1 86.94 317 TRP B C 1
ATOM 8014 O O . TRP B 1 317 ? 26.484 -18.062 3.352 1 86.94 317 TRP B O 1
ATOM 8024 N N . PHE B 1 318 ? 26.672 -20.234 3.77 1 87.69 318 PHE B N 1
ATOM 8025 C CA . PHE B 1 318 ? 27.594 -20.531 2.672 1 87.69 318 PHE B CA 1
ATOM 8026 C C . PHE B 1 318 ? 27.359 -21.938 2.141 1 87.69 318 PHE B C 1
ATOM 8028 O O . PHE B 1 318 ? 27.125 -22.875 2.914 1 87.69 318 PHE B O 1
ATOM 8035 N N . THR B 1 319 ? 27.297 -22.094 0.842 1 83.5 319 THR B N 1
ATOM 8036 C CA . THR B 1 319 ? 27.172 -23.422 0.238 1 83.5 319 THR B CA 1
ATOM 8037 C C . THR B 1 319 ? 27.938 -23.469 -1.087 1 83.5 319 THR B C 1
ATOM 8039 O O . THR B 1 319 ? 28.172 -22.438 -1.716 1 83.5 319 THR B O 1
ATOM 8042 N N . VAL B 1 320 ? 28.422 -24.656 -1.383 1 81.81 320 VAL B N 1
ATOM 8043 C CA . VAL B 1 320 ? 28.969 -24.969 -2.701 1 81.81 320 VAL B CA 1
ATOM 8044 C C . VAL B 1 320 ? 28.109 -26.031 -3.371 1 81.81 320 VAL B C 1
ATOM 8046 O O . VAL B 1 320 ? 27.719 -27.016 -2.73 1 81.81 320 VAL B O 1
ATOM 8049 N N . TYR B 1 321 ? 27.719 -25.797 -4.594 1 74.81 321 TYR B N 1
ATOM 8050 C CA . TYR B 1 321 ? 26.812 -26.75 -5.23 1 74.81 321 TYR B CA 1
ATOM 8051 C C . TYR B 1 321 ? 27.172 -26.922 -6.703 1 74.81 321 TYR B C 1
ATOM 8053 O O . TYR B 1 321 ? 27.891 -26.109 -7.281 1 74.81 321 TYR B O 1
ATOM 8061 N N . THR B 1 322 ? 26.719 -28.094 -7.125 1 73.94 322 THR B N 1
ATOM 8062 C CA . THR B 1 322 ? 26.797 -28.375 -8.555 1 73.94 322 THR B CA 1
ATOM 8063 C C . THR B 1 322 ? 25.438 -28.219 -9.211 1 73.94 322 THR B C 1
ATOM 8065 O O . THR B 1 322 ? 24.406 -28.453 -8.578 1 73.94 322 THR B O 1
ATOM 8068 N N . VAL B 1 323 ? 25.469 -27.859 -10.484 1 70.81 323 VAL B N 1
ATOM 8069 C CA . VAL B 1 323 ? 24.234 -27.578 -11.195 1 70.81 323 VAL B CA 1
ATOM 8070 C C . VAL B 1 323 ? 23.719 -28.844 -11.867 1 70.81 323 VAL B C 1
ATOM 8072 O O . VAL B 1 323 ? 24.484 -29.578 -12.5 1 70.81 323 VAL B O 1
ATOM 8075 N N . SER B 1 324 ? 22.469 -29.281 -11.547 1 76.12 324 SER B N 1
ATOM 8076 C CA . SER B 1 324 ? 21.797 -30.391 -12.234 1 76.12 324 SER B CA 1
ATOM 8077 C C . SER B 1 324 ? 20.438 -29.969 -12.766 1 76.12 324 SER B C 1
ATOM 8079 O O . SER B 1 324 ? 19.781 -29.109 -12.18 1 76.12 324 SER B O 1
ATOM 8081 N N . GLN B 1 325 ? 20.094 -30.484 -13.922 1 83.75 325 GLN B N 1
ATOM 8082 C CA . GLN B 1 325 ? 18.781 -30.281 -14.523 1 83.75 325 GLN B CA 1
ATOM 8083 C C . GLN B 1 325 ? 18.094 -31.625 -14.789 1 83.75 325 GLN B C 1
ATOM 8085 O O . GLN B 1 325 ? 18.562 -32.406 -15.617 1 83.75 325 GLN B O 1
ATOM 8090 N N . ARG B 1 326 ? 17.031 -31.844 -14.07 1 89.94 326 ARG B N 1
ATOM 8091 C CA . ARG B 1 326 ? 16.344 -33.125 -14.227 1 89.94 326 ARG B CA 1
ATOM 8092 C C . ARG B 1 326 ? 14.836 -32.969 -14.078 1 89.94 326 ARG B C 1
ATOM 8094 O O . ARG B 1 326 ? 14.367 -32 -13.461 1 89.94 326 ARG B O 1
ATOM 8101 N N . LEU B 1 327 ? 14.078 -33.781 -14.656 1 93.19 327 LEU B N 1
ATOM 8102 C CA . LEU B 1 327 ? 12.625 -33.812 -14.625 1 93.19 327 LEU B CA 1
ATOM 8103 C C . LEU B 1 327 ? 12.117 -35.25 -14.602 1 93.19 327 LEU B C 1
ATOM 8105 O O . LEU B 1 327 ? 12.641 -36.094 -15.312 1 93.19 327 LEU B O 1
ATOM 8109 N N . VAL B 1 328 ? 11.148 -35.531 -13.836 1 95.75 328 VAL B N 1
ATOM 8110 C CA . VAL B 1 328 ? 10.562 -36.875 -13.766 1 95.75 328 VAL B CA 1
ATOM 8111 C C . VAL B 1 328 ? 9.773 -37.156 -15.039 1 95.75 328 VAL B C 1
ATOM 8113 O O . VAL B 1 328 ? 9.289 -36.219 -15.703 1 95.75 328 VAL B O 1
ATOM 8116 N N . SER B 1 329 ? 9.578 -38.375 -15.312 1 94.38 329 SER B N 1
ATOM 8117 C CA . SER B 1 329 ? 8.906 -38.812 -16.531 1 94.38 329 SER B CA 1
ATOM 8118 C C . SER B 1 329 ? 7.406 -38.531 -16.469 1 94.38 329 SER B C 1
ATOM 8120 O O . SER B 1 329 ? 6.75 -38.375 -17.5 1 94.38 329 SER B O 1
ATOM 8122 N N . ALA B 1 330 ? 6.855 -38.562 -15.297 1 95.25 330 ALA B N 1
ATOM 8123 C CA . ALA B 1 330 ? 5.453 -38.219 -15.055 1 95.25 330 ALA B CA 1
ATOM 8124 C C . ALA B 1 330 ? 5.266 -37.594 -13.672 1 95.25 330 ALA B C 1
ATOM 8126 O O . ALA B 1 330 ? 5.98 -37.938 -12.727 1 95.25 330 ALA B O 1
ATOM 8127 N N . LEU B 1 331 ? 4.234 -36.719 -13.617 1 96.94 331 LEU B N 1
ATOM 8128 C CA . LEU B 1 331 ? 4.039 -36.031 -12.352 1 96.94 331 LEU B CA 1
ATOM 8129 C C . LEU B 1 331 ? 3.059 -36.781 -11.453 1 96.94 331 LEU B C 1
ATOM 8131 O O . LEU B 1 331 ? 2.85 -36.406 -10.305 1 96.94 331 LEU B O 1
ATOM 8135 N N . ASP B 1 332 ? 2.391 -37.781 -11.984 1 94.81 332 ASP B N 1
ATOM 8136 C CA . ASP B 1 332 ? 1.447 -38.531 -11.156 1 94.81 332 ASP B CA 1
ATOM 8137 C C . ASP B 1 332 ? 1.456 -40.031 -11.508 1 94.81 332 ASP B C 1
ATOM 8139 O O . ASP B 1 332 ? 2.016 -40.406 -12.531 1 94.81 332 ASP B O 1
ATOM 8143 N N . VAL B 1 333 ? 0.964 -40.844 -10.602 1 95 333 VAL B N 1
ATOM 8144 C CA . VAL B 1 333 ? 0.711 -42.281 -10.797 1 95 333 VAL B CA 1
ATOM 8145 C C . VAL B 1 333 ? -0.772 -42.562 -10.594 1 95 333 VAL B C 1
ATOM 8147 O O . VAL B 1 333 ? -1.287 -42.438 -9.477 1 95 333 VAL B O 1
ATOM 8150 N N . GLN B 1 334 ? -1.471 -42.875 -11.641 1 91.75 334 GLN B N 1
ATOM 8151 C CA . GLN B 1 334 ? -2.85 -43.344 -11.664 1 91.75 334 GLN B CA 1
ATOM 8152 C C . GLN B 1 334 ? -3.793 -42.312 -11.047 1 91.75 334 GLN B C 1
ATOM 8154 O O . GLN B 1 334 ? -4.781 -42.688 -10.406 1 91.75 334 GLN B O 1
ATOM 8159 N N . GLY B 1 335 ? -3.371 -41.062 -11.023 1 93.12 335 GLY B N 1
ATOM 8160 C CA . GLY B 1 335 ? -4.219 -39.969 -10.531 1 93.12 335 GLY B CA 1
ATOM 8161 C C . GLY B 1 335 ? -4.406 -40.031 -9.023 1 93.12 335 GLY B C 1
ATOM 8162 O O . GLY B 1 335 ? -5.375 -39.469 -8.5 1 93.12 335 GLY B O 1
ATOM 8163 N N . ARG B 1 336 ? -3.518 -40.688 -8.258 1 95.69 336 ARG B N 1
ATOM 8164 C CA . ARG B 1 336 ? -3.668 -40.812 -6.812 1 95.69 336 ARG B CA 1
ATOM 8165 C C . ARG B 1 336 ? -2.404 -40.375 -6.086 1 95.69 336 ARG B C 1
ATOM 8167 O O . ARG B 1 336 ? -2.471 -39.906 -4.949 1 95.69 336 ARG B O 1
ATOM 8174 N N . ILE B 1 337 ? -1.328 -40.594 -6.734 1 97.5 337 ILE B N 1
ATOM 8175 C CA . ILE B 1 337 ? -0.052 -40.156 -6.188 1 97.5 337 ILE B CA 1
ATOM 8176 C C . ILE B 1 337 ? 0.556 -39.094 -7.102 1 97.5 337 ILE B C 1
ATOM 8178 O O . ILE B 1 337 ? 0.656 -39.281 -8.312 1 97.5 337 ILE B O 1
ATOM 8182 N N . PHE B 1 338 ? 0.889 -37.969 -6.566 1 98.56 338 PHE B N 1
ATOM 8183 C CA . PHE B 1 338 ? 1.42 -36.844 -7.34 1 98.56 338 PHE B CA 1
ATOM 8184 C C . PHE B 1 338 ? 2.775 -36.406 -6.797 1 98.56 338 PHE B C 1
ATOM 8186 O O . PHE B 1 338 ? 3.119 -36.719 -5.652 1 98.56 338 PHE B O 1
ATOM 8193 N N . LEU B 1 339 ? 3.582 -35.781 -7.641 1 98.56 339 LEU B N 1
ATOM 8194 C CA . LEU B 1 339 ? 4.816 -35.094 -7.254 1 98.56 339 LEU B CA 1
ATOM 8195 C C . LEU B 1 339 ? 4.742 -33.625 -7.559 1 98.56 339 LEU B C 1
ATOM 8197 O O . LEU B 1 339 ? 4.156 -33.219 -8.57 1 98.56 339 LEU B O 1
ATOM 8201 N N . ALA B 1 340 ? 5.32 -32.781 -6.719 1 98.12 340 ALA B N 1
ATOM 8202 C CA . ALA B 1 340 ? 5.383 -31.344 -6.926 1 98.12 340 ALA B CA 1
ATOM 8203 C C . ALA B 1 340 ? 6.711 -30.781 -6.434 1 98.12 340 ALA B C 1
ATOM 8205 O O . ALA B 1 340 ? 7.277 -31.266 -5.453 1 98.12 340 ALA B O 1
ATOM 8206 N N . GLY B 1 341 ? 7.207 -29.719 -7.098 1 95.81 341 GLY B N 1
ATOM 8207 C CA . GLY B 1 341 ? 8.43 -29.047 -6.707 1 95.81 341 GLY B CA 1
ATOM 8208 C C . GLY B 1 341 ? 9.688 -29.828 -7.039 1 95.81 341 GLY B C 1
ATOM 8209 O O . GLY B 1 341 ? 9.75 -30.5 -8.07 1 95.81 341 GLY B O 1
ATOM 8210 N N . ASP B 1 342 ? 10.68 -29.75 -6.148 1 92.5 342 ASP B N 1
ATOM 8211 C CA . ASP B 1 342 ? 11.984 -30.344 -6.402 1 92.5 342 ASP B CA 1
ATOM 8212 C C . ASP B 1 342 ? 11.891 -31.875 -6.41 1 92.5 342 ASP B C 1
ATOM 8214 O O . ASP B 1 342 ? 12.781 -32.562 -6.926 1 92.5 342 ASP B O 1
ATOM 8218 N N . ALA B 1 343 ? 10.812 -32.375 -5.852 1 96.69 343 ALA B N 1
ATOM 8219 C CA . ALA B 1 343 ? 10.578 -33.812 -5.957 1 96.69 343 ALA B CA 1
ATOM 8220 C C . ALA B 1 343 ? 10.312 -34.219 -7.406 1 96.69 343 ALA B C 1
ATOM 8222 O O . ALA B 1 343 ? 10.555 -35.344 -7.789 1 96.69 343 ALA B O 1
ATOM 8223 N N . ALA B 1 344 ? 9.828 -33.281 -8.172 1 96.12 344 ALA B N 1
ATOM 8224 C CA . ALA B 1 344 ? 9.438 -33.562 -9.547 1 96.12 344 ALA B CA 1
ATOM 8225 C C . ALA B 1 344 ? 10.461 -33.031 -10.531 1 96.12 344 ALA B C 1
ATOM 8227 O O . ALA B 1 344 ? 10.617 -33.562 -11.633 1 96.12 344 ALA B O 1
ATOM 8228 N N . HIS B 1 345 ? 11.102 -31.953 -10.242 1 92.5 345 HIS B N 1
ATOM 8229 C CA . HIS B 1 345 ? 12.023 -31.312 -11.172 1 92.5 345 HIS B CA 1
ATOM 8230 C C . HIS B 1 345 ? 13.156 -30.609 -10.422 1 92.5 345 HIS B C 1
ATOM 8232 O O . HIS B 1 345 ? 12.93 -30 -9.375 1 92.5 345 HIS B O 1
ATOM 8238 N N . LEU B 1 346 ? 14.344 -30.75 -10.883 1 86.62 346 LEU B N 1
ATOM 8239 C CA . LEU B 1 346 ? 15.555 -30.109 -10.375 1 86.62 346 LEU B CA 1
ATOM 8240 C C . LEU B 1 346 ? 16.141 -29.156 -11.406 1 86.62 346 LEU B C 1
ATOM 8242 O O . LEU B 1 346 ? 16.156 -29.453 -12.602 1 86.62 346 LEU B O 1
ATOM 8246 N N . HIS B 1 347 ? 16.422 -28.031 -10.906 1 79.25 347 HIS B N 1
ATOM 8247 C CA . HIS B 1 347 ? 16.906 -26.969 -11.789 1 79.25 347 HIS B CA 1
ATOM 8248 C C . HIS B 1 347 ? 18.156 -26.312 -11.219 1 79.25 347 HIS B C 1
ATOM 8250 O O . HIS B 1 347 ? 18.5 -26.516 -10.047 1 79.25 347 HIS B O 1
ATOM 8256 N N . SER B 1 348 ? 18.75 -25.562 -12.156 1 72.25 348 SER B N 1
ATOM 8257 C CA . SER B 1 348 ? 19.891 -24.781 -11.727 1 72.25 348 SER B CA 1
ATOM 8258 C C . SER B 1 348 ? 19.469 -23.578 -10.891 1 72.25 348 SER B C 1
ATOM 8260 O O . SER B 1 348 ? 18.438 -22.953 -11.164 1 72.25 348 SER B O 1
ATOM 8262 N N . PRO B 1 349 ? 20.203 -23.328 -9.852 1 67.06 349 PRO B N 1
ATOM 8263 C CA . PRO B 1 349 ? 19.906 -22.125 -9.07 1 67.06 349 PRO B CA 1
ATOM 8264 C C . PRO B 1 349 ? 20.062 -20.844 -9.875 1 67.06 349 PRO B C 1
ATOM 8266 O O . PRO B 1 349 ? 19.5 -19.797 -9.508 1 67.06 349 PRO B O 1
ATOM 8269 N N . LYS B 1 350 ? 20.734 -20.859 -10.961 1 64.31 350 LYS B N 1
ATOM 8270 C CA . LYS B 1 350 ? 21.016 -19.656 -11.758 1 64.31 350 LYS B CA 1
ATOM 8271 C C . LYS B 1 350 ? 19.75 -19.094 -12.367 1 64.31 350 LYS B C 1
ATOM 8273 O O . LYS B 1 350 ? 19.656 -17.891 -12.617 1 64.31 350 LYS B O 1
ATOM 8278 N N . GLY B 1 351 ? 18.828 -19.953 -12.547 1 68 351 GLY B N 1
ATOM 8279 C CA . GLY B 1 351 ? 17.594 -19.453 -13.141 1 68 351 GLY B CA 1
ATOM 8280 C C . GLY B 1 351 ? 16.656 -18.828 -12.125 1 68 351 GLY B C 1
ATOM 8281 O O . GLY B 1 351 ? 15.758 -18.078 -12.492 1 68 351 GLY B O 1
ATOM 8282 N N . GLY B 1 352 ? 16.828 -19.109 -10.859 1 73.88 352 GLY B N 1
ATOM 8283 C CA . GLY B 1 352 ? 16.078 -18.516 -9.773 1 73.88 352 GLY B CA 1
ATOM 8284 C C . GLY B 1 352 ? 14.594 -18.844 -9.836 1 73.88 352 GLY B C 1
ATOM 8285 O O . GLY B 1 352 ? 13.758 -18.078 -9.336 1 73.88 352 GLY B O 1
ATOM 8286 N N . LEU B 1 353 ? 14.234 -19.984 -10.445 1 86.19 353 LEU B N 1
ATOM 8287 C CA . LEU B 1 353 ? 12.805 -20.219 -10.664 1 86.19 353 LEU B CA 1
ATOM 8288 C C . LEU B 1 353 ? 12.344 -21.469 -9.938 1 86.19 353 LEU B C 1
ATOM 8290 O O . LEU B 1 353 ? 11.156 -21.812 -9.984 1 86.19 353 LEU B O 1
ATOM 8294 N N . GLY B 1 354 ? 13.242 -22.156 -9.219 1 87.44 354 GLY B N 1
ATOM 8295 C CA . GLY B 1 354 ? 12.867 -23.391 -8.555 1 87.44 354 GLY B CA 1
ATOM 8296 C C . GLY B 1 354 ? 11.727 -23.219 -7.574 1 87.44 354 GLY B C 1
ATOM 8297 O O . GLY B 1 354 ? 10.688 -23.875 -7.707 1 87.44 354 GLY B O 1
ATOM 8298 N N . MET B 1 355 ? 11.906 -22.297 -6.699 1 91.81 355 MET B N 1
ATOM 8299 C CA . MET B 1 355 ? 10.867 -22.062 -5.707 1 91.81 355 MET B CA 1
ATOM 8300 C C . MET B 1 355 ? 9.594 -21.531 -6.371 1 91.81 355 MET B C 1
ATOM 8302 O O . MET B 1 355 ? 8.492 -21.938 -6.008 1 91.81 355 MET B O 1
ATOM 8306 N N . ASN B 1 356 ? 9.711 -20.719 -7.34 1 95.06 356 ASN B N 1
ATOM 8307 C CA . ASN B 1 356 ? 8.562 -20.172 -8.062 1 95.06 356 ASN B CA 1
ATOM 8308 C C . ASN B 1 356 ? 7.75 -21.281 -8.734 1 95.06 356 ASN B C 1
ATOM 8310 O O . ASN B 1 356 ? 6.531 -21.344 -8.578 1 95.06 356 ASN B O 1
ATOM 8314 N N . THR B 1 357 ? 8.43 -22.109 -9.422 1 94.81 357 THR B N 1
ATOM 8315 C CA . THR B 1 357 ? 7.762 -23.203 -10.117 1 94.81 357 THR B CA 1
ATOM 8316 C C . THR B 1 357 ? 7.129 -24.172 -9.125 1 94.81 357 THR B C 1
ATOM 8318 O O . THR B 1 357 ? 6.012 -24.641 -9.336 1 94.81 357 THR B O 1
ATOM 8321 N N . SER B 1 358 ? 7.84 -24.438 -8.078 1 95.56 358 SER B N 1
ATOM 8322 C CA . SER B 1 358 ? 7.336 -25.344 -7.047 1 95.56 358 SER B CA 1
ATOM 8323 C C . SER B 1 358 ? 6.027 -24.828 -6.453 1 95.56 358 SER B C 1
ATOM 8325 O O . SER B 1 358 ? 5.07 -25.594 -6.297 1 95.56 358 SER B O 1
ATOM 8327 N N . LEU B 1 359 ? 5.988 -23.562 -6.105 1 97.25 359 LEU B N 1
ATOM 8328 C CA . LEU B 1 359 ? 4.797 -22.953 -5.527 1 97.25 359 LEU B CA 1
ATOM 8329 C C . LEU B 1 359 ? 3.629 -23 -6.504 1 97.25 359 LEU B C 1
ATOM 8331 O O . LEU B 1 359 ? 2.498 -23.297 -6.109 1 97.25 359 LEU B O 1
ATOM 8335 N N . MET B 1 360 ? 3.9 -22.812 -7.754 1 97.25 360 MET B N 1
ATOM 8336 C CA . MET B 1 360 ? 2.85 -22.781 -8.766 1 97.25 360 MET B CA 1
ATOM 8337 C C . MET B 1 360 ? 2.324 -24.188 -9.031 1 97.25 360 MET B C 1
ATOM 8339 O O . MET B 1 360 ? 1.134 -24.375 -9.297 1 97.25 360 MET B O 1
ATOM 8343 N N . ASP B 1 361 ? 3.236 -25.219 -8.977 1 97.75 361 ASP B N 1
ATOM 8344 C CA . ASP B 1 361 ? 2.791 -26.594 -9.078 1 97.75 361 ASP B CA 1
ATOM 8345 C C . ASP B 1 361 ? 1.76 -26.922 -8 1 97.75 361 ASP B C 1
ATOM 8347 O O . ASP B 1 361 ? 0.691 -27.469 -8.297 1 97.75 361 ASP B O 1
ATOM 8351 N N . ALA B 1 362 ? 2.162 -26.547 -6.863 1 97.94 362 ALA B N 1
ATOM 8352 C CA . ALA B 1 362 ? 1.354 -26.875 -5.691 1 97.94 362 ALA B CA 1
ATOM 8353 C C . ALA B 1 362 ? 0.007 -26.156 -5.734 1 97.94 362 ALA B C 1
ATOM 8355 O O . ALA B 1 362 ? -1.029 -26.734 -5.422 1 97.94 362 ALA B O 1
ATOM 8356 N N . HIS B 1 363 ? 0.028 -24.906 -6.094 1 96.75 363 HIS B N 1
ATOM 8357 C CA . HIS B 1 363 ? -1.199 -24.141 -6.219 1 96.75 363 HIS B CA 1
ATOM 8358 C C . HIS B 1 363 ? -2.145 -24.75 -7.242 1 96.75 363 HIS B C 1
ATOM 8360 O O . HIS B 1 363 ? -3.334 -24.938 -6.965 1 96.75 363 HIS B O 1
ATOM 8366 N N . ASN B 1 364 ? -1.641 -25.094 -8.367 1 97.06 364 ASN B N 1
ATOM 8367 C CA . ASN B 1 364 ? -2.395 -25.719 -9.445 1 97.06 364 ASN B CA 1
ATOM 8368 C C . ASN B 1 364 ? -3.025 -27.031 -9 1 97.06 364 ASN B C 1
ATOM 8370 O O . ASN B 1 364 ? -4.227 -27.25 -9.18 1 97.06 364 ASN B O 1
ATOM 8374 N N . LEU B 1 365 ? -2.256 -27.844 -8.344 1 97.94 365 LEU B N 1
ATOM 8375 C CA . LEU B 1 365 ? -2.709 -29.172 -7.941 1 97.94 365 LEU B CA 1
ATOM 8376 C C . LEU B 1 365 ? -3.75 -29.078 -6.828 1 97.94 365 LEU B C 1
ATOM 8378 O O . LEU B 1 365 ? -4.77 -29.766 -6.871 1 97.94 365 LEU B O 1
ATOM 8382 N N . ALA B 1 366 ? -3.488 -28.25 -5.883 1 96.88 366 ALA B N 1
ATOM 8383 C CA . ALA B 1 366 ? -4.414 -28.109 -4.758 1 96.88 366 ALA B CA 1
ATOM 8384 C C . ALA B 1 366 ? -5.816 -27.766 -5.242 1 96.88 366 ALA B C 1
ATOM 8386 O O . ALA B 1 366 ? -6.801 -28.344 -4.781 1 96.88 366 ALA B O 1
ATOM 8387 N N . LEU B 1 367 ? -5.898 -26.938 -6.137 1 95.12 367 LEU B N 1
ATOM 8388 C CA . LEU B 1 367 ? -7.195 -26.469 -6.621 1 95.12 367 LEU B CA 1
ATOM 8389 C C . LEU B 1 367 ? -7.887 -27.562 -7.438 1 95.12 367 LEU B C 1
ATOM 8391 O O . LEU B 1 367 ? -9.102 -27.734 -7.344 1 95.12 367 LEU B O 1
ATOM 8395 N N . LYS B 1 368 ? -7.129 -28.312 -8.156 1 95.88 368 LYS B N 1
ATOM 8396 C CA . LYS B 1 368 ? -7.711 -29.406 -8.93 1 95.88 368 LYS B CA 1
ATOM 8397 C C . LYS B 1 368 ? -8.242 -30.5 -8.016 1 95.88 368 LYS B C 1
ATOM 8399 O O . LYS B 1 368 ? -9.328 -31.047 -8.25 1 95.88 368 LYS B O 1
ATOM 8404 N N . LEU B 1 369 ? -7.484 -30.797 -7.012 1 96.25 369 LEU B N 1
ATOM 8405 C CA . LEU B 1 369 ? -7.949 -31.781 -6.039 1 96.25 369 LEU B CA 1
ATOM 8406 C C . LEU B 1 369 ? -9.25 -31.312 -5.383 1 96.25 369 LEU B C 1
ATOM 8408 O O . LEU B 1 369 ? -10.172 -32.125 -5.191 1 96.25 369 LEU B O 1
ATOM 8412 N N . ALA B 1 370 ? -9.336 -30.078 -5.09 1 93.62 370 ALA B N 1
ATOM 8413 C CA . ALA B 1 370 ? -10.539 -29.516 -4.465 1 93.62 370 ALA B CA 1
ATOM 8414 C C . ALA B 1 370 ? -11.727 -29.578 -5.418 1 93.62 370 ALA B C 1
ATOM 8416 O O . ALA B 1 370 ? -12.852 -29.844 -5 1 93.62 370 ALA B O 1
ATOM 8417 N N . LEU B 1 371 ? -11.516 -29.266 -6.68 1 92.75 371 LEU B N 1
ATOM 8418 C CA . LEU B 1 371 ? -12.586 -29.312 -7.668 1 92.75 371 LEU B CA 1
ATOM 8419 C C . LEU B 1 371 ? -13.195 -30.703 -7.754 1 92.75 371 LEU B C 1
ATOM 8421 O O . LEU B 1 371 ? -14.414 -30.859 -7.832 1 92.75 371 LEU B O 1
ATOM 8425 N N . VAL B 1 372 ? -12.359 -31.703 -7.68 1 92.44 372 VAL B N 1
ATOM 8426 C CA . VAL B 1 372 ? -12.812 -33.094 -7.793 1 92.44 372 VAL B CA 1
ATOM 8427 C C . VAL B 1 372 ? -13.484 -33.5 -6.492 1 92.44 372 VAL B C 1
ATOM 8429 O O . VAL B 1 372 ? -14.609 -34.031 -6.508 1 92.44 372 VAL B O 1
ATOM 8432 N N . GLU B 1 373 ? -12.922 -33.219 -5.355 1 90.69 373 GLU B N 1
ATOM 8433 C CA . GLU B 1 373 ? -13.359 -33.781 -4.082 1 90.69 373 GLU B CA 1
ATOM 8434 C C . GLU B 1 373 ? -14.508 -32.969 -3.488 1 90.69 373 GLU B C 1
ATOM 8436 O O . GLU B 1 373 ? -15.391 -33.5 -2.824 1 90.69 373 GLU B O 1
ATOM 8441 N N . LYS B 1 374 ? -14.492 -31.656 -3.707 1 86.19 374 LYS B N 1
ATOM 8442 C CA . LYS B 1 374 ? -15.477 -30.797 -3.045 1 86.19 374 LYS B CA 1
ATOM 8443 C C . LYS B 1 374 ? -16.609 -30.422 -3.992 1 86.19 374 LYS B C 1
ATOM 8445 O O . LYS B 1 374 ? -17.75 -30.234 -3.559 1 86.19 374 LYS B O 1
ATOM 8450 N N . HIS B 1 375 ? -16.328 -30.359 -5.262 1 86.25 375 HIS B N 1
ATOM 8451 C CA . HIS B 1 375 ? -17.359 -29.906 -6.191 1 86.25 375 HIS B CA 1
ATOM 8452 C C . HIS B 1 375 ? -17.828 -31.031 -7.098 1 86.25 375 HIS B C 1
ATOM 8454 O O . HIS B 1 375 ? -18.641 -30.812 -7.992 1 86.25 375 HIS B O 1
ATOM 8460 N N . GLY B 1 376 ? -17.281 -32.188 -6.965 1 85.06 376 GLY B N 1
ATOM 8461 C CA . GLY B 1 376 ? -17.766 -33.375 -7.648 1 85.06 376 GLY B CA 1
ATOM 8462 C C . GLY B 1 376 ? -17.406 -33.406 -9.117 1 85.06 376 GLY B C 1
ATOM 8463 O O . GLY B 1 376 ? -18.094 -34.031 -9.922 1 85.06 376 GLY B O 1
ATOM 8464 N N . MET B 1 377 ? -16.406 -32.812 -9.484 1 90.56 377 MET B N 1
ATOM 8465 C CA . MET B 1 377 ? -15.961 -32.875 -10.867 1 90.56 377 MET B CA 1
ATOM 8466 C C . MET B 1 377 ? -15.281 -34.188 -11.164 1 90.56 377 MET B C 1
ATOM 8468 O O . MET B 1 377 ? -14.867 -34.906 -10.242 1 90.56 377 MET B O 1
ATOM 8472 N N . PRO B 1 378 ? -15.203 -34.531 -12.461 1 90.25 378 PRO B N 1
ATOM 8473 C CA . PRO B 1 378 ? -14.641 -35.844 -12.797 1 90.25 378 PRO B CA 1
ATOM 8474 C C . PRO B 1 378 ? -13.164 -35.969 -12.43 1 90.25 378 PRO B C 1
ATOM 8476 O O . PRO B 1 378 ? -12.406 -35 -12.562 1 90.25 378 PRO B O 1
ATOM 8479 N N . ALA B 1 379 ? -12.758 -37.125 -12.055 1 91.5 379 ALA B N 1
ATOM 8480 C CA . ALA B 1 379 ? -11.383 -37.406 -11.664 1 91.5 379 ALA B CA 1
ATOM 8481 C C . ALA B 1 379 ? -10.422 -37.156 -12.828 1 91.5 379 ALA B C 1
ATOM 8483 O O . ALA B 1 379 ? -9.234 -36.906 -12.625 1 91.5 379 ALA B O 1
ATOM 8484 N N . SER B 1 380 ? -10.945 -37.281 -14.078 1 91.19 380 SER B N 1
ATOM 8485 C CA . SER B 1 380 ? -10.133 -37.062 -15.273 1 91.19 380 SER B CA 1
ATOM 8486 C C . SER B 1 380 ? -9.555 -35.656 -15.312 1 91.19 380 SER B C 1
ATOM 8488 O O . SER B 1 380 ? -8.586 -35.406 -16.016 1 91.19 380 SER B O 1
ATOM 8490 N N . LEU B 1 381 ? -10.18 -34.812 -14.523 1 93.44 381 LEU B N 1
ATOM 8491 C CA . LEU B 1 381 ? -9.695 -33.438 -14.43 1 93.44 381 LEU B CA 1
ATOM 8492 C C . LEU B 1 381 ? -8.273 -33.406 -13.883 1 93.44 381 LEU B C 1
ATOM 8494 O O . LEU B 1 381 ? -7.496 -32.5 -14.219 1 93.44 381 LEU B O 1
ATOM 8498 N N . LEU B 1 382 ? -7.871 -34.375 -13.109 1 95.81 382 LEU B N 1
ATOM 8499 C CA . LEU B 1 382 ? -6.57 -34.406 -12.453 1 95.81 382 LEU B CA 1
ATOM 8500 C C . LEU B 1 382 ? -5.457 -34.656 -13.469 1 95.81 382 LEU B C 1
ATOM 8502 O O . LEU B 1 382 ? -4.289 -34.344 -13.195 1 95.81 382 LEU B O 1
ATOM 8506 N N . THR B 1 383 ? -5.785 -35.094 -14.68 1 94.5 383 THR B N 1
ATOM 8507 C CA . THR B 1 383 ? -4.793 -35.312 -15.727 1 94.5 383 THR B CA 1
ATOM 8508 C C . THR B 1 383 ? -4.254 -34 -16.266 1 94.5 383 THR B C 1
ATOM 8510 O O . THR B 1 383 ? -3.17 -33.938 -16.844 1 94.5 383 THR B O 1
ATOM 8513 N N . THR B 1 384 ? -4.996 -32.938 -16.047 1 95.25 384 THR B N 1
ATOM 8514 C CA . THR B 1 384 ? -4.57 -31.625 -16.531 1 95.25 384 THR B CA 1
ATOM 8515 C C . THR B 1 384 ? -3.379 -31.109 -15.727 1 95.25 384 THR B C 1
ATOM 8517 O O . THR B 1 384 ? -2.686 -30.188 -16.156 1 95.25 384 THR B O 1
ATOM 8520 N N . TYR B 1 385 ? -3.111 -31.719 -14.57 1 96.88 385 TYR B N 1
ATOM 8521 C CA . TYR B 1 385 ? -1.92 -31.359 -13.812 1 96.88 385 TYR B CA 1
ATOM 8522 C C . TYR B 1 385 ? -0.655 -31.656 -14.609 1 96.88 385 TYR B C 1
ATOM 8524 O O . TYR B 1 385 ? 0.197 -30.766 -14.781 1 96.88 385 TYR B O 1
ATOM 8532 N N . ASN B 1 386 ? -0.602 -32.844 -15.086 1 94.25 386 ASN B N 1
ATOM 8533 C CA . ASN B 1 386 ? 0.531 -33.219 -15.922 1 94.25 386 ASN B CA 1
ATOM 8534 C C . ASN B 1 386 ? 0.579 -32.375 -17.203 1 94.25 386 ASN B C 1
ATOM 8536 O O . ASN B 1 386 ? 1.644 -31.891 -17.594 1 94.25 386 ASN B O 1
ATOM 8540 N N . LEU B 1 387 ? -0.481 -32.188 -17.766 1 91.88 387 LEU B N 1
ATOM 8541 C CA . LEU B 1 387 ? -0.567 -31.438 -19.016 1 91.88 387 LEU B CA 1
ATOM 8542 C C . LEU B 1 387 ? -0.047 -30.016 -18.844 1 91.88 387 LEU B C 1
ATOM 8544 O O . LEU B 1 387 ? 0.738 -29.531 -19.672 1 91.88 387 LEU B O 1
ATOM 8548 N N . GLU B 1 388 ? -0.45 -29.375 -17.797 1 94.62 388 GLU B N 1
ATOM 8549 C CA . GLU B 1 388 ? -0.163 -27.969 -17.578 1 94.62 388 GLU B CA 1
ATOM 8550 C C . GLU B 1 388 ? 1.206 -27.766 -16.938 1 94.62 388 GLU B C 1
ATOM 8552 O O . GLU B 1 388 ? 2.045 -27.031 -17.453 1 94.62 388 GLU B O 1
ATOM 8557 N N . ARG B 1 389 ? 1.519 -28.469 -15.891 1 96.19 389 ARG B N 1
ATOM 8558 C CA . ARG B 1 389 ? 2.678 -28.125 -15.07 1 96.19 389 ARG B CA 1
ATOM 8559 C C . ARG B 1 389 ? 3.926 -28.859 -15.562 1 96.19 389 ARG B C 1
ATOM 8561 O O . ARG B 1 389 ? 5.043 -28.359 -15.406 1 96.19 389 ARG B O 1
ATOM 8568 N N . ARG B 1 390 ? 3.746 -30.016 -16.172 1 92.75 390 ARG B N 1
ATOM 8569 C CA . ARG B 1 390 ? 4.922 -30.625 -16.781 1 92.75 390 ARG B CA 1
ATOM 8570 C C . ARG B 1 390 ? 5.43 -29.797 -17.953 1 92.75 390 ARG B C 1
ATOM 8572 O O . ARG B 1 390 ? 6.641 -29.672 -18.156 1 92.75 390 ARG B O 1
ATOM 8579 N N . MET B 1 391 ? 4.512 -29.25 -18.719 1 88.94 391 MET B N 1
ATOM 8580 C CA . MET B 1 391 ? 4.887 -28.359 -19.812 1 88.94 391 MET B CA 1
ATOM 8581 C C . MET B 1 391 ? 5.723 -27.188 -19.297 1 88.94 391 MET B C 1
ATOM 8583 O O . MET B 1 391 ? 6.754 -26.859 -19.891 1 88.94 391 MET B O 1
ATOM 8587 N N . VAL B 1 392 ? 5.324 -26.594 -18.234 1 90.75 392 VAL B N 1
ATOM 8588 C CA . VAL B 1 392 ? 6.027 -25.453 -17.656 1 90.75 392 VAL B CA 1
ATOM 8589 C C . VAL B 1 392 ? 7.406 -25.891 -17.156 1 90.75 392 VAL B C 1
ATOM 8591 O O . VAL B 1 392 ? 8.398 -25.188 -17.375 1 90.75 392 VAL B O 1
ATOM 8594 N N . ALA B 1 393 ? 7.48 -27.047 -16.531 1 91.25 393 ALA B N 1
ATOM 8595 C CA . ALA B 1 393 ? 8.75 -27.578 -16.031 1 91.25 393 ALA B CA 1
ATOM 8596 C C . ALA B 1 393 ? 9.719 -27.859 -17.188 1 91.25 393 ALA B C 1
ATOM 8598 O O . ALA B 1 393 ? 10.914 -27.594 -17.062 1 91.25 393 ALA B O 1
ATOM 8599 N N . GLU B 1 394 ? 9.195 -28.375 -18.234 1 87.62 394 GLU B N 1
ATOM 8600 C CA . GLU B 1 394 ? 10.023 -28.641 -19.422 1 87.62 394 GLU B CA 1
ATOM 8601 C C . GLU B 1 394 ? 10.578 -27.344 -19.984 1 87.62 394 GLU B C 1
ATOM 8603 O O . GLU B 1 394 ? 11.742 -27.281 -20.391 1 87.62 394 GLU B O 1
ATOM 8608 N N . GLN B 1 395 ? 9.773 -26.344 -20.016 1 83.38 395 GLN B N 1
ATOM 8609 C CA . GLN B 1 395 ? 10.227 -25.031 -20.484 1 83.38 395 GLN B CA 1
ATOM 8610 C C . GLN B 1 395 ? 11.336 -24.5 -19.578 1 83.38 395 GLN B C 1
ATOM 8612 O O . GLN B 1 395 ? 12.305 -23.906 -20.078 1 83.38 395 GLN B O 1
ATOM 8617 N N . LEU B 1 396 ? 11.195 -24.688 -18.359 1 85.06 396 LEU B N 1
ATOM 8618 C CA . LEU B 1 396 ? 12.203 -24.266 -17.391 1 85.06 396 LEU B CA 1
ATOM 8619 C C . LEU B 1 396 ? 13.523 -24.969 -17.641 1 85.06 396 LEU B C 1
ATOM 8621 O O . LEU B 1 396 ? 14.586 -24.344 -17.688 1 85.06 396 LEU B O 1
ATOM 8625 N N . ILE B 1 397 ? 13.469 -26.25 -17.812 1 82.38 397 ILE B N 1
ATOM 8626 C CA . ILE B 1 397 ? 14.664 -27.062 -18.016 1 82.38 397 ILE B CA 1
ATOM 8627 C C . ILE B 1 397 ? 15.359 -26.641 -19.312 1 82.38 397 ILE B C 1
ATOM 8629 O O . ILE B 1 397 ? 16.594 -26.516 -19.359 1 82.38 397 ILE B O 1
ATOM 8633 N N . ASN B 1 398 ? 14.586 -26.375 -20.281 1 78 398 ASN B N 1
ATOM 8634 C CA . ASN B 1 398 ? 15.156 -25.938 -21.547 1 78 398 ASN B CA 1
ATOM 8635 C C . ASN B 1 398 ? 15.82 -24.562 -21.422 1 78 398 ASN B C 1
ATOM 8637 O O . ASN B 1 398 ? 16.906 -24.344 -21.969 1 78 398 ASN B O 1
ATOM 8641 N N . MET B 1 399 ? 15.195 -23.656 -20.75 1 77.25 399 MET B N 1
ATOM 8642 C CA . MET B 1 399 ? 15.766 -22.344 -20.516 1 77.25 399 MET B CA 1
ATOM 8643 C C . MET B 1 399 ? 17.062 -22.438 -19.719 1 77.25 399 MET B C 1
ATOM 8645 O O . MET B 1 399 ? 18.047 -21.75 -20.031 1 77.25 399 MET B O 1
ATOM 8649 N N . ASP B 1 400 ? 17.047 -23.188 -18.75 1 75.81 400 ASP B N 1
ATOM 8650 C CA . ASP B 1 400 ? 18.203 -23.391 -17.891 1 75.81 400 ASP B CA 1
ATOM 8651 C C . ASP B 1 400 ? 19.375 -23.969 -18.688 1 75.81 400 ASP B C 1
ATOM 8653 O O . ASP B 1 400 ? 20.531 -23.594 -18.469 1 75.81 400 ASP B O 1
ATOM 8657 N N . ARG B 1 401 ? 19.062 -24.891 -19.484 1 73.31 401 ARG B N 1
ATOM 8658 C CA . ARG B 1 401 ? 20.094 -25.484 -20.344 1 73.31 401 ARG B CA 1
ATOM 8659 C C . ARG B 1 401 ? 20.781 -24.422 -21.188 1 73.31 401 ARG B C 1
ATOM 8661 O O . ARG B 1 401 ? 22 -24.406 -21.312 1 73.31 401 ARG B O 1
ATOM 8668 N N . ASP B 1 402 ? 20.016 -23.562 -21.688 1 72 402 ASP B N 1
ATOM 8669 C CA . ASP B 1 402 ? 20.547 -22.484 -22.5 1 72 402 ASP B CA 1
ATOM 8670 C C . ASP B 1 402 ? 21.422 -21.547 -21.672 1 72 402 ASP B C 1
ATOM 8672 O O . ASP B 1 402 ? 22.469 -21.078 -22.141 1 72 402 ASP B O 1
ATOM 8676 N N . LEU B 1 403 ? 20.984 -21.234 -20.531 1 70.75 403 LEU B N 1
ATOM 8677 C CA . LEU B 1 403 ? 21.703 -20.344 -19.625 1 70.75 403 LEU B CA 1
ATOM 8678 C C . LEU B 1 403 ? 23.062 -20.938 -19.234 1 70.75 403 LEU B C 1
ATOM 8680 O O . LEU B 1 403 ? 24.078 -20.234 -19.234 1 70.75 403 LEU B O 1
ATOM 8684 N N . ILE B 1 404 ? 23.078 -22.188 -18.922 1 64.56 404 ILE B N 1
ATOM 8685 C CA . ILE B 1 404 ? 24.297 -22.875 -18.547 1 64.56 404 ILE B CA 1
ATOM 8686 C C . ILE B 1 404 ? 25.281 -22.875 -19.719 1 64.56 404 ILE B C 1
ATOM 8688 O O . ILE B 1 404 ? 26.484 -22.625 -19.531 1 64.56 404 ILE B O 1
ATOM 8692 N N . GLN B 1 405 ? 24.75 -23.125 -20.844 1 65.06 405 GLN B N 1
ATOM 8693 C CA . GLN B 1 405 ? 25.594 -23.109 -22.031 1 65.06 405 GLN B CA 1
ATOM 8694 C C . GLN B 1 405 ? 26.188 -21.734 -22.266 1 65.06 405 GLN B C 1
ATOM 8696 O O . GLN B 1 405 ? 27.344 -21.609 -22.688 1 65.06 405 GLN B O 1
ATOM 8701 N N . PHE B 1 406 ? 25.391 -20.766 -21.906 1 65.75 406 PHE B N 1
ATOM 8702 C CA . PHE B 1 406 ? 25.844 -19.391 -22.062 1 65.75 406 PHE B CA 1
ATOM 8703 C C . PHE B 1 406 ? 27.016 -19.109 -21.109 1 65.75 406 PHE B C 1
ATOM 8705 O O . PHE B 1 406 ? 28.047 -18.594 -21.531 1 65.75 406 PHE B O 1
ATOM 8712 N N . PHE B 1 407 ? 26.906 -19.422 -19.891 1 62.03 407 PHE B N 1
ATOM 8713 C CA . PHE B 1 407 ? 27.953 -19.156 -18.891 1 62.03 407 PHE B CA 1
ATOM 8714 C C . PHE B 1 407 ? 29.188 -20.016 -19.172 1 62.03 407 PHE B C 1
ATOM 8716 O O . PHE B 1 407 ? 30.312 -19.562 -18.969 1 62.03 407 PHE B O 1
ATOM 8723 N N . ALA B 1 408 ? 28.938 -21.25 -19.609 1 60.47 408 ALA B N 1
ATOM 8724 C CA . ALA B 1 408 ? 30.047 -22.141 -19.938 1 60.47 408 ALA B CA 1
ATOM 8725 C C . ALA B 1 408 ? 30.859 -21.594 -21.109 1 60.47 408 ALA B C 1
ATOM 8727 O O . ALA B 1 408 ? 32.094 -21.672 -21.094 1 60.47 408 ALA B O 1
ATOM 8728 N N . ARG B 1 409 ? 30.172 -21.094 -22.031 1 59.06 409 ARG B N 1
ATOM 8729 C CA . ARG B 1 409 ? 30.844 -20.516 -23.188 1 59.06 409 ARG B CA 1
ATOM 8730 C C . ARG B 1 409 ? 31.672 -19.297 -22.781 1 59.06 409 ARG B C 1
ATOM 8732 O O . ARG B 1 409 ? 32.781 -19.094 -23.281 1 59.06 409 ARG B O 1
ATOM 8739 N N . HIS B 1 410 ? 31.141 -18.578 -21.891 1 57.94 410 HIS B N 1
ATOM 8740 C CA . HIS B 1 410 ? 31.828 -17.391 -21.438 1 57.94 410 HIS B CA 1
ATOM 8741 C C . HIS B 1 410 ? 33.125 -17.734 -20.672 1 57.94 410 HIS B C 1
ATOM 8743 O O . HIS B 1 410 ? 34.125 -17.062 -20.828 1 57.94 410 HIS B O 1
ATOM 8749 N N . GLN B 1 411 ? 33.062 -18.656 -19.844 1 54.53 411 GLN B N 1
ATOM 8750 C CA . GLN B 1 411 ? 34.219 -19.094 -19.094 1 54.53 411 GLN B CA 1
ATOM 8751 C C . GLN B 1 411 ? 35.344 -19.578 -20.016 1 54.53 411 GLN B C 1
ATOM 8753 O O . GLN B 1 411 ? 36.5 -19.312 -19.797 1 54.53 411 GLN B O 1
ATOM 8758 N N . ARG B 1 412 ? 34.906 -20.266 -21 1 50.59 412 ARG B N 1
ATOM 8759 C CA . ARG B 1 412 ? 35.875 -20.781 -21.938 1 50.59 412 ARG B CA 1
ATOM 8760 C C . ARG B 1 412 ? 36.594 -19.656 -22.672 1 50.59 412 ARG B C 1
ATOM 8762 O O . ARG B 1 412 ? 37.781 -19.734 -22.906 1 50.59 412 ARG B O 1
ATOM 8769 N N . GLN B 1 413 ? 35.781 -18.703 -22.922 1 48.75 413 GLN B N 1
ATOM 8770 C CA . GLN B 1 413 ? 36.375 -17.594 -23.641 1 48.75 413 GLN B CA 1
ATOM 8771 C C . GLN B 1 413 ? 37.312 -16.797 -22.75 1 48.75 413 GLN B C 1
ATOM 8773 O O . GLN B 1 413 ? 38.375 -16.328 -23.203 1 48.75 413 GLN B O 1
ATOM 8778 N N . GLN B 1 414 ? 37 -16.625 -21.531 1 50.62 414 GLN B N 1
ATOM 8779 C CA . GLN B 1 414 ? 37.875 -15.93 -20.594 1 50.62 414 GLN B CA 1
ATOM 8780 C C . GLN B 1 414 ? 39.156 -16.703 -20.375 1 50.62 414 GLN B C 1
ATOM 8782 O O . GLN B 1 414 ? 40.25 -16.109 -20.297 1 50.62 414 GLN B O 1
ATOM 8787 N N . THR B 1 415 ? 39.062 -18.016 -20.312 1 44.81 415 THR B N 1
ATOM 8788 C CA . THR B 1 415 ? 40.25 -18.859 -20.156 1 44.81 415 THR B CA 1
ATOM 8789 C C . THR B 1 415 ? 41.156 -18.734 -21.375 1 44.81 415 THR B C 1
ATOM 8791 O O . THR B 1 415 ? 42.375 -18.703 -21.25 1 44.81 415 THR B O 1
ATOM 8794 N N . ILE B 1 416 ? 40.594 -18.672 -22.5 1 39.22 416 ILE B N 1
ATOM 8795 C CA . ILE B 1 416 ? 41.344 -18.547 -23.734 1 39.22 416 ILE B CA 1
ATOM 8796 C C . ILE B 1 416 ? 42 -17.188 -23.797 1 39.22 416 ILE B C 1
ATOM 8798 O O . ILE B 1 416 ? 43.188 -17.062 -24.203 1 39.22 416 ILE B O 1
ATOM 8802 N N . HIS B 1 417 ? 41.312 -16.156 -23.422 1 42.5 417 HIS B N 1
ATOM 8803 C CA . HIS B 1 417 ? 41.875 -14.82 -23.453 1 42.5 417 HIS B CA 1
ATOM 8804 C C . HIS B 1 417 ? 43.031 -14.695 -22.469 1 42.5 417 HIS B C 1
ATOM 8806 O O . HIS B 1 417 ? 44.031 -14.023 -22.75 1 42.5 417 HIS B O 1
ATOM 8812 N N . ASN B 1 418 ? 43 -15.25 -21.375 1 41.06 418 ASN B N 1
ATOM 8813 C CA . ASN B 1 418 ? 44.094 -15.195 -20.406 1 41.06 418 ASN B CA 1
ATOM 8814 C C . ASN B 1 418 ? 45.281 -16 -20.891 1 41.06 418 ASN B C 1
ATOM 8816 O O . ASN B 1 418 ? 46.438 -15.711 -20.516 1 41.06 418 ASN B O 1
ATOM 8820 N N . LYS B 1 419 ? 45.281 -17.219 -21.734 1 44.34 419 LYS B N 1
ATOM 8821 C CA . LYS B 1 419 ? 46.438 -17.922 -22.266 1 44.34 419 LYS B CA 1
ATOM 8822 C C . LYS B 1 419 ? 47.062 -17.172 -23.438 1 44.34 419 LYS B C 1
ATOM 8824 O O . LYS B 1 419 ? 48.25 -17.359 -23.734 1 44.34 419 LYS B O 1
ATOM 8829 N N . GLY B 1 420 ? 46.406 -16.594 -24.328 1 34.12 420 GLY B N 1
ATOM 8830 C CA . GLY B 1 420 ? 46.969 -15.953 -25.5 1 34.12 420 GLY B CA 1
ATOM 8831 C C . GLY B 1 420 ? 47.406 -14.516 -25.234 1 34.12 420 GLY B C 1
ATOM 8832 O O . GLY B 1 420 ? 47.594 -13.742 -26.172 1 34.12 420 GLY B O 1
ATOM 8833 N N . LYS B 1 421 ? 47.562 -14.125 -24.156 1 41 421 LYS B N 1
ATOM 8834 C CA . LYS B 1 421 ? 48.094 -12.766 -24.078 1 41 421 LYS B CA 1
ATOM 8835 C C . LYS B 1 421 ? 49.406 -12.633 -24.844 1 41 421 LYS B C 1
ATOM 8837 O O . LYS B 1 421 ? 50.062 -11.602 -24.766 1 41 421 LYS B O 1
ATOM 8842 N N . ASP B 1 422 ? 50.062 -13.617 -25.438 1 33.97 422 ASP B N 1
ATOM 8843 C CA . ASP B 1 422 ? 51.219 -13.07 -26.156 1 33.97 422 ASP B CA 1
ATOM 8844 C C . ASP B 1 422 ? 50.781 -12.102 -27.25 1 33.97 422 ASP B C 1
ATOM 8846 O O . ASP B 1 422 ? 51.562 -11.289 -27.719 1 33.97 422 ASP B O 1
ATOM 8850 N N . ASP B 1 423 ? 50.156 -12.609 -28.422 1 29.62 423 ASP B N 1
ATOM 8851 C CA . ASP B 1 423 ? 50.125 -11.711 -29.578 1 29.62 423 ASP B CA 1
ATOM 8852 C C . ASP B 1 423 ? 49.188 -10.523 -29.312 1 29.62 423 ASP B C 1
ATOM 8854 O O . ASP B 1 423 ? 48.125 -10.68 -28.688 1 29.62 423 ASP B O 1
ATOM 8858 N N . ARG B 1 424 ? 49.594 -9.195 -29.656 1 31.89 424 ARG B N 1
ATOM 8859 C CA . ARG B 1 424 ? 49.25 -7.789 -29.469 1 31.89 424 ARG B CA 1
ATOM 8860 C C . ARG B 1 424 ? 47.781 -7.539 -29.734 1 31.89 424 ARG B C 1
ATOM 8862 O O . ARG B 1 424 ? 47.219 -6.547 -29.266 1 31.89 424 ARG B O 1
ATOM 8869 N N . GLY B 1 425 ? 47.344 -7.785 -30.922 1 29.91 425 GLY B N 1
ATOM 8870 C CA . GLY B 1 425 ? 46.312 -7 -31.594 1 29.91 425 GLY B CA 1
ATOM 8871 C C . GLY B 1 425 ? 44.906 -7.262 -31.062 1 29.91 425 GLY B C 1
ATOM 8872 O O . GLY B 1 425 ? 43.969 -6.559 -31.438 1 29.91 425 GLY B O 1
ATOM 8873 N N . SER B 1 426 ? 44.469 -8.5 -30.953 1 29 426 SER B N 1
ATOM 8874 C CA . SER B 1 426 ? 43 -8.523 -30.969 1 29 426 SER B CA 1
ATOM 8875 C C . SER B 1 426 ? 42.438 -8.062 -29.625 1 29 426 SER B C 1
ATOM 8877 O O . SER B 1 426 ? 42.531 -8.781 -28.625 1 29 426 SER B O 1
ATOM 8879 N N . LYS B 1 427 ? 42.531 -6.727 -29.281 1 31.45 427 LYS B N 1
ATOM 8880 C CA . LYS B 1 427 ? 41.938 -5.891 -28.234 1 31.45 427 LYS B CA 1
ATOM 8881 C C . LYS B 1 427 ? 40.594 -6.457 -27.766 1 31.45 427 LYS B C 1
ATOM 8883 O O . LYS B 1 427 ? 40.062 -7.406 -28.344 1 31.45 427 LYS B O 1
ATOM 8888 N N . TYR B 1 428 ? 39.469 -5.551 -27.469 1 32.53 428 TYR B N 1
ATOM 8889 C CA . TYR B 1 428 ? 38.344 -5.039 -26.688 1 32.53 428 TYR B CA 1
ATOM 8890 C C . TYR B 1 428 ? 37.062 -5.781 -27.016 1 32.53 428 TYR B C 1
ATOM 8892 O O . TYR B 1 428 ? 36 -5.457 -26.484 1 32.53 428 TYR B O 1
ATOM 8900 N N . GLY B 1 429 ? 36.812 -6.48 -28.094 1 34.88 429 GLY B N 1
ATOM 8901 C CA . GLY B 1 429 ? 35.5 -6.75 -28.672 1 34.88 429 GLY B CA 1
ATOM 8902 C C . GLY B 1 429 ? 34.75 -7.863 -27.953 1 34.88 429 GLY B C 1
ATOM 8903 O O . GLY B 1 429 ? 33.594 -8.125 -28.266 1 34.88 429 GLY B O 1
ATOM 8904 N N . GLY B 1 430 ? 35.25 -8.781 -27.359 1 38.72 430 GLY B N 1
ATOM 8905 C CA . GLY B 1 430 ? 34.625 -10.039 -26.984 1 38.72 430 GLY B CA 1
ATOM 8906 C C . GLY B 1 430 ? 33.719 -9.914 -25.766 1 38.72 430 GLY B C 1
ATOM 8907 O O . GLY B 1 430 ? 32.719 -10.602 -25.688 1 38.72 430 GLY B O 1
ATOM 8908 N N . ASN B 1 431 ? 34 -9.211 -24.766 1 44.31 431 ASN B N 1
ATOM 8909 C CA . ASN B 1 431 ? 33.281 -9.086 -23.5 1 44.31 431 ASN B CA 1
ATOM 8910 C C . ASN B 1 431 ? 31.953 -8.359 -23.688 1 44.31 431 ASN B C 1
ATOM 8912 O O . ASN B 1 431 ? 30.938 -8.766 -23.141 1 44.31 431 ASN B O 1
ATOM 8916 N N . THR B 1 432 ? 32.031 -7.375 -24.578 1 47.34 432 THR B N 1
ATOM 8917 C CA . THR B 1 432 ? 30.812 -6.609 -24.859 1 47.34 432 THR B CA 1
ATOM 8918 C C . THR B 1 432 ? 29.781 -7.473 -25.578 1 47.34 432 THR B C 1
ATOM 8920 O O . THR B 1 432 ? 28.578 -7.363 -25.312 1 47.34 432 THR B O 1
ATOM 8923 N N . GLU B 1 433 ? 30.312 -8.383 -26.406 1 49 433 GLU B N 1
ATOM 8924 C CA . GLU B 1 433 ? 29.391 -9.227 -27.156 1 49 433 GLU B CA 1
ATOM 8925 C C . GLU B 1 433 ? 28.703 -10.234 -26.234 1 49 433 GLU B C 1
ATOM 8927 O O . GLU B 1 433 ? 27.5 -10.5 -26.375 1 49 433 GLU B O 1
ATOM 8932 N N . GLN B 1 434 ? 29.484 -10.703 -25.312 1 49.88 434 GLN B N 1
ATOM 8933 C CA . GLN B 1 434 ? 28.938 -11.688 -24.391 1 49.88 434 GLN B CA 1
ATOM 8934 C C . GLN B 1 434 ? 27.953 -11.055 -23.422 1 49.88 434 GLN B C 1
ATOM 8936 O O . GLN B 1 434 ? 26.906 -11.641 -23.125 1 49.88 434 GLN B O 1
ATOM 8941 N N . GLU B 1 435 ? 28.344 -9.93 -22.984 1 53.62 435 GLU B N 1
ATOM 8942 C CA . GLU B 1 435 ? 27.469 -9.211 -22.078 1 53.62 435 GLU B CA 1
ATOM 8943 C C . GLU B 1 435 ? 26.156 -8.828 -22.766 1 53.62 435 GLU B C 1
ATOM 8945 O O . GLU B 1 435 ? 25.078 -8.93 -22.172 1 53.62 435 GLU B O 1
ATOM 8950 N N . ASN B 1 436 ? 26.359 -8.617 -24 1 59.47 436 ASN B N 1
ATOM 8951 C CA . ASN B 1 436 ? 25.188 -8.359 -24.828 1 59.47 436 ASN B CA 1
ATOM 8952 C C . ASN B 1 436 ? 24.344 -9.617 -25.016 1 59.47 436 ASN B C 1
ATOM 8954 O O . ASN B 1 436 ? 23.109 -9.555 -25.016 1 59.47 436 ASN B O 1
ATOM 8958 N N . ALA B 1 437 ? 25.172 -10.711 -24.922 1 63.38 437 ALA B N 1
ATOM 8959 C CA . ALA B 1 437 ? 24.453 -11.969 -25.125 1 63.38 437 ALA B CA 1
ATOM 8960 C C . ALA B 1 437 ? 23.609 -12.328 -23.906 1 63.38 437 ALA B C 1
ATOM 8962 O O . ALA B 1 437 ? 22.484 -12.828 -24.047 1 63.38 437 ALA B O 1
ATOM 8963 N N . LEU B 1 438 ? 24.141 -12.039 -22.75 1 66.69 438 LEU B N 1
ATOM 8964 C CA . LEU B 1 438 ? 23.375 -12.305 -21.547 1 66.69 438 LEU B CA 1
ATOM 8965 C C . LEU B 1 438 ? 22.156 -11.391 -21.453 1 66.69 438 LEU B C 1
ATOM 8967 O O . LEU B 1 438 ? 21.062 -11.828 -21.062 1 66.69 438 LEU B O 1
ATOM 8971 N N . ALA B 1 439 ? 22.391 -10.234 -21.812 1 65.38 439 ALA B N 1
ATOM 8972 C CA . ALA B 1 439 ? 21.281 -9.289 -21.812 1 65.38 439 ALA B CA 1
ATOM 8973 C C . ALA B 1 439 ? 20.188 -9.711 -22.781 1 65.38 439 ALA B C 1
ATOM 8975 O O . ALA B 1 439 ? 19 -9.648 -22.453 1 65.38 439 ALA B O 1
ATOM 8976 N N . VAL B 1 440 ? 20.594 -10.211 -23.844 1 65.56 440 VAL B N 1
ATOM 8977 C CA . VAL B 1 440 ? 19.656 -10.664 -24.859 1 65.56 440 VAL B CA 1
ATOM 8978 C C . VAL B 1 440 ? 18.922 -11.906 -24.375 1 65.56 440 VAL B C 1
ATOM 8980 O O . VAL B 1 440 ? 17.703 -12.031 -24.562 1 65.56 440 VAL B O 1
ATOM 8983 N N . PHE B 1 441 ? 19.688 -12.742 -23.766 1 68.88 441 PHE B N 1
ATOM 8984 C CA . PHE B 1 441 ? 19.078 -13.945 -23.219 1 68.88 441 PHE B CA 1
ATOM 8985 C C . PHE B 1 441 ? 18.031 -13.586 -22.172 1 68.88 441 PHE B C 1
ATOM 8987 O O . PHE B 1 441 ? 16.922 -14.125 -22.203 1 68.88 441 PHE B O 1
ATOM 8994 N N . GLN B 1 442 ? 18.391 -12.719 -21.359 1 69.38 442 GLN B N 1
ATOM 8995 C CA . GLN B 1 442 ? 17.469 -12.32 -20.297 1 69.38 442 GLN B CA 1
ATOM 8996 C C . GLN B 1 442 ? 16.219 -11.695 -20.875 1 69.38 442 GLN B C 1
ATOM 8998 O O . GLN B 1 442 ? 15.102 -12 -20.438 1 69.38 442 GLN B O 1
ATOM 9003 N N . ARG B 1 443 ? 16.328 -10.898 -21.797 1 69.06 443 ARG B N 1
ATOM 9004 C CA . ARG B 1 443 ? 15.18 -10.234 -22.422 1 69.06 443 ARG B CA 1
ATOM 9005 C C . ARG B 1 443 ? 14.305 -11.234 -23.156 1 69.06 443 ARG B C 1
ATOM 9007 O O . ARG B 1 443 ? 13.07 -11.133 -23.109 1 69.06 443 ARG B O 1
ATOM 9014 N N . ARG B 1 444 ? 14.938 -12.242 -23.641 1 68.81 444 ARG B N 1
ATOM 9015 C CA . ARG B 1 444 ? 14.211 -13.258 -24.391 1 68.81 444 ARG B CA 1
ATOM 9016 C C . ARG B 1 444 ? 13.383 -14.141 -23.469 1 68.81 444 ARG B C 1
ATOM 9018 O O . ARG B 1 444 ? 12.305 -14.609 -23.859 1 68.81 444 ARG B O 1
ATOM 9025 N N . ASN B 1 445 ? 13.836 -14.258 -22.281 1 78.69 445 ASN B N 1
ATOM 9026 C CA . ASN B 1 445 ? 13.203 -15.234 -21.391 1 78.69 445 ASN B CA 1
ATOM 9027 C C . ASN B 1 445 ? 12.461 -14.547 -20.25 1 78.69 445 ASN B C 1
ATOM 9029 O O . ASN B 1 445 ? 11.836 -15.219 -19.422 1 78.69 445 ASN B O 1
ATOM 9033 N N . GLU B 1 446 ? 12.461 -13.234 -20.234 1 84.81 446 GLU B N 1
ATOM 9034 C CA . GLU B 1 446 ? 11.938 -12.523 -19.078 1 84.81 446 GLU B CA 1
ATOM 9035 C C . GLU B 1 446 ? 10.445 -12.766 -18.906 1 84.81 446 GLU B C 1
ATOM 9037 O O . GLU B 1 446 ? 9.93 -12.797 -17.781 1 84.81 446 GLU B O 1
ATOM 9042 N N . ALA B 1 447 ? 9.719 -12.93 -19.984 1 83.5 447 ALA B N 1
ATOM 9043 C CA . ALA B 1 447 ? 8.281 -13.188 -19.875 1 83.5 447 ALA B CA 1
ATOM 9044 C C . ALA B 1 447 ? 8.016 -14.523 -19.188 1 83.5 447 ALA B C 1
ATOM 9046 O O . ALA B 1 447 ? 7.117 -14.617 -18.344 1 83.5 447 ALA B O 1
ATOM 9047 N N . TYR B 1 448 ? 8.773 -15.492 -19.562 1 84.44 448 TYR B N 1
ATOM 9048 C CA . TYR B 1 448 ? 8.656 -16.797 -18.906 1 84.44 448 TYR B CA 1
ATOM 9049 C C . TYR B 1 448 ? 9.133 -16.719 -17.453 1 84.44 448 TYR B C 1
ATOM 9051 O O . TYR B 1 448 ? 8.469 -17.219 -16.547 1 84.44 448 TYR B O 1
ATOM 9059 N N . GLN B 1 449 ? 10.258 -16.047 -17.234 1 87.75 449 GLN B N 1
ATOM 9060 C CA . GLN B 1 449 ? 10.828 -15.938 -15.906 1 87.75 449 GLN B CA 1
ATOM 9061 C C . GLN B 1 449 ? 9.875 -15.227 -14.953 1 87.75 449 GLN B C 1
ATOM 9063 O O . GLN B 1 449 ? 9.789 -15.57 -13.773 1 87.75 449 GLN B O 1
ATOM 9068 N N . SER B 1 450 ? 9.164 -14.234 -15.5 1 91 450 SER B N 1
ATOM 9069 C CA . SER B 1 450 ? 8.211 -13.484 -14.68 1 91 450 SER B CA 1
ATOM 9070 C C . SER B 1 450 ? 6.941 -14.297 -14.438 1 91 450 SER B C 1
ATOM 9072 O O . SER B 1 450 ? 6.152 -13.969 -13.547 1 91 450 SER B O 1
ATOM 9074 N N . GLY B 1 451 ? 6.684 -15.266 -15.242 1 89.56 451 GLY B N 1
ATOM 9075 C CA . GLY B 1 451 ? 5.5 -16.109 -15.141 1 89.56 451 GLY B CA 1
ATOM 9076 C C . GLY B 1 451 ? 4.316 -15.57 -15.93 1 89.56 451 GLY B C 1
ATOM 9077 O O . GLY B 1 451 ? 3.258 -16.203 -15.969 1 89.56 451 GLY B O 1
ATOM 9078 N N . VAL B 1 452 ? 4.449 -14.484 -16.672 1 87.62 452 VAL B N 1
ATOM 9079 C CA . VAL B 1 452 ? 3.293 -13.82 -17.266 1 87.62 452 VAL B CA 1
ATOM 9080 C C . VAL B 1 452 ? 2.953 -14.477 -18.609 1 87.62 452 VAL B C 1
ATOM 9082 O O . VAL B 1 452 ? 1.855 -14.281 -19.125 1 87.62 452 VAL B O 1
ATOM 9085 N N . SER B 1 453 ? 3.873 -15.32 -19.141 1 83.25 453 SER B N 1
ATOM 9086 C CA . SER B 1 453 ? 3.666 -15.828 -20.5 1 83.25 453 SER B CA 1
ATOM 9087 C C . SER B 1 453 ? 3.184 -17.281 -20.469 1 83.25 453 SER B C 1
ATOM 9089 O O . SER B 1 453 ? 3.092 -17.922 -21.516 1 83.25 453 SER B O 1
ATOM 9091 N N . ILE B 1 454 ? 2.91 -17.812 -19.312 1 87.62 454 ILE B N 1
ATOM 9092 C CA . ILE B 1 454 ? 2.457 -19.188 -19.219 1 87.62 454 ILE B CA 1
ATOM 9093 C C . ILE B 1 454 ? 1.049 -19.312 -19.797 1 87.62 454 ILE B C 1
ATOM 9095 O O . ILE B 1 454 ? 0.13 -18.609 -19.359 1 87.62 454 ILE B O 1
ATOM 9099 N N . LEU B 1 455 ? 0.854 -20.156 -20.75 1 86.5 455 LEU B N 1
ATOM 9100 C CA . LEU B 1 455 ? -0.419 -20.438 -21.406 1 86.5 455 LEU B CA 1
ATOM 9101 C C . LEU B 1 455 ? -0.763 -21.922 -21.328 1 86.5 455 LEU B C 1
ATOM 9103 O O . LEU B 1 455 ? -0.074 -22.75 -21.922 1 86.5 455 LEU B O 1
ATOM 9107 N N . TYR B 1 456 ? -1.795 -22.25 -20.625 1 90.5 456 TYR B N 1
ATOM 9108 C CA . TYR B 1 456 ? -2.223 -23.641 -20.547 1 90.5 456 TYR B CA 1
ATOM 9109 C C . TYR B 1 456 ? -2.975 -24.062 -21.797 1 90.5 456 TYR B C 1
ATOM 9111 O O . TYR B 1 456 ? -3.762 -23.281 -22.344 1 90.5 456 TYR B O 1
ATOM 9119 N N . PRO B 1 457 ? -2.766 -25.25 -22.219 1 86.62 457 PRO B N 1
ATOM 9120 C CA . PRO B 1 457 ? -3.416 -25.719 -23.438 1 86.62 457 PRO B CA 1
ATOM 9121 C C . PRO B 1 457 ? -4.891 -26.062 -23.234 1 86.62 457 PRO B C 1
ATOM 9123 O O . PRO B 1 457 ? -5.352 -26.156 -22.094 1 86.62 457 PRO B O 1
ATOM 9126 N N . ARG B 1 458 ? -5.559 -26.297 -24.312 1 88.25 458 ARG B N 1
ATOM 9127 C CA . ARG B 1 458 ? -6.973 -26.672 -24.281 1 88.25 458 ARG B CA 1
ATOM 9128 C C . ARG B 1 458 ? -7.188 -27.953 -23.5 1 88.25 458 ARG B C 1
ATOM 9130 O O . ARG B 1 458 ? -6.383 -28.875 -23.578 1 88.25 458 ARG B O 1
ATOM 9137 N N . SER B 1 459 ? -8.164 -27.953 -22.703 1 91.69 459 SER B N 1
ATOM 9138 C CA . SER B 1 459 ? -8.562 -29.078 -21.859 1 91.69 459 SER B CA 1
ATOM 9139 C C . SER B 1 459 ? -9.984 -28.891 -21.328 1 91.69 459 SER B C 1
ATOM 9141 O O . SER B 1 459 ? -10.734 -28.047 -21.828 1 91.69 459 SER B O 1
ATOM 9143 N N . GLN B 1 460 ? -10.367 -29.688 -20.375 1 90.19 460 GLN B N 1
ATOM 9144 C CA . GLN B 1 460 ? -11.656 -29.531 -19.703 1 90.19 460 GLN B CA 1
ATOM 9145 C C . GLN B 1 460 ? -11.742 -28.203 -18.969 1 90.19 460 GLN B C 1
ATOM 9147 O O . GLN B 1 460 ? -12.828 -27.641 -18.812 1 90.19 460 GLN B O 1
ATOM 9152 N N . LEU B 1 461 ? -10.586 -27.688 -18.641 1 93.75 461 LEU B N 1
ATOM 9153 C CA . LEU B 1 461 ? -10.562 -26.484 -17.828 1 93.75 461 LEU B CA 1
ATOM 9154 C C . LEU B 1 461 ? -10.281 -25.25 -18.688 1 93.75 461 LEU B C 1
ATOM 9156 O O . LEU B 1 461 ? -10.328 -24.125 -18.188 1 93.75 461 LEU B O 1
ATOM 9160 N N . VAL B 1 462 ? -9.93 -25.469 -19.922 1 91.75 462 VAL B N 1
ATOM 9161 C CA . VAL B 1 462 ? -9.633 -24.391 -20.875 1 91.75 462 VAL B CA 1
ATOM 9162 C C . VAL B 1 462 ? -10.461 -24.578 -22.141 1 91.75 462 VAL B C 1
ATOM 9164 O O . VAL B 1 462 ? -10.188 -25.469 -22.938 1 91.75 462 VAL B O 1
ATOM 9167 N N . GLY B 1 463 ? -11.422 -23.781 -22.25 1 84.81 463 GLY B N 1
ATOM 9168 C CA . GLY B 1 463 ? -12.359 -23.875 -23.359 1 84.81 463 GLY B CA 1
ATOM 9169 C C . GLY B 1 463 ? -11.812 -23.328 -24.656 1 84.81 463 GLY B C 1
ATOM 9170 O O . GLY B 1 463 ? -10.625 -23 -24.75 1 84.81 463 GLY B O 1
ATOM 9171 N N . THR B 1 464 ? -12.648 -23.469 -25.703 1 70.19 464 THR B N 1
ATOM 9172 C CA . THR B 1 464 ? -12.305 -22.906 -27 1 70.19 464 THR B CA 1
ATOM 9173 C C . THR B 1 464 ? -12.742 -21.453 -27.109 1 70.19 464 THR B C 1
ATOM 9175 O O . THR B 1 464 ? -13.859 -21.109 -26.734 1 70.19 464 THR B O 1
ATOM 9178 N N . ASP B 1 465 ? -11.703 -20.562 -27.188 1 60.09 465 ASP B N 1
ATOM 9179 C CA . ASP B 1 465 ? -12.031 -19.141 -27.266 1 60.09 465 ASP B CA 1
ATOM 9180 C C . ASP B 1 465 ? -12.953 -18.859 -28.453 1 60.09 465 ASP B C 1
ATOM 9182 O O . ASP B 1 465 ? -12.695 -19.297 -29.562 1 60.09 465 ASP B O 1
ATOM 9186 N N . GLN B 1 466 ? -14.195 -18.578 -28.281 1 51.41 466 GLN B N 1
ATOM 9187 C CA . GLN B 1 466 ? -15.109 -18.219 -29.359 1 51.41 466 GLN B CA 1
ATOM 9188 C C . GLN B 1 466 ? -14.852 -16.797 -29.844 1 51.41 466 GLN B C 1
ATOM 9190 O O . GLN B 1 466 ? -15.484 -16.344 -30.797 1 51.41 466 GLN B O 1
ATOM 9195 N N . SER B 1 467 ? -14.062 -16.078 -29.141 1 46.88 467 SER B N 1
ATOM 9196 C CA . SER B 1 467 ? -13.906 -14.695 -29.594 1 46.88 467 SER B CA 1
ATOM 9197 C C . SER B 1 467 ? -12.922 -14.602 -30.75 1 46.88 467 SER B C 1
ATOM 9199 O O . SER B 1 467 ? -12.047 -15.453 -30.906 1 46.88 467 SER B O 1
ATOM 9201 N N . ASP B 1 468 ? -13.18 -13.844 -31.797 1 43.22 468 ASP B N 1
ATOM 9202 C CA . ASP B 1 468 ? -12.391 -13.562 -33 1 43.22 468 ASP B CA 1
ATOM 9203 C C . ASP B 1 468 ? -10.914 -13.367 -32.656 1 43.22 468 ASP B C 1
ATOM 9205 O O . ASP B 1 468 ? -10.031 -13.75 -33.406 1 43.22 468 ASP B O 1
ATOM 9209 N N . SER B 1 469 ? -10.727 -12.727 -31.641 1 42.34 469 SER B N 1
ATOM 9210 C CA . SER B 1 469 ? -9.367 -12.352 -31.281 1 42.34 469 SER B CA 1
ATOM 9211 C C . SER B 1 469 ? -8.531 -13.57 -30.922 1 42.34 469 SER B C 1
ATOM 9213 O O . SER B 1 469 ? -7.32 -13.602 -31.172 1 42.34 469 SER B O 1
ATOM 9215 N N . CYS B 1 470 ? -9.219 -14.594 -30.359 1 41 470 CYS B N 1
ATOM 9216 C CA . CYS B 1 470 ? -8.539 -15.773 -29.828 1 41 470 CYS B CA 1
ATOM 9217 C C . CYS B 1 470 ? -8.469 -16.875 -30.875 1 41 470 CYS B C 1
ATOM 9219 O O . CYS B 1 470 ? -7.762 -17.875 -30.688 1 41 470 CYS B O 1
ATOM 9221 N N . ALA B 1 471 ? -9.414 -16.969 -31.812 1 38.69 471 ALA B N 1
ATOM 9222 C CA . ALA B 1 471 ? -9.352 -18.016 -32.812 1 38.69 471 ALA B CA 1
ATOM 9223 C C . ALA B 1 471 ? -7.949 -18.125 -33.406 1 38.69 471 ALA B C 1
ATOM 9225 O O . ALA B 1 471 ? -7.477 -19.234 -33.688 1 38.69 471 ALA B O 1
ATOM 9226 N N . ALA B 1 472 ? -7.48 -17.031 -33.656 1 37.44 472 ALA B N 1
ATOM 9227 C CA . ALA B 1 472 ? -6.148 -17.094 -34.25 1 37.44 472 ALA B CA 1
ATOM 9228 C C . ALA B 1 472 ? -5.148 -17.719 -33.281 1 37.44 472 ALA B C 1
ATOM 9230 O O . ALA B 1 472 ? -4.219 -18.406 -33.719 1 37.44 472 ALA B O 1
ATOM 9231 N N . ALA B 1 473 ? -5.387 -17.469 -31.984 1 40.09 473 ALA B N 1
ATOM 9232 C CA . ALA B 1 473 ? -4.477 -18.047 -31 1 40.09 473 ALA B CA 1
ATOM 9233 C C . ALA B 1 473 ? -4.656 -19.562 -30.891 1 40.09 473 ALA B C 1
ATOM 9235 O O . ALA B 1 473 ? -3.682 -20.297 -30.734 1 40.09 473 ALA B O 1
ATOM 9236 N N . SER B 1 474 ? -5.914 -20.078 -30.953 1 39.25 474 SER B N 1
ATOM 9237 C CA . SER B 1 474 ? -6.215 -21.516 -30.906 1 39.25 474 SER B CA 1
ATOM 9238 C C . SER B 1 474 ? -5.598 -22.25 -32.094 1 39.25 474 SER B C 1
ATOM 9240 O O . SER B 1 474 ? -5.113 -23.375 -31.938 1 39.25 474 SER B O 1
ATOM 9242 N N . ALA B 1 475 ? -5.867 -21.797 -33.25 1 37.44 475 ALA B N 1
ATOM 9243 C CA . ALA B 1 475 ? -5.289 -22.484 -34.406 1 37.44 475 ALA B CA 1
ATOM 9244 C C . ALA B 1 475 ? -3.781 -22.641 -34.25 1 37.44 475 ALA B C 1
ATOM 9246 O O . ALA B 1 475 ? -3.199 -23.625 -34.75 1 37.44 475 ALA B O 1
ATOM 9247 N N . LEU B 1 476 ? -3.207 -21.672 -33.625 1 36.84 476 LEU B N 1
ATOM 9248 C CA . LEU B 1 476 ? -1.761 -21.75 -33.438 1 36.84 476 LEU B CA 1
ATOM 9249 C C . LEU B 1 476 ? -1.403 -22.703 -32.312 1 36.84 476 LEU B C 1
ATOM 9251 O O . LEU B 1 476 ? -0.237 -23.062 -32.125 1 36.84 476 LEU B O 1
ATOM 9255 N N . HIS B 1 477 ? -2.275 -22.938 -31.344 1 37.66 477 HIS B N 1
ATOM 9256 C CA . HIS B 1 477 ? -2.062 -23.906 -30.266 1 37.66 477 HIS B CA 1
ATOM 9257 C C . HIS B 1 477 ? -1.67 -25.266 -30.812 1 37.66 477 HIS B C 1
ATOM 9259 O O . HIS B 1 477 ? -0.902 -26 -30.172 1 37.66 477 HIS B O 1
ATOM 9265 N N . ASP B 1 478 ? -2.398 -25.797 -31.844 1 36.38 478 ASP B N 1
ATOM 9266 C CA . ASP B 1 478 ? -2.152 -27.172 -32.281 1 36.38 478 ASP B CA 1
ATOM 9267 C C . ASP B 1 478 ? -0.744 -27.312 -32.875 1 36.38 478 ASP B C 1
ATOM 9269 O O . ASP B 1 478 ? -0.183 -28.406 -32.875 1 36.38 478 ASP B O 1
ATOM 9273 N N . GLN B 1 479 ? -0.262 -26.438 -33.75 1 34.56 479 GLN B N 1
ATOM 9274 C CA . GLN B 1 479 ? 0.92 -26.812 -34.5 1 34.56 479 GLN B CA 1
ATOM 9275 C C . GLN B 1 479 ? 2.197 -26.344 -33.812 1 34.56 479 GLN B C 1
ATOM 9277 O O . GLN B 1 479 ? 3.291 -26.812 -34.125 1 34.56 479 GLN B O 1
ATOM 9282 N N . GLN B 1 480 ? 2.408 -24.953 -33.438 1 36.62 480 GLN B N 1
ATOM 9283 C CA . GLN B 1 480 ? 3.732 -24.422 -33.156 1 36.62 480 GLN B CA 1
ATOM 9284 C C . GLN B 1 480 ? 4.027 -24.406 -31.672 1 36.62 480 GLN B C 1
ATOM 9286 O O . GLN B 1 480 ? 3.105 -24.344 -30.844 1 36.62 480 GLN B O 1
ATOM 9291 N N . PRO B 1 481 ? 5.273 -24.781 -31.219 1 37.75 481 PRO B N 1
ATOM 9292 C CA . PRO B 1 481 ? 5.723 -24.812 -29.828 1 37.75 481 PRO B CA 1
ATOM 9293 C C . PRO B 1 481 ? 5.285 -23.578 -29.047 1 37.75 481 PRO B C 1
ATOM 9295 O O . PRO B 1 481 ? 5.043 -22.531 -29.625 1 37.75 481 PRO B O 1
ATOM 9298 N N . ALA B 1 482 ? 4.902 -23.703 -27.812 1 36.66 482 ALA B N 1
ATOM 9299 C CA . ALA B 1 482 ? 4.387 -22.719 -26.875 1 36.66 482 ALA B CA 1
ATOM 9300 C C . ALA B 1 482 ? 5.082 -21.375 -27.062 1 36.66 482 ALA B C 1
ATOM 9302 O O . ALA B 1 482 ? 4.438 -20.328 -27 1 36.66 482 ALA B O 1
ATOM 9303 N N . GLU B 1 483 ? 6.406 -21.344 -27.188 1 38.94 483 GLU B N 1
ATOM 9304 C CA . GLU B 1 483 ? 7.203 -20.125 -27.328 1 38.94 483 GLU B CA 1
ATOM 9305 C C . GLU B 1 483 ? 6.742 -19.297 -28.531 1 38.94 483 GLU B C 1
ATOM 9307 O O . GLU B 1 483 ? 6.695 -18.078 -28.453 1 38.94 483 GLU B O 1
ATOM 9312 N N . SER B 1 484 ? 6.492 -20 -29.578 1 39.66 484 SER B N 1
ATOM 9313 C CA . SER B 1 484 ? 6.09 -19.375 -30.828 1 39.66 484 SER B CA 1
ATOM 9314 C C . SER B 1 484 ? 4.684 -18.781 -30.734 1 39.66 484 SER B C 1
ATOM 9316 O O . SER B 1 484 ? 4.348 -17.844 -31.453 1 39.66 484 SER B O 1
ATOM 9318 N N . ARG B 1 485 ? 3.924 -19.359 -29.906 1 40.94 485 ARG B N 1
ATOM 9319 C CA . ARG B 1 485 ? 2.549 -18.922 -29.703 1 40.94 485 ARG B CA 1
ATOM 9320 C C . ARG B 1 485 ? 2.508 -17.547 -29.031 1 40.94 485 ARG B C 1
ATOM 9322 O O . ARG B 1 485 ? 1.744 -16.672 -29.453 1 40.94 485 ARG B O 1
ATOM 9329 N N . LEU B 1 486 ? 3.166 -17.469 -27.984 1 40.62 486 LEU B N 1
ATOM 9330 C CA . LEU B 1 486 ? 3.283 -16.156 -27.359 1 40.62 486 LEU B CA 1
ATOM 9331 C C . LEU B 1 486 ? 3.893 -15.148 -28.328 1 40.62 486 LEU B C 1
ATOM 9333 O O . LEU B 1 486 ? 3.439 -14 -28.391 1 40.62 486 LEU B O 1
ATOM 9337 N N . ALA B 1 487 ? 4.98 -15.617 -29.047 1 41.53 487 ALA B N 1
ATOM 9338 C CA . ALA B 1 487 ? 5.555 -14.742 -30.062 1 41.53 487 ALA B CA 1
ATOM 9339 C C . ALA B 1 487 ? 4.516 -14.359 -31.109 1 41.53 487 ALA B C 1
ATOM 9341 O O . ALA B 1 487 ? 4.449 -13.203 -31.531 1 41.53 487 ALA B O 1
ATOM 9342 N N . TRP B 1 488 ? 3.857 -15.297 -31.547 1 39.75 488 TRP B N 1
ATOM 9343 C CA . TRP B 1 488 ? 2.826 -15.047 -32.562 1 39.75 488 TRP B CA 1
ATOM 9344 C C . TRP B 1 488 ? 1.677 -14.242 -31.953 1 39.75 488 TRP B C 1
ATOM 9346 O O . TRP B 1 488 ? 1.194 -13.289 -32.594 1 39.75 488 TRP B O 1
ATOM 9356 N N . LEU B 1 489 ? 1.112 -14.695 -30.844 1 40.78 489 LEU B N 1
ATOM 9357 C CA . LEU B 1 489 ? 0.114 -13.883 -30.156 1 40.78 489 LEU B CA 1
ATOM 9358 C C . LEU B 1 489 ? 0.597 -12.445 -30 1 40.78 489 LEU B C 1
ATOM 9360 O O . LEU B 1 489 ? -0.183 -11.508 -30.156 1 40.78 489 LEU B O 1
ATOM 9364 N N . LEU B 1 490 ? 1.826 -12.375 -29.75 1 42.28 490 LEU B N 1
ATOM 9365 C CA . LEU B 1 490 ? 2.498 -11.078 -29.688 1 42.28 490 LEU B CA 1
ATOM 9366 C C . LEU B 1 490 ? 2.645 -10.469 -31.078 1 42.28 490 LEU B C 1
ATOM 9368 O O . LEU B 1 490 ? 2.574 -9.25 -31.234 1 42.28 490 LEU B O 1
ATOM 9372 N N . SER B 1 491 ? 3.057 -11.266 -32.062 1 39 491 SER B N 1
ATOM 9373 C CA . SER B 1 491 ? 3.213 -10.789 -33.438 1 39 491 SER B CA 1
ATOM 9374 C C . SER B 1 491 ? 1.862 -10.477 -34.062 1 39 491 SER B C 1
ATOM 9376 O O . SER B 1 491 ? 1.74 -9.523 -34.844 1 39 491 SER B O 1
ATOM 9378 N N . SER B 1 492 ? 0.984 -11.453 -34.062 1 35.06 492 SER B N 1
ATOM 9379 C CA . SER B 1 492 ? -0.275 -11.289 -34.781 1 35.06 492 SER B CA 1
ATOM 9380 C C . SER B 1 492 ? -1.048 -10.078 -34.25 1 35.06 492 SER B C 1
ATOM 9382 O O . SER B 1 492 ? -2.066 -9.695 -34.844 1 35.06 492 SER B O 1
ATOM 9384 N N . ALA B 1 493 ? -1.033 -9.828 -32.938 1 35.06 493 ALA B N 1
ATOM 9385 C CA . ALA B 1 493 ? -1.698 -8.578 -32.594 1 35.06 493 ALA B CA 1
ATOM 9386 C C . ALA B 1 493 ? -1.108 -7.41 -33.375 1 35.06 493 ALA B C 1
ATOM 9388 O O . ALA B 1 493 ? -1.497 -6.258 -33.188 1 35.06 493 ALA B O 1
ATOM 9389 N N . GLY B 1 494 ? -0.66 -7.633 -34.688 1 33.38 494 GLY B N 1
ATOM 9390 C CA . GLY B 1 494 ? -0.109 -6.73 -35.688 1 33.38 494 GLY B CA 1
ATOM 9391 C C . GLY B 1 494 ? 1.187 -6.074 -35.219 1 33.38 494 GLY B C 1
ATOM 9392 O O . GLY B 1 494 ? 1.718 -5.207 -35.938 1 33.38 494 GLY B O 1
ATOM 9393 N N . GLN B 1 495 ? 1.439 -5.848 -33.969 1 31.41 495 GLN B N 1
ATOM 9394 C CA . GLN B 1 495 ? 2.693 -5.148 -33.719 1 31.41 495 GLN B CA 1
ATOM 9395 C C . GLN B 1 495 ? 3.895 -6.039 -34.031 1 31.41 495 GLN B C 1
ATOM 9397 O O . GLN B 1 495 ? 3.842 -7.254 -33.844 1 31.41 495 GLN B O 1
ATOM 9402 N N . ALA B 1 496 ? 4.789 -5.688 -35.031 1 29.39 496 ALA B N 1
ATOM 9403 C CA . ALA B 1 496 ? 6.102 -6.207 -35.406 1 29.39 496 ALA B CA 1
ATOM 9404 C C . ALA B 1 496 ? 6.777 -6.902 -34.25 1 29.39 496 ALA B C 1
ATOM 9406 O O . ALA B 1 496 ? 6.77 -6.391 -33.125 1 29.39 496 ALA B O 1
ATOM 9407 N N . ALA B 1 497 ? 6.988 -8.234 -34.188 1 32.09 497 ALA B N 1
ATOM 9408 C CA . ALA B 1 497 ? 7.887 -9.133 -33.469 1 32.09 497 ALA B CA 1
ATOM 9409 C C . ALA B 1 497 ? 9.203 -8.438 -33.156 1 32.09 497 ALA B C 1
ATOM 9411 O O . ALA B 1 497 ? 10.258 -8.82 -33.656 1 32.09 497 ALA B O 1
ATOM 9412 N N . THR B 1 498 ? 9.469 -7.203 -33.344 1 29.12 498 THR B N 1
ATOM 9413 C CA . THR B 1 498 ? 10.82 -6.926 -32.875 1 29.12 498 THR B CA 1
ATOM 9414 C C . THR B 1 498 ? 11.062 -7.582 -31.5 1 29.12 498 THR B C 1
ATOM 9416 O O . THR B 1 498 ? 10.125 -7.824 -30.75 1 29.12 498 THR B O 1
ATOM 9419 N N . THR B 1 499 ? 12.352 -8.172 -31.312 1 31.25 499 THR B N 1
ATOM 9420 C CA . THR B 1 499 ? 12.891 -9 -30.234 1 31.25 499 THR B CA 1
ATOM 9421 C C . THR B 1 499 ? 12.125 -8.75 -28.938 1 31.25 499 THR B C 1
ATOM 9423 O O . THR B 1 499 ? 11.812 -9.688 -28.203 1 31.25 499 THR B O 1
ATOM 9426 N N . GLY B 1 500 ? 12.422 -7.625 -28.344 1 30.03 500 GLY B N 1
ATOM 9427 C CA . GLY B 1 500 ? 12.242 -7.406 -26.906 1 30.03 500 GLY B CA 1
ATOM 9428 C C . GLY B 1 500 ? 10.781 -7.367 -26.5 1 30.03 500 GLY B C 1
ATOM 9429 O O . GLY B 1 500 ? 10.461 -7.523 -25.312 1 30.03 500 GLY B O 1
ATOM 9430 N N . ALA B 1 501 ? 9.891 -6.641 -27.234 1 33.78 501 ALA B N 1
ATOM 9431 C CA . ALA B 1 501 ? 8.742 -6.141 -26.484 1 33.78 501 ALA B CA 1
ATOM 9432 C C . ALA B 1 501 ? 7.652 -7.203 -26.375 1 33.78 501 ALA B C 1
ATOM 9434 O O . ALA B 1 501 ? 6.719 -7.227 -27.188 1 33.78 501 ALA B O 1
ATOM 9435 N N . VAL B 1 502 ? 7.953 -8.438 -26.375 1 35.5 502 VAL B N 1
ATOM 9436 C CA . VAL B 1 502 ? 6.859 -9.359 -26.094 1 35.5 502 VAL B CA 1
ATOM 9437 C C . VAL B 1 502 ? 6.039 -8.852 -24.906 1 35.5 502 VAL B C 1
ATOM 9439 O O . VAL B 1 502 ? 6.477 -8.953 -23.766 1 35.5 502 VAL B O 1
ATOM 9442 N N . CYS B 1 503 ? 5.52 -7.633 -25 1 38.22 503 CYS B N 1
ATOM 9443 C CA . CYS B 1 503 ? 4.551 -7.176 -24.016 1 38.22 503 CYS B CA 1
ATOM 9444 C C . CYS B 1 503 ? 3.41 -8.18 -23.859 1 38.22 503 CYS B C 1
ATOM 9446 O O . CYS B 1 503 ? 3.111 -8.922 -24.797 1 38.22 503 CYS B O 1
ATOM 9448 N N . GLY B 1 504 ? 3.053 -8.75 -22.859 1 45.75 504 GLY B N 1
ATOM 9449 C CA . GLY B 1 504 ? 1.869 -9.562 -22.641 1 45.75 504 GLY B CA 1
ATOM 9450 C C . GLY B 1 504 ? 0.714 -9.203 -23.562 1 45.75 504 GLY B C 1
ATOM 9451 O O . GLY B 1 504 ? 0.661 -8.094 -24.094 1 45.75 504 GLY B O 1
ATOM 9452 N N . PRO B 1 505 ? 0.122 -10.281 -24.266 1 47.19 505 PRO B N 1
ATOM 9453 C CA . PRO B 1 505 ? -1.001 -10.133 -25.203 1 47.19 505 PRO B CA 1
ATOM 9454 C C . PRO B 1 505 ? -2.074 -9.172 -24.688 1 47.19 505 PRO B C 1
ATOM 9456 O O . PRO B 1 505 ? -2.4 -9.195 -23.484 1 47.19 505 PRO B O 1
ATOM 9459 N N . PHE B 1 506 ? -2.219 -8.07 -25.469 1 63.34 506 PHE B N 1
ATOM 9460 C CA . PHE B 1 506 ? -3.451 -7.297 -25.359 1 63.34 506 PHE B CA 1
ATOM 9461 C C . PHE B 1 506 ? -4.668 -8.18 -25.609 1 63.34 506 PHE B C 1
ATOM 9463 O O . PHE B 1 506 ? -4.707 -8.93 -26.594 1 63.34 506 PHE B O 1
ATOM 9470 N N . GLY B 1 507 ? -5.434 -8.336 -24.531 1 78.25 507 GLY B N 1
ATOM 9471 C CA . GLY B 1 507 ? -6.641 -9.141 -24.609 1 78.25 507 GLY B CA 1
ATOM 9472 C C . GLY B 1 507 ? -6.594 -10.375 -23.719 1 78.25 507 GLY B C 1
ATOM 9473 O O . GLY B 1 507 ? -5.547 -10.695 -23.156 1 78.25 507 GLY B O 1
ATOM 9474 N N . LEU B 1 508 ? -7.684 -11 -23.672 1 87.81 508 LEU B N 1
ATOM 9475 C CA . LEU B 1 508 ? -7.789 -12.227 -22.875 1 87.81 508 LEU B CA 1
ATOM 9476 C C . LEU B 1 508 ? -7.707 -13.453 -23.781 1 87.81 508 LEU B C 1
ATOM 9478 O O . LEU B 1 508 ? -8.258 -13.469 -24.875 1 87.81 508 LEU B O 1
ATOM 9482 N N . PHE B 1 509 ? -6.961 -14.43 -23.266 1 82.75 509 PHE B N 1
ATOM 9483 C CA . PHE B 1 509 ? -6.852 -15.727 -23.922 1 82.75 509 PHE B CA 1
ATOM 9484 C C . PHE B 1 509 ? -7.164 -16.859 -22.953 1 82.75 509 PHE B C 1
ATOM 9486 O O . PHE B 1 509 ? -6.684 -16.859 -21.812 1 82.75 509 PHE B O 1
ATOM 9493 N N . ALA B 1 510 ? -8.008 -17.766 -23.453 1 88.56 510 ALA B N 1
ATOM 9494 C CA . ALA B 1 510 ? -8.211 -18.953 -22.625 1 88.56 510 ALA B CA 1
ATOM 9495 C C . ALA B 1 510 ? -6.891 -19.641 -22.328 1 88.56 510 ALA B C 1
ATOM 9497 O O . ALA B 1 510 ? -6.059 -19.828 -23.219 1 88.56 510 ALA B O 1
ATOM 9498 N N . GLY B 1 511 ? -6.656 -19.953 -21.156 1 90.38 511 GLY B N 1
ATOM 9499 C CA . GLY B 1 511 ? -5.43 -20.609 -20.734 1 90.38 511 GLY B CA 1
ATOM 9500 C C . GLY B 1 511 ? -4.414 -19.656 -20.125 1 90.38 511 GLY B C 1
ATOM 9501 O O . GLY B 1 511 ? -3.48 -20.078 -19.453 1 90.38 511 GLY B O 1
ATOM 9502 N N . ALA B 1 512 ? -4.555 -18.359 -20.438 1 90.5 512 ALA B N 1
ATOM 9503 C CA . ALA B 1 512 ? -3.648 -17.344 -19.891 1 90.5 512 ALA B CA 1
ATOM 9504 C C . ALA B 1 512 ? -4.184 -16.781 -18.578 1 90.5 512 ALA B C 1
ATOM 9506 O O . ALA B 1 512 ? -5.367 -16.922 -18.266 1 90.5 512 ALA B O 1
ATOM 9507 N N . ARG B 1 513 ? -3.322 -16.203 -17.859 1 92.81 513 ARG B N 1
ATOM 9508 C CA . ARG B 1 513 ? -3.736 -15.562 -16.625 1 92.81 513 ARG B CA 1
ATOM 9509 C C . ARG B 1 513 ? -4.668 -14.391 -16.906 1 92.81 513 ARG B C 1
ATOM 9511 O O . ARG B 1 513 ? -4.59 -13.766 -17.969 1 92.81 513 ARG B O 1
ATOM 9518 N N . LEU B 1 514 ? -5.562 -14.102 -16.016 1 94.69 514 LEU B N 1
ATOM 9519 C CA . LEU B 1 514 ? -6.402 -12.914 -16.125 1 94.69 514 LEU B CA 1
ATOM 9520 C C . LEU B 1 514 ? -5.562 -11.648 -15.992 1 94.69 514 LEU B C 1
ATOM 9522 O O . LEU B 1 514 ? -4.652 -11.578 -15.164 1 94.69 514 LEU B O 1
ATOM 9526 N N . LEU B 1 515 ? -5.875 -10.703 -16.812 1 94.12 515 LEU B N 1
ATOM 9527 C CA . LEU B 1 515 ? -5.152 -9.438 -16.75 1 94.12 515 LEU B CA 1
ATOM 9528 C C . LEU B 1 515 ? -5.707 -8.539 -15.656 1 94.12 515 LEU B C 1
ATOM 9530 O O . LEU B 1 515 ? -6.926 -8.461 -15.461 1 94.12 515 LEU B O 1
ATOM 9534 N N . PRO B 1 516 ? -4.828 -7.902 -14.953 1 95.25 516 PRO B N 1
ATOM 9535 C CA . PRO B 1 516 ? -5.273 -7.074 -13.828 1 95.25 516 PRO B CA 1
ATOM 9536 C C . PRO B 1 516 ? -5.871 -5.742 -14.281 1 95.25 516 PRO B C 1
ATOM 9538 O O . PRO B 1 516 ? -5.613 -5.293 -15.398 1 95.25 516 PRO B O 1
ATOM 9541 N N . ALA B 1 517 ? -6.688 -5.148 -13.445 1 96.5 517 ALA B N 1
ATOM 9542 C CA . ALA B 1 517 ? -7.234 -3.805 -13.594 1 96.5 517 ALA B CA 1
ATOM 9543 C C . ALA B 1 517 ? -7.777 -3.277 -12.273 1 96.5 517 ALA B C 1
ATOM 9545 O O . ALA B 1 517 ? -8.344 -4.035 -11.477 1 96.5 517 ALA B O 1
ATOM 9546 N N . THR B 1 518 ? -7.551 -2.023 -12.047 1 96.94 518 THR B N 1
ATOM 9547 C CA . THR B 1 518 ? -8.164 -1.363 -10.898 1 96.94 518 THR B CA 1
ATOM 9548 C C . THR B 1 518 ? -9.508 -0.747 -11.281 1 96.94 518 THR B C 1
ATOM 9550 O O . THR B 1 518 ? -9.594 0.012 -12.25 1 96.94 518 THR B O 1
ATOM 9553 N N . VAL B 1 519 ? -10.523 -1.162 -10.578 1 97.94 519 VAL B N 1
ATOM 9554 C CA . VAL B 1 519 ? -11.883 -0.697 -10.812 1 97.94 519 VAL B CA 1
ATOM 9555 C C . VAL B 1 519 ? -12.461 -0.106 -9.531 1 97.94 519 VAL B C 1
ATOM 9557 O O . VAL B 1 519 ? -11.805 -0.108 -8.492 1 97.94 519 VAL B O 1
ATOM 9560 N N . THR B 1 520 ? -13.633 0.511 -9.641 1 98.12 520 THR B N 1
ATOM 9561 C CA . THR B 1 520 ? -14.305 1.083 -8.477 1 98.12 520 THR B CA 1
ATOM 9562 C C . THR B 1 520 ? -15.438 0.17 -8 1 98.12 520 THR B C 1
ATOM 9564 O O . THR B 1 520 ? -16.344 -0.143 -8.766 1 98.12 520 THR B O 1
ATOM 9567 N N . ARG B 1 521 ? -15.352 -0.344 -6.789 1 97.81 521 ARG B N 1
ATOM 9568 C CA . ARG B 1 521 ? -16.484 -1.049 -6.211 1 97.81 521 ARG B CA 1
ATOM 9569 C C . ARG B 1 521 ? -17.641 -0.094 -5.949 1 97.81 521 ARG B C 1
ATOM 9571 O O . ARG B 1 521 ? -17.484 0.918 -5.266 1 97.81 521 ARG B O 1
ATOM 9578 N N . TRP B 1 522 ? -18.766 -0.381 -6.418 1 97.12 522 TRP B N 1
ATOM 9579 C CA . TRP B 1 522 ? -19.859 0.585 -6.418 1 97.12 522 TRP B CA 1
ATOM 9580 C C . TRP B 1 522 ? -20.328 0.875 -4.996 1 97.12 522 TRP B C 1
ATOM 9582 O O . TRP B 1 522 ? -20.594 2.029 -4.645 1 97.12 522 TRP B O 1
ATOM 9592 N N . LYS B 1 523 ? -20.469 -0.116 -4.129 1 95.06 523 LYS B N 1
ATOM 9593 C CA . LYS B 1 523 ? -21.125 -0.007 -2.828 1 95.06 523 LYS B CA 1
ATOM 9594 C C . LYS B 1 523 ? -20.406 1.008 -1.94 1 95.06 523 LYS B C 1
ATOM 9596 O O . LYS B 1 523 ? -21.047 1.688 -1.132 1 95.06 523 LYS B O 1
ATOM 9601 N N . ASP B 1 524 ? -19.094 1.131 -2.084 1 95.75 524 ASP B N 1
ATOM 9602 C CA . ASP B 1 524 ? -18.344 2.016 -1.2 1 95.75 524 ASP B CA 1
ATOM 9603 C C . ASP B 1 524 ? -17.406 2.914 -1.997 1 95.75 524 ASP B C 1
ATOM 9605 O O . ASP B 1 524 ? -16.625 3.682 -1.418 1 95.75 524 ASP B O 1
ATOM 9609 N N . CYS B 1 525 ? -17.391 2.746 -3.295 1 97.44 525 CYS B N 1
ATOM 9610 C CA . CYS B 1 525 ? -16.672 3.576 -4.254 1 97.44 525 CYS B CA 1
ATOM 9611 C C . CYS B 1 525 ? -15.164 3.445 -4.066 1 97.44 525 CYS B C 1
ATOM 9613 O O . CYS B 1 525 ? -14.398 4.312 -4.5 1 97.44 525 CYS B O 1
ATOM 9615 N N . ASN B 1 526 ? -14.703 2.408 -3.357 1 97.06 526 ASN B N 1
ATOM 9616 C CA . ASN B 1 526 ? -13.273 2.166 -3.176 1 97.06 526 ASN B CA 1
ATOM 9617 C C . ASN B 1 526 ? -12.641 1.585 -4.438 1 97.06 526 ASN B C 1
ATOM 9619 O O . ASN B 1 526 ? -13.242 0.75 -5.113 1 97.06 526 ASN B O 1
ATOM 9623 N N . PRO B 1 527 ? -11.445 2.025 -4.801 1 96.88 527 PRO B N 1
ATOM 9624 C CA . PRO B 1 527 ? -10.688 1.326 -5.844 1 96.88 527 PRO B CA 1
ATOM 9625 C C . PRO B 1 527 ? -10.258 -0.076 -5.418 1 96.88 527 PRO B C 1
ATOM 9627 O O . PRO B 1 527 ? -9.727 -0.257 -4.32 1 96.88 527 PRO B O 1
ATOM 9630 N N . ILE B 1 528 ? -10.523 -1.048 -6.234 1 96 528 ILE B N 1
ATOM 9631 C CA . ILE B 1 528 ? -10.117 -2.42 -5.938 1 96 528 ILE B CA 1
ATOM 9632 C C . ILE B 1 528 ? -9.57 -3.082 -7.199 1 96 528 ILE B C 1
ATOM 9634 O O . ILE B 1 528 ? -9.891 -2.666 -8.312 1 96 528 ILE B O 1
ATOM 9638 N N . SER B 1 529 ? -8.695 -4.004 -7.004 1 95.44 529 SER B N 1
ATOM 9639 C CA . SER B 1 529 ? -8.25 -4.832 -8.117 1 95.44 529 SER B CA 1
ATOM 9640 C C . SER B 1 529 ? -9.297 -5.883 -8.477 1 95.44 529 SER B C 1
ATOM 9642 O O . SER B 1 529 ? -9.906 -6.484 -7.594 1 95.44 529 SER B O 1
ATOM 9644 N N . VAL B 1 530 ? -9.508 -6.137 -9.766 1 96.19 530 VAL B N 1
ATOM 9645 C CA . VAL B 1 530 ? -10.438 -7.184 -10.18 1 96.19 530 VAL B CA 1
ATOM 9646 C C . VAL B 1 530 ? -9.969 -8.531 -9.648 1 96.19 530 VAL B C 1
ATOM 9648 O O . VAL B 1 530 ? -10.781 -9.445 -9.445 1 96.19 530 VAL B O 1
ATOM 9651 N N . LEU B 1 531 ? -8.695 -8.672 -9.367 1 94.75 531 LEU B N 1
ATOM 9652 C CA . LEU B 1 531 ? -8.125 -9.93 -8.914 1 94.75 531 LEU B CA 1
ATOM 9653 C C . LEU B 1 531 ? -8.555 -10.234 -7.484 1 94.75 531 LEU B C 1
ATOM 9655 O O . LEU B 1 531 ? -8.461 -11.383 -7.035 1 94.75 531 LEU B O 1
ATOM 9659 N N . GLU B 1 532 ? -8.945 -9.242 -6.742 1 91.5 532 GLU B N 1
ATOM 9660 C CA . GLU B 1 532 ? -9.43 -9.469 -5.387 1 91.5 532 GLU B CA 1
ATOM 9661 C C . GLU B 1 532 ? -10.68 -10.352 -5.387 1 91.5 532 GLU B C 1
ATOM 9663 O O . GLU B 1 532 ? -10.969 -11.023 -4.395 1 91.5 532 GLU B O 1
ATOM 9668 N N . SER B 1 533 ? -11.422 -10.328 -6.449 1 90.69 533 SER B N 1
ATOM 9669 C CA . SER B 1 533 ? -12.617 -11.156 -6.559 1 90.69 533 SER B CA 1
ATOM 9670 C C . SER B 1 533 ? -12.258 -12.633 -6.672 1 90.69 533 SER B C 1
ATOM 9672 O O . SER B 1 533 ? -13.109 -13.5 -6.484 1 90.69 533 SER B O 1
ATOM 9674 N N . LEU B 1 534 ? -11.008 -12.859 -6.992 1 88.5 534 LEU B N 1
ATOM 9675 C CA . LEU B 1 534 ? -10.539 -14.234 -7.152 1 88.5 534 LEU B CA 1
ATOM 9676 C C . LEU B 1 534 ? -9.883 -14.742 -5.875 1 88.5 534 LEU B C 1
ATOM 9678 O O . LEU B 1 534 ? -9.445 -15.891 -5.805 1 88.5 534 LEU B O 1
ATOM 9682 N N . ALA B 1 535 ? -9.812 -13.828 -4.922 1 67.12 535 ALA B N 1
ATOM 9683 C CA . ALA B 1 535 ? -9 -14.086 -3.732 1 67.12 535 ALA B CA 1
ATOM 9684 C C . ALA B 1 535 ? -9.516 -15.305 -2.975 1 67.12 535 ALA B C 1
ATOM 9686 O O . ALA B 1 535 ? -10.672 -15.711 -3.137 1 67.12 535 ALA B O 1
ATOM 9687 N N . PHE B 1 536 ? -8.727 -15.969 -2.215 1 62.91 536 PHE B N 1
ATOM 9688 C CA . PHE B 1 536 ? -8.68 -17 -1.188 1 62.91 536 PHE B CA 1
ATOM 9689 C C . PHE B 1 536 ? -8.891 -18.391 -1.797 1 62.91 536 PHE B C 1
ATOM 9691 O O . PHE B 1 536 ? -9.055 -19.375 -1.073 1 62.91 536 PHE B O 1
ATOM 9698 N N . ALA B 1 537 ? -8.297 -18.688 -2.822 1 59.22 537 ALA B N 1
ATOM 9699 C CA . ALA B 1 537 ? -8.219 -20.031 -3.395 1 59.22 537 ALA B CA 1
ATOM 9700 C C . ALA B 1 537 ? -9.414 -20.875 -2.971 1 59.22 537 ALA B C 1
ATOM 9702 O O . ALA B 1 537 ? -9.25 -22.016 -2.52 1 59.22 537 ALA B O 1
ATOM 9703 N N . ASP B 1 538 ? -10.648 -20.453 -3.129 1 72 538 ASP B N 1
ATOM 9704 C CA . ASP B 1 538 ? -11.82 -21.141 -2.617 1 72 538 ASP B CA 1
ATOM 9705 C C . ASP B 1 538 ? -12.336 -22.172 -3.629 1 72 538 ASP B C 1
ATOM 9707 O O . ASP B 1 538 ? -13.445 -22.688 -3.488 1 72 538 ASP B O 1
ATOM 9711 N N . ALA B 1 539 ? -11.469 -22.484 -4.617 1 84 539 ALA B N 1
ATOM 9712 C CA . ALA B 1 539 ? -11.758 -23.484 -5.641 1 84 539 ALA B CA 1
ATOM 9713 C C . ALA B 1 539 ? -13.062 -23.172 -6.367 1 84 539 ALA B C 1
ATOM 9715 O O . ALA B 1 539 ? -13.836 -24.062 -6.695 1 84 539 ALA B O 1
ATOM 9716 N N . ARG B 1 540 ? -13.398 -21.922 -6.523 1 88.81 540 ARG B N 1
ATOM 9717 C CA . ARG B 1 540 ? -14.57 -21.5 -7.293 1 88.81 540 ARG B CA 1
ATOM 9718 C C . ARG B 1 540 ? -14.156 -20.875 -8.617 1 88.81 540 ARG B C 1
ATOM 9720 O O . ARG B 1 540 ? -13.141 -20.188 -8.695 1 88.81 540 ARG B O 1
ATOM 9727 N N . PHE B 1 541 ? -15.031 -21.219 -9.555 1 93.12 541 PHE B N 1
ATOM 9728 C CA . PHE B 1 541 ? -14.914 -20.453 -10.797 1 93.12 541 PHE B CA 1
ATOM 9729 C C . PHE B 1 541 ? -15.547 -19.078 -10.656 1 93.12 541 PHE B C 1
ATOM 9731 O O . PHE B 1 541 ? -16.516 -18.906 -9.906 1 93.12 541 PHE B O 1
ATOM 9738 N N . THR B 1 542 ? -15.016 -18.141 -11.312 1 94.88 542 THR B N 1
ATOM 9739 C CA . THR B 1 542 ? -15.594 -16.812 -11.359 1 94.88 542 THR B CA 1
ATOM 9740 C C . THR B 1 542 ? -16.016 -16.453 -12.781 1 94.88 542 THR B C 1
ATOM 9742 O O . THR B 1 542 ? -15.25 -16.641 -13.727 1 94.88 542 THR B O 1
ATOM 9745 N N . VAL B 1 543 ? -17.219 -16.078 -12.93 1 96.31 543 VAL B N 1
ATOM 9746 C CA . VAL B 1 543 ? -17.688 -15.57 -14.211 1 96.31 543 VAL B CA 1
ATOM 9747 C C . VAL B 1 543 ? -17.828 -14.047 -14.133 1 96.31 543 VAL B C 1
ATOM 9749 O O . VAL B 1 543 ? -18.672 -13.531 -13.398 1 96.31 543 VAL B O 1
ATOM 9752 N N . PHE B 1 544 ? -17 -13.336 -14.867 1 97.44 544 PHE B N 1
ATOM 9753 C CA . PHE B 1 544 ? -17.141 -11.883 -14.992 1 97.44 544 PHE B CA 1
ATOM 9754 C C . PHE B 1 544 ? -18.156 -11.531 -16.062 1 97.44 544 PHE B C 1
ATOM 9756 O O . PHE B 1 544 ? -18 -11.906 -17.234 1 97.44 544 PHE B O 1
ATOM 9763 N N . ALA B 1 545 ? -19.234 -10.914 -15.656 1 98.44 545 ALA B N 1
ATOM 9764 C CA . ALA B 1 545 ? -20.156 -10.289 -16.594 1 98.44 545 ALA B CA 1
ATOM 9765 C C . ALA B 1 545 ? -19.734 -8.859 -16.906 1 98.44 545 ALA B C 1
ATOM 9767 O O . ALA B 1 545 ? -20.078 -7.93 -16.188 1 98.44 545 ALA B O 1
ATOM 9768 N N . CYS B 1 546 ? -19.016 -8.68 -17.984 1 98.38 546 CYS B N 1
ATOM 9769 C CA . CYS B 1 546 ? -18.609 -7.359 -18.453 1 98.38 546 CYS B CA 1
ATOM 9770 C C . CYS B 1 546 ? -19.719 -6.715 -19.281 1 98.38 546 CYS B C 1
ATOM 9772 O O . CYS B 1 546 ? -19.891 -7.047 -20.453 1 98.38 546 CYS B O 1
ATOM 9774 N N . THR B 1 547 ? -20.359 -5.762 -18.75 1 98.12 547 THR B N 1
ATOM 9775 C CA . THR B 1 547 ? -21.609 -5.301 -19.328 1 98.12 547 THR B CA 1
ATOM 9776 C C . THR B 1 547 ? -21.375 -4.145 -20.297 1 98.12 547 THR B C 1
ATOM 9778 O O . THR B 1 547 ? -22.266 -3.754 -21.047 1 98.12 547 THR B O 1
ATOM 9781 N N . GLY B 1 548 ? -20.109 -3.574 -20.266 1 97.62 548 GLY B N 1
ATOM 9782 C CA . GLY B 1 548 ? -19.859 -2.412 -21.109 1 97.62 548 GLY B CA 1
ATOM 9783 C C . GLY B 1 548 ? -20.766 -1.235 -20.766 1 97.62 548 GLY B C 1
ATOM 9784 O O . GLY B 1 548 ? -20.875 -0.858 -19.594 1 97.62 548 GLY B O 1
ATOM 9785 N N . LEU B 1 549 ? -21.375 -0.684 -21.828 1 97.38 549 LEU B N 1
ATOM 9786 C CA . LEU B 1 549 ? -22.25 0.474 -21.672 1 97.38 549 LEU B CA 1
ATOM 9787 C C . LEU B 1 549 ? -23.719 0.077 -21.797 1 97.38 549 LEU B C 1
ATOM 9789 O O . LEU B 1 549 ? -24.562 0.916 -22.109 1 97.38 549 LEU B O 1
ATOM 9793 N N . LEU B 1 550 ? -24 -1.18 -21.625 1 97.38 550 LEU B N 1
ATOM 9794 C CA . LEU B 1 550 ? -25.391 -1.628 -21.719 1 97.38 550 LEU B CA 1
ATOM 9795 C C . LEU B 1 550 ? -26.266 -0.909 -20.688 1 97.38 550 LEU B C 1
ATOM 9797 O O . LEU B 1 550 ? -25.828 -0.697 -19.547 1 97.38 550 LEU B O 1
ATOM 9801 N N . PRO B 1 551 ? -27.484 -0.549 -21.109 1 95.81 551 PRO B N 1
ATOM 9802 C CA . PRO B 1 551 ? -28.391 0.03 -20.125 1 95.81 551 PRO B CA 1
ATOM 9803 C C . PRO B 1 551 ? -28.766 -0.951 -19.016 1 95.81 551 PRO B C 1
ATOM 9805 O O . PRO B 1 551 ? -28.688 -2.166 -19.203 1 95.81 551 PRO B O 1
ATOM 9808 N N . THR B 1 552 ? -29.141 -0.476 -17.938 1 95.06 552 THR B N 1
ATOM 9809 C CA . THR B 1 552 ? -29.453 -1.293 -16.766 1 95.06 552 THR B CA 1
ATOM 9810 C C . THR B 1 552 ? -30.562 -2.297 -17.078 1 95.06 552 THR B C 1
ATOM 9812 O O . THR B 1 552 ? -30.562 -3.41 -16.547 1 95.06 552 THR B O 1
ATOM 9815 N N . SER B 1 553 ? -31.531 -1.902 -17.953 1 95 553 SER B N 1
ATOM 9816 C CA . SER B 1 553 ? -32.625 -2.801 -18.328 1 95 553 SER B CA 1
ATOM 9817 C C . SER B 1 553 ? -32.094 -4.059 -19 1 95 553 SER B C 1
ATOM 9819 O O . SER B 1 553 ? -32.562 -5.16 -18.75 1 95 553 SER B O 1
ATOM 9821 N N . GLU B 1 554 ? -31.078 -3.939 -19.766 1 95.88 554 GLU B N 1
ATOM 9822 C CA . GLU B 1 554 ? -30.469 -5.082 -20.453 1 95.88 554 GLU B CA 1
ATOM 9823 C C . GLU B 1 554 ? -29.672 -5.941 -19.484 1 95.88 554 GLU B C 1
ATOM 9825 O O . GLU B 1 554 ? -29.656 -7.168 -19.594 1 95.88 554 GLU B O 1
ATOM 9830 N N . ILE B 1 555 ? -28.969 -5.285 -18.594 1 96.69 555 ILE B N 1
ATOM 9831 C CA . ILE B 1 555 ? -28.219 -6.02 -17.578 1 96.69 555 ILE B CA 1
ATOM 9832 C C . ILE B 1 555 ? -29.188 -6.867 -16.75 1 96.69 555 ILE B C 1
ATOM 9834 O O . ILE B 1 555 ? -28.906 -8.039 -16.484 1 96.69 555 ILE B O 1
ATOM 9838 N N . LEU B 1 556 ? -30.344 -6.242 -16.375 1 95.12 556 LEU B N 1
ATOM 9839 C CA . LEU B 1 556 ? -31.359 -6.965 -15.625 1 95.12 556 LEU B CA 1
ATOM 9840 C C . LEU B 1 556 ? -31.938 -8.117 -16.438 1 95.12 556 LEU B C 1
ATOM 9842 O O . LEU B 1 556 ? -32.219 -9.188 -15.898 1 95.12 556 LEU B O 1
ATOM 9846 N N . GLY B 1 557 ? -32.094 -7.895 -17.734 1 94.88 557 GLY B N 1
ATOM 9847 C CA . GLY B 1 557 ? -32.531 -8.969 -18.625 1 94.88 557 GLY B CA 1
ATOM 9848 C C . GLY B 1 557 ? -31.547 -10.133 -18.641 1 94.88 557 GLY B C 1
ATOM 9849 O O . GLY B 1 557 ? -31.969 -11.297 -18.609 1 94.88 557 GLY B O 1
ATOM 9850 N N . PHE B 1 558 ? -30.328 -9.891 -18.688 1 95.81 558 PHE B N 1
ATOM 9851 C CA . PHE B 1 558 ? -29.281 -10.914 -18.625 1 95.81 558 PHE B CA 1
ATOM 9852 C C . PHE B 1 558 ? -29.391 -11.703 -17.328 1 95.81 558 PHE B C 1
ATOM 9854 O O . PHE B 1 558 ? -29.359 -12.938 -17.344 1 95.81 558 PHE B O 1
ATOM 9861 N N . LEU B 1 559 ? -29.484 -10.961 -16.203 1 94.62 559 LEU B N 1
ATOM 9862 C CA . LEU B 1 559 ? -29.594 -11.617 -14.906 1 94.62 559 LEU B CA 1
ATOM 9863 C C . LEU B 1 559 ? -30.812 -12.523 -14.852 1 94.62 559 LEU B C 1
ATOM 9865 O O . LEU B 1 559 ? -30.766 -13.617 -14.289 1 94.62 559 LEU B O 1
ATOM 9869 N N . LYS B 1 560 ? -31.922 -12.102 -15.43 1 93.06 560 LYS B N 1
ATOM 9870 C CA . LYS B 1 560 ? -33.125 -12.922 -15.508 1 93.06 560 LYS B CA 1
ATOM 9871 C C . LYS B 1 560 ? -32.875 -14.188 -16.328 1 93.06 560 LYS B C 1
ATOM 9873 O O . LYS B 1 560 ? -33.375 -15.258 -15.984 1 93.06 560 LYS B O 1
ATOM 9878 N N . HIS B 1 561 ? -32.125 -14.016 -17.359 1 94.06 561 HIS B N 1
ATOM 9879 C CA . HIS B 1 561 ? -31.797 -15.164 -18.188 1 94.06 561 HIS B CA 1
ATOM 9880 C C . HIS B 1 561 ? -30.938 -16.172 -17.438 1 94.06 561 HIS B C 1
ATOM 9882 O O . HIS B 1 561 ? -31.125 -17.375 -17.562 1 94.06 561 HIS B O 1
ATOM 9888 N N . VAL B 1 562 ? -29.984 -15.695 -16.703 1 93.5 562 VAL B N 1
ATOM 9889 C CA . VAL B 1 562 ? -29.109 -16.547 -15.906 1 93.5 562 VAL B CA 1
ATOM 9890 C C . VAL B 1 562 ? -29.953 -17.344 -14.898 1 93.5 562 VAL B C 1
ATOM 9892 O O . VAL B 1 562 ? -29.672 -18.516 -14.641 1 93.5 562 VAL B O 1
ATOM 9895 N N . ALA B 1 563 ? -31.016 -16.703 -14.398 1 90.38 563 ALA B N 1
ATOM 9896 C CA . ALA B 1 563 ? -31.844 -17.281 -13.344 1 90.38 563 ALA B CA 1
ATOM 9897 C C . ALA B 1 563 ? -32.906 -18.188 -13.922 1 90.38 563 ALA B C 1
ATOM 9899 O O . ALA B 1 563 ? -33.719 -18.781 -13.18 1 90.38 563 ALA B O 1
ATOM 9900 N N . ARG B 1 564 ? -32.969 -18.359 -15.141 1 90.88 564 ARG B N 1
ATOM 9901 C CA . ARG B 1 564 ? -34.094 -19.062 -15.766 1 90.88 564 ARG B CA 1
ATOM 9902 C C . ARG B 1 564 ? -34.188 -20.484 -15.227 1 90.88 564 ARG B C 1
ATOM 9904 O O . ARG B 1 564 ? -33.188 -21.109 -14.883 1 90.88 564 ARG B O 1
ATOM 9911 N N . PRO B 1 565 ? -35.406 -21 -15.234 1 87.81 565 PRO B N 1
ATOM 9912 C CA . PRO B 1 565 ? -35.594 -22.375 -14.781 1 87.81 565 PRO B CA 1
ATOM 9913 C C . PRO B 1 565 ? -34.812 -23.391 -15.633 1 87.81 565 PRO B C 1
ATOM 9915 O O . PRO B 1 565 ? -34.781 -23.25 -16.859 1 87.81 565 PRO B O 1
ATOM 9918 N N . GLY B 1 566 ? -34.125 -24.25 -15.023 1 85.31 566 GLY B N 1
ATOM 9919 C CA . GLY B 1 566 ? -33.375 -25.297 -15.719 1 85.31 566 GLY B CA 1
ATOM 9920 C C . GLY B 1 566 ? -31.984 -24.859 -16.109 1 85.31 566 GLY B C 1
ATOM 9921 O O . GLY B 1 566 ? -31.203 -25.656 -16.625 1 85.31 566 GLY B O 1
ATOM 9922 N N . GLY B 1 567 ? -31.766 -23.641 -15.898 1 88 567 GLY B N 1
ATOM 9923 C CA . GLY B 1 567 ? -30.438 -23.125 -16.219 1 88 567 GLY B CA 1
ATOM 9924 C C . GLY B 1 567 ? -29.391 -23.547 -15.211 1 88 567 GLY B C 1
ATOM 9925 O O . GLY B 1 567 ? -29.688 -24.203 -14.219 1 88 567 GLY B O 1
ATOM 9926 N N . LEU B 1 568 ? -28.156 -23.312 -15.555 1 87.88 568 LEU B N 1
ATOM 9927 C CA . LEU B 1 568 ? -27 -23.703 -14.766 1 87.88 568 LEU B CA 1
ATOM 9928 C C . LEU B 1 568 ? -27.141 -23.219 -13.328 1 87.88 568 LEU B C 1
ATOM 9930 O O . LEU B 1 568 ? -26.875 -23.969 -12.383 1 87.88 568 LEU B O 1
ATOM 9934 N N . HIS B 1 569 ? -27.547 -21.938 -13.164 1 84.5 569 HIS B N 1
ATOM 9935 C CA . HIS B 1 569 ? -27.672 -21.359 -11.836 1 84.5 569 HIS B CA 1
ATOM 9936 C C . HIS B 1 569 ? -28.641 -22.156 -10.969 1 84.5 569 HIS B C 1
ATOM 9938 O O . HIS B 1 569 ? -28.312 -22.484 -9.82 1 84.5 569 HIS B O 1
ATOM 9944 N N . GLN B 1 570 ? -29.766 -22.484 -11.445 1 82.31 570 GLN B N 1
ATOM 9945 C CA . GLN B 1 570 ? -30.766 -23.234 -10.695 1 82.31 570 GLN B CA 1
ATOM 9946 C C . GLN B 1 570 ? -30.281 -24.656 -10.414 1 82.31 570 GLN B C 1
ATOM 9948 O O . GLN B 1 570 ? -30.531 -25.203 -9.336 1 82.31 570 GLN B O 1
ATOM 9953 N N . GLN B 1 571 ? -29.656 -25.203 -11.352 1 82.62 571 GLN B N 1
ATOM 9954 C CA . GLN B 1 571 ? -29.156 -26.562 -11.18 1 82.62 571 GLN B CA 1
ATOM 9955 C C . GLN B 1 571 ? -28.109 -26.625 -10.078 1 82.62 571 GLN B C 1
ATOM 9957 O O . GLN B 1 571 ? -28.078 -27.578 -9.297 1 82.62 571 GLN B O 1
ATOM 9962 N N . LEU B 1 572 ? -27.266 -25.703 -10.086 1 81.19 572 LEU B N 1
ATOM 9963 C CA . LEU B 1 572 ? -26.219 -25.672 -9.078 1 81.19 572 LEU B CA 1
ATOM 9964 C C . LEU B 1 572 ? -26.797 -25.422 -7.691 1 81.19 572 LEU B C 1
ATOM 9966 O O . LEU B 1 572 ? -26.297 -25.953 -6.699 1 81.19 572 LEU B O 1
ATOM 9970 N N . ARG B 1 573 ? -27.75 -24.594 -7.578 1 73.88 573 ARG B N 1
ATOM 9971 C CA . ARG B 1 573 ? -28.391 -24.312 -6.301 1 73.88 573 ARG B CA 1
ATOM 9972 C C . ARG B 1 573 ? -29.141 -25.531 -5.773 1 73.88 573 ARG B C 1
ATOM 9974 O O . ARG B 1 573 ? -29.219 -25.734 -4.559 1 73.88 573 ARG B O 1
ATOM 9981 N N . SER B 1 574 ? -29.766 -26.25 -6.664 1 69.75 574 SER B N 1
ATOM 9982 C CA . SER B 1 574 ? -30.516 -27.438 -6.266 1 69.75 574 SER B CA 1
ATOM 9983 C C . SER B 1 574 ? -29.578 -28.516 -5.715 1 69.75 574 SER B C 1
ATOM 9985 O O . SER B 1 574 ? -29.938 -29.25 -4.801 1 69.75 574 SER B O 1
ATOM 9987 N N . LYS B 1 575 ? -28.531 -28.719 -6.273 1 64.31 575 LYS B N 1
ATOM 9988 C CA . LYS B 1 575 ? -27.562 -29.719 -5.82 1 64.31 575 LYS B CA 1
ATOM 9989 C C . LYS B 1 575 ? -26.938 -29.297 -4.496 1 64.31 575 LYS B C 1
ATOM 9991 O O . LYS B 1 575 ? -26.531 -30.156 -3.701 1 64.31 575 LYS B O 1
ATOM 9996 N N . HIS B 1 576 ? -26.719 -28.141 -4.395 1 56.41 576 HIS B N 1
ATOM 9997 C CA . HIS B 1 576 ? -26.156 -27.625 -3.154 1 56.41 576 HIS B CA 1
ATOM 9998 C C . HIS B 1 576 ? -27.125 -26.672 -2.459 1 56.41 576 HIS B C 1
ATOM 10000 O O . HIS B 1 576 ? -27 -25.453 -2.576 1 56.41 576 HIS B O 1
ATOM 10006 N N . PRO B 1 577 ? -28.375 -27.328 -2.135 1 44.34 577 PRO B N 1
ATOM 10007 C CA . PRO B 1 577 ? -29.344 -26.391 -1.537 1 44.34 577 PRO B CA 1
ATOM 10008 C C . PRO B 1 577 ? -28.688 -25.391 -0.586 1 44.34 577 PRO B C 1
ATOM 10010 O O . PRO B 1 577 ? -27.688 -25.719 0.063 1 44.34 577 PRO B O 1
ATOM 10013 N N . ALA B 1 578 ? -28.828 -24.219 -1.042 1 41.84 578 ALA B N 1
ATOM 10014 C CA . ALA B 1 578 ? -28.297 -23.062 -0.327 1 41.84 578 ALA B CA 1
ATOM 10015 C C . ALA B 1 578 ? -28.297 -23.312 1.181 1 41.84 578 ALA B C 1
ATOM 10017 O O . ALA B 1 578 ? -29.344 -23.5 1.783 1 41.84 578 ALA B O 1
ATOM 10018 N N . SER B 1 579 ? -27.562 -24.188 1.745 1 36.03 579 SER B N 1
ATOM 10019 C CA . SER B 1 579 ? -27.562 -23.812 3.154 1 36.03 579 SER B CA 1
ATOM 10020 C C . SER B 1 579 ? -27.875 -22.328 3.33 1 36.03 579 SER B C 1
ATOM 10022 O O . SER B 1 579 ? -27.625 -21.516 2.43 1 36.03 579 SER B O 1
ATOM 10024 N N . GLU B 1 580 ? -28.812 -21.953 4.168 1 33.47 580 GLU B N 1
ATOM 10025 C CA . GLU B 1 580 ? -29.172 -20.578 4.496 1 33.47 580 GLU B CA 1
ATOM 10026 C C . GLU B 1 580 ? -27.984 -19.625 4.273 1 33.47 580 GLU B C 1
ATOM 10028 O O . GLU B 1 580 ? -26.922 -19.797 4.875 1 33.47 580 GLU B O 1
ATOM 10033 N N . VAL B 1 581 ? -27.828 -19.281 3.156 1 35.31 581 VAL B N 1
ATOM 10034 C CA . VAL B 1 581 ? -26.891 -18.188 2.934 1 35.31 581 VAL B CA 1
ATOM 10035 C C . VAL B 1 581 ? -26.859 -17.266 4.156 1 35.31 581 VAL B C 1
ATOM 10037 O O . VAL B 1 581 ? -27.859 -16.594 4.457 1 35.31 581 VAL B O 1
ATOM 10040 N N . GLN B 1 582 ? -26.484 -17.812 5.207 1 35.44 582 GLN B N 1
ATOM 10041 C CA . GLN B 1 582 ? -26.281 -16.75 6.188 1 35.44 582 GLN B CA 1
ATOM 10042 C C . GLN B 1 582 ? -25.609 -15.539 5.551 1 35.44 582 GLN B C 1
ATOM 10044 O O . GLN B 1 582 ? -24.719 -15.68 4.723 1 35.44 582 GLN B O 1
ATOM 10049 N N . PRO B 1 583 ? -26.359 -14.523 5.332 1 33.97 583 PRO B N 1
ATOM 10050 C CA . PRO B 1 583 ? -25.688 -13.305 4.875 1 33.97 583 PRO B CA 1
ATOM 10051 C C . PRO B 1 583 ? -24.188 -13.305 5.195 1 33.97 583 PRO B C 1
ATOM 10053 O O . PRO B 1 583 ? -23.766 -13.859 6.219 1 33.97 583 PRO B O 1
ATOM 10056 N N . ASP B 1 584 ? -23.391 -13.352 4.207 1 32.62 584 ASP B N 1
ATOM 10057 C CA . ASP B 1 584 ? -21.938 -13.234 4.27 1 32.62 584 ASP B CA 1
ATOM 10058 C C . ASP B 1 584 ? -21.516 -12.367 5.449 1 32.62 584 ASP B C 1
ATOM 10060 O O . ASP B 1 584 ? -21.641 -11.141 5.402 1 32.62 584 ASP B O 1
ATOM 10064 N N . ARG B 1 585 ? -21.844 -12.695 6.582 1 33.38 585 ARG B N 1
ATOM 10065 C CA . ARG B 1 585 ? -21.172 -12.109 7.73 1 33.38 585 ARG B CA 1
ATOM 10066 C C . ARG B 1 585 ? -19.656 -12.07 7.516 1 33.38 585 ARG B C 1
ATOM 10068 O O . ARG B 1 585 ? -18.891 -12.094 8.477 1 33.38 585 ARG B O 1
ATOM 10075 N N . SER B 1 586 ? -19.312 -12.398 6.383 1 33.78 586 SER B N 1
ATOM 10076 C CA . SER B 1 586 ? -17.906 -12.555 6.043 1 33.78 586 SER B CA 1
ATOM 10077 C C . SER B 1 586 ? -17.125 -11.281 6.344 1 33.78 586 SER B C 1
ATOM 10079 O O . SER B 1 586 ? -15.922 -11.203 6.078 1 33.78 586 SER B O 1
ATOM 10081 N N . HIS B 1 587 ? -17.75 -10.305 6.27 1 33.94 587 HIS B N 1
ATOM 10082 C CA . HIS B 1 587 ? -16.875 -9.188 6.629 1 33.94 587 HIS B CA 1
ATOM 10083 C C . HIS B 1 587 ? -16.141 -9.469 7.938 1 33.94 587 HIS B C 1
ATOM 10085 O O . HIS B 1 587 ? -15.344 -8.641 8.398 1 33.94 587 HIS B O 1
ATOM 10091 N N . LEU B 1 588 ? -16.812 -10.211 8.898 1 31.58 588 LEU B N 1
ATOM 10092 C CA . LEU B 1 588 ? -16.141 -10.422 10.172 1 31.58 588 LEU B CA 1
ATOM 10093 C C . LEU B 1 588 ? -14.789 -11.102 9.961 1 31.58 588 LEU B C 1
ATOM 10095 O O . LEU B 1 588 ? -13.742 -10.5 10.203 1 31.58 588 LEU B O 1
ATOM 10099 N N . LEU B 1 589 ? -14.672 -12.516 10.758 1 29.84 589 LEU B N 1
ATOM 10100 C CA . LEU B 1 589 ? -13.391 -13.203 10.875 1 29.84 589 LEU B CA 1
ATOM 10101 C C . LEU B 1 589 ? -12.977 -13.82 9.539 1 29.84 589 LEU B C 1
ATOM 10103 O O . LEU B 1 589 ? -13.781 -14.484 8.883 1 29.84 589 LEU B O 1
ATOM 10107 N N . PRO B 1 590 ? -12.125 -13.383 8.852 1 30.92 590 PRO B N 1
ATOM 10108 C CA . PRO B 1 590 ? -11.289 -14.156 7.934 1 30.92 590 PRO B CA 1
ATOM 10109 C C . PRO B 1 590 ? -11.07 -15.594 8.406 1 30.92 590 PRO B C 1
ATOM 10111 O O . PRO B 1 590 ? -10.578 -15.812 9.516 1 30.92 590 PRO B O 1
ATOM 10114 N N . GLY B 1 591 ? -11.984 -16.641 8 1 32.44 591 GLY B N 1
ATOM 10115 C CA . GLY B 1 591 ? -11.75 -18.062 8.172 1 32.44 591 GLY B CA 1
ATOM 10116 C C . GLY B 1 591 ? -13.016 -18.906 8.094 1 32.44 591 GLY B C 1
ATOM 10117 O O . GLY B 1 591 ? -12.969 -20.125 8.219 1 32.44 591 GLY B O 1
ATOM 10118 N N . LEU B 1 592 ? -14.07 -18.391 8.68 1 33.97 592 LEU B N 1
ATOM 10119 C CA . LEU B 1 592 ? -15.031 -19.484 8.711 1 33.97 592 LEU B CA 1
ATOM 10120 C C . LEU B 1 592 ? -15.539 -19.797 7.309 1 33.97 592 LEU B C 1
ATOM 10122 O O . LEU B 1 592 ? -16.141 -18.938 6.652 1 33.97 592 LEU B O 1
ATOM 10126 N N . LEU B 1 593 ? -14.789 -20.656 6.66 1 38.53 593 LEU B N 1
ATOM 10127 C CA . LEU B 1 593 ? -15.141 -21.312 5.406 1 38.53 593 LEU B CA 1
ATOM 10128 C C . LEU B 1 593 ? -16.578 -21.797 5.434 1 38.53 593 LEU B C 1
ATOM 10130 O O . LEU B 1 593 ? -17 -22.484 6.371 1 38.53 593 LEU B O 1
ATOM 10134 N N . ASP B 1 594 ? -17.438 -21.125 4.914 1 42.62 594 ASP B N 1
ATOM 10135 C CA . ASP B 1 594 ? -18.719 -21.75 4.598 1 42.62 594 ASP B CA 1
ATOM 10136 C C . ASP B 1 594 ? -18.531 -23.062 3.855 1 42.62 594 ASP B C 1
ATOM 10138 O O . ASP B 1 594 ? -17.938 -23.094 2.773 1 42.62 594 ASP B O 1
ATOM 10142 N N . PRO B 1 595 ? -18.578 -24.156 4.477 1 43.91 595 PRO B N 1
ATOM 10143 C CA . PRO B 1 595 ? -18.422 -25.469 3.848 1 43.91 595 PRO B CA 1
ATOM 10144 C C . PRO B 1 595 ? -19.172 -25.578 2.529 1 43.91 595 PRO B C 1
ATOM 10146 O O . PRO B 1 595 ? -18.859 -26.453 1.709 1 43.91 595 PRO B O 1
ATOM 10149 N N . HIS B 1 596 ? -20.141 -24.781 2.314 1 52.28 596 HIS B N 1
ATOM 10150 C CA . HIS B 1 596 ? -20.891 -25.047 1.087 1 52.28 596 HIS B CA 1
ATOM 10151 C C . HIS B 1 596 ? -20.734 -23.891 0.101 1 52.28 596 HIS B C 1
ATOM 10153 O O . HIS B 1 596 ? -21.656 -23.094 -0.07 1 52.28 596 HIS B O 1
ATOM 10159 N N . ARG B 1 597 ? -19.531 -23.734 -0.304 1 61.97 597 ARG B N 1
ATOM 10160 C CA . ARG B 1 597 ? -19.328 -22.656 -1.265 1 61.97 597 ARG B CA 1
ATOM 10161 C C . ARG B 1 597 ? -19.75 -23.078 -2.664 1 61.97 597 ARG B C 1
ATOM 10163 O O . ARG B 1 597 ? -19.5 -24.203 -3.082 1 61.97 597 ARG B O 1
ATOM 10170 N N . PRO B 1 598 ? -20.609 -22.156 -3.283 1 74.56 598 PRO B N 1
ATOM 10171 C CA . PRO B 1 598 ? -20.984 -22.469 -4.66 1 74.56 598 PRO B CA 1
ATOM 10172 C C . PRO B 1 598 ? -19.781 -22.594 -5.598 1 74.56 598 PRO B C 1
ATOM 10174 O O . PRO B 1 598 ? -18.734 -22.016 -5.332 1 74.56 598 PRO B O 1
ATOM 10177 N N . VAL B 1 599 ? -19.922 -23.453 -6.523 1 82.19 599 VAL B N 1
ATOM 10178 C CA . VAL B 1 599 ? -18.875 -23.719 -7.504 1 82.19 599 VAL B CA 1
ATOM 10179 C C . VAL B 1 599 ? -18.609 -22.469 -8.336 1 82.19 599 VAL B C 1
ATOM 10181 O O . VAL B 1 599 ? -17.516 -22.281 -8.867 1 82.19 599 VAL B O 1
ATOM 10184 N N . LEU B 1 600 ? -19.672 -21.641 -8.414 1 87.56 600 LEU B N 1
ATOM 10185 C CA . LEU B 1 600 ? -19.609 -20.516 -9.336 1 87.56 600 LEU B CA 1
ATOM 10186 C C . LEU B 1 600 ? -19.891 -19.203 -8.617 1 87.56 600 LEU B C 1
ATOM 10188 O O . LEU B 1 600 ? -20.812 -19.125 -7.793 1 87.56 600 LEU B O 1
ATOM 10192 N N . GLN B 1 601 ? -19.078 -18.188 -8.922 1 89.19 601 GLN B N 1
ATOM 10193 C CA . GLN B 1 601 ? -19.328 -16.812 -8.5 1 89.19 601 GLN B CA 1
ATOM 10194 C C . GLN B 1 601 ? -19.531 -15.898 -9.703 1 89.19 601 GLN B C 1
ATOM 10196 O O . GLN B 1 601 ? -18.797 -15.984 -10.688 1 89.19 601 GLN B O 1
ATOM 10201 N N . LEU B 1 602 ? -20.578 -15.109 -9.609 1 93.25 602 LEU B N 1
ATOM 10202 C CA . LEU B 1 602 ? -20.844 -14.133 -10.656 1 93.25 602 LEU B CA 1
ATOM 10203 C C . LEU B 1 602 ? -20.391 -12.742 -10.242 1 93.25 602 LEU B C 1
ATOM 10205 O O . LEU B 1 602 ? -20.781 -12.242 -9.18 1 93.25 602 LEU B O 1
ATOM 10209 N N . VAL B 1 603 ? -19.5 -12.117 -11.008 1 95.88 603 VAL B N 1
ATOM 10210 C CA . VAL B 1 603 ? -18.953 -10.789 -10.75 1 95.88 603 VAL B CA 1
ATOM 10211 C C . VAL B 1 603 ? -19.344 -9.844 -11.883 1 95.88 603 VAL B C 1
ATOM 10213 O O . VAL B 1 603 ? -19.25 -10.195 -13.062 1 95.88 603 VAL B O 1
ATOM 10216 N N . GLY B 1 604 ? -19.875 -8.633 -11.523 1 98 604 GLY B N 1
ATOM 10217 C CA . GLY B 1 604 ? -20.266 -7.668 -12.539 1 98 604 GLY B CA 1
ATOM 10218 C C . GLY B 1 604 ? -19.297 -6.508 -12.656 1 98 604 GLY B C 1
ATOM 10219 O O . GLY B 1 604 ? -18.812 -5.984 -11.648 1 98 604 GLY B O 1
ATOM 10220 N N . ILE B 1 605 ? -18.938 -6.152 -13.914 1 98.56 605 ILE B N 1
ATOM 10221 C CA . ILE B 1 605 ? -18.141 -4.965 -14.195 1 98.56 605 ILE B CA 1
ATOM 10222 C C . ILE B 1 605 ? -18.812 -4.145 -15.297 1 98.56 605 ILE B C 1
ATOM 10224 O O . ILE B 1 605 ? -19.078 -4.656 -16.391 1 98.56 605 ILE B O 1
ATOM 10228 N N . THR B 1 606 ? -19.094 -2.904 -15.062 1 98.56 606 THR B N 1
ATOM 10229 C CA . THR B 1 606 ? -19.734 -2.02 -16.031 1 98.56 606 THR B CA 1
ATOM 10230 C C . THR B 1 606 ? -18.812 -0.848 -16.375 1 98.56 606 THR B C 1
ATOM 10232 O O . THR B 1 606 ? -17.922 -0.494 -15.602 1 98.56 606 THR B O 1
ATOM 10235 N N . MET B 1 607 ? -18.984 -0.262 -17.562 1 98.06 607 MET B N 1
ATOM 10236 C CA . MET B 1 607 ? -18.234 0.926 -17.969 1 98.06 607 MET B CA 1
ATOM 10237 C C . MET B 1 607 ? -18.938 2.195 -17.5 1 98.06 607 MET B C 1
ATOM 10239 O O . MET B 1 607 ? -18.391 3.295 -17.641 1 98.06 607 MET B O 1
ATOM 10243 N N . HIS B 1 608 ? -20.156 2.053 -16.938 1 97.19 608 HIS B N 1
ATOM 10244 C CA . HIS B 1 608 ? -20.828 3.223 -16.375 1 97.19 608 HIS B CA 1
ATOM 10245 C C . HIS B 1 608 ? -20.047 3.775 -15.188 1 97.19 608 HIS B C 1
ATOM 10247 O O . HIS B 1 608 ? -19.391 3.02 -14.461 1 97.19 608 HIS B O 1
ATOM 10253 N N . SER B 1 609 ? -20.156 5.066 -15.016 1 96.19 609 SER B N 1
ATOM 10254 C CA . SER B 1 609 ? -19.5 5.715 -13.883 1 96.19 609 SER B CA 1
ATOM 10255 C C . SER B 1 609 ? -20.156 5.332 -12.562 1 96.19 609 SER B C 1
ATOM 10257 O O . SER B 1 609 ? -21.375 5.176 -12.492 1 96.19 609 SER B O 1
ATOM 10259 N N . HIS B 1 610 ? -19.297 5.238 -11.508 1 96.31 610 HIS B N 1
ATOM 10260 C CA . HIS B 1 610 ? -19.844 4.906 -10.195 1 96.31 610 HIS B CA 1
ATOM 10261 C C . HIS B 1 610 ? -20.719 6.027 -9.656 1 96.31 610 HIS B C 1
ATOM 10263 O O . HIS B 1 610 ? -21.453 5.836 -8.688 1 96.31 610 HIS B O 1
ATOM 10269 N N . VAL B 1 611 ? -20.672 7.211 -10.281 1 93 611 VAL B N 1
ATOM 10270 C CA . VAL B 1 611 ? -21.516 8.312 -9.82 1 93 611 VAL B CA 1
ATOM 10271 C C . VAL B 1 611 ? -22.703 8.477 -10.766 1 93 611 VAL B C 1
ATOM 10273 O O . VAL B 1 611 ? -23.438 9.469 -10.68 1 93 611 VAL B O 1
ATOM 10276 N N . SER B 1 612 ? -22.906 7.527 -11.617 1 92.62 612 SER B N 1
ATOM 10277 C CA . SER B 1 612 ? -24.047 7.555 -12.531 1 92.62 612 SER B CA 1
ATOM 10278 C C . SER B 1 612 ? -25.375 7.453 -11.781 1 92.62 612 SER B C 1
ATOM 10280 O O . SER B 1 612 ? -25.562 6.535 -10.984 1 92.62 612 SER B O 1
ATOM 10282 N N . MET B 1 613 ? -26.312 8.305 -12.141 1 89.5 613 MET B N 1
ATOM 10283 C CA . MET B 1 613 ? -27.625 8.297 -11.484 1 89.5 613 MET B CA 1
ATOM 10284 C C . MET B 1 613 ? -28.469 7.133 -11.984 1 89.5 613 MET B C 1
ATOM 10286 O O . MET B 1 613 ? -29.297 6.594 -11.242 1 89.5 613 MET B O 1
ATOM 10290 N N . GLN B 1 614 ? -28.234 6.762 -13.18 1 88.19 614 GLN B N 1
ATOM 10291 C CA . GLN B 1 614 ? -28.938 5.609 -13.727 1 88.19 614 GLN B CA 1
ATOM 10292 C C . GLN B 1 614 ? -28.594 4.336 -12.961 1 88.19 614 GLN B C 1
ATOM 10294 O O . GLN B 1 614 ? -29.469 3.537 -12.641 1 88.19 614 GLN B O 1
ATOM 10299 N N . LEU B 1 615 ? -27.359 4.16 -12.75 1 92.69 615 LEU B N 1
ATOM 10300 C CA . LEU B 1 615 ? -26.922 2.994 -11.992 1 92.69 615 LEU B CA 1
ATOM 10301 C C . LEU B 1 615 ? -27.453 3.049 -10.562 1 92.69 615 LEU B C 1
ATOM 10303 O O . LEU B 1 615 ? -27.891 2.031 -10.023 1 92.69 615 LEU B O 1
ATOM 10307 N N . ALA B 1 616 ? -27.406 4.262 -10.008 1 91.56 616 ALA B N 1
ATOM 10308 C CA . ALA B 1 616 ? -27.891 4.438 -8.641 1 91.56 616 ALA B CA 1
ATOM 10309 C C . ALA B 1 616 ? -29.375 4.066 -8.531 1 91.56 616 ALA B C 1
ATOM 10311 O O . ALA B 1 616 ? -29.781 3.438 -7.555 1 91.56 616 ALA B O 1
ATOM 10312 N N . ALA B 1 617 ? -30.156 4.371 -9.516 1 90.31 617 ALA B N 1
ATOM 10313 C CA . ALA B 1 617 ? -31.594 4.141 -9.516 1 90.31 617 ALA B CA 1
ATOM 10314 C C . ALA B 1 617 ? -31.906 2.65 -9.594 1 90.31 617 ALA B C 1
ATOM 10316 O O . ALA B 1 617 ? -32.969 2.215 -9.164 1 90.31 617 ALA B O 1
ATOM 10317 N N . SER B 1 618 ? -30.969 1.872 -10.086 1 91.5 618 SER B N 1
ATOM 10318 C CA . SER B 1 618 ? -31.25 0.46 -10.336 1 91.5 618 SER B CA 1
ATOM 10319 C C . SER B 1 618 ? -30.484 -0.428 -9.359 1 91.5 618 SER B C 1
ATOM 10321 O O . SER B 1 618 ? -30.422 -1.646 -9.531 1 91.5 618 SER B O 1
ATOM 10323 N N . GLN B 1 619 ? -29.891 0.087 -8.352 1 89.38 619 GLN B N 1
ATOM 10324 C CA . GLN B 1 619 ? -28.938 -0.659 -7.535 1 89.38 619 GLN B CA 1
ATOM 10325 C C . GLN B 1 619 ? -29.625 -1.761 -6.746 1 89.38 619 GLN B C 1
ATOM 10327 O O . GLN B 1 619 ? -29.094 -2.861 -6.598 1 89.38 619 GLN B O 1
ATOM 10332 N N . THR B 1 620 ? -30.812 -1.512 -6.234 1 87.06 620 THR B N 1
ATOM 10333 C CA . THR B 1 620 ? -31.5 -2.5 -5.414 1 87.06 620 THR B CA 1
ATOM 10334 C C . THR B 1 620 ? -31.969 -3.678 -6.266 1 87.06 620 THR B C 1
ATOM 10336 O O . THR B 1 620 ? -32.25 -4.758 -5.738 1 87.06 620 THR B O 1
ATOM 10339 N N . ASP B 1 621 ? -32.125 -3.473 -7.598 1 89.06 621 ASP B N 1
ATOM 10340 C CA . ASP B 1 621 ? -32.438 -4.559 -8.516 1 89.06 621 ASP B CA 1
ATOM 10341 C C . ASP B 1 621 ? -31.203 -5.316 -8.953 1 89.06 621 ASP B C 1
ATOM 10343 O O . ASP B 1 621 ? -31.234 -6.531 -9.148 1 89.06 621 ASP B O 1
ATOM 10347 N N . LEU B 1 622 ? -30.141 -4.598 -9.094 1 92.38 622 LEU B N 1
ATOM 10348 C CA . LEU B 1 622 ? -28.906 -5.172 -9.617 1 92.38 622 LEU B CA 1
ATOM 10349 C C . LEU B 1 622 ? -28.172 -5.973 -8.539 1 92.38 622 LEU B C 1
ATOM 10351 O O . LEU B 1 622 ? -27.562 -6.996 -8.836 1 92.38 622 LEU B O 1
ATOM 10355 N N . CYS B 1 623 ? -28.266 -5.477 -7.324 1 90.12 623 CYS B N 1
ATOM 10356 C CA . CYS B 1 623 ? -27.5 -6.074 -6.238 1 90.12 623 CYS B CA 1
ATOM 10357 C C . CYS B 1 623 ? -28.391 -6.426 -5.062 1 90.12 623 CYS B C 1
ATOM 10359 O O . CYS B 1 623 ? -29.406 -5.77 -4.832 1 90.12 623 CYS B O 1
ATOM 10361 N N . CYS B 1 624 ? -27.953 -7.363 -4.375 1 79.88 624 CYS B N 1
ATOM 10362 C CA . CYS B 1 624 ? -28.672 -7.777 -3.18 1 79.88 624 CYS B CA 1
ATOM 10363 C C . CYS B 1 624 ? -28.047 -7.18 -1.926 1 79.88 624 CYS B C 1
ATOM 10365 O O . CYS B 1 624 ? -26.969 -7.594 -1.512 1 79.88 624 CYS B O 1
ATOM 10367 N N . TYR B 1 625 ? -28.688 -6.18 -1.313 1 73.81 625 TYR B N 1
ATOM 10368 C CA . TYR B 1 625 ? -28.188 -5.543 -0.103 1 73.81 625 TYR B CA 1
ATOM 10369 C C . TYR B 1 625 ? -28.844 -6.137 1.14 1 73.81 625 TYR B C 1
ATOM 10371 O O . TYR B 1 625 ? -28.344 -5.969 2.254 1 73.81 625 TYR B O 1
ATOM 10379 N N . SER B 1 626 ? -30.062 -6.715 0.946 1 64.88 626 SER B N 1
ATOM 10380 C CA . SER B 1 626 ? -30.859 -7.16 2.082 1 64.88 626 SER B CA 1
ATOM 10381 C C . SER B 1 626 ? -30.469 -8.562 2.521 1 64.88 626 SER B C 1
ATOM 10383 O O . SER B 1 626 ? -29.891 -9.328 1.74 1 64.88 626 SER B O 1
ATOM 10385 N N . THR B 1 627 ? -30.391 -8.688 3.914 1 55.47 627 THR B N 1
ATOM 10386 C CA . THR B 1 627 ? -30.234 -10.016 4.492 1 55.47 627 THR B CA 1
ATOM 10387 C C . THR B 1 627 ? -31.453 -10.883 4.195 1 55.47 627 THR B C 1
ATOM 10389 O O . THR B 1 627 ? -31.531 -12.031 4.629 1 55.47 627 THR B O 1
ATOM 10392 N N . ARG B 1 628 ? -32.469 -10.227 3.613 1 48.62 628 ARG B N 1
ATOM 10393 C CA . ARG B 1 628 ? -33.688 -11 3.457 1 48.62 628 ARG B CA 1
ATOM 10394 C C . ARG B 1 628 ? -33.469 -12.172 2.498 1 48.62 628 ARG B C 1
ATOM 10396 O O . ARG B 1 628 ? -32.531 -12.188 1.731 1 48.62 628 ARG B O 1
ATOM 10403 N N . ALA B 1 629 ? -34.312 -13.102 2.68 1 48.94 629 ALA B N 1
ATOM 10404 C CA . ALA B 1 629 ? -34.375 -14.367 1.958 1 48.94 629 ALA B CA 1
ATOM 10405 C C . ALA B 1 629 ? -34.25 -14.148 0.451 1 48.94 629 ALA B C 1
ATOM 10407 O O . ALA B 1 629 ? -35 -13.352 -0.115 1 48.94 629 ALA B O 1
ATOM 10408 N N . ILE B 1 630 ? -33.094 -14.32 -0.11 1 53.66 630 ILE B N 1
ATOM 10409 C CA . ILE B 1 630 ? -32.844 -14.281 -1.545 1 53.66 630 ILE B CA 1
ATOM 10410 C C . ILE B 1 630 ? -33.812 -15.188 -2.271 1 53.66 630 ILE B C 1
ATOM 10412 O O . ILE B 1 630 ? -33.938 -16.375 -1.954 1 53.66 630 ILE B O 1
ATOM 10416 N N . ASP B 1 631 ? -34.844 -14.555 -2.953 1 62.16 631 ASP B N 1
ATOM 10417 C CA . ASP B 1 631 ? -35.656 -15.328 -3.871 1 62.16 631 ASP B CA 1
ATOM 10418 C C . ASP B 1 631 ? -34.812 -16.156 -4.824 1 62.16 631 ASP B C 1
ATOM 10420 O O . ASP B 1 631 ? -33.938 -15.609 -5.516 1 62.16 631 ASP B O 1
ATOM 10424 N N . ALA B 1 632 ? -34.938 -17.453 -4.691 1 60.03 632 ALA B N 1
ATOM 10425 C CA . ALA B 1 632 ? -34.156 -18.406 -5.488 1 60.03 632 ALA B CA 1
ATOM 10426 C C . ALA B 1 632 ? -34.281 -18.109 -6.977 1 60.03 632 ALA B C 1
ATOM 10428 O O . ALA B 1 632 ? -33.469 -18.531 -7.781 1 60.03 632 ALA B O 1
ATOM 10429 N N . ASN B 1 633 ? -35.281 -17.391 -7.281 1 71.81 633 ASN B N 1
ATOM 10430 C CA . ASN B 1 633 ? -35.531 -17.172 -8.703 1 71.81 633 ASN B CA 1
ATOM 10431 C C . ASN B 1 633 ? -34.938 -15.852 -9.18 1 71.81 633 ASN B C 1
ATOM 10433 O O . ASN B 1 633 ? -35.125 -15.438 -10.32 1 71.81 633 ASN B O 1
ATOM 10437 N N . VAL B 1 634 ? -34.188 -15.359 -8.312 1 79.62 634 VAL B N 1
ATOM 10438 C CA . VAL B 1 634 ? -33.625 -14.07 -8.68 1 79.62 634 VAL B CA 1
ATOM 10439 C C . VAL B 1 634 ? -32.094 -14.133 -8.523 1 79.62 634 VAL B C 1
ATOM 10441 O O . VAL B 1 634 ? -31.578 -14.68 -7.543 1 79.62 634 VAL B O 1
ATOM 10444 N N . VAL B 1 635 ? -31.438 -13.828 -9.617 1 87.12 635 VAL B N 1
ATOM 10445 C CA . VAL B 1 635 ? -30 -13.68 -9.555 1 87.12 635 VAL B CA 1
ATOM 10446 C C . VAL B 1 635 ? -29.625 -12.195 -9.484 1 87.12 635 VAL B C 1
ATOM 10448 O O . VAL B 1 635 ? -30.156 -11.383 -10.242 1 87.12 635 VAL B O 1
ATOM 10451 N N . GLN B 1 636 ? -28.891 -11.789 -8.492 1 89.88 636 GLN B N 1
ATOM 10452 C CA . GLN B 1 636 ? -28.328 -10.453 -8.32 1 89.88 636 GLN B CA 1
ATOM 10453 C C . GLN B 1 636 ? -26.828 -10.523 -8.047 1 89.88 636 GLN B C 1
ATOM 10455 O O . GLN B 1 636 ? -26.312 -11.57 -7.633 1 89.88 636 GLN B O 1
ATOM 10460 N N . PHE B 1 637 ? -26.188 -9.469 -8.375 1 92.38 637 PHE B N 1
ATOM 10461 C CA . PHE B 1 637 ? -24.766 -9.414 -8.055 1 92.38 637 PHE B CA 1
ATOM 10462 C C . PHE B 1 637 ? -24.547 -9.234 -6.555 1 92.38 637 PHE B C 1
ATOM 10464 O O . PHE B 1 637 ? -25.375 -8.609 -5.879 1 92.38 637 PHE B O 1
ATOM 10471 N N . ASN B 1 638 ? -23.531 -9.875 -6.043 1 90.31 638 ASN B N 1
ATOM 10472 C CA . ASN B 1 638 ? -23.016 -9.492 -4.727 1 90.31 638 ASN B CA 1
ATOM 10473 C C . ASN B 1 638 ? -22.484 -8.062 -4.719 1 90.31 638 ASN B C 1
ATOM 10475 O O . ASN B 1 638 ? -21.641 -7.707 -5.543 1 90.31 638 ASN B O 1
ATOM 10479 N N . PRO B 1 639 ? -22.953 -7.195 -3.789 1 92.94 639 PRO B N 1
ATOM 10480 C CA . PRO B 1 639 ? -22.5 -5.805 -3.771 1 92.94 639 PRO B CA 1
ATOM 10481 C C . PRO B 1 639 ? -20.969 -5.688 -3.674 1 92.94 639 PRO B C 1
ATOM 10483 O O . PRO B 1 639 ? -20.391 -4.699 -4.129 1 92.94 639 PRO B O 1
ATOM 10486 N N . ASP B 1 640 ? -20.266 -6.668 -3.123 1 91.88 640 ASP B N 1
ATOM 10487 C CA . ASP B 1 640 ? -18.812 -6.656 -3.027 1 91.88 640 ASP B CA 1
ATOM 10488 C C . ASP B 1 640 ? -18.172 -6.832 -4.402 1 91.88 640 ASP B C 1
ATOM 10490 O O . ASP B 1 640 ? -17 -6.492 -4.594 1 91.88 640 ASP B O 1
ATOM 10494 N N . TRP B 1 641 ? -19 -7.363 -5.336 1 94.12 641 TRP B N 1
ATOM 10495 C CA . TRP B 1 641 ? -18.422 -7.73 -6.621 1 94.12 641 TRP B CA 1
ATOM 10496 C C . TRP B 1 641 ? -19.219 -7.117 -7.773 1 94.12 641 TRP B C 1
ATOM 10498 O O . TRP B 1 641 ? -19.406 -7.758 -8.812 1 94.12 641 TRP B O 1
ATOM 10508 N N . TRP B 1 642 ? -19.844 -6.012 -7.523 1 96.75 642 TRP B N 1
ATOM 10509 C CA . TRP B 1 642 ? -20.375 -5.109 -8.531 1 96.75 642 TRP B CA 1
ATOM 10510 C C . TRP B 1 642 ? -19.516 -3.863 -8.672 1 96.75 642 TRP B C 1
ATOM 10512 O O . TRP B 1 642 ? -19.406 -3.066 -7.738 1 96.75 642 TRP B O 1
ATOM 10522 N N . MET B 1 643 ? -18.906 -3.789 -9.906 1 97.88 643 MET B N 1
ATOM 10523 C CA . MET B 1 643 ? -17.812 -2.844 -10.016 1 97.88 643 MET B CA 1
ATOM 10524 C C . MET B 1 643 ? -17.984 -1.947 -11.242 1 97.88 643 MET B C 1
ATOM 10526 O O . MET B 1 643 ? -18.656 -2.322 -12.203 1 97.88 643 MET B O 1
ATOM 10530 N N . CYS B 1 644 ? -17.406 -0.766 -11.18 1 98.5 644 CYS B N 1
ATOM 10531 C CA . CYS B 1 644 ? -17.391 0.192 -12.281 1 98.5 644 CYS B CA 1
ATOM 10532 C C . CYS B 1 644 ? -15.977 0.372 -12.828 1 98.5 644 CYS B C 1
ATOM 10534 O O . CYS B 1 644 ? -15.062 0.725 -12.094 1 98.5 644 CYS B O 1
ATOM 10536 N N . ASP B 1 645 ? -15.82 0.072 -14.141 1 98.19 645 ASP B N 1
ATOM 10537 C CA . ASP B 1 645 ? -14.547 0.292 -14.828 1 98.19 645 ASP B CA 1
ATOM 10538 C C . ASP B 1 645 ? -14.406 1.747 -15.266 1 98.19 645 ASP B C 1
ATOM 10540 O O . ASP B 1 645 ? -14.359 2.035 -16.469 1 98.19 645 ASP B O 1
ATOM 10544 N N . ASP B 1 646 ? -14.242 2.67 -14.312 1 96.88 646 ASP B N 1
ATOM 10545 C CA . ASP B 1 646 ? -14.281 4.102 -14.602 1 96.88 646 ASP B CA 1
ATOM 10546 C C . ASP B 1 646 ? -13.062 4.812 -14.016 1 96.88 646 ASP B C 1
ATOM 10548 O O . ASP B 1 646 ? -13.102 6.016 -13.75 1 96.88 646 ASP B O 1
ATOM 10552 N N . ARG B 1 647 ? -12.039 4.074 -13.742 1 94.69 647 ARG B N 1
ATOM 10553 C CA . ARG B 1 647 ? -10.781 4.656 -13.266 1 94.69 647 ARG B CA 1
ATOM 10554 C C . ARG B 1 647 ? -9.688 4.527 -14.32 1 94.69 647 ARG B C 1
ATOM 10556 O O . ARG B 1 647 ? -9.211 3.424 -14.594 1 94.69 647 ARG B O 1
ATOM 10563 N N . ALA B 1 648 ? -9.305 5.637 -14.82 1 92.75 648 ALA B N 1
ATOM 10564 C CA . ALA B 1 648 ? -8.266 5.645 -15.844 1 92.75 648 ALA B CA 1
ATOM 10565 C C . ALA B 1 648 ? -6.93 5.16 -15.281 1 92.75 648 ALA B C 1
ATOM 10567 O O . ALA B 1 648 ? -6.695 5.238 -14.07 1 92.75 648 ALA B O 1
ATOM 10568 N N . SER B 1 649 ? -6.133 4.582 -16.141 1 93.5 649 SER B N 1
ATOM 10569 C CA . SER B 1 649 ? -4.797 4.121 -15.773 1 93.5 649 SER B CA 1
ATOM 10570 C C . SER B 1 649 ? -3.82 4.293 -16.938 1 93.5 649 SER B C 1
ATOM 10572 O O . SER B 1 649 ? -4.234 4.5 -18.078 1 93.5 649 SER B O 1
ATOM 10574 N N . LEU B 1 650 ? -2.59 4.332 -16.641 1 92.38 650 LEU B N 1
ATOM 10575 C CA . LEU B 1 650 ? -1.584 4.289 -17.688 1 92.38 650 LEU B CA 1
ATOM 10576 C C . LEU B 1 650 ? -1.598 2.938 -18.391 1 92.38 650 LEU B C 1
ATOM 10578 O O . LEU B 1 650 ? -1.727 1.895 -17.75 1 92.38 650 LEU B O 1
ATOM 10582 N N . SER B 1 651 ? -1.479 3 -19.641 1 88.75 651 SER B N 1
ATOM 10583 C CA . SER B 1 651 ? -1.405 1.759 -20.406 1 88.75 651 SER B CA 1
ATOM 10584 C C . SER B 1 651 ? -0.026 1.119 -20.297 1 88.75 651 SER B C 1
ATOM 10586 O O . SER B 1 651 ? 0.992 1.783 -20.5 1 88.75 651 SER B O 1
ATOM 10588 N N . PRO B 1 652 ? 0.021 -0.093 -19.922 1 86 652 PRO B N 1
ATOM 10589 C CA . PRO B 1 652 ? 1.327 -0.755 -19.969 1 86 652 PRO B CA 1
ATOM 10590 C C . PRO B 1 652 ? 1.792 -1.067 -21.391 1 86 652 PRO B C 1
ATOM 10592 O O . PRO B 1 652 ? 2.955 -1.426 -21.594 1 86 652 PRO B O 1
ATOM 10595 N N . TYR B 1 653 ? 0.909 -0.891 -22.312 1 79.69 653 TYR B N 1
ATOM 10596 C CA . TYR B 1 653 ? 1.188 -1.23 -23.703 1 79.69 653 TYR B CA 1
ATOM 10597 C C . TYR B 1 653 ? 1.601 0.005 -24.5 1 79.69 653 TYR B C 1
ATOM 10599 O O . TYR B 1 653 ? 0.941 1.045 -24.438 1 79.69 653 TYR B O 1
ATOM 10607 N N . PRO B 1 654 ? 2.754 -0.076 -25.188 1 72.31 654 PRO B N 1
ATOM 10608 C CA . PRO B 1 654 ? 3.076 1.06 -26.062 1 72.31 654 PRO B CA 1
ATOM 10609 C C . PRO B 1 654 ? 2.053 1.256 -27.172 1 72.31 654 PRO B C 1
ATOM 10611 O O . PRO B 1 654 ? 1.464 0.285 -27.656 1 72.31 654 PRO B O 1
ATOM 10614 N N . ASP B 1 655 ? 1.817 2.506 -27.453 1 69.06 655 ASP B N 1
ATOM 10615 C CA . ASP B 1 655 ? 0.917 2.758 -28.578 1 69.06 655 ASP B CA 1
ATOM 10616 C C . ASP B 1 655 ? 1.582 2.402 -29.906 1 69.06 655 ASP B C 1
ATOM 10618 O O . ASP B 1 655 ? 2.65 1.785 -29.938 1 69.06 655 ASP B O 1
ATOM 10622 N N . GLN B 1 656 ? 0.894 2.664 -31 1 60.97 656 GLN B N 1
ATOM 10623 C CA . GLN B 1 656 ? 1.385 2.318 -32.344 1 60.97 656 GLN B CA 1
ATOM 10624 C C . GLN B 1 656 ? 2.725 2.992 -32.625 1 60.97 656 GLN B C 1
ATOM 10626 O O . GLN B 1 656 ? 3.537 2.473 -33.375 1 60.97 656 GLN B O 1
ATOM 10631 N N . MET B 1 657 ? 2.902 4.117 -31.922 1 61.88 657 MET B N 1
ATOM 10632 C CA . MET B 1 657 ? 4.148 4.855 -32.125 1 61.88 657 MET B CA 1
ATOM 10633 C C . MET B 1 657 ? 5.137 4.562 -30.984 1 61.88 657 MET B C 1
ATOM 10635 O O . MET B 1 657 ? 6.164 5.227 -30.875 1 61.88 657 MET B O 1
ATOM 10639 N N . GLY B 1 658 ? 4.672 3.672 -30.156 1 66.94 658 GLY B N 1
ATOM 10640 C CA . GLY B 1 658 ? 5.574 3.277 -29.078 1 66.94 658 GLY B CA 1
ATOM 10641 C C . GLY B 1 658 ? 5.547 4.227 -27.906 1 66.94 658 GLY B C 1
ATOM 10642 O O . GLY B 1 658 ? 6.43 4.184 -27.047 1 66.94 658 GLY B O 1
ATOM 10643 N N . LYS B 1 659 ? 4.566 5.062 -27.938 1 71.56 659 LYS B N 1
ATOM 10644 C CA . LYS B 1 659 ? 4.492 6.062 -26.875 1 71.56 659 LYS B CA 1
ATOM 10645 C C . LYS B 1 659 ? 3.543 5.613 -25.766 1 71.56 659 LYS B C 1
ATOM 10647 O O . LYS B 1 659 ? 2.621 4.832 -26 1 71.56 659 LYS B O 1
ATOM 10652 N N . PRO B 1 660 ? 3.918 6.121 -24.547 1 77.06 660 PRO B N 1
ATOM 10653 C CA . PRO B 1 660 ? 2.971 5.84 -23.469 1 77.06 660 PRO B CA 1
ATOM 10654 C C . PRO B 1 660 ? 1.579 6.406 -23.734 1 77.06 660 PRO B C 1
ATOM 10656 O O . PRO B 1 660 ? 1.446 7.426 -24.422 1 77.06 660 PRO B O 1
ATOM 10659 N N . SER B 1 661 ? 0.577 5.648 -23.312 1 84.94 661 SER B N 1
ATOM 10660 C CA . SER B 1 661 ? -0.817 6.051 -23.469 1 84.94 661 SER B CA 1
ATOM 10661 C C . SER B 1 661 ? -1.613 5.777 -22.188 1 84.94 661 SER B C 1
ATOM 10663 O O . SER B 1 661 ? -1.048 5.383 -21.172 1 84.94 661 SER B O 1
ATOM 10665 N N . MET B 1 662 ? -2.879 6.16 -22.234 1 89.06 662 MET B N 1
ATOM 10666 C CA . MET B 1 662 ? -3.748 5.957 -21.078 1 89.06 662 MET B CA 1
ATOM 10667 C C . MET B 1 662 ? -4.961 5.109 -21.453 1 89.06 662 MET B C 1
ATOM 10669 O O . MET B 1 662 ? -5.387 5.105 -22.609 1 89.06 662 MET B O 1
ATOM 10673 N N . LEU B 1 663 ? -5.48 4.414 -20.531 1 91.75 663 LEU B N 1
ATOM 10674 C CA . LEU B 1 663 ? -6.738 3.676 -20.625 1 91.75 663 LEU B CA 1
ATOM 10675 C C . LEU B 1 663 ? -7.824 4.34 -19.781 1 91.75 663 LEU B C 1
ATOM 10677 O O . LEU B 1 663 ? -7.586 4.707 -18.625 1 91.75 663 LEU B O 1
ATOM 10681 N N . VAL B 1 664 ? -8.969 4.535 -20.391 1 92.44 664 VAL B N 1
ATOM 10682 C CA . VAL B 1 664 ? -10.078 5.164 -19.688 1 92.44 664 VAL B CA 1
ATOM 10683 C C . VAL B 1 664 ? -10.867 4.109 -18.906 1 92.44 664 VAL B C 1
ATOM 10685 O O . VAL B 1 664 ? -11.312 4.359 -17.781 1 92.44 664 VAL B O 1
ATOM 10688 N N . HIS B 1 665 ? -11.109 2.996 -19.578 1 96 665 HIS B N 1
ATOM 10689 C CA . HIS B 1 665 ? -11.742 1.819 -19 1 96 665 HIS B CA 1
ATOM 10690 C C . HIS B 1 665 ? -10.812 0.61 -19.047 1 96 665 HIS B C 1
ATOM 10692 O O . HIS B 1 665 ? -11.016 -0.303 -19.844 1 96 665 HIS B O 1
ATOM 10698 N N . PRO B 1 666 ? -9.922 0.557 -18.125 1 95.69 666 PRO B N 1
ATOM 10699 C CA . PRO B 1 666 ? -8.797 -0.377 -18.234 1 95.69 666 PRO B CA 1
ATOM 10700 C C . PRO B 1 666 ? -9.25 -1.831 -18.359 1 95.69 666 PRO B C 1
ATOM 10702 O O . PRO B 1 666 ? -8.734 -2.574 -19.203 1 95.69 666 PRO B O 1
ATOM 10705 N N . ALA B 1 667 ? -10.164 -2.332 -17.531 1 96.88 667 ALA B N 1
ATOM 10706 C CA . ALA B 1 667 ? -10.578 -3.73 -17.594 1 96.88 667 ALA B CA 1
ATOM 10707 C C . ALA B 1 667 ? -11.156 -4.07 -18.969 1 96.88 667 ALA B C 1
ATOM 10709 O O . ALA B 1 667 ? -10.688 -5 -19.625 1 96.88 667 ALA B O 1
ATOM 10710 N N . HIS B 1 668 ? -12.133 -3.279 -19.453 1 96.5 668 HIS B N 1
ATOM 10711 C CA . HIS B 1 668 ? -12.789 -3.545 -20.719 1 96.5 668 HIS B CA 1
ATOM 10712 C C . HIS B 1 668 ? -11.82 -3.398 -21.891 1 96.5 668 HIS B C 1
ATOM 10714 O O . HIS B 1 668 ? -11.859 -4.184 -22.844 1 96.5 668 HIS B O 1
ATOM 10720 N N . GLU B 1 669 ? -10.945 -2.385 -21.812 1 93.44 669 GLU B N 1
ATOM 10721 C CA . GLU B 1 669 ? -10.016 -2.119 -22.906 1 93.44 669 GLU B CA 1
ATOM 10722 C C . GLU B 1 669 ? -8.922 -3.178 -22.969 1 93.44 669 GLU B C 1
ATOM 10724 O O . GLU B 1 669 ? -8.625 -3.709 -24.031 1 93.44 669 GLU B O 1
ATOM 10729 N N . LYS B 1 670 ? -8.32 -3.516 -21.844 1 91.94 670 LYS B N 1
ATOM 10730 C CA . LYS B 1 670 ? -7.297 -4.555 -21.797 1 91.94 670 LYS B CA 1
ATOM 10731 C C . LYS B 1 670 ? -7.867 -5.906 -22.219 1 91.94 670 LYS B C 1
ATOM 10733 O O . LYS B 1 670 ? -7.18 -6.703 -22.859 1 91.94 670 LYS B O 1
ATOM 10738 N N . TRP B 1 671 ? -9.148 -6.152 -21.828 1 93.06 671 TRP B N 1
ATOM 10739 C CA . TRP B 1 671 ? -9.773 -7.445 -22.078 1 93.06 671 TRP B CA 1
ATOM 10740 C C . TRP B 1 671 ? -10.438 -7.477 -23.453 1 93.06 671 TRP B C 1
ATOM 10742 O O . TRP B 1 671 ? -10.984 -8.508 -23.859 1 93.06 671 TRP B O 1
ATOM 10752 N N . ARG B 1 672 ? -10.469 -6.34 -24.141 1 90.06 672 ARG B N 1
ATOM 10753 C CA . ARG B 1 672 ? -11.023 -6.172 -25.484 1 90.06 672 ARG B CA 1
ATOM 10754 C C . ARG B 1 672 ? -12.516 -6.508 -25.5 1 90.06 672 ARG B C 1
ATOM 10756 O O . ARG B 1 672 ? -12.977 -7.246 -26.375 1 90.06 672 ARG B O 1
ATOM 10763 N N . VAL B 1 673 ? -13.18 -6.035 -24.562 1 94.31 673 VAL B N 1
ATOM 10764 C CA . VAL B 1 673 ? -14.625 -6.191 -24.469 1 94.31 673 VAL B CA 1
ATOM 10765 C C . VAL B 1 673 ? -15.32 -5.105 -25.281 1 94.31 673 VAL B C 1
ATOM 10767 O O . VAL B 1 673 ? -15 -3.922 -25.141 1 94.31 673 VAL B O 1
ATOM 10770 N N . ASP B 1 674 ? -16.234 -5.5 -26.125 1 93.19 674 ASP B N 1
ATOM 10771 C CA . ASP B 1 674 ? -17.047 -4.535 -26.859 1 93.19 674 ASP B CA 1
ATOM 10772 C C . ASP B 1 674 ? -17.984 -3.779 -25.922 1 93.19 674 ASP B C 1
ATOM 10774 O O . ASP B 1 674 ? -18.797 -4.391 -25.234 1 93.19 674 ASP B O 1
ATOM 10778 N N . PRO B 1 675 ? -17.875 -2.482 -25.922 1 96.38 675 PRO B N 1
ATOM 10779 C CA . PRO B 1 675 ? -18.672 -1.694 -24.984 1 96.38 675 PRO B CA 1
ATOM 10780 C C . PRO B 1 675 ? -20.172 -1.86 -25.188 1 96.38 675 PRO B C 1
ATOM 10782 O O . PRO B 1 675 ? -20.953 -1.663 -24.266 1 96.38 675 PRO B O 1
ATOM 10785 N N . ASN B 1 676 ? -20.609 -2.238 -26.359 1 96 676 ASN B N 1
ATOM 10786 C CA . ASN B 1 676 ? -22.031 -2.273 -26.688 1 96 676 ASN B CA 1
ATOM 10787 C C . ASN B 1 676 ? -22.594 -3.688 -26.578 1 96 676 ASN B C 1
ATOM 10789 O O . ASN B 1 676 ? -23.812 -3.875 -26.562 1 96 676 ASN B O 1
ATOM 10793 N N . ARG B 1 677 ? -21.734 -4.66 -26.5 1 96.19 677 ARG B N 1
ATOM 10794 C CA . ARG B 1 677 ? -22.219 -6.039 -26.453 1 96.19 677 ARG B CA 1
ATOM 10795 C C . ARG B 1 677 ? -21.797 -6.727 -25.156 1 96.19 677 ARG B C 1
ATOM 10797 O O . ARG B 1 677 ? -22.344 -7.77 -24.797 1 96.19 677 ARG B O 1
ATOM 10804 N N . GLY B 1 678 ? -20.812 -6.191 -24.531 1 96.62 678 GLY B N 1
ATOM 10805 C CA . GLY B 1 678 ? -20.266 -6.84 -23.344 1 96.62 678 GLY B CA 1
ATOM 10806 C C . GLY B 1 678 ? -19.594 -8.164 -23.641 1 96.62 678 GLY B C 1
ATOM 10807 O O . GLY B 1 678 ? -19.203 -8.43 -24.781 1 96.62 678 GLY B O 1
ATOM 10808 N N . ALA B 1 679 ? -19.328 -8.938 -22.594 1 96.81 679 ALA B N 1
ATOM 10809 C CA . ALA B 1 679 ? -18.703 -10.25 -22.703 1 96.81 679 ALA B CA 1
ATOM 10810 C C . ALA B 1 679 ? -18.781 -11.008 -21.391 1 96.81 679 ALA B C 1
ATOM 10812 O O . ALA B 1 679 ? -19.031 -10.414 -20.328 1 96.81 679 ALA B O 1
ATOM 10813 N N . LEU B 1 680 ? -18.766 -12.297 -21.5 1 96.69 680 LEU B N 1
ATOM 10814 C CA . LEU B 1 680 ? -18.594 -13.156 -20.328 1 96.69 680 LEU B CA 1
ATOM 10815 C C . LEU B 1 680 ? -17.188 -13.75 -20.297 1 96.69 680 LEU B C 1
ATOM 10817 O O . LEU B 1 680 ? -16.688 -14.227 -21.312 1 96.69 680 LEU B O 1
ATOM 10821 N N . VAL B 1 681 ? -16.516 -13.594 -19.156 1 96.62 681 VAL B N 1
ATOM 10822 C CA . VAL B 1 681 ? -15.195 -14.164 -18.969 1 96.62 681 VAL B CA 1
ATOM 10823 C C . VAL B 1 681 ? -15.219 -15.172 -17.812 1 96.62 681 VAL B C 1
ATOM 10825 O O . VAL B 1 681 ? -15.43 -14.797 -16.656 1 96.62 681 VAL B O 1
ATOM 10828 N N . VAL B 1 682 ? -15.055 -16.453 -18.078 1 96.06 682 VAL B N 1
ATOM 10829 C CA . VAL B 1 682 ? -14.984 -17.5 -17.062 1 96.06 682 VAL B CA 1
ATOM 10830 C C . VAL B 1 682 ? -13.531 -17.688 -16.625 1 96.06 682 VAL B C 1
ATOM 10832 O O . VAL B 1 682 ? -12.648 -17.938 -17.453 1 96.06 682 VAL B O 1
ATOM 10835 N N . VAL B 1 683 ? -13.289 -17.531 -15.398 1 96.31 683 VAL B N 1
ATOM 10836 C CA . VAL B 1 683 ? -11.945 -17.641 -14.852 1 96.31 683 VAL B CA 1
ATOM 10837 C C . VAL B 1 683 ? -11.867 -18.828 -13.891 1 96.31 683 VAL B C 1
ATOM 10839 O O . VAL B 1 683 ? -12.75 -19 -13.039 1 96.31 683 VAL B O 1
ATOM 10842 N N . ARG B 1 684 ? -10.836 -19.578 -14.062 1 95.44 684 ARG B N 1
ATOM 10843 C CA . ARG B 1 684 ? -10.562 -20.719 -13.195 1 95.44 684 ARG B CA 1
ATOM 10844 C C . ARG B 1 684 ? -10.18 -20.266 -11.789 1 95.44 684 ARG B C 1
ATOM 10846 O O . ARG B 1 684 ? -9.797 -19.109 -11.594 1 95.44 684 ARG B O 1
ATOM 10853 N N . PRO B 1 685 ? -10.266 -21.172 -10.836 1 93.19 685 PRO B N 1
ATOM 10854 C CA . PRO B 1 685 ? -9.859 -20.812 -9.477 1 93.19 685 PRO B CA 1
ATOM 10855 C C . PRO B 1 685 ? -8.398 -20.391 -9.391 1 93.19 685 PRO B C 1
ATOM 10857 O O . PRO B 1 685 ? -8.016 -19.688 -8.453 1 93.19 685 PRO B O 1
ATOM 10860 N N . ASP B 1 686 ? -7.539 -20.812 -10.312 1 93.75 686 ASP B N 1
ATOM 10861 C CA . ASP B 1 686 ? -6.125 -20.453 -10.273 1 93.75 686 ASP B CA 1
ATOM 10862 C C . ASP B 1 686 ? -5.871 -19.156 -11.047 1 93.75 686 ASP B C 1
ATOM 10864 O O . ASP B 1 686 ? -4.723 -18.828 -11.352 1 93.75 686 ASP B O 1
ATOM 10868 N N . SER B 1 687 ? -6.902 -18.422 -11.523 1 94.44 687 SER B N 1
ATOM 10869 C CA . SER B 1 687 ? -6.91 -17.078 -12.109 1 94.44 687 SER B CA 1
ATOM 10870 C C . SER B 1 687 ? -6.543 -17.125 -13.586 1 94.44 687 SER B C 1
ATOM 10872 O O . SER B 1 687 ? -6.25 -16.078 -14.188 1 94.44 687 SER B O 1
ATOM 10874 N N . HIS B 1 688 ? -6.484 -18.359 -14.148 1 94.38 688 HIS B N 1
ATOM 10875 C CA . HIS B 1 688 ? -6.379 -18.453 -15.602 1 94.38 688 HIS B CA 1
ATOM 10876 C C . HIS B 1 688 ? -7.754 -18.391 -16.266 1 94.38 688 HIS B C 1
ATOM 10878 O O . HIS B 1 688 ? -8.734 -18.906 -15.711 1 94.38 688 HIS B O 1
ATOM 10884 N N . VAL B 1 689 ? -7.801 -17.859 -17.406 1 94.12 689 VAL B N 1
ATOM 10885 C CA . VAL B 1 689 ? -9.047 -17.719 -18.141 1 94.12 689 VAL B CA 1
ATOM 10886 C C . VAL B 1 689 ? -9.461 -19.062 -18.734 1 94.12 689 VAL B C 1
ATOM 10888 O O . VAL B 1 689 ? -8.633 -19.766 -19.328 1 94.12 689 VAL B O 1
ATOM 10891 N N . ALA B 1 690 ? -10.703 -19.438 -18.516 1 95.25 690 ALA B N 1
ATOM 10892 C CA . ALA B 1 690 ? -11.219 -20.688 -19.047 1 95.25 690 ALA B CA 1
ATOM 10893 C C . ALA B 1 690 ? -11.961 -20.469 -20.359 1 95.25 690 ALA B C 1
ATOM 10895 O O . ALA B 1 690 ? -11.867 -21.281 -21.281 1 95.25 690 ALA B O 1
ATOM 10896 N N . LEU B 1 691 ? -12.688 -19.375 -20.391 1 93.31 691 LEU B N 1
ATOM 10897 C CA . LEU B 1 691 ? -13.555 -19.094 -21.531 1 93.31 691 LEU B CA 1
ATOM 10898 C C . LEU B 1 691 ? -13.828 -17.594 -21.656 1 93.31 691 LEU B C 1
ATOM 10900 O O . LEU B 1 691 ? -13.992 -16.906 -20.641 1 93.31 691 LEU B O 1
ATOM 10904 N N . VAL B 1 692 ? -13.781 -17.094 -22.875 1 92.75 692 VAL B N 1
ATOM 10905 C CA . VAL B 1 692 ? -14.172 -15.719 -23.172 1 92.75 692 VAL B CA 1
ATOM 10906 C C . VAL B 1 692 ? -15.219 -15.711 -24.297 1 92.75 692 VAL B C 1
ATOM 10908 O O . VAL B 1 692 ? -15.039 -16.344 -25.328 1 92.75 692 VAL B O 1
ATOM 10911 N N . THR B 1 693 ? -16.344 -15.07 -24.047 1 93.94 693 THR B N 1
ATOM 10912 C CA . THR B 1 693 ? -17.391 -14.969 -25.062 1 93.94 693 THR B CA 1
ATOM 10913 C C . THR B 1 693 ? -17.312 -13.625 -25.781 1 93.94 693 THR B C 1
ATOM 10915 O O . THR B 1 693 ? -16.641 -12.695 -25.312 1 93.94 693 THR B O 1
ATOM 10918 N N . SER B 1 694 ? -17.953 -13.508 -26.891 1 89.94 694 SER B N 1
ATOM 10919 C CA . SER B 1 694 ? -17.953 -12.273 -27.672 1 89.94 694 SER B CA 1
ATOM 10920 C C . SER B 1 694 ? -19.031 -11.312 -27.203 1 89.94 694 SER B C 1
ATOM 10922 O O . SER B 1 694 ? -19.031 -10.141 -27.578 1 89.94 694 SER B O 1
ATOM 10924 N N . SER B 1 695 ? -19.938 -11.906 -26.438 1 94.31 695 SER B N 1
ATOM 10925 C CA . SER B 1 695 ? -21.047 -11.102 -25.938 1 94.31 695 SER B CA 1
ATOM 10926 C C . SER B 1 695 ? -21.562 -11.617 -24.609 1 94.31 695 SER B C 1
ATOM 10928 O O . SER B 1 695 ? -21.359 -12.781 -24.266 1 94.31 695 SER B O 1
ATOM 10930 N N . ILE B 1 696 ? -22.188 -10.703 -23.906 1 95.56 696 ILE B N 1
ATOM 10931 C CA . ILE B 1 696 ? -22.766 -11.078 -22.609 1 95.56 696 ILE B CA 1
ATOM 10932 C C . ILE B 1 696 ? -23.969 -11.992 -22.828 1 95.56 696 ILE B C 1
ATOM 10934 O O . ILE B 1 696 ? -24.391 -12.703 -21.906 1 95.56 696 ILE B O 1
ATOM 10938 N N . TYR B 1 697 ? -24.531 -12.109 -24.062 1 94.19 697 TYR B N 1
ATOM 10939 C CA . TYR B 1 697 ? -25.734 -12.867 -24.375 1 94.19 697 TYR B CA 1
ATOM 10940 C C . TYR B 1 697 ? -25.406 -14.328 -24.672 1 94.19 697 TYR B C 1
ATOM 10942 O O . TYR B 1 697 ? -26.297 -15.141 -24.906 1 94.19 697 TYR B O 1
ATOM 10950 N N . GLU B 1 698 ? -24.188 -14.68 -24.578 1 94.75 698 GLU B N 1
ATOM 10951 C CA . GLU B 1 698 ? -23.75 -16.047 -24.875 1 94.75 698 GLU B CA 1
ATOM 10952 C C . GLU B 1 698 ? -23.625 -16.875 -23.609 1 94.75 698 GLU B C 1
ATOM 10954 O O . GLU B 1 698 ? -22.641 -17.594 -23.438 1 94.75 698 GLU B O 1
ATOM 10959 N N . TRP B 1 699 ? -24.578 -16.781 -22.766 1 95.31 699 TRP B N 1
ATOM 10960 C CA . TRP B 1 699 ? -24.609 -17.547 -21.516 1 95.31 699 TRP B CA 1
ATOM 10961 C C . TRP B 1 699 ? -24.656 -19.047 -21.812 1 95.31 699 TRP B C 1
ATOM 10963 O O . TRP B 1 699 ? -24.141 -19.844 -21.031 1 95.31 699 TRP B O 1
ATOM 10973 N N . LYS B 1 700 ? -25.219 -19.406 -22.891 1 92.94 700 LYS B N 1
ATOM 10974 C CA . LYS B 1 700 ? -25.281 -20.812 -23.266 1 92.94 700 LYS B CA 1
ATOM 10975 C C . LYS B 1 700 ? -23.891 -21.422 -23.391 1 92.94 700 LYS B C 1
ATOM 10977 O O . LYS B 1 700 ? -23.688 -22.609 -23.094 1 92.94 700 LYS B O 1
ATOM 10982 N N . ALA B 1 701 ? -22.969 -20.641 -23.844 1 92.62 701 ALA B N 1
ATOM 10983 C CA . ALA B 1 701 ? -21.578 -21.125 -23.938 1 92.62 701 ALA B CA 1
ATOM 10984 C C . ALA B 1 701 ? -21.016 -21.422 -22.547 1 92.62 701 ALA B C 1
ATOM 10986 O O . ALA B 1 701 ? -20.266 -22.391 -22.375 1 92.62 701 ALA B O 1
ATOM 10987 N N . VAL B 1 702 ? -21.359 -20.594 -21.625 1 94.06 702 VAL B N 1
ATOM 10988 C CA . VAL B 1 702 ? -20.938 -20.812 -20.25 1 94.06 702 VAL B CA 1
ATOM 10989 C C . VAL B 1 702 ? -21.578 -22.094 -19.703 1 94.06 702 VAL B C 1
ATOM 10991 O O . VAL B 1 702 ? -20.891 -22.922 -19.094 1 94.06 702 VAL B O 1
ATOM 10994 N N . GLU B 1 703 ? -22.844 -22.281 -19.984 1 92.81 703 GLU B N 1
ATOM 10995 C CA . GLU B 1 703 ? -23.547 -23.484 -19.562 1 92.81 703 GLU B CA 1
ATOM 10996 C C . GLU B 1 703 ? -22.922 -24.734 -20.188 1 92.81 703 GLU B C 1
ATOM 10998 O O . GLU B 1 703 ? -22.766 -25.75 -19.516 1 92.81 703 GLU B O 1
ATOM 11003 N N . ALA B 1 704 ? -22.562 -24.609 -21.438 1 91.25 704 ALA B N 1
ATOM 11004 C CA . ALA B 1 704 ? -21.938 -25.734 -22.141 1 91.25 704 ALA B CA 1
ATOM 11005 C C . ALA B 1 704 ? -20.578 -26.078 -21.516 1 91.25 704 ALA B C 1
ATOM 11007 O O . ALA B 1 704 ? -20.234 -27.25 -21.391 1 91.25 704 ALA B O 1
ATOM 11008 N N . PHE B 1 705 ? -19.812 -25.062 -21.203 1 92.06 705 PHE B N 1
ATOM 11009 C CA . PHE B 1 705 ? -18.516 -25.266 -20.578 1 92.06 705 PHE B CA 1
ATOM 11010 C C . PHE B 1 705 ? -18.672 -26.047 -19.266 1 92.06 705 PHE B C 1
ATOM 11012 O O . PHE B 1 705 ? -17.953 -27.016 -19.031 1 92.06 705 PHE B O 1
ATOM 11019 N N . PHE B 1 706 ? -19.656 -25.719 -18.469 1 91.38 706 PHE B N 1
ATOM 11020 C CA . PHE B 1 706 ? -19.812 -26.344 -17.156 1 91.38 706 PHE B CA 1
ATOM 11021 C C . PHE B 1 706 ? -20.516 -27.672 -17.266 1 91.38 706 PHE B C 1
ATOM 11023 O O . PHE B 1 706 ? -20.422 -28.516 -16.359 1 91.38 706 PHE B O 1
ATOM 11030 N N . ALA B 1 707 ? -21.328 -27.875 -18.25 1 88 707 ALA B N 1
ATOM 11031 C CA . ALA B 1 707 ? -21.953 -29.172 -18.453 1 88 707 ALA B CA 1
ATOM 11032 C C . ALA B 1 707 ? -20.906 -30.266 -18.609 1 88 707 ALA B C 1
ATOM 11034 O O . ALA B 1 707 ? -21.109 -31.406 -18.188 1 88 707 ALA B O 1
ATOM 11035 N N . SER B 1 708 ? -19.844 -29.891 -19.156 1 83.62 708 SER B N 1
ATOM 11036 C CA . SER B 1 708 ? -18.75 -30.828 -19.359 1 83.62 708 SER B CA 1
ATOM 11037 C C . SER B 1 708 ? -18.016 -31.125 -18.047 1 83.62 708 SER B C 1
ATOM 11039 O O . SER B 1 708 ? -17.438 -32.188 -17.875 1 83.62 708 SER B O 1
ATOM 11041 N N . LEU B 1 709 ? -18.062 -30.25 -17.141 1 89.25 709 LEU B N 1
ATOM 11042 C CA . LEU B 1 709 ? -17.328 -30.359 -15.891 1 89.25 709 LEU B CA 1
ATOM 11043 C C . LEU B 1 709 ? -18.188 -30.969 -14.797 1 89.25 709 LEU B C 1
ATOM 11045 O O . LEU B 1 709 ? -17.672 -31.531 -13.828 1 89.25 709 LEU B O 1
ATOM 11049 N N . LEU B 1 710 ? -19.5 -30.75 -15.023 1 86.38 710 LEU B N 1
ATOM 11050 C CA . LEU B 1 710 ? -20.438 -31.234 -14.008 1 86.38 710 LEU B CA 1
ATOM 11051 C C . LEU B 1 710 ? -21.453 -32.188 -14.617 1 86.38 710 LEU B C 1
ATOM 11053 O O . LEU B 1 710 ? -22.625 -31.828 -14.828 1 86.38 710 LEU B O 1
ATOM 11057 N N . PRO B 1 711 ? -21.203 -33.406 -14.883 1 71.12 711 PRO B N 1
ATOM 11058 C CA . PRO B 1 711 ? -22.062 -34.312 -15.625 1 71.12 711 PRO B CA 1
ATOM 11059 C C . PRO B 1 711 ? -23.422 -34.5 -14.953 1 71.12 711 PRO B C 1
ATOM 11061 O O . PRO B 1 711 ? -24.406 -34.844 -15.625 1 71.12 711 PRO B O 1
ATOM 11064 N N . GLY B 1 712 ? -23.641 -34.25 -13.734 1 64.56 712 GLY B N 1
ATOM 11065 C CA . GLY B 1 712 ? -24.953 -34.406 -13.156 1 64.56 712 GLY B CA 1
ATOM 11066 C C . GLY B 1 712 ? -25.875 -33.219 -13.383 1 64.56 712 GLY B C 1
ATOM 11067 O O . GLY B 1 712 ? -27.031 -33.25 -12.992 1 64.56 712 GLY B O 1
ATOM 11068 N N . LEU B 1 713 ? -25.359 -32.188 -13.922 1 62.19 713 LEU B N 1
ATOM 11069 C CA . LEU B 1 713 ? -26.203 -31.047 -14.211 1 62.19 713 LEU B CA 1
ATOM 11070 C C . LEU B 1 713 ? -26.938 -31.219 -15.523 1 62.19 713 LEU B C 1
ATOM 11072 O O . LEU B 1 713 ? -27.969 -30.562 -15.766 1 62.19 713 LEU B O 1
ATOM 11076 N N . ALA B 1 714 ? -26.672 -32.281 -16.438 1 46.16 714 ALA B N 1
ATOM 11077 C CA . ALA B 1 714 ? -27.5 -32.531 -17.609 1 46.16 714 ALA B CA 1
ATOM 11078 C C . ALA B 1 714 ? -28.734 -33.312 -17.25 1 46.16 714 ALA B C 1
ATOM 11080 O O . ALA B 1 714 ? -28.672 -34.25 -16.422 1 46.16 714 ALA B O 1
#